Protein AF-A0A7S3SZ45-F1 (afdb_monomer_lite)

Sequence (762 aa):
MPLVAAAVLPHGDFAFDPSLLSNPTSRAAADGLHRGSLLAGRLLADAAPDAIVLTTPHGLQTSWDVGIYQNAALQGVATVGRDLQESFGPASPRKLYPVSLDGQTDAGLAQQIMDVLSARHNVTLQRGWNGVLPMPLHWGEVLALSYVANASAAHCLPPLVTLGLPLSRYNLSSAVATGFLQLGRDLGRLLEASSKRVALLVSTDLAHTHWRNTSFGFSPHAAPFDAALGTWAARLDAGALLRDSAALVDQVYSCGWLGLPMLHGALEAAAEAEERKAGQGGKWSPLNASWAATLTAAPAHPTYYGMMAAVFQRRRRDAFVCPANTHRCADGCAPVEAGAAVCCGDGTACASGYRCADRPSFGPACVRARGDREAAPEFIPEAAPGPRPEPVPVLAAAEAPGAAVPLPMGTAGWELRYHLCRAGALPLHRLALPAAPPGQPLLFPYYSNLGPVGHHAAASAEVALIVQHGSGRNADDYFCSGVQAAAMAGLGGGRALVLAPRFMEPADGPPPSVVWWNGTFPEGCWRCGAESDPRASRDGRSTVSSFAVLDALLDALGAAKTSGALPSLRRVVLAGHSSGGQIVQRHAIFSRVPPRPQPFAVRHVAANPSSYAYFGPERWRGGRLALPDAAARVRCPDYDSWHWGLASRLPPFAASTPGGTNAALTLFAARDVVYLQGRNDTCDCNPTTAGCGCLSHGLETTCADELMGRFRLMRGRLYYAQLQAHFNASPAVHSMVEVPNVGHDHTLMWQSTQGLDAIFRW

pLDDT: mean 81.83, std 19.57, range [23.89, 98.75]

Organism: Emiliania huxleyi (NCBI:txid2903)

Secondary structure (DSSP, 8-state):
--EEEEEEE---HHHH-GGG--SHHHHHHHHHHHHHHHHHHHHHHHT--SEEEEEESSSS--SSSEEEE-SSEEEEEEEETTHHHHHH-TTS----EEEEEEEEB-HHHHHHHHHHHTTTS-EEEE--GGGTSPEEE-HHHHHHHHHHHHHSTTSSPPPEEEEEPPTTHHHHHHHHHHHHHHHHHHHHHHHHT-SS-EEEEEE----S-S-SSSTT---TTHHHHHHHHHHHHHH--HHIIIIIITTTGGGTT-SSTTHHHHHHHHHHHHHHHHHHHTT-TTS---GGGTEEEEEEEEEE-SSSS-EEEEEEEEPPTT---PPTTEEEETTEEEE--SS-PEEPTTS-EEPTTEEEEEETTTEEEEEEPP---------PPPPPPPPPPPPPPP-PPPP-----PPPP---SS---SS--S-SS---EEEEEE--BSS-SPEEEEEEETTSSTT--SS----EEEEEE--TT--HHHHHHHHHHHHHHTT-TTTTEEEEEE----GGG-PPTTB------TTTT-GGGTPBPPGGGSTTS--B-BHHHHHHHHHHHHHHHHHTTSSTT--EEEEEEETHHHHHHHHHHHH-SS-SSS-SSEEEEEEES-S---BSSS-EEETTEEEPPPHHHHHH-TTTTBTTTBSSB---HHHHT-TTHHHHHHHHHHTSEEEEEEETT-S-SS-TTSTT----GGG---SHHHHTT-SSHHHHHHHHHHHHHHHH--SSPSSEEEEETT--S-HHHHHHSHHHHHHHH--

Structure (mmCIF, N/CA/C/O backbone):
data_AF-A0A7S3SZ45-F1
#
_entry.id   AF-A0A7S3SZ45-F1
#
loop_
_atom_site.group_PDB
_atom_site.id
_atom_site.type_symbol
_atom_site.label_atom_id
_atom_site.label_alt_id
_atom_site.label_comp_id
_atom_site.label_asym_id
_atom_site.label_entity_id
_atom_site.label_seq_id
_atom_site.pdbx_PDB_ins_code
_atom_site.Cartn_x
_atom_site.Cartn_y
_atom_site.Cartn_z
_atom_site.occupancy
_atom_site.B_iso_or_equiv
_atom_site.auth_seq_id
_atom_site.auth_comp_id
_atom_site.auth_asym_id
_atom_site.auth_atom_id
_atom_site.pdbx_PDB_model_num
ATOM 1 N N . MET A 1 1 ? -13.482 -4.167 -35.703 1.00 68.12 1 MET A N 1
ATOM 2 C CA . MET A 1 1 ? -12.833 -4.680 -34.482 1.00 68.12 1 MET A CA 1
ATOM 3 C C . MET A 1 1 ? -11.878 -3.595 -34.018 1.00 68.12 1 MET A C 1
ATOM 5 O O . MET A 1 1 ? -10.870 -3.399 -34.695 1.00 68.12 1 MET A O 1
ATOM 9 N N . PRO A 1 2 ? -12.267 -2.798 -33.015 1.00 85.81 2 PRO A N 1
ATOM 10 C CA . PRO A 1 2 ? -11.458 -1.688 -32.518 1.00 85.81 2 PRO A CA 1
ATOM 11 C C . PRO A 1 2 ? -10.207 -2.112 -31.741 1.00 85.81 2 PRO A C 1
ATOM 13 O O . PRO A 1 2 ? -9.166 -1.516 -31.980 1.00 85.81 2 PRO A O 1
ATOM 16 N N . LEU A 1 3 ? -10.225 -3.172 -30.917 1.00 93.06 3 LEU A N 1
ATOM 17 C CA . LEU A 1 3 ? -8.987 -3.723 -30.341 1.00 93.06 3 LEU A CA 1
ATOM 18 C C . LEU A 1 3 ? -8.329 -4.682 -31.350 1.00 93.06 3 LEU A C 1
ATOM 20 O O . LEU A 1 3 ? -8.799 -5.802 -31.562 1.00 93.06 3 LEU A O 1
ATOM 24 N N . VAL A 1 4 ? -7.264 -4.231 -32.020 1.00 94.06 4 VAL A N 1
ATOM 25 C CA . VAL A 1 4 ? -6.735 -4.902 -33.228 1.00 94.06 4 VAL A CA 1
ATOM 26 C C . VAL A 1 4 ? -5.619 -5.904 -32.952 1.00 94.06 4 VAL A C 1
ATOM 28 O O . VAL A 1 4 ? -5.507 -6.910 -33.656 1.00 94.06 4 VAL A O 1
ATOM 31 N N . ALA A 1 5 ? -4.802 -5.637 -31.938 1.00 96.12 5 ALA A N 1
ATOM 32 C CA . ALA A 1 5 ? -3.694 -6.481 -31.519 1.00 96.12 5 ALA A CA 1
ATOM 33 C C . ALA A 1 5 ? -3.282 -6.134 -30.086 1.00 96.12 5 ALA A C 1
ATOM 35 O O . ALA A 1 5 ? -3.563 -5.040 -29.591 1.00 96.12 5 ALA A O 1
ATOM 36 N N . ALA A 1 6 ? -2.577 -7.050 -29.439 1.00 98.31 6 ALA A N 1
ATOM 37 C CA . ALA A 1 6 ? -1.863 -6.764 -28.212 1.00 98.31 6 ALA A CA 1
ATOM 38 C C . ALA A 1 6 ? -0.480 -7.411 -28.208 1.00 98.31 6 ALA A C 1
ATOM 40 O O . ALA A 1 6 ? -0.262 -8.389 -28.920 1.00 98.31 6 ALA A O 1
ATOM 41 N N . ALA A 1 7 ? 0.447 -6.895 -27.410 1.00 98.56 7 ALA A N 1
ATOM 42 C CA . ALA A 1 7 ? 1.779 -7.470 -27.270 1.00 98.56 7 ALA A CA 1
ATOM 43 C C . ALA A 1 7 ? 2.310 -7.379 -25.840 1.00 98.56 7 ALA A C 1
ATOM 45 O O . ALA A 1 7 ? 1.917 -6.510 -25.060 1.00 98.56 7 ALA A O 1
ATOM 46 N N . VAL A 1 8 ? 3.244 -8.274 -25.539 1.00 98.75 8 VAL A N 1
ATOM 47 C CA . VAL A 1 8 ? 4.129 -8.211 -24.379 1.00 98.75 8 VAL A CA 1
ATOM 48 C C . VAL A 1 8 ? 5.539 -8.023 -24.917 1.00 98.75 8 VAL A C 1
ATOM 50 O O . VAL A 1 8 ? 5.996 -8.838 -25.723 1.00 98.75 8 VAL A O 1
ATOM 53 N N . LEU A 1 9 ? 6.202 -6.948 -24.499 1.00 98.75 9 LEU A N 1
ATOM 54 C CA . LEU A 1 9 ? 7.585 -6.658 -24.866 1.00 98.75 9 LEU A CA 1
ATOM 55 C C . LEU A 1 9 ? 8.426 -6.444 -23.603 1.00 98.75 9 LEU A C 1
ATOM 57 O O . LEU A 1 9 ? 7.955 -5.781 -22.672 1.00 98.75 9 LEU A O 1
ATOM 61 N N . PRO A 1 10 ? 9.663 -6.967 -23.575 1.00 98.38 10 PRO A N 1
ATOM 62 C CA . PRO A 1 10 ? 10.578 -6.715 -22.478 1.00 98.38 10 PRO A CA 1
ATOM 63 C C . PRO A 1 10 ? 11.145 -5.300 -22.566 1.00 98.38 10 PRO A C 1
ATOM 65 O O . PRO A 1 10 ? 11.168 -4.676 -23.634 1.00 98.38 10 PRO A O 1
ATOM 68 N N . HIS A 1 11 ? 11.656 -4.821 -21.439 1.00 97.56 11 HIS A N 1
ATOM 69 C CA . HIS A 1 11 ? 12.401 -3.566 -21.355 1.00 97.56 11 HIS A CA 1
ATOM 70 C C . HIS A 1 11 ? 13.811 -3.744 -20.784 1.00 97.56 11 HIS A C 1
ATOM 72 O O . HIS A 1 11 ? 14.455 -2.759 -20.433 1.00 97.56 11 HIS A O 1
ATOM 78 N N . GLY A 1 12 ? 14.293 -4.981 -20.710 1.00 94.12 12 GLY A N 1
ATOM 79 C CA . GLY A 1 12 ? 15.667 -5.280 -20.347 1.00 94.12 12 GLY A CA 1
ATOM 80 C C . GLY A 1 12 ? 16.691 -4.883 -21.408 1.00 94.12 12 GLY A C 1
ATOM 81 O O . GLY A 1 12 ? 16.523 -5.157 -22.604 1.00 94.12 12 GLY A O 1
ATOM 82 N N . ASP A 1 13 ? 17.809 -4.322 -20.946 1.00 93.00 13 ASP A N 1
ATOM 83 C CA . ASP A 1 13 ? 18.959 -3.920 -21.763 1.00 93.00 13 ASP A CA 1
ATOM 84 C C . ASP A 1 13 ? 19.424 -5.037 -22.707 1.00 93.00 13 ASP A C 1
ATOM 86 O O . ASP A 1 13 ? 19.751 -4.795 -23.868 1.00 93.00 13 ASP A O 1
ATOM 90 N N . PHE A 1 14 ? 19.445 -6.277 -22.214 1.00 95.56 14 PHE A N 1
ATOM 91 C CA . PHE A 1 14 ? 20.042 -7.409 -22.921 1.00 95.56 14 PHE A CA 1
ATOM 92 C C . PHE A 1 14 ? 19.169 -7.955 -24.053 1.00 95.56 14 PHE A C 1
ATOM 94 O O . PHE A 1 14 ? 19.709 -8.477 -25.025 1.00 95.56 14 PHE A O 1
ATOM 101 N N . ALA A 1 15 ? 17.841 -7.828 -23.965 1.00 96.81 15 ALA A N 1
ATOM 102 C CA . ALA A 1 15 ? 16.979 -8.091 -25.116 1.00 96.81 15 ALA A CA 1
ATOM 103 C C . ALA A 1 15 ? 17.115 -6.977 -26.162 1.00 96.81 15 ALA A C 1
ATOM 105 O O . ALA A 1 15 ? 17.033 -7.247 -27.358 1.00 96.81 15 ALA A O 1
ATOM 106 N N . PHE A 1 16 ? 17.351 -5.736 -25.727 1.00 97.25 16 PHE A N 1
ATOM 107 C CA . PHE A 1 16 ? 17.494 -4.597 -26.631 1.00 97.25 16 PHE A CA 1
ATOM 108 C C . PHE A 1 16 ? 18.830 -4.605 -27.384 1.00 97.25 16 PHE A C 1
ATOM 110 O O . PHE A 1 16 ? 18.843 -4.460 -28.606 1.00 97.25 16 PHE A O 1
ATOM 117 N N . ASP A 1 17 ? 19.939 -4.837 -26.681 1.00 96.69 17 ASP A N 1
ATOM 118 C CA . ASP A 1 17 ? 21.279 -4.987 -27.252 1.00 96.69 17 ASP A CA 1
ATOM 119 C C . ASP A 1 17 ? 21.979 -6.243 -26.704 1.00 96.69 17 ASP A C 1
ATOM 121 O O . ASP A 1 17 ? 22.716 -6.186 -25.713 1.00 96.69 17 ASP A O 1
ATOM 125 N N . PRO A 1 18 ? 21.835 -7.393 -27.387 1.00 96.25 18 PRO A N 1
ATOM 126 C CA . PRO A 1 18 ? 22.543 -8.615 -27.020 1.00 96.25 18 PRO A CA 1
ATOM 127 C C . PRO A 1 18 ? 24.068 -8.469 -27.026 1.00 96.25 18 PRO A C 1
ATOM 129 O O . PRO A 1 18 ? 24.758 -9.246 -26.367 1.00 96.25 18 PRO A O 1
ATOM 132 N N . SER A 1 19 ? 24.631 -7.480 -27.737 1.00 94.50 19 SER A N 1
ATOM 133 C CA . SER A 1 19 ? 26.086 -7.273 -27.796 1.00 94.50 19 SER A CA 1
ATOM 134 C C . SER A 1 19 ? 26.712 -6.844 -26.471 1.00 94.50 19 SER A C 1
ATOM 136 O O . SER A 1 19 ? 27.932 -6.923 -26.328 1.00 94.50 19 SER A O 1
ATOM 138 N N . LEU A 1 20 ? 25.892 -6.469 -25.485 1.00 93.25 20 LEU A N 1
ATOM 139 C CA . LEU A 1 20 ? 26.319 -6.237 -24.107 1.00 93.25 20 LEU A CA 1
ATOM 140 C C . LEU A 1 20 ? 26.827 -7.516 -23.417 1.00 93.25 20 LEU A C 1
ATOM 142 O O . LEU A 1 20 ? 27.522 -7.431 -22.406 1.00 93.25 20 LEU A O 1
ATOM 146 N N . LEU A 1 21 ? 26.507 -8.697 -23.956 1.00 92.62 21 LEU A N 1
ATOM 147 C CA . LEU A 1 21 ? 26.888 -9.989 -23.394 1.00 92.62 21 LEU A CA 1
ATOM 148 C C . LEU A 1 21 ? 27.961 -10.672 -24.244 1.00 92.62 21 LEU A C 1
ATOM 150 O O . LEU A 1 21 ? 27.788 -10.911 -25.441 1.00 92.62 21 LEU A O 1
ATOM 154 N N . SER A 1 22 ? 29.066 -11.029 -23.590 1.00 88.94 22 SER A N 1
ATOM 155 C CA . SER A 1 22 ? 30.189 -11.755 -24.195 1.00 88.94 22 SER A CA 1
ATOM 156 C C . SER A 1 22 ? 30.139 -13.266 -23.950 1.00 88.94 22 SER A C 1
ATOM 158 O O . SER A 1 22 ? 30.699 -14.028 -24.736 1.00 88.94 22 SER A O 1
ATOM 160 N N . ASN A 1 23 ? 29.467 -13.723 -22.885 1.00 91.19 23 ASN A N 1
ATOM 161 C CA . ASN A 1 23 ? 29.295 -15.150 -22.608 1.00 91.19 23 ASN A CA 1
ATOM 162 C C . ASN A 1 23 ? 28.398 -15.796 -23.686 1.00 91.19 23 ASN A C 1
ATOM 164 O O . ASN A 1 23 ? 27.269 -15.333 -23.847 1.00 91.19 23 ASN A O 1
ATOM 168 N N . PRO A 1 24 ? 28.830 -16.869 -24.380 1.00 92.25 24 PRO A N 1
ATOM 169 C CA . PRO A 1 24 ? 28.070 -17.453 -25.488 1.00 92.25 24 PRO A CA 1
ATOM 170 C C . PRO A 1 24 ? 26.649 -17.910 -25.129 1.00 92.25 24 PRO A C 1
ATOM 172 O O . PRO A 1 24 ? 25.733 -17.717 -25.923 1.00 92.25 24 PRO A O 1
ATOM 175 N N . THR A 1 25 ? 26.443 -18.476 -23.937 1.00 92.38 25 THR A N 1
ATOM 176 C CA . THR A 1 25 ? 25.133 -18.980 -23.498 1.00 92.38 25 THR A CA 1
ATOM 177 C C . THR A 1 25 ? 24.176 -17.832 -23.191 1.00 92.38 25 THR A C 1
ATOM 179 O O . THR A 1 25 ? 23.075 -17.783 -23.739 1.00 92.38 25 THR A O 1
ATOM 182 N N . SER A 1 26 ? 24.610 -16.869 -22.369 1.00 92.50 26 SER A N 1
ATOM 183 C CA . SER A 1 26 ? 23.824 -15.660 -22.082 1.00 92.50 26 SER A CA 1
ATOM 184 C C . SER A 1 26 ? 23.551 -14.862 -23.355 1.00 92.50 26 SER A C 1
ATOM 186 O O . SER A 1 26 ? 22.446 -14.360 -23.550 1.00 92.50 26 SER A O 1
ATOM 188 N N . ARG A 1 27 ? 24.535 -14.787 -24.258 1.00 95.00 27 ARG A N 1
ATOM 189 C CA . ARG A 1 27 ? 24.400 -14.109 -25.544 1.00 95.00 27 ARG A CA 1
ATOM 190 C C . ARG A 1 27 ? 23.359 -14.778 -26.437 1.00 95.00 27 ARG A C 1
ATOM 192 O O . ARG A 1 27 ? 22.504 -14.082 -26.966 1.00 95.00 27 ARG A O 1
ATOM 199 N N . ALA A 1 28 ? 23.385 -16.102 -26.568 1.00 93.88 28 ALA A N 1
ATOM 200 C CA . ALA A 1 28 ? 22.409 -16.826 -27.380 1.00 93.88 28 ALA A CA 1
ATOM 201 C C . ALA A 1 28 ? 20.972 -16.643 -26.859 1.00 93.88 28 ALA A C 1
ATOM 203 O O . ALA A 1 28 ? 20.049 -16.449 -27.654 1.00 93.88 28 ALA A O 1
ATOM 204 N N . ALA A 1 29 ? 20.784 -16.650 -25.533 1.00 94.00 29 ALA A N 1
ATOM 205 C CA . ALA A 1 29 ? 19.495 -16.352 -24.910 1.00 94.00 29 ALA A CA 1
ATOM 206 C C . ALA A 1 29 ? 19.027 -14.919 -25.228 1.00 94.00 29 ALA A C 1
ATOM 208 O O . ALA A 1 29 ? 17.891 -14.718 -25.659 1.00 94.00 29 ALA A O 1
ATOM 209 N N . ALA A 1 30 ? 19.920 -13.935 -25.092 1.00 96.75 30 ALA A N 1
ATOM 210 C CA . ALA A 1 30 ? 19.647 -12.542 -25.435 1.00 96.75 30 ALA A CA 1
ATOM 211 C C . ALA A 1 30 ? 19.344 -12.336 -26.930 1.00 96.75 30 ALA A C 1
ATOM 213 O O . ALA A 1 30 ? 18.392 -11.637 -27.263 1.00 96.75 30 ALA A O 1
ATOM 214 N N . ASP A 1 31 ? 20.072 -12.991 -27.840 1.00 95.50 31 ASP A N 1
ATOM 215 C CA . ASP A 1 31 ? 19.801 -12.939 -29.284 1.00 95.50 31 ASP A CA 1
ATOM 216 C C . ASP A 1 31 ? 18.409 -13.513 -29.620 1.00 95.50 31 ASP A C 1
ATOM 218 O O . ASP A 1 31 ? 17.711 -13.003 -30.501 1.00 95.50 31 ASP A O 1
ATOM 222 N N . GLY A 1 32 ? 17.984 -14.571 -28.919 1.00 94.81 32 GLY A N 1
ATOM 223 C CA . GLY A 1 32 ? 16.630 -15.120 -29.023 1.00 94.81 32 GLY A CA 1
ATOM 224 C C . GLY A 1 32 ? 15.561 -14.107 -28.610 1.00 94.81 32 GLY A C 1
ATOM 225 O O . GLY A 1 32 ? 14.635 -13.839 -29.379 1.00 94.81 32 GLY A O 1
ATOM 226 N N . LEU A 1 33 ? 15.736 -13.495 -27.437 1.00 97.69 33 LEU A N 1
ATOM 227 C CA . LEU A 1 33 ? 14.849 -12.450 -26.919 1.00 97.69 33 LEU A CA 1
ATOM 228 C C . LEU A 1 33 ? 14.791 -11.230 -27.842 1.00 97.69 33 LEU A C 1
ATOM 230 O O . LEU A 1 33 ? 13.704 -10.729 -28.120 1.00 97.69 33 LEU A O 1
ATOM 234 N N . HIS A 1 34 ? 15.932 -10.789 -28.369 1.00 97.81 34 HIS A N 1
ATOM 235 C CA . HIS A 1 34 ? 16.027 -9.658 -29.287 1.00 97.81 34 HIS A CA 1
ATOM 236 C C . HIS A 1 34 ? 15.239 -9.897 -30.574 1.00 97.81 34 HIS A C 1
ATOM 238 O O . HIS A 1 34 ? 14.378 -9.098 -30.942 1.00 97.81 34 HIS A O 1
ATOM 244 N N . ARG A 1 35 ? 15.471 -11.038 -31.240 1.00 96.25 35 ARG A N 1
ATOM 245 C CA . ARG A 1 35 ? 14.751 -11.392 -32.474 1.00 96.25 35 ARG A CA 1
ATOM 246 C C . ARG A 1 35 ? 13.248 -11.519 -32.242 1.00 96.25 35 ARG A C 1
ATOM 248 O O . ARG A 1 35 ? 12.468 -11.035 -33.061 1.00 96.25 35 ARG A O 1
ATOM 255 N N . GLY A 1 36 ? 12.838 -12.135 -31.135 1.00 94.12 36 GLY A N 1
ATOM 256 C CA . GLY A 1 36 ? 11.421 -12.256 -30.804 1.00 94.12 36 GLY A CA 1
ATOM 257 C C . GLY A 1 36 ? 10.770 -10.923 -30.433 1.00 94.12 36 GLY A C 1
ATOM 258 O O . GLY A 1 36 ? 9.618 -10.695 -30.801 1.00 94.12 36 GLY A O 1
ATOM 259 N N . SER A 1 37 ? 11.502 -10.017 -29.782 1.00 97.94 37 SER A N 1
ATOM 260 C CA . SER A 1 37 ? 11.025 -8.665 -29.457 1.00 97.94 37 SER A CA 1
ATOM 261 C C . SER A 1 37 ? 10.886 -7.801 -30.711 1.00 97.94 37 SER A C 1
ATOM 263 O O . SER A 1 37 ? 9.857 -7.152 -30.891 1.00 97.94 37 SER A O 1
ATOM 265 N N . LEU A 1 38 ? 11.850 -7.873 -31.639 1.00 95.81 38 LEU A N 1
ATOM 266 C CA . LEU A 1 38 ? 11.741 -7.257 -32.968 1.00 95.81 38 LEU A CA 1
ATOM 267 C C . LEU A 1 38 ? 10.518 -7.778 -33.732 1.00 95.81 38 LEU A C 1
ATOM 269 O O . LEU A 1 38 ? 9.774 -6.994 -34.320 1.00 95.81 38 LEU A O 1
ATOM 273 N N . LEU A 1 39 ? 10.284 -9.095 -33.709 1.00 93.50 39 LEU A N 1
ATOM 274 C CA . LEU A 1 39 ? 9.126 -9.696 -34.366 1.00 93.50 39 LEU A CA 1
ATOM 275 C C . LEU A 1 39 ? 7.805 -9.252 -33.719 1.00 93.50 39 LEU A C 1
ATOM 277 O O . LEU A 1 39 ? 6.883 -8.885 -34.441 1.00 93.50 39 LEU A O 1
ATOM 281 N N . ALA A 1 40 ? 7.705 -9.247 -32.388 1.00 94.75 40 ALA A N 1
ATOM 282 C CA . ALA A 1 40 ? 6.504 -8.786 -31.688 1.00 94.75 40 ALA A CA 1
ATOM 283 C C . ALA A 1 40 ? 6.228 -7.296 -31.942 1.00 94.75 40 ALA A C 1
ATOM 285 O O . ALA A 1 40 ? 5.093 -6.939 -32.260 1.00 94.75 40 ALA A O 1
ATOM 286 N N . GLY A 1 41 ? 7.258 -6.442 -31.887 1.00 95.69 41 GLY A N 1
ATOM 287 C CA . GLY A 1 41 ? 7.145 -5.017 -32.209 1.00 95.69 41 GLY A CA 1
ATOM 288 C C . GLY A 1 41 ? 6.664 -4.782 -33.640 1.00 95.69 41 GLY A C 1
ATOM 289 O O . GLY A 1 41 ? 5.734 -4.005 -33.859 1.00 95.69 41 GLY A O 1
ATOM 290 N N . ARG A 1 42 ? 7.212 -5.534 -34.603 1.00 93.62 42 ARG A N 1
ATOM 291 C CA . ARG A 1 42 ? 6.763 -5.507 -35.999 1.00 93.62 42 ARG A CA 1
ATOM 292 C C . ARG A 1 42 ? 5.321 -5.970 -36.165 1.00 93.62 42 ARG A C 1
ATOM 294 O O . ARG A 1 42 ? 4.549 -5.278 -36.811 1.00 93.62 42 ARG A O 1
ATOM 301 N N . LEU A 1 43 ? 4.932 -7.098 -35.574 1.00 92.88 43 LEU A N 1
ATOM 302 C CA . LEU A 1 43 ? 3.566 -7.623 -35.698 1.00 92.88 43 LEU A CA 1
ATOM 303 C C . LEU A 1 43 ? 2.522 -6.703 -35.045 1.00 92.88 43 LEU A C 1
ATOM 305 O O . LEU A 1 43 ? 1.388 -6.635 -35.524 1.00 92.88 43 LEU A O 1
ATOM 309 N N . LEU A 1 44 ? 2.896 -5.980 -33.983 1.00 94.88 44 LEU A N 1
ATOM 310 C CA . LEU A 1 44 ? 2.059 -4.939 -33.386 1.00 94.88 44 LEU A CA 1
ATOM 311 C C . LEU A 1 44 ? 1.947 -3.709 -34.304 1.00 94.88 44 LEU A C 1
ATOM 313 O O . LEU A 1 44 ? 0.850 -3.185 -34.481 1.00 94.88 44 LEU A O 1
ATOM 317 N N . ALA A 1 45 ? 3.054 -3.274 -34.916 1.00 93.12 45 ALA A N 1
ATOM 318 C CA . ALA A 1 45 ? 3.074 -2.157 -35.863 1.00 93.12 45 ALA A CA 1
ATOM 319 C C . ALA A 1 45 ? 2.294 -2.468 -37.156 1.00 93.12 45 ALA A C 1
ATOM 321 O O . ALA A 1 45 ? 1.503 -1.643 -37.610 1.00 93.12 45 ALA A O 1
ATOM 322 N N . ASP A 1 46 ? 2.441 -3.680 -37.702 1.00 92.44 46 ASP A N 1
ATOM 323 C CA . ASP A 1 46 ? 1.735 -4.174 -38.894 1.00 92.44 46 ASP A CA 1
ATOM 324 C C . ASP A 1 46 ? 0.213 -4.259 -38.671 1.00 92.44 46 ASP A C 1
ATOM 326 O O . ASP A 1 46 ? -0.570 -4.227 -39.623 1.00 92.44 46 ASP A O 1
ATOM 330 N N . ALA A 1 47 ? -0.239 -4.314 -37.410 1.00 91.75 47 ALA A N 1
ATOM 331 C CA . ALA A 1 47 ? -1.656 -4.195 -37.079 1.00 91.75 47 ALA A CA 1
ATOM 332 C C . ALA A 1 47 ? -2.212 -2.780 -37.331 1.00 91.75 47 ALA A C 1
ATOM 334 O O . ALA A 1 47 ? -3.430 -2.604 -37.261 1.00 91.75 47 ALA A O 1
ATOM 335 N N . ALA A 1 48 ? -1.359 -1.796 -37.640 1.00 92.31 48 ALA A N 1
ATOM 336 C CA . ALA A 1 48 ? -1.701 -0.409 -37.945 1.00 92.31 48 ALA A CA 1
ATOM 337 C C . ALA A 1 48 ? -2.739 0.186 -36.966 1.00 92.31 48 ALA A C 1
ATOM 339 O O . ALA A 1 48 ? -3.882 0.450 -37.369 1.00 92.31 48 ALA A O 1
ATOM 340 N N . PRO A 1 49 ? -2.401 0.307 -35.667 1.00 95.12 49 PRO A N 1
ATOM 341 C CA . PRO A 1 49 ? -3.263 0.967 -34.697 1.00 95.12 49 PRO A CA 1
ATOM 342 C C . PRO A 1 49 ? -3.209 2.497 -34.844 1.00 95.12 49 PRO A C 1
ATOM 344 O O . PRO A 1 49 ? -2.147 3.074 -35.063 1.00 95.12 49 PRO A O 1
ATOM 347 N N . ASP A 1 50 ? -4.355 3.147 -34.655 1.00 96.56 50 ASP A N 1
ATOM 348 C CA . ASP A 1 50 ? -4.488 4.602 -34.532 1.00 96.56 50 ASP A CA 1
ATOM 349 C C . ASP A 1 50 ? -3.966 5.105 -33.175 1.00 96.56 50 ASP A C 1
ATOM 351 O O . ASP A 1 50 ? -3.583 6.265 -33.056 1.00 96.56 50 ASP A O 1
ATOM 355 N N . ALA A 1 51 ? -3.974 4.247 -32.146 1.00 97.38 51 ALA A N 1
ATOM 356 C CA . ALA A 1 51 ? -3.421 4.537 -30.824 1.00 97.38 51 ALA A CA 1
ATOM 357 C C . ALA A 1 51 ? -2.915 3.267 -30.118 1.00 97.38 51 ALA A C 1
ATOM 359 O O . ALA A 1 51 ? -3.453 2.174 -30.322 1.00 97.38 51 ALA A O 1
ATOM 360 N N . ILE A 1 52 ? -1.916 3.408 -29.245 1.00 98.38 52 ILE A N 1
ATOM 361 C CA . ILE A 1 52 ? -1.427 2.323 -28.379 1.00 98.38 52 ILE A CA 1
ATOM 362 C C . ILE A 1 52 ? -1.714 2.668 -26.919 1.00 98.38 52 ILE A C 1
ATOM 364 O O . ILE A 1 52 ? -1.261 3.690 -26.414 1.00 98.38 52 ILE A O 1
ATOM 368 N N . VAL A 1 53 ? -2.414 1.786 -26.212 1.00 98.62 53 VAL A N 1
ATOM 369 C CA . VAL A 1 53 ? -2.480 1.825 -24.748 1.00 98.62 53 VAL A CA 1
ATOM 370 C C . VAL A 1 53 ? -1.296 1.026 -24.214 1.00 98.62 53 VAL A C 1
ATOM 372 O O . VAL A 1 53 ? -1.136 -0.138 -24.565 1.00 98.62 53 VAL A O 1
ATOM 375 N N . LEU A 1 54 ? -0.453 1.642 -23.394 1.00 98.62 54 LEU A N 1
ATOM 376 C CA . LEU A 1 54 ? 0.752 1.042 -22.826 1.00 98.62 54 LEU A CA 1
ATOM 377 C C . LEU A 1 54 ? 0.581 0.874 -21.319 1.00 98.62 54 LEU A C 1
ATOM 379 O O . LEU A 1 54 ? 0.340 1.862 -20.639 1.00 98.62 54 LEU A O 1
ATOM 383 N N . THR A 1 55 ? 0.800 -0.321 -20.773 1.00 98.12 55 THR A N 1
ATOM 384 C CA . THR A 1 55 ? 1.043 -0.488 -19.330 1.00 98.12 55 THR A CA 1
ATOM 385 C C . THR A 1 55 ? 2.535 -0.579 -19.057 1.00 98.12 55 THR A C 1
ATOM 387 O O . THR A 1 55 ? 3.236 -1.328 -19.742 1.00 98.12 55 THR A O 1
ATOM 390 N N . THR A 1 56 ? 3.013 0.122 -18.034 1.00 97.94 56 THR A N 1
ATOM 391 C CA . THR A 1 56 ? 4.444 0.195 -17.718 1.00 97.94 56 THR A CA 1
ATOM 392 C C . THR A 1 56 ? 4.714 0.225 -16.210 1.00 97.94 56 THR A C 1
ATOM 394 O O . THR A 1 56 ? 4.018 0.927 -15.471 1.00 97.94 56 THR A O 1
ATOM 397 N N . PRO A 1 57 ? 5.737 -0.500 -15.724 1.00 95.31 57 PRO A N 1
ATOM 398 C CA . PRO A 1 57 ? 6.155 -0.465 -14.331 1.00 95.31 57 PRO A CA 1
ATOM 399 C C . PRO A 1 57 ? 7.287 0.519 -14.037 1.00 95.31 57 PRO A C 1
ATOM 401 O O . PRO A 1 57 ? 7.745 0.543 -12.899 1.00 95.31 57 PRO A O 1
ATOM 404 N N . HIS A 1 58 ? 7.796 1.279 -15.011 1.00 92.56 58 HIS A N 1
ATOM 405 C CA . HIS A 1 58 ? 8.974 2.141 -14.801 1.00 92.56 58 HIS A CA 1
ATOM 406 C C . HIS A 1 58 ? 8.758 3.616 -15.141 1.00 92.56 58 HIS A C 1
ATOM 408 O O . HIS A 1 58 ? 9.710 4.392 -15.077 1.00 92.56 58 HIS A O 1
ATOM 414 N N . GLY A 1 59 ? 7.510 4.003 -15.397 1.00 86.81 59 GLY A N 1
ATOM 415 C CA . GLY A 1 59 ? 7.102 5.388 -15.611 1.00 86.81 59 GLY A CA 1
ATOM 416 C C . GLY A 1 59 ? 6.818 6.114 -14.303 1.00 86.81 59 GLY A C 1
ATOM 417 O O . GLY A 1 59 ? 7.296 5.726 -13.236 1.00 86.81 59 GLY A O 1
ATOM 418 N N . LEU A 1 60 ? 5.998 7.159 -14.373 1.00 89.81 60 LEU A N 1
ATOM 419 C CA . LEU A 1 60 ? 5.418 7.813 -13.211 1.00 89.81 60 LEU A CA 1
ATOM 420 C C . LEU A 1 60 ? 4.465 6.840 -12.525 1.00 89.81 60 LEU A C 1
ATOM 422 O O . LEU A 1 60 ? 3.608 6.219 -13.152 1.00 89.81 60 LEU A O 1
ATOM 426 N N . GLN A 1 61 ? 4.628 6.723 -11.216 1.00 81.62 61 GLN A N 1
ATOM 427 C CA . GLN A 1 61 ? 3.895 5.773 -10.396 1.00 81.62 61 GLN A CA 1
ATOM 428 C C . GLN A 1 61 ? 3.203 6.539 -9.288 1.00 81.62 61 GLN A C 1
ATOM 430 O O . GLN A 1 61 ? 3.772 7.463 -8.705 1.00 81.62 61 GLN A O 1
ATOM 435 N N . THR A 1 62 ? 1.973 6.143 -8.996 1.00 79.06 62 THR A N 1
ATOM 436 C CA . THR A 1 62 ? 1.326 6.527 -7.746 1.00 79.06 62 THR A CA 1
ATOM 437 C C . THR A 1 62 ? 1.543 5.418 -6.719 1.00 79.06 62 THR A C 1
ATOM 439 O O . THR A 1 62 ? 2.011 4.322 -7.047 1.00 79.06 62 THR A O 1
ATOM 442 N N . SER A 1 63 ? 1.190 5.677 -5.465 1.00 72.81 63 SER A N 1
ATOM 443 C CA . SER A 1 63 ? 1.266 4.647 -4.431 1.00 72.81 63 SER A CA 1
ATOM 444 C C . SER A 1 63 ? 0.302 3.478 -4.692 1.00 72.81 63 SER A C 1
ATOM 446 O O . SER A 1 63 ? 0.680 2.331 -4.452 1.00 72.81 63 SER A O 1
ATOM 448 N N . TRP A 1 64 ? -0.902 3.745 -5.220 1.00 69.62 64 TRP A N 1
ATOM 449 C CA . TRP A 1 64 ? -2.013 2.774 -5.243 1.00 69.62 64 TRP A CA 1
ATOM 450 C C . TRP A 1 64 ? -2.808 2.703 -6.548 1.00 69.62 64 TRP A C 1
ATOM 452 O O . TRP A 1 64 ? -3.335 1.639 -6.868 1.00 69.62 64 TRP A O 1
ATOM 462 N N . ASP A 1 65 ? -2.860 3.787 -7.312 1.00 84.44 65 ASP A N 1
ATOM 463 C CA . ASP A 1 65 ? -3.674 3.901 -8.518 1.00 84.44 65 ASP A CA 1
ATOM 464 C C . ASP A 1 65 ? -2.851 3.631 -9.777 1.00 84.44 65 ASP A C 1
ATOM 466 O O . ASP A 1 65 ? -1.665 3.976 -9.868 1.00 84.44 65 ASP A O 1
ATOM 470 N N . VAL A 1 66 ? -3.505 3.102 -10.807 1.00 92.88 66 VAL A N 1
ATOM 471 C CA . VAL A 1 66 ? -2.929 3.130 -12.153 1.00 92.88 66 VAL A CA 1
ATOM 472 C C . VAL A 1 66 ? -2.908 4.584 -12.633 1.00 92.88 66 VAL A C 1
ATOM 474 O O . VAL A 1 66 ? -3.955 5.207 -12.812 1.00 92.88 66 VAL A O 1
ATOM 477 N N . GLY A 1 67 ? -1.711 5.140 -12.815 1.00 94.69 67 GLY A N 1
ATOM 478 C CA . GLY A 1 67 ? -1.521 6.515 -13.274 1.00 94.69 67 GLY A CA 1
ATOM 479 C C . GLY A 1 67 ? -1.720 6.628 -14.785 1.00 94.69 67 GLY A C 1
ATOM 480 O O . GLY A 1 67 ? -1.109 5.874 -15.531 1.00 94.69 67 GLY A O 1
ATOM 481 N N . ILE A 1 68 ? -2.536 7.568 -15.254 1.00 96.38 68 ILE A N 1
ATOM 482 C CA . ILE A 1 68 ? -2.819 7.791 -16.678 1.00 96.38 68 ILE A CA 1
ATOM 483 C C . ILE A 1 68 ? -2.177 9.105 -17.109 1.00 96.38 68 ILE A C 1
ATOM 485 O O . ILE A 1 68 ? -2.480 10.151 -16.545 1.00 96.38 68 ILE A O 1
ATOM 489 N N . TYR A 1 69 ? -1.309 9.094 -18.113 1.00 94.81 69 TYR A N 1
ATOM 490 C CA . TYR A 1 69 ? -0.673 10.330 -18.579 1.00 94.81 69 TYR A CA 1
ATOM 491 C C . TYR A 1 69 ? -1.642 11.166 -19.424 1.00 94.81 69 TYR A C 1
ATOM 493 O O . TYR A 1 69 ? -2.300 10.626 -20.311 1.00 94.81 69 TYR A O 1
ATOM 501 N N . GLN A 1 70 ? -1.700 12.484 -19.191 1.00 90.31 70 GLN A N 1
ATOM 502 C CA . GLN A 1 70 ? -2.615 13.379 -19.919 1.00 90.31 70 GLN A CA 1
ATOM 503 C C . GLN A 1 70 ? -1.932 14.400 -20.844 1.00 90.31 70 GLN A C 1
ATOM 505 O O . GLN A 1 70 ? -2.553 14.860 -21.802 1.00 90.31 70 GLN A O 1
ATOM 510 N N . ASN A 1 71 ? -0.690 14.816 -20.573 1.00 88.00 71 ASN A N 1
ATOM 511 C CA . ASN A 1 71 ? -0.064 15.893 -21.356 1.00 88.00 71 ASN A CA 1
ATOM 512 C C . ASN A 1 71 ? 0.160 15.468 -22.809 1.00 88.00 71 ASN A C 1
ATOM 514 O O . ASN A 1 71 ? 0.503 14.320 -23.068 1.00 88.00 71 ASN A O 1
ATOM 518 N N . ALA A 1 72 ? 0.012 16.405 -23.748 1.00 88.12 72 ALA A N 1
ATOM 519 C CA . ALA A 1 72 ? 0.006 16.101 -25.179 1.00 88.12 72 ALA A CA 1
ATOM 520 C C . ALA A 1 72 ? 1.336 15.531 -25.699 1.00 88.12 72 ALA A C 1
ATOM 522 O O . ALA A 1 72 ? 1.325 14.684 -26.587 1.00 88.12 72 ALA A O 1
ATOM 523 N N . ALA A 1 73 ? 2.466 15.984 -25.153 1.00 90.75 73 ALA A N 1
ATOM 524 C CA . ALA A 1 73 ? 3.794 15.524 -25.543 1.00 90.75 73 ALA A CA 1
ATOM 525 C C . ALA A 1 73 ? 4.349 14.500 -24.545 1.00 90.75 73 ALA A C 1
ATOM 527 O O . ALA A 1 73 ? 4.130 14.608 -23.336 1.00 90.75 73 ALA A O 1
ATOM 528 N N . LEU A 1 74 ? 5.107 13.538 -25.063 1.00 92.88 74 LEU A N 1
ATOM 529 C CA . LEU A 1 74 ? 5.842 12.527 -24.312 1.00 92.88 74 LEU A CA 1
ATOM 530 C C . LEU A 1 74 ? 7.305 12.570 -24.741 1.00 92.88 74 LEU A C 1
ATOM 532 O O . LEU A 1 74 ? 7.584 12.686 -25.933 1.00 92.88 74 LEU A O 1
ATOM 536 N N . GLN A 1 75 ? 8.226 12.470 -23.789 1.00 91.50 75 GLN A N 1
ATOM 537 C CA . GLN A 1 75 ? 9.657 12.488 -24.087 1.00 91.50 75 GLN A CA 1
ATOM 538 C C . GLN A 1 75 ? 10.431 11.662 -23.070 1.00 91.50 75 GLN A C 1
ATOM 540 O O . GLN A 1 75 ? 10.189 11.767 -21.868 1.00 91.50 75 GLN A O 1
ATOM 545 N N . GLY A 1 76 ? 11.389 10.868 -23.539 1.00 91.81 76 GLY A N 1
ATOM 546 C CA . GLY A 1 76 ? 12.232 10.070 -22.663 1.00 91.81 76 GLY A CA 1
ATOM 547 C C . GLY A 1 76 ? 13.568 9.680 -23.256 1.00 91.81 76 GLY A C 1
ATOM 548 O O . GLY A 1 76 ? 13.760 9.665 -24.470 1.00 91.81 76 GLY A O 1
ATOM 549 N N . VAL A 1 77 ? 14.483 9.320 -22.358 1.00 90.69 77 VAL A N 1
ATOM 550 C CA . VAL A 1 77 ? 15.783 8.745 -22.697 1.00 90.69 77 VAL A CA 1
ATOM 551 C C . VAL A 1 77 ? 16.016 7.516 -21.826 1.00 90.69 77 VAL A C 1
ATOM 553 O O . VAL A 1 77 ? 16.025 7.604 -20.597 1.00 90.69 77 VAL A O 1
ATOM 556 N N . ALA A 1 78 ? 16.239 6.368 -22.458 1.00 93.81 78 ALA A N 1
ATOM 557 C CA . ALA A 1 78 ? 16.768 5.176 -21.812 1.00 93.81 78 ALA A CA 1
ATOM 558 C C . ALA A 1 78 ? 18.289 5.159 -21.943 1.00 93.81 78 ALA A C 1
ATOM 560 O O . ALA A 1 78 ? 18.825 5.436 -23.011 1.00 93.81 78 ALA A O 1
ATOM 561 N N . THR A 1 79 ? 19.003 4.805 -20.880 1.00 92.75 79 THR A N 1
ATOM 562 C CA . THR A 1 79 ? 20.431 4.485 -20.978 1.00 92.75 79 THR A CA 1
ATOM 563 C C . THR A 1 79 ? 20.574 2.975 -21.041 1.00 92.75 79 THR A C 1
ATOM 565 O O . THR A 1 79 ? 20.354 2.316 -20.027 1.00 92.75 79 THR A O 1
ATOM 568 N N . VAL A 1 80 ? 20.943 2.458 -22.211 1.00 93.31 80 VAL A N 1
ATOM 569 C CA . VAL A 1 80 ? 21.190 1.030 -22.427 1.00 93.31 80 VAL A CA 1
ATOM 570 C C . VAL A 1 80 ? 22.534 0.646 -21.813 1.00 93.31 80 VAL A C 1
ATOM 572 O O . VAL A 1 80 ? 23.512 1.386 -21.950 1.00 93.31 80 VAL A O 1
ATOM 575 N N . GLY A 1 81 ? 22.574 -0.504 -21.141 1.00 89.19 81 GLY A N 1
ATOM 576 C CA . GLY A 1 81 ? 23.762 -1.077 -20.506 1.00 89.19 81 GLY A CA 1
ATOM 577 C C . GLY A 1 81 ? 23.892 -0.766 -19.012 1.00 89.19 81 GLY A C 1
ATOM 578 O O . GLY A 1 81 ? 24.925 -1.086 -18.418 1.00 89.19 81 GLY A O 1
ATOM 579 N N . ARG A 1 82 ? 22.879 -0.152 -18.382 1.00 86.38 82 ARG A N 1
ATOM 580 C CA . ARG A 1 82 ? 22.879 0.112 -16.932 1.00 86.38 82 ARG A CA 1
ATOM 581 C C . ARG A 1 82 ? 22.868 -1.179 -16.117 1.00 86.38 82 ARG A C 1
ATOM 583 O O . ARG A 1 82 ? 23.522 -1.233 -15.075 1.00 86.38 82 ARG A O 1
ATOM 590 N N . ASP A 1 83 ? 22.237 -2.231 -16.630 1.00 88.75 83 ASP A N 1
ATOM 591 C CA . ASP A 1 83 ? 22.140 -3.522 -15.943 1.00 88.75 83 ASP A CA 1
ATOM 592 C C . ASP A 1 83 ? 23.456 -4.311 -15.909 1.00 88.75 83 ASP A C 1
ATOM 594 O O . ASP A 1 83 ? 23.567 -5.312 -15.193 1.00 88.75 83 ASP A O 1
ATOM 598 N N . LEU A 1 84 ? 24.487 -3.874 -16.645 1.00 87.94 84 LEU A N 1
ATOM 599 C CA . LEU A 1 84 ? 25.815 -4.493 -16.610 1.00 87.94 84 LEU A CA 1
ATOM 600 C C . LEU A 1 84 ? 26.451 -4.414 -15.220 1.00 87.94 84 LEU A C 1
ATOM 602 O O . LEU A 1 84 ? 27.127 -5.355 -14.804 1.00 87.94 84 LEU A O 1
ATOM 606 N N . GLN A 1 85 ? 26.219 -3.319 -14.489 1.00 86.06 85 GLN A N 1
ATOM 607 C CA . GLN A 1 85 ? 26.771 -3.149 -13.147 1.00 86.06 85 GLN A CA 1
ATOM 608 C C . GLN A 1 85 ? 26.114 -4.095 -12.136 1.00 86.06 85 GLN A C 1
ATOM 610 O O . GLN A 1 85 ? 26.820 -4.664 -11.308 1.00 86.06 85 GLN A O 1
ATOM 615 N N . GLU A 1 86 ? 24.797 -4.280 -12.210 1.00 85.56 86 GLU A N 1
ATOM 616 C CA . GLU A 1 86 ? 24.074 -5.223 -11.347 1.00 85.56 86 GLU A CA 1
ATOM 617 C C . GLU A 1 86 ? 24.434 -6.676 -11.702 1.00 85.56 86 GLU A C 1
ATOM 619 O O . GLU A 1 86 ? 24.665 -7.499 -10.823 1.00 85.56 86 GLU A O 1
ATOM 624 N N . SER A 1 87 ? 24.579 -6.980 -12.996 1.00 85.12 87 SER A N 1
ATOM 625 C CA . SER A 1 87 ? 24.878 -8.340 -13.465 1.00 85.12 87 SER A CA 1
ATOM 626 C C . SER A 1 87 ? 26.329 -8.768 -13.206 1.00 85.12 87 SER A C 1
ATOM 628 O O . SER A 1 87 ? 26.587 -9.927 -12.890 1.00 85.12 87 SER A O 1
ATOM 630 N N . PHE A 1 88 ? 27.298 -7.859 -13.361 1.00 87.25 88 PHE A N 1
ATOM 631 C CA . PHE A 1 88 ? 28.728 -8.207 -13.404 1.00 87.25 88 PHE A CA 1
ATOM 632 C C . PHE A 1 88 ? 29.606 -7.359 -12.469 1.00 87.25 88 PHE A C 1
ATOM 634 O O . PHE A 1 88 ? 30.833 -7.486 -12.474 1.00 87.25 88 PHE A O 1
ATOM 641 N N . GLY A 1 89 ? 29.001 -6.500 -11.651 1.00 82.50 89 GLY A N 1
ATOM 642 C CA . GLY A 1 89 ? 29.699 -5.662 -10.685 1.00 82.50 89 GLY A CA 1
ATOM 643 C C . GLY A 1 89 ? 30.368 -4.414 -11.286 1.00 82.50 89 GLY A C 1
ATOM 644 O O . GLY A 1 89 ? 30.260 -4.120 -12.483 1.00 82.50 89 GLY A O 1
ATOM 645 N N . PRO A 1 90 ? 31.091 -3.644 -10.450 1.00 77.06 90 PRO A N 1
ATOM 646 C CA . PRO A 1 90 ? 31.638 -2.333 -10.816 1.00 77.06 90 PRO A CA 1
ATOM 647 C C . PRO A 1 90 ? 32.768 -2.383 -11.856 1.00 77.06 90 PRO A C 1
ATOM 649 O O . PRO A 1 90 ? 33.067 -1.355 -12.461 1.00 77.06 90 PRO A O 1
ATOM 652 N N . ALA A 1 91 ? 33.379 -3.553 -12.069 1.00 75.12 91 ALA A N 1
ATOM 653 C CA . ALA A 1 91 ? 34.446 -3.772 -13.049 1.00 75.12 91 ALA A CA 1
ATOM 654 C C . ALA A 1 91 ? 33.927 -4.123 -14.460 1.00 75.12 91 ALA A C 1
ATOM 656 O O . ALA A 1 91 ? 34.724 -4.389 -15.359 1.00 75.12 91 ALA A O 1
ATOM 657 N N . SER A 1 92 ? 32.606 -4.151 -14.661 1.00 74.00 92 SER A N 1
ATOM 658 C CA . SER A 1 92 ? 32.000 -4.473 -15.952 1.00 74.00 92 SER A CA 1
ATOM 659 C C . SER A 1 92 ? 32.327 -3.424 -17.030 1.00 74.00 92 SER A C 1
ATOM 661 O O . SER A 1 92 ? 32.382 -2.223 -16.738 1.00 74.00 92 SER A O 1
ATOM 663 N N . PRO A 1 93 ? 32.567 -3.842 -18.290 1.00 65.25 93 PRO A N 1
ATOM 664 C CA . PRO A 1 93 ? 32.841 -2.911 -19.379 1.00 65.25 93 PRO A CA 1
ATOM 665 C C . PRO A 1 93 ? 31.620 -2.018 -19.623 1.00 65.25 93 PRO A C 1
ATOM 667 O O . PRO A 1 93 ? 30.561 -2.490 -20.024 1.00 65.25 93 PRO A O 1
ATOM 670 N N . ARG A 1 94 ? 31.761 -0.711 -19.381 1.00 67.56 94 ARG A N 1
ATOM 671 C CA . ARG A 1 94 ? 30.664 0.261 -19.499 1.00 67.56 94 ARG A CA 1
ATOM 672 C C . ARG A 1 94 ? 30.403 0.627 -20.960 1.00 67.56 94 ARG A C 1
ATOM 674 O O . ARG A 1 94 ? 30.868 1.662 -21.432 1.00 67.56 94 ARG A O 1
ATOM 681 N N . LYS A 1 95 ? 29.632 -0.192 -21.674 1.00 80.81 95 LYS A N 1
ATOM 682 C CA . LYS A 1 95 ? 28.987 0.237 -22.923 1.00 80.81 95 LYS A CA 1
ATOM 683 C C . LYS A 1 95 ? 27.648 0.886 -22.568 1.00 80.81 95 LYS A C 1
ATOM 685 O O . LYS A 1 95 ? 26.624 0.218 -22.552 1.00 80.81 95 LYS A O 1
ATOM 690 N N . LEU A 1 96 ? 27.690 2.175 -22.229 1.00 86.69 96 LEU A N 1
ATOM 691 C CA . LEU A 1 96 ? 26.501 2.972 -21.930 1.00 86.69 96 LEU A CA 1
ATOM 692 C C . LEU A 1 96 ? 26.196 3.895 -23.101 1.00 86.69 96 LEU A C 1
ATOM 694 O O . LEU A 1 96 ? 27.054 4.687 -23.493 1.00 86.69 96 LEU A O 1
ATOM 698 N N . TYR A 1 97 ? 24.983 3.822 -23.638 1.00 92.75 97 TYR A N 1
ATOM 699 C CA . TYR A 1 97 ? 24.542 4.752 -24.673 1.00 92.75 97 TYR A CA 1
ATOM 700 C C . TYR A 1 97 ? 23.055 5.096 -24.526 1.00 92.75 97 TYR A C 1
ATOM 702 O O . TYR A 1 97 ? 22.271 4.274 -24.044 1.00 92.75 97 TYR A O 1
ATOM 710 N N . PRO A 1 98 ? 22.657 6.326 -24.890 1.00 94.50 98 PRO A N 1
ATOM 711 C CA . PRO A 1 98 ? 21.271 6.747 -24.803 1.00 94.50 98 PRO A CA 1
ATOM 712 C C . PRO A 1 98 ? 20.454 6.241 -25.998 1.00 94.50 98 PRO A C 1
ATOM 714 O O . PRO A 1 98 ? 20.923 6.238 -27.135 1.00 94.50 98 PRO A O 1
ATOM 717 N N . VAL A 1 99 ? 19.202 5.885 -25.735 1.00 93.12 99 VAL A N 1
ATOM 718 C CA . VAL A 1 99 ? 18.132 5.714 -26.719 1.00 93.12 99 VAL A CA 1
ATOM 719 C C . VAL A 1 99 ? 17.055 6.722 -26.355 1.00 93.12 99 VAL A C 1
ATOM 721 O O . VAL A 1 99 ? 16.535 6.688 -25.242 1.00 93.12 99 VAL A O 1
ATOM 724 N N . SER A 1 100 ? 16.750 7.637 -27.267 1.00 93.38 100 SER A N 1
ATOM 725 C CA . SER A 1 100 ? 15.718 8.651 -27.061 1.00 93.38 100 SER A CA 1
ATOM 726 C C . SER A 1 100 ? 14.444 8.258 -27.785 1.00 93.38 100 SER A C 1
ATOM 728 O O . SER A 1 100 ? 14.496 7.684 -28.874 1.00 93.38 100 SER A O 1
ATOM 730 N N . LEU A 1 101 ? 13.308 8.600 -27.194 1.00 92.25 101 LEU A N 1
ATOM 731 C CA . LEU A 1 101 ? 12.010 8.403 -27.811 1.00 92.25 101 LEU A CA 1
ATOM 732 C C . LEU A 1 101 ? 11.084 9.552 -27.429 1.00 92.25 101 LEU A C 1
ATOM 734 O O . LEU A 1 101 ? 10.830 9.798 -26.248 1.00 92.25 101 LEU A O 1
ATOM 738 N N . ASP A 1 102 ? 10.549 10.192 -28.459 1.00 91.62 102 ASP A N 1
ATOM 739 C CA . ASP A 1 102 ? 9.496 11.186 -28.336 1.00 91.62 102 ASP A CA 1
ATOM 740 C C . ASP A 1 102 ? 8.177 10.574 -28.817 1.00 91.62 102 ASP A C 1
ATOM 742 O O . ASP A 1 102 ? 8.144 9.698 -29.687 1.00 91.62 102 ASP A O 1
ATOM 746 N N . GLY A 1 103 ? 7.073 11.034 -28.244 1.00 91.62 103 GLY A N 1
ATOM 747 C CA . GLY A 1 103 ? 5.742 10.554 -28.578 1.00 91.62 103 GLY A CA 1
ATOM 748 C C . GLY A 1 103 ? 4.672 11.599 -28.311 1.00 91.62 103 GLY A C 1
ATOM 749 O O . GLY A 1 103 ? 4.932 12.691 -27.801 1.00 91.62 103 GLY A O 1
ATOM 750 N N . GLN A 1 104 ? 3.439 11.248 -28.650 1.00 95.06 104 GLN A N 1
ATOM 751 C CA . GLN A 1 104 ? 2.268 12.067 -28.365 1.00 95.06 104 GLN A CA 1
ATOM 752 C C . GLN A 1 104 ? 1.266 11.263 -27.554 1.00 95.06 104 GLN A C 1
ATOM 754 O O . GLN A 1 104 ? 1.120 10.066 -27.778 1.00 95.06 104 GLN A O 1
ATOM 759 N N . THR A 1 105 ? 0.564 11.919 -26.638 1.00 95.19 105 THR A N 1
ATOM 760 C CA . THR A 1 105 ? -0.535 11.305 -25.893 1.00 95.19 105 THR A CA 1
ATOM 761 C C . THR A 1 105 ? -1.839 11.471 -26.659 1.00 95.19 105 THR A C 1
ATOM 763 O O . THR A 1 105 ? -2.195 12.577 -27.071 1.00 95.19 105 THR A O 1
ATOM 766 N N . ASP A 1 106 ? -2.616 10.399 -26.772 1.00 96.19 106 ASP A N 1
ATOM 767 C CA . ASP A 1 106 ? -4.024 10.472 -27.146 1.00 96.19 106 ASP A CA 1
ATOM 768 C C . ASP A 1 106 ? -4.846 10.976 -25.952 1.00 96.19 106 ASP A C 1
ATOM 770 O O . ASP A 1 106 ? -5.482 10.208 -25.231 1.00 96.19 106 ASP A O 1
ATOM 774 N N . ALA A 1 107 ? -4.797 12.287 -25.702 1.00 90.69 107 ALA A N 1
ATOM 775 C CA . ALA A 1 107 ? -5.411 12.891 -24.518 1.00 90.69 107 ALA A CA 1
ATOM 776 C C . ALA A 1 107 ? -6.930 12.645 -24.439 1.00 90.69 107 ALA A C 1
ATOM 778 O O . ALA A 1 107 ? -7.484 12.543 -23.346 1.00 90.69 107 ALA A O 1
ATOM 779 N N . GLY A 1 108 ? -7.599 12.515 -25.591 1.00 92.25 108 GLY A N 1
ATOM 780 C CA . GLY A 1 108 ? -9.022 12.186 -25.659 1.00 92.25 108 GLY A CA 1
ATOM 781 C C . GLY A 1 108 ? -9.303 10.760 -25.192 1.00 92.25 108 GLY A C 1
ATOM 782 O O . GLY A 1 108 ? -10.167 10.559 -24.342 1.00 92.25 108 GLY A O 1
ATOM 783 N N . LEU A 1 109 ? -8.548 9.777 -25.696 1.00 95.12 109 LEU A N 1
ATOM 784 C CA . LEU A 1 109 ? -8.683 8.388 -25.250 1.00 95.12 109 LEU A CA 1
ATOM 785 C C . LEU A 1 109 ? -8.250 8.219 -23.784 1.00 95.12 109 LEU A C 1
ATOM 787 O O . LEU A 1 109 ? -8.910 7.503 -23.038 1.00 95.12 109 LEU A O 1
ATOM 791 N N . ALA A 1 110 ? -7.197 8.916 -23.345 1.00 95.12 110 ALA A N 1
ATOM 792 C CA . ALA A 1 110 ? -6.759 8.928 -21.949 1.00 95.12 110 ALA A CA 1
ATOM 793 C C . ALA A 1 110 ? -7.857 9.449 -21.006 1.00 95.12 110 ALA A C 1
ATOM 795 O O . ALA A 1 110 ? -8.136 8.824 -19.982 1.00 95.12 110 ALA A O 1
ATOM 796 N N . GLN A 1 111 ? -8.526 10.549 -21.375 1.00 90.81 111 GLN A N 1
ATOM 797 C CA . GLN A 1 111 ? -9.654 11.083 -20.610 1.00 90.81 111 GLN A CA 1
ATOM 798 C C . GLN A 1 111 ? -10.841 10.111 -20.604 1.00 90.81 111 GLN A C 1
ATOM 800 O O . GLN A 1 111 ? -11.397 9.850 -19.547 1.00 90.81 111 GLN A O 1
ATOM 805 N N . GLN A 1 112 ? -11.186 9.507 -21.746 1.00 93.38 112 GLN A N 1
ATOM 806 C CA . GLN A 1 112 ? -12.263 8.510 -21.812 1.00 93.38 112 GLN A CA 1
ATOM 807 C C . GLN A 1 112 ? -11.989 7.294 -20.919 1.00 93.38 112 GLN A C 1
ATOM 809 O O . GLN A 1 112 ? -12.891 6.812 -20.233 1.00 93.38 112 GLN A O 1
ATOM 814 N N . ILE A 1 113 ? -10.746 6.802 -20.911 1.00 94.31 113 ILE A N 1
ATOM 815 C CA . ILE A 1 113 ? -10.319 5.713 -20.028 1.00 94.31 113 ILE A CA 1
ATOM 816 C C . ILE A 1 113 ? -10.476 6.136 -18.565 1.00 94.31 113 ILE A C 1
ATOM 818 O O . ILE A 1 113 ? -11.053 5.380 -17.787 1.00 94.31 113 ILE A O 1
ATOM 822 N N . MET A 1 114 ? -10.031 7.341 -18.197 1.00 93.06 114 MET A N 1
ATOM 823 C CA . MET A 1 114 ? -10.219 7.879 -16.847 1.00 93.06 114 MET A CA 1
ATOM 824 C C . MET A 1 114 ? -11.704 7.941 -16.463 1.00 93.06 114 MET A C 1
ATOM 826 O O . MET A 1 114 ? -12.090 7.404 -15.426 1.00 93.06 114 MET A O 1
ATOM 830 N N . ASP A 1 115 ? -12.546 8.543 -17.302 1.00 85.44 115 ASP A N 1
ATOM 831 C CA . ASP A 1 115 ? -13.965 8.775 -17.014 1.00 85.44 115 ASP A CA 1
ATOM 832 C C . ASP A 1 115 ? -14.726 7.462 -16.782 1.00 85.44 115 ASP A C 1
ATOM 834 O O . ASP A 1 115 ? -15.580 7.368 -15.901 1.00 85.44 115 ASP A O 1
ATOM 838 N N . VAL A 1 116 ? -14.401 6.420 -17.550 1.00 85.88 116 VAL A N 1
ATOM 839 C CA . VAL A 1 116 ? -15.085 5.126 -17.451 1.00 85.88 116 VAL A CA 1
ATOM 840 C C . VAL A 1 116 ? -14.507 4.246 -16.349 1.00 85.88 116 VAL A C 1
ATOM 842 O O . VAL A 1 116 ? -15.266 3.572 -15.645 1.00 85.88 116 VAL A O 1
ATOM 845 N N . LEU A 1 117 ? -13.181 4.199 -16.207 1.00 86.94 117 LEU A N 1
ATOM 846 C CA . LEU A 1 117 ? -12.548 3.294 -15.250 1.00 86.94 117 LEU A CA 1
ATOM 847 C C . LEU A 1 117 ? -12.618 3.826 -13.817 1.00 86.94 117 LEU A C 1
ATOM 849 O O . LEU A 1 117 ? -12.834 3.020 -12.914 1.00 86.94 117 LEU A O 1
ATOM 853 N N . SER A 1 118 ? -12.535 5.142 -13.596 1.00 84.00 118 SER A N 1
ATOM 854 C CA . SER A 1 118 ? -12.571 5.745 -12.248 1.00 84.00 118 SER A CA 1
ATOM 855 C C . SER A 1 118 ? -13.858 5.456 -11.471 1.00 84.00 118 SER A C 1
ATOM 857 O O . SER A 1 118 ? -13.860 5.453 -10.244 1.00 84.00 118 SER A O 1
ATOM 859 N N . ALA A 1 119 ? -14.948 5.118 -12.165 1.00 76.81 119 ALA A N 1
ATOM 860 C CA . ALA A 1 119 ? -16.194 4.705 -11.529 1.00 76.81 119 ALA A CA 1
ATOM 861 C C . ALA A 1 119 ? -16.075 3.387 -10.736 1.00 76.81 119 ALA A C 1
ATOM 863 O O . ALA A 1 119 ? -16.907 3.113 -9.870 1.00 76.81 119 ALA A O 1
ATOM 864 N N . ARG A 1 120 ? -15.106 2.524 -11.076 1.00 70.06 120 ARG A N 1
ATOM 865 C CA . ARG A 1 120 ? -15.007 1.146 -10.552 1.00 70.06 120 ARG A CA 1
ATOM 866 C C . ARG A 1 120 ? -13.590 0.700 -10.191 1.00 70.06 120 ARG A C 1
ATOM 868 O O . ARG A 1 120 ? -13.448 -0.352 -9.571 1.00 70.06 120 ARG A O 1
ATOM 875 N N . HIS A 1 121 ? -12.573 1.472 -10.564 1.00 81.62 121 HIS A N 1
ATOM 876 C CA . HIS A 1 121 ? -11.162 1.120 -10.438 1.00 81.62 121 HIS A CA 1
ATOM 877 C C . HIS A 1 121 ? -10.348 2.296 -9.913 1.00 81.62 121 HIS A C 1
ATOM 879 O O . HIS A 1 121 ? -10.651 3.450 -10.209 1.00 81.62 121 HIS A O 1
ATOM 885 N N . ASN A 1 122 ? -9.268 1.983 -9.200 1.00 81.69 122 ASN A N 1
ATOM 886 C CA . ASN A 1 122 ? -8.294 2.963 -8.732 1.00 81.69 122 ASN A CA 1
ATOM 887 C C . ASN A 1 122 ? -7.397 3.385 -9.902 1.00 81.69 122 ASN A C 1
ATOM 889 O O . ASN A 1 122 ? -6.365 2.768 -10.184 1.00 81.69 122 ASN A O 1
ATOM 893 N N . VAL A 1 123 ? -7.837 4.414 -10.618 1.00 86.06 123 VAL A N 1
ATOM 894 C CA . VAL A 1 123 ? -7.106 5.042 -11.717 1.00 86.06 123 VAL A CA 1
ATOM 895 C C . VAL A 1 123 ? -7.045 6.542 -11.472 1.00 86.06 123 VAL A C 1
ATOM 897 O O . VAL A 1 123 ? -8.027 7.133 -11.029 1.00 86.06 123 VAL A O 1
ATOM 900 N N . THR A 1 124 ? -5.908 7.153 -11.783 1.00 88.69 124 THR A N 1
ATOM 901 C CA . THR A 1 124 ? -5.703 8.585 -11.555 1.00 88.69 124 THR A CA 1
ATOM 902 C C . THR A 1 124 ? -5.055 9.222 -12.766 1.00 88.69 124 THR A C 1
ATOM 904 O O . THR A 1 124 ? -4.007 8.784 -13.236 1.00 88.69 124 THR A O 1
ATOM 907 N N . LEU A 1 125 ? -5.666 10.293 -13.262 1.00 89.06 125 LEU A N 1
ATOM 908 C CA . LEU A 1 125 ? -5.136 11.075 -14.367 1.00 89.06 125 LEU A CA 1
ATOM 909 C C . LEU A 1 125 ? -4.028 12.011 -13.872 1.00 89.06 125 LEU A C 1
ATOM 911 O O . LEU A 1 125 ? -4.214 12.792 -12.942 1.00 89.06 125 LEU A O 1
ATOM 915 N N . GLN A 1 126 ? -2.867 11.939 -14.510 1.00 87.12 126 GLN A N 1
ATOM 916 C CA . GLN A 1 126 ? -1.692 12.730 -14.190 1.00 87.12 126 GLN A CA 1
ATOM 917 C C . GLN A 1 126 ? -1.452 13.775 -15.270 1.00 87.12 126 GLN A C 1
ATOM 919 O O . GLN A 1 126 ? -1.328 13.465 -16.460 1.00 87.12 126 GLN A O 1
ATOM 924 N N . ARG A 1 127 ? -1.330 15.027 -14.831 1.00 82.62 127 ARG A N 1
ATOM 925 C CA . ARG A 1 127 ? -1.098 16.166 -15.710 1.00 82.62 127 ARG A CA 1
ATOM 926 C C . ARG A 1 127 ? -0.003 17.065 -15.145 1.00 82.62 127 ARG A C 1
ATOM 928 O O . ARG A 1 127 ? -0.144 17.614 -14.056 1.00 82.62 127 ARG A O 1
ATOM 935 N N . GLY A 1 128 ? 1.082 17.243 -15.895 1.00 70.00 128 GLY A N 1
ATOM 936 C CA . GLY A 1 128 ? 2.081 18.284 -15.625 1.00 70.00 128 GLY A CA 1
ATOM 937 C C . GLY A 1 128 ? 1.560 19.667 -16.036 1.00 70.00 128 GLY A C 1
ATOM 938 O O . GLY A 1 128 ? 0.628 19.742 -16.833 1.00 70.00 128 GLY A O 1
ATOM 939 N N . TRP A 1 129 ? 2.165 20.752 -15.534 1.00 69.56 129 TRP A N 1
ATOM 940 C CA . TRP A 1 129 ? 1.752 22.162 -15.717 1.00 69.56 129 TRP A CA 1
ATOM 941 C C . TRP A 1 129 ? 0.897 22.442 -16.971 1.00 69.56 129 TRP A C 1
ATOM 943 O O . TRP A 1 129 ? 1.413 22.522 -18.088 1.00 69.56 129 TRP A O 1
ATOM 953 N N . ASN A 1 130 ? -0.425 22.560 -16.782 1.00 60.03 130 ASN A N 1
ATOM 954 C CA . ASN A 1 130 ? -1.442 22.842 -17.809 1.00 60.03 130 ASN A CA 1
ATOM 955 C C . ASN A 1 130 ? -1.379 21.997 -19.103 1.00 60.03 130 ASN A C 1
ATOM 957 O O . ASN A 1 130 ? -2.033 22.329 -20.089 1.00 60.03 130 ASN A O 1
ATOM 961 N N . GLY A 1 131 ? -0.676 20.862 -19.117 1.00 65.69 131 GLY A N 1
ATOM 962 C CA . GLY A 1 131 ? -0.460 20.047 -20.318 1.00 65.69 131 GLY A CA 1
ATOM 963 C C . GLY A 1 131 ? 0.671 20.528 -21.238 1.00 65.69 131 GLY A C 1
ATOM 964 O O . GLY A 1 131 ? 0.829 19.963 -22.314 1.00 65.69 131 GLY A O 1
ATOM 965 N N . VAL A 1 132 ? 1.427 21.558 -20.838 1.00 70.00 132 VAL A N 1
ATOM 966 C CA . VAL A 1 132 ? 2.454 22.217 -21.671 1.00 70.00 132 VAL A CA 1
ATOM 967 C C . VAL A 1 132 ? 3.796 21.485 -21.617 1.00 70.00 132 VAL A C 1
ATOM 969 O O . VAL A 1 132 ? 4.540 21.482 -22.592 1.00 70.00 132 VAL A O 1
ATOM 972 N N . LEU A 1 133 ? 4.112 20.861 -20.481 1.00 81.31 133 LEU A N 1
ATOM 973 C CA . LEU A 1 133 ? 5.342 20.083 -20.325 1.00 81.31 133 LEU A CA 1
ATOM 974 C C . LEU A 1 133 ? 5.175 18.681 -20.925 1.00 81.31 133 LEU A C 1
ATOM 976 O O . LEU A 1 133 ? 4.107 18.089 -20.742 1.00 81.31 133 LEU A O 1
ATOM 980 N N . PRO A 1 134 ? 6.197 18.112 -21.586 1.00 85.19 134 PRO A N 1
ATOM 981 C CA . PRO A 1 134 ? 6.153 16.708 -21.960 1.00 85.19 134 PRO A CA 1
ATOM 982 C C . PRO A 1 134 ? 6.123 15.832 -20.701 1.00 85.19 134 PRO A C 1
ATOM 984 O O . PRO A 1 134 ? 6.819 16.118 -19.724 1.00 85.19 134 PRO A O 1
ATOM 987 N N . MET A 1 135 ? 5.314 14.772 -20.707 1.00 89.25 135 MET A N 1
ATOM 988 C CA . MET A 1 135 ? 5.364 13.772 -19.636 1.00 89.25 135 MET A CA 1
ATOM 989 C C . MET A 1 135 ? 6.535 12.813 -19.881 1.00 89.25 135 MET A C 1
ATOM 991 O O . MET A 1 135 ? 6.779 12.425 -21.029 1.00 89.25 135 MET A O 1
ATOM 995 N N . PRO A 1 136 ? 7.275 12.437 -18.824 1.00 92.12 136 PRO A N 1
ATOM 996 C CA . PRO A 1 136 ? 8.493 11.664 -18.976 1.00 92.12 136 PRO A CA 1
ATOM 997 C C . PRO A 1 136 ? 8.183 10.213 -19.354 1.00 92.12 136 PRO A C 1
ATOM 999 O O . PRO A 1 136 ? 7.434 9.516 -18.663 1.00 92.12 136 PRO A O 1
ATOM 1002 N N . LEU A 1 137 ? 8.817 9.750 -20.427 1.00 92.88 137 LEU A N 1
ATOM 1003 C CA . LEU A 1 137 ? 9.031 8.334 -20.694 1.00 92.88 137 LEU A CA 1
ATOM 1004 C C . LEU A 1 137 ? 10.370 7.935 -20.068 1.00 92.88 137 LEU A C 1
ATOM 1006 O O . LEU A 1 137 ? 11.362 8.660 -20.154 1.00 92.88 137 LEU A O 1
ATOM 1010 N N . HIS A 1 138 ? 10.404 6.787 -19.415 1.00 93.75 138 HIS A N 1
ATOM 1011 C CA . HIS A 1 138 ? 11.594 6.238 -18.790 1.00 93.75 138 HIS A CA 1
ATOM 1012 C C . HIS A 1 138 ? 12.041 4.966 -19.519 1.00 93.75 138 HIS A C 1
ATOM 1014 O O . HIS A 1 138 ? 11.556 4.663 -20.609 1.00 93.75 138 HIS A O 1
ATOM 1020 N N . TRP A 1 139 ? 13.016 4.228 -18.974 1.00 94.38 139 TRP A N 1
ATOM 1021 C CA . TRP A 1 139 ? 13.611 3.108 -19.719 1.00 94.38 139 TRP A CA 1
ATOM 1022 C C . TRP A 1 139 ? 12.589 2.015 -20.076 1.00 94.38 139 TRP A C 1
ATOM 1024 O O . TRP A 1 139 ? 12.659 1.464 -21.172 1.00 94.38 139 TRP A O 1
ATOM 1034 N N . GLY A 1 140 ? 11.615 1.761 -19.192 1.00 95.50 140 GLY A N 1
ATOM 1035 C CA . GLY A 1 140 ? 10.563 0.765 -19.400 1.00 95.50 140 GLY A CA 1
ATOM 1036 C C . GLY A 1 140 ? 9.665 1.079 -20.592 1.00 95.50 140 GLY A C 1
ATOM 1037 O O . GLY A 1 140 ? 9.305 0.189 -21.360 1.00 95.50 140 GLY A O 1
ATOM 1038 N N . GLU A 1 141 ? 9.314 2.349 -20.778 1.00 97.81 141 GLU A N 1
ATOM 1039 C CA . GLU A 1 141 ? 8.519 2.795 -21.918 1.00 97.81 141 GLU A CA 1
ATOM 1040 C C . GLU A 1 141 ? 9.377 2.871 -23.172 1.00 97.81 141 GLU A C 1
ATOM 1042 O O . GLU A 1 141 ? 9.001 2.320 -24.203 1.00 97.81 141 GLU A O 1
ATOM 1047 N N . VAL A 1 142 ? 10.531 3.538 -23.078 1.00 97.75 142 VAL A N 1
ATOM 1048 C CA . VAL A 1 142 ? 11.395 3.838 -24.222 1.00 97.75 142 VAL A CA 1
ATOM 1049 C C . VAL A 1 142 ? 11.829 2.552 -24.919 1.00 97.75 142 VAL A C 1
ATOM 1051 O O . VAL A 1 142 ? 11.596 2.419 -26.115 1.00 97.75 142 VAL A O 1
ATOM 1054 N N . LEU A 1 143 ? 12.393 1.580 -24.194 1.00 97.56 143 LEU A N 1
ATOM 1055 C CA . LEU A 1 143 ? 12.938 0.369 -24.817 1.00 97.56 143 LEU A CA 1
ATOM 1056 C C . LEU A 1 143 ? 11.843 -0.513 -25.430 1.00 97.56 143 LEU A C 1
ATOM 1058 O O . LEU A 1 143 ? 11.986 -0.961 -26.568 1.00 97.56 143 LEU A O 1
ATOM 1062 N N . ALA A 1 144 ? 10.721 -0.704 -24.727 1.00 97.88 144 ALA A N 1
ATOM 1063 C CA . ALA A 1 144 ? 9.601 -1.493 -25.237 1.00 97.88 144 ALA A CA 1
ATOM 1064 C C . ALA A 1 144 ? 8.954 -0.839 -26.474 1.00 97.88 144 ALA A C 1
ATOM 1066 O O . ALA A 1 144 ? 8.704 -1.505 -27.480 1.00 97.88 144 ALA A O 1
ATOM 1067 N N . LEU A 1 145 ? 8.716 0.476 -26.434 1.00 97.88 145 LEU A N 1
ATOM 1068 C CA . LEU A 1 145 ? 8.122 1.212 -27.551 1.00 97.88 145 LEU A CA 1
ATOM 1069 C C . LEU A 1 145 ? 9.076 1.348 -28.743 1.00 97.88 145 LEU A C 1
ATOM 1071 O O . LEU A 1 145 ? 8.605 1.377 -29.879 1.00 97.88 145 LEU A O 1
ATOM 1075 N N . SER A 1 146 ? 10.395 1.383 -28.532 1.00 97.12 146 SER A N 1
ATOM 1076 C CA . SER A 1 146 ? 11.376 1.442 -29.622 1.00 97.12 146 SER A CA 1
ATOM 1077 C C . SER A 1 146 ? 11.275 0.251 -30.582 1.00 97.12 146 SER A C 1
ATOM 1079 O O . SER A 1 146 ? 11.473 0.441 -31.780 1.00 97.12 146 SER A O 1
ATOM 1081 N N . TYR A 1 147 ? 10.902 -0.951 -30.120 1.00 97.31 147 TYR A N 1
ATOM 1082 C CA . TYR A 1 147 ? 10.652 -2.083 -31.028 1.00 97.31 147 TYR A CA 1
ATOM 1083 C C . TYR A 1 147 ? 9.491 -1.820 -31.993 1.00 97.31 147 TYR A C 1
ATOM 1085 O O . TYR A 1 147 ? 9.533 -2.256 -33.141 1.00 97.31 147 TYR A O 1
ATOM 1093 N N . VAL A 1 148 ? 8.460 -1.107 -31.534 1.00 96.38 148 VAL A N 1
ATOM 1094 C CA . VAL A 1 148 ? 7.280 -0.761 -32.337 1.00 96.38 148 VAL A CA 1
ATOM 1095 C C . VAL A 1 148 ? 7.591 0.425 -33.248 1.00 96.38 148 VAL A C 1
ATOM 1097 O O . VAL A 1 148 ? 7.319 0.368 -34.444 1.00 96.38 148 VAL A O 1
ATOM 1100 N N . ALA A 1 149 ? 8.210 1.473 -32.698 1.00 94.06 149 ALA A N 1
ATOM 1101 C CA . ALA A 1 149 ? 8.592 2.677 -33.428 1.00 94.06 149 ALA A CA 1
ATOM 1102 C C . ALA A 1 149 ? 9.525 2.345 -34.596 1.00 94.06 149 ALA A C 1
ATOM 1104 O O . ALA A 1 149 ? 9.272 2.757 -35.721 1.00 94.06 149 ALA A O 1
ATOM 1105 N N . ASN A 1 150 ? 10.564 1.541 -34.354 1.00 91.94 150 ASN A N 1
ATOM 1106 C CA . ASN A 1 150 ? 11.546 1.197 -35.381 1.00 91.94 150 ASN A CA 1
ATOM 1107 C C . ASN A 1 150 ? 10.966 0.292 -36.472 1.00 91.94 150 ASN A C 1
ATOM 1109 O O . ASN A 1 150 ? 11.445 0.332 -37.604 1.00 91.94 150 ASN A O 1
ATOM 1113 N N . ALA A 1 151 ? 9.958 -0.519 -36.143 1.00 89.00 151 ALA A N 1
ATOM 1114 C CA . ALA A 1 151 ? 9.318 -1.418 -37.093 1.00 89.00 151 ALA A CA 1
ATOM 1115 C C . ALA A 1 151 ? 8.197 -0.756 -37.909 1.00 89.00 151 ALA A C 1
ATOM 1117 O O . ALA A 1 151 ? 7.813 -1.295 -38.947 1.00 89.00 151 ALA A O 1
ATOM 1118 N N . SER A 1 152 ? 7.658 0.384 -37.462 1.00 82.12 152 SER A N 1
ATOM 1119 C CA . SER A 1 152 ? 6.603 1.082 -38.195 1.00 82.12 152 SER A CA 1
ATOM 1120 C C . SER A 1 152 ? 7.147 1.682 -39.495 1.00 82.12 152 SER A C 1
ATOM 1122 O O . SER A 1 152 ? 8.283 2.150 -39.560 1.00 82.12 152 SER A O 1
ATOM 1124 N N . ALA A 1 153 ? 6.326 1.701 -40.549 1.00 73.25 153 ALA A N 1
ATOM 1125 C CA . ALA A 1 153 ? 6.736 2.209 -41.864 1.00 73.25 153 ALA A CA 1
ATOM 1126 C C . ALA A 1 153 ? 7.170 3.688 -41.842 1.00 73.25 153 ALA A C 1
ATOM 1128 O O . ALA A 1 153 ? 7.947 4.119 -42.688 1.00 73.25 153 ALA A O 1
ATOM 1129 N N . ALA A 1 154 ? 6.660 4.459 -40.879 1.00 71.44 154 ALA A N 1
ATOM 1130 C CA . ALA A 1 154 ? 6.997 5.864 -40.677 1.00 71.44 154 ALA A CA 1
ATOM 1131 C C . ALA A 1 154 ? 8.139 6.074 -39.663 1.00 71.44 154 ALA A C 1
ATOM 1133 O O . ALA A 1 154 ? 8.499 7.216 -39.387 1.00 71.44 154 ALA A O 1
ATOM 1134 N N . HIS A 1 155 ? 8.687 4.992 -39.096 1.00 80.31 155 HIS A N 1
ATOM 1135 C CA . HIS A 1 155 ? 9.664 5.011 -38.008 1.00 80.31 155 HIS A CA 1
ATOM 1136 C C . HIS A 1 155 ? 9.245 5.898 -36.817 1.00 80.31 155 HIS A C 1
ATOM 1138 O O . HIS A 1 155 ? 10.066 6.556 -36.181 1.00 80.31 155 HIS A O 1
ATOM 1144 N N . CYS A 1 156 ? 7.942 5.940 -36.532 1.00 81.31 156 CYS A N 1
ATOM 1145 C CA . CYS A 1 156 ? 7.340 6.719 -35.454 1.00 81.31 156 CYS A CA 1
ATOM 1146 C C . CYS A 1 156 ? 6.217 5.942 -34.751 1.00 81.31 156 CYS A C 1
ATOM 1148 O O . CYS A 1 156 ? 5.740 4.915 -35.247 1.00 81.31 156 CYS A O 1
ATOM 1150 N N . LEU A 1 157 ? 5.807 6.421 -33.577 1.00 91.62 157 LEU A N 1
ATOM 1151 C CA . LEU A 1 157 ? 4.713 5.830 -32.809 1.00 91.62 157 LEU A CA 1
ATOM 1152 C C . LEU A 1 157 ? 3.373 6.485 -33.157 1.00 91.62 157 LEU A C 1
ATOM 1154 O O . LEU A 1 157 ? 3.321 7.707 -33.313 1.00 91.62 157 LEU A O 1
ATOM 1158 N N . PRO A 1 158 ? 2.274 5.712 -33.196 1.00 94.12 158 PRO A N 1
ATOM 1159 C CA . PRO A 1 158 ? 0.948 6.299 -33.071 1.00 94.12 158 PRO A CA 1
ATOM 1160 C C . PRO A 1 158 ? 0.787 6.943 -31.678 1.00 94.12 158 PRO A C 1
ATOM 1162 O O . PRO A 1 158 ? 1.536 6.603 -30.754 1.00 94.12 158 PRO A O 1
ATOM 1165 N N . PRO A 1 159 ? -0.192 7.847 -31.494 1.00 96.94 159 PRO A N 1
ATOM 1166 C CA . PRO A 1 159 ? -0.526 8.399 -30.186 1.00 96.94 159 PRO A CA 1
ATOM 1167 C C . PRO A 1 159 ? -0.678 7.329 -29.093 1.00 96.94 159 PRO A C 1
ATOM 1169 O O . PRO A 1 159 ? -1.225 6.248 -29.317 1.00 96.94 159 PRO A O 1
ATOM 1172 N N . LEU A 1 160 ? -0.188 7.635 -27.895 1.00 97.88 160 LEU A N 1
ATOM 1173 C CA . LEU A 1 160 ? -0.102 6.720 -26.764 1.00 97.88 160 LEU A CA 1
ATOM 1174 C C . LEU A 1 160 ? -1.119 7.067 -25.675 1.00 97.88 160 LEU A C 1
ATOM 1176 O O . LEU A 1 160 ? -1.429 8.231 -25.440 1.00 97.88 160 LEU A O 1
ATOM 1180 N N . VAL A 1 161 ? -1.565 6.063 -24.929 1.00 98.00 161 VAL A N 1
ATOM 1181 C CA . VAL A 1 161 ? -2.110 6.248 -23.581 1.00 98.00 161 VAL A CA 1
ATOM 1182 C C . VAL A 1 161 ? -1.252 5.440 -22.621 1.00 98.00 161 VAL A C 1
ATOM 1184 O O . VAL A 1 161 ? -1.309 4.213 -22.622 1.00 98.00 161 VAL A O 1
ATOM 1187 N N . THR A 1 162 ? -0.448 6.121 -21.807 1.00 98.12 162 THR A N 1
ATOM 1188 C CA . THR A 1 162 ? 0.467 5.472 -20.860 1.00 98.12 162 THR A CA 1
ATOM 1189 C C . THR A 1 162 ? -0.210 5.266 -19.508 1.00 98.12 162 THR A C 1
ATOM 1191 O O . THR A 1 162 ? -0.673 6.226 -18.891 1.00 98.12 162 THR A O 1
ATOM 1194 N N . LEU A 1 163 ? -0.235 4.011 -19.060 1.00 97.94 163 LEU A N 1
ATOM 1195 C CA . LEU A 1 163 ? -0.776 3.518 -17.797 1.00 97.94 163 LEU A CA 1
ATOM 1196 C C . LEU A 1 163 ? 0.381 3.059 -16.889 1.00 97.94 163 LEU A C 1
ATOM 1198 O O . LEU A 1 163 ? 0.917 1.958 -17.042 1.00 97.94 163 LEU A O 1
ATOM 1202 N N . GLY A 1 164 ? 0.785 3.909 -15.949 1.00 97.25 164 GLY A N 1
ATOM 1203 C CA . GLY A 1 164 ? 1.812 3.617 -14.950 1.00 97.25 164 GLY A CA 1
ATOM 1204 C C . GLY A 1 164 ? 1.274 2.728 -13.830 1.00 97.25 164 GLY A C 1
ATOM 1205 O O . GLY A 1 164 ? 0.297 3.078 -13.167 1.00 97.25 164 GLY A O 1
ATOM 1206 N N . LEU A 1 165 ? 1.905 1.574 -13.604 1.00 94.94 165 LEU A N 1
ATOM 1207 C CA . LEU A 1 165 ? 1.505 0.638 -12.549 1.00 94.94 165 LEU A CA 1
ATOM 1208 C C . LEU A 1 165 ? 1.858 1.187 -11.146 1.00 94.94 165 LEU A C 1
ATOM 1210 O O . LEU A 1 165 ? 2.945 1.738 -10.967 1.00 94.94 165 LEU A O 1
ATOM 1214 N N . PRO A 1 166 ? 0.996 1.013 -10.126 1.00 85.56 166 PRO A N 1
ATOM 1215 C CA . PRO A 1 166 ? 1.212 1.574 -8.790 1.00 85.56 166 PRO A CA 1
ATOM 1216 C C . PRO A 1 166 ? 2.344 0.887 -8.022 1.00 85.56 166 PRO A C 1
ATOM 1218 O O . PRO A 1 166 ? 2.648 -0.285 -8.259 1.00 85.56 166 PRO A O 1
ATOM 1221 N N . LEU A 1 167 ? 2.950 1.593 -7.060 1.00 75.50 167 LEU A N 1
ATOM 1222 C CA . LEU A 1 167 ? 4.013 1.067 -6.184 1.00 75.50 167 LEU A CA 1
ATOM 1223 C C . LEU A 1 167 ? 3.564 -0.140 -5.350 1.00 75.50 167 LEU A C 1
ATOM 1225 O O . LEU A 1 167 ? 4.382 -1.012 -5.057 1.00 75.50 167 LEU A O 1
ATOM 1229 N N . SER A 1 168 ? 2.273 -0.233 -5.023 1.00 66.69 168 SER A N 1
ATOM 1230 C CA . SER A 1 168 ? 1.678 -1.372 -4.310 1.00 66.69 168 SER A CA 1
ATOM 1231 C C . SER A 1 168 ? 1.985 -2.734 -4.951 1.00 66.69 168 SER A C 1
ATOM 1233 O O . SER A 1 168 ? 2.038 -3.745 -4.247 1.00 66.69 168 SER A O 1
ATOM 1235 N N . ARG A 1 169 ? 2.285 -2.771 -6.259 1.00 76.75 169 ARG A N 1
ATOM 1236 C CA . ARG A 1 169 ? 2.653 -3.994 -6.987 1.00 76.75 169 ARG A CA 1
ATOM 1237 C C . ARG A 1 169 ? 3.870 -4.724 -6.417 1.00 76.75 169 ARG A C 1
ATOM 1239 O O . ARG A 1 169 ? 3.935 -5.939 -6.553 1.00 76.75 169 ARG A O 1
ATOM 1246 N N . TYR A 1 170 ? 4.814 -4.029 -5.778 1.00 59.97 170 TYR A N 1
ATOM 1247 C CA . TYR A 1 170 ? 6.045 -4.669 -5.298 1.00 59.97 170 TYR A CA 1
ATOM 1248 C C . TYR A 1 170 ? 5.798 -5.715 -4.203 1.00 59.97 170 TYR A C 1
ATOM 1250 O O . TYR A 1 170 ? 6.560 -6.669 -4.112 1.00 59.97 170 TYR A O 1
ATOM 1258 N N . ASN A 1 171 ? 4.732 -5.556 -3.410 1.00 56.31 171 ASN A N 1
ATOM 1259 C CA . ASN A 1 171 ? 4.482 -6.398 -2.235 1.00 56.31 171 ASN A CA 1
ATOM 1260 C C . ASN A 1 171 ? 3.083 -7.037 -2.206 1.00 56.31 171 ASN A C 1
ATOM 1262 O O . ASN A 1 171 ? 2.800 -7.814 -1.300 1.00 56.31 171 ASN A O 1
ATOM 1266 N N . LEU A 1 172 ? 2.189 -6.666 -3.130 1.00 64.56 172 LEU A N 1
ATOM 1267 C CA . LEU A 1 172 ? 0.775 -7.065 -3.114 1.00 64.56 172 LEU A CA 1
ATOM 1268 C C . LEU A 1 172 ? 0.285 -7.556 -4.482 1.00 64.56 172 LEU A C 1
ATOM 1270 O O . LEU A 1 172 ? -0.924 -7.579 -4.715 1.00 64.56 172 LEU A O 1
ATOM 1274 N N . SER A 1 173 ? 1.187 -7.916 -5.403 1.00 70.31 173 SER A N 1
ATOM 1275 C CA . SER A 1 173 ? 0.809 -8.278 -6.773 1.00 70.31 173 SER A CA 1
ATOM 1276 C C . SER A 1 173 ? -0.194 -9.429 -6.788 1.00 70.31 173 SER A C 1
ATOM 1278 O O . SER A 1 173 ? -1.237 -9.309 -7.434 1.00 70.31 173 SER A O 1
ATOM 1280 N N . SER A 1 174 ? 0.044 -10.497 -6.018 1.00 72.56 174 SER A N 1
ATOM 1281 C CA . SER A 1 174 ? -0.905 -11.619 -5.948 1.00 72.56 174 SER A CA 1
ATOM 1282 C C . SER A 1 174 ? -2.275 -11.193 -5.396 1.00 72.56 174 SER A C 1
ATOM 1284 O O . SER A 1 174 ? -3.315 -11.578 -5.934 1.00 72.56 174 SER A O 1
ATOM 1286 N N . ALA A 1 175 ? -2.286 -10.333 -4.374 1.00 59.78 175 ALA A N 1
ATOM 1287 C CA . ALA A 1 175 ? -3.495 -9.882 -3.689 1.00 59.78 175 ALA A CA 1
ATOM 1288 C C . ALA A 1 175 ? -4.384 -8.980 -4.562 1.00 59.78 175 ALA A C 1
ATOM 1290 O O . ALA A 1 175 ? -5.607 -8.991 -4.411 1.00 59.78 175 ALA A O 1
ATOM 1291 N N . VAL A 1 176 ? -3.793 -8.214 -5.487 1.00 68.06 176 VAL A N 1
ATOM 1292 C CA . VAL A 1 176 ? -4.527 -7.272 -6.355 1.00 68.06 176 VAL A CA 1
ATOM 1293 C C . VAL A 1 176 ? -4.752 -7.792 -7.778 1.00 68.06 176 VAL A C 1
ATOM 1295 O O . VAL A 1 176 ? -5.449 -7.144 -8.561 1.00 68.06 176 VAL A O 1
ATOM 1298 N N . ALA A 1 177 ? -4.234 -8.977 -8.115 1.00 73.62 177 ALA A N 1
ATOM 1299 C CA . ALA A 1 177 ? -4.304 -9.577 -9.449 1.00 73.62 177 ALA A CA 1
ATOM 1300 C C . ALA A 1 177 ? -5.728 -9.638 -10.025 1.00 73.62 177 ALA A C 1
ATOM 1302 O O . ALA A 1 177 ? -5.963 -9.254 -11.171 1.00 73.62 177 ALA A O 1
ATOM 1303 N N . THR A 1 178 ? -6.701 -10.067 -9.215 1.00 75.88 178 THR A N 1
ATOM 1304 C CA . THR A 1 178 ? -8.116 -10.141 -9.613 1.00 75.88 178 THR A CA 1
ATOM 1305 C C . THR A 1 178 ? -8.700 -8.758 -9.908 1.00 75.88 178 THR A C 1
ATOM 1307 O O . THR A 1 178 ? -9.498 -8.607 -10.832 1.00 75.88 178 THR A O 1
ATOM 1310 N N . GLY A 1 179 ? -8.278 -7.734 -9.160 1.00 74.62 179 GLY A N 1
ATOM 1311 C CA . GLY A 1 179 ? -8.655 -6.346 -9.424 1.00 74.62 179 GLY A CA 1
ATOM 1312 C C . GLY A 1 179 ? -8.115 -5.866 -10.770 1.00 74.62 179 GLY A C 1
ATOM 1313 O O . GLY A 1 179 ? -8.866 -5.318 -11.571 1.00 74.62 179 GLY A O 1
ATOM 1314 N N . PHE A 1 180 ? -6.850 -6.167 -11.069 1.00 90.12 180 PHE A N 1
ATOM 1315 C CA . PHE A 1 180 ? -6.225 -5.840 -12.355 1.00 90.12 180 PHE A CA 1
ATOM 1316 C C . PHE A 1 180 ? -6.843 -6.601 -13.532 1.00 90.12 180 PHE A C 1
ATOM 1318 O O . PHE A 1 180 ? -7.025 -6.015 -14.597 1.00 90.12 180 PHE A O 1
ATOM 1325 N N . LEU A 1 181 ? -7.245 -7.861 -13.341 1.00 88.06 181 LEU A N 1
ATOM 1326 C CA . LEU A 1 181 ? -8.029 -8.608 -14.328 1.00 88.06 181 LEU A CA 1
ATOM 1327 C C . LEU A 1 181 ? -9.364 -7.910 -14.626 1.00 88.06 181 LEU A C 1
ATOM 1329 O O . LEU A 1 181 ? -9.740 -7.747 -15.788 1.00 88.06 181 LEU A O 1
ATOM 1333 N N . GLN A 1 182 ? -10.079 -7.468 -13.588 1.00 81.88 182 GLN A N 1
ATOM 1334 C CA . GLN A 1 182 ? -11.365 -6.791 -13.754 1.00 81.88 182 GLN A CA 1
ATOM 1335 C C . GLN A 1 182 ? -11.214 -5.398 -14.386 1.00 81.88 182 GLN A C 1
ATOM 1337 O O . GLN A 1 182 ? -12.018 -5.040 -15.250 1.00 81.88 182 GLN A O 1
ATOM 1342 N N . LEU A 1 183 ? -10.167 -4.653 -14.019 1.00 90.19 183 LEU A N 1
ATOM 1343 C CA . LEU A 1 183 ? -9.770 -3.405 -14.677 1.00 90.19 183 LEU A CA 1
ATOM 1344 C C . LEU A 1 183 ? -9.502 -3.658 -16.160 1.00 90.19 183 LEU A C 1
ATOM 1346 O O . LEU A 1 183 ? -10.065 -2.976 -17.012 1.00 90.19 183 LEU A O 1
ATOM 1350 N N . GLY A 1 184 ? -8.741 -4.708 -16.467 1.00 95.75 184 GLY A N 1
ATOM 1351 C CA . GLY A 1 184 ? -8.496 -5.191 -17.819 1.00 95.75 184 GLY A CA 1
ATOM 1352 C C . GLY A 1 184 ? -9.771 -5.451 -18.612 1.00 95.75 184 GLY A C 1
ATOM 1353 O O . GLY A 1 184 ? -9.904 -4.973 -19.734 1.00 95.75 184 GLY A O 1
ATOM 1354 N N . ARG A 1 185 ? -10.749 -6.152 -18.027 1.00 93.50 185 ARG A N 1
ATOM 1355 C CA . ARG A 1 185 ? -12.050 -6.408 -18.672 1.00 93.50 185 ARG A CA 1
ATOM 1356 C C . ARG A 1 185 ? -12.803 -5.124 -18.994 1.00 93.50 185 ARG A C 1
ATOM 1358 O O . ARG A 1 185 ? -13.348 -4.993 -20.087 1.00 93.50 185 ARG A O 1
ATOM 1365 N N . ASP A 1 186 ? -12.859 -4.181 -18.059 1.00 92.25 186 ASP A N 1
ATOM 1366 C CA . ASP A 1 186 ? -13.548 -2.910 -18.293 1.00 92.25 186 ASP A CA 1
ATOM 1367 C C . ASP A 1 186 ? -12.806 -2.033 -19.311 1.00 92.25 186 ASP A C 1
ATOM 1369 O O . ASP A 1 186 ? -13.450 -1.451 -20.187 1.00 92.25 186 ASP A O 1
ATOM 1373 N N . LEU A 1 187 ? -11.470 -2.032 -19.283 1.00 96.69 187 LEU A N 1
ATOM 1374 C CA . LEU A 1 187 ? -10.637 -1.403 -20.307 1.00 96.69 187 LEU A CA 1
ATOM 1375 C C . LEU A 1 187 ? -10.894 -2.037 -21.679 1.00 96.69 187 LEU A C 1
ATOM 1377 O O . LEU A 1 187 ? -11.177 -1.326 -22.633 1.00 96.69 187 LEU A O 1
ATOM 1381 N N . GLY A 1 188 ? -10.878 -3.366 -21.787 1.00 95.69 188 GLY A N 1
ATOM 1382 C CA . GLY A 1 188 ? -11.129 -4.078 -23.042 1.00 95.69 188 GLY A CA 1
ATOM 1383 C C . GLY A 1 188 ? -12.499 -3.773 -23.643 1.00 95.69 188 GLY A C 1
ATOM 1384 O O . GLY A 1 188 ? -12.599 -3.574 -24.850 1.00 95.69 188 GLY A O 1
ATOM 1385 N N . ARG A 1 189 ? -13.550 -3.661 -22.816 1.00 93.62 189 ARG A N 1
ATOM 1386 C CA . ARG A 1 189 ? -14.889 -3.237 -23.274 1.00 93.62 189 ARG A CA 1
ATOM 1387 C C . ARG A 1 189 ? -14.871 -1.824 -23.843 1.00 93.62 189 ARG A C 1
ATOM 1389 O O . ARG A 1 189 ? -15.481 -1.592 -24.883 1.00 93.62 189 ARG A O 1
ATOM 1396 N N . LEU A 1 190 ? -14.179 -0.903 -23.173 1.00 94.75 190 LEU A N 1
ATOM 1397 C CA . LEU A 1 190 ? -14.020 0.471 -23.641 1.00 94.75 190 LEU A CA 1
ATOM 1398 C C . LEU A 1 190 ? -13.253 0.516 -24.964 1.00 94.75 190 LEU A C 1
ATOM 1400 O O . LEU A 1 190 ? -13.709 1.149 -25.913 1.00 94.75 190 LEU A O 1
ATOM 1404 N N . LEU A 1 191 ? -12.126 -0.194 -25.054 1.00 95.44 191 LEU A N 1
ATOM 1405 C CA . LEU A 1 191 ? -11.306 -0.231 -26.261 1.00 95.44 191 LEU A CA 1
ATOM 1406 C C . LEU A 1 191 ? -12.055 -0.864 -27.434 1.00 95.44 191 LEU A C 1
ATOM 1408 O O . LEU A 1 191 ? -12.004 -0.322 -28.530 1.00 95.44 191 LEU A O 1
ATOM 1412 N N . GLU A 1 192 ? -12.809 -1.942 -27.212 1.00 92.31 192 GLU A N 1
ATOM 1413 C CA . GLU A 1 192 ? -13.610 -2.610 -28.250 1.00 92.31 192 GLU A CA 1
ATOM 1414 C C . GLU A 1 192 ? -14.851 -1.803 -28.682 1.00 92.31 192 GLU A C 1
ATOM 1416 O O . GLU A 1 192 ? -15.434 -2.074 -29.735 1.00 92.31 192 GLU A O 1
ATOM 1421 N N . ALA A 1 193 ? -15.255 -0.803 -27.894 1.00 90.75 193 ALA A N 1
ATOM 1422 C CA . ALA A 1 193 ? -16.287 0.170 -28.252 1.00 90.75 193 ALA A CA 1
ATOM 1423 C C . ALA A 1 193 ? -15.721 1.432 -28.931 1.00 90.75 193 ALA A C 1
ATOM 1425 O O . ALA A 1 193 ? -16.494 2.264 -29.407 1.00 90.75 193 ALA A O 1
ATOM 1426 N N . SER A 1 194 ? -14.395 1.580 -28.987 1.00 92.62 194 SER A N 1
ATOM 1427 C CA . SER A 1 194 ? -13.737 2.747 -29.571 1.00 92.62 194 SER A CA 1
ATOM 1428 C C . SER A 1 194 ? -14.009 2.871 -31.072 1.00 92.62 194 SER A C 1
ATOM 1430 O O . SER A 1 194 ? -14.136 1.881 -31.794 1.00 92.62 194 SER A O 1
ATOM 1432 N N . SER A 1 195 ? -14.046 4.106 -31.571 1.00 91.69 195 SER A N 1
ATOM 1433 C CA . SER A 1 195 ? -14.012 4.379 -33.012 1.00 91.69 195 SER A CA 1
ATOM 1434 C C . SER A 1 195 ? -12.607 4.238 -33.608 1.00 91.69 195 SER A C 1
ATOM 1436 O O . SER A 1 195 ? -12.474 4.167 -34.829 1.00 91.69 195 SER A O 1
ATOM 1438 N N . LYS A 1 196 ? -11.570 4.188 -32.762 1.00 94.88 196 LYS A N 1
ATOM 1439 C CA . LYS A 1 196 ? -10.163 4.032 -33.144 1.00 94.88 196 LYS A CA 1
ATOM 1440 C C . LYS A 1 196 ? -9.757 2.563 -33.177 1.00 94.88 196 LYS A C 1
ATOM 1442 O O . LYS A 1 196 ? -10.237 1.751 -32.388 1.00 94.88 196 LYS A O 1
ATOM 1447 N N . ARG A 1 197 ? -8.803 2.236 -34.041 1.00 95.94 197 ARG A N 1
ATOM 1448 C CA . ARG A 1 197 ? -8.033 0.992 -33.996 1.00 95.94 197 ARG A CA 1
ATOM 1449 C C . ARG A 1 197 ? -7.016 1.109 -32.868 1.00 95.94 197 ARG A C 1
ATOM 1451 O O . ARG A 1 197 ? -6.044 1.841 -32.991 1.00 95.94 197 ARG A O 1
ATOM 1458 N N . VAL A 1 198 ? -7.225 0.409 -31.768 1.00 97.50 198 VAL A N 1
ATOM 1459 C CA . VAL A 1 198 ? -6.347 0.467 -30.601 1.00 97.50 198 VAL A CA 1
ATOM 1460 C C . VAL A 1 198 ? -5.551 -0.824 -30.484 1.00 97.50 198 VAL A C 1
ATOM 1462 O O . VAL A 1 198 ? -6.088 -1.915 -30.682 1.00 97.50 198 VAL A O 1
ATOM 1465 N N . ALA A 1 199 ? -4.271 -0.702 -30.149 1.00 97.94 199 ALA A N 1
ATOM 1466 C CA . ALA A 1 199 ? -3.452 -1.820 -29.703 1.00 97.94 199 ALA A CA 1
ATOM 1467 C C . ALA A 1 199 ? -3.116 -1.688 -28.211 1.00 97.94 199 ALA A C 1
ATOM 1469 O O . ALA A 1 199 ? -2.992 -0.576 -27.700 1.00 97.94 199 ALA A O 1
ATOM 1470 N N . LEU A 1 200 ? -2.968 -2.816 -27.514 1.00 98.44 200 LEU A N 1
ATOM 1471 C CA . LEU A 1 200 ? -2.564 -2.851 -26.104 1.00 98.44 200 LEU A CA 1
ATOM 1472 C C . LEU A 1 200 ? -1.141 -3.407 -25.978 1.00 98.44 200 LEU A C 1
ATOM 1474 O O . LEU A 1 200 ? -0.851 -4.495 -26.466 1.00 98.44 200 LEU A O 1
ATOM 1478 N N . LEU A 1 201 ? -0.251 -2.682 -25.317 1.00 98.69 201 LEU A N 1
ATOM 1479 C CA . LEU A 1 201 ? 1.133 -3.082 -25.098 1.00 98.69 201 LEU A CA 1
ATOM 1480 C C . LEU A 1 201 ? 1.412 -3.192 -23.600 1.00 98.69 201 LEU A C 1
ATOM 1482 O O . LEU A 1 201 ? 1.194 -2.242 -22.853 1.00 98.69 201 LEU A O 1
ATOM 1486 N N . VAL A 1 202 ? 1.941 -4.333 -23.167 1.00 98.75 202 VAL A N 1
ATOM 1487 C CA . VAL A 1 202 ? 2.487 -4.507 -21.820 1.00 98.75 202 VAL A CA 1
ATOM 1488 C C . VAL A 1 202 ? 4.006 -4.476 -21.898 1.00 98.75 202 VAL A C 1
ATOM 1490 O O . VAL A 1 202 ? 4.614 -5.368 -22.489 1.00 98.75 202 VAL A O 1
ATOM 1493 N N . SER A 1 203 ? 4.612 -3.456 -21.292 1.00 98.62 203 SER A N 1
ATOM 1494 C CA . SER A 1 203 ? 6.054 -3.409 -21.052 1.00 98.62 203 SER A CA 1
ATOM 1495 C C . SER A 1 203 ? 6.365 -4.126 -19.740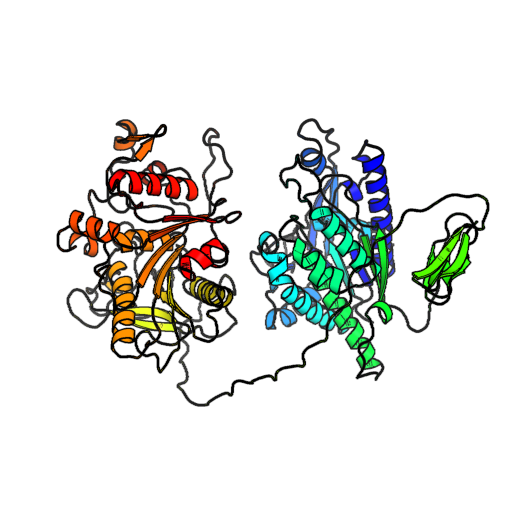 1.00 98.62 203 SER A C 1
ATOM 1497 O O . SER A 1 203 ? 5.952 -3.663 -18.676 1.00 98.62 203 SER A O 1
ATOM 1499 N N . THR A 1 204 ? 7.051 -5.269 -19.791 1.00 97.12 204 THR A N 1
ATOM 1500 C CA . THR A 1 204 ? 7.402 -6.024 -18.578 1.00 97.12 204 THR A CA 1
ATOM 1501 C C . THR A 1 204 ? 8.592 -6.948 -18.785 1.00 97.12 204 THR A C 1
ATOM 1503 O O . THR A 1 204 ? 8.643 -7.701 -19.755 1.00 97.12 204 THR A O 1
ATOM 1506 N N . ASP A 1 205 ? 9.470 -6.977 -17.788 1.00 97.75 205 ASP A N 1
ATOM 1507 C CA . ASP A 1 205 ? 10.372 -8.098 -17.539 1.00 97.75 205 ASP A CA 1
ATOM 1508 C C . ASP A 1 205 ? 9.721 -9.072 -16.529 1.00 97.75 205 ASP A C 1
ATOM 1510 O O . ASP A 1 205 ? 8.703 -8.761 -15.896 1.00 97.75 205 ASP A O 1
ATOM 1514 N N . LEU A 1 206 ? 10.262 -10.285 -16.409 1.00 97.75 206 LEU A N 1
ATOM 1515 C CA . LEU A 1 206 ? 9.723 -11.373 -15.585 1.00 97.75 206 LEU A CA 1
ATOM 1516 C C . LEU A 1 206 ? 10.394 -11.403 -14.195 1.00 97.75 206 LEU A C 1
ATOM 1518 O O . LEU A 1 206 ? 10.554 -10.351 -13.569 1.00 97.75 206 LEU A O 1
ATOM 1522 N N . ALA A 1 207 ? 10.733 -12.576 -13.651 1.00 97.00 207 ALA A N 1
ATOM 1523 C CA . ALA A 1 207 ? 11.401 -12.677 -12.351 1.00 97.00 207 ALA A CA 1
ATOM 1524 C C . ALA A 1 207 ? 12.785 -12.006 -12.366 1.00 97.00 207 ALA A C 1
ATOM 1526 O O . ALA A 1 207 ? 13.545 -12.225 -13.299 1.00 97.00 207 ALA A O 1
ATOM 1527 N N . HIS A 1 208 ? 13.149 -11.259 -11.316 1.00 95.38 208 HIS A N 1
ATOM 1528 C CA . HIS A 1 208 ? 14.466 -10.605 -11.149 1.00 95.38 208 HIS A CA 1
ATOM 1529 C C . HIS A 1 208 ? 15.413 -11.379 -10.218 1.00 95.38 208 HIS A C 1
ATOM 1531 O O . HIS A 1 208 ? 16.406 -10.851 -9.731 1.00 95.38 208 HIS A O 1
ATOM 1537 N N . THR A 1 209 ? 15.090 -12.634 -9.917 1.00 95.12 209 THR A N 1
ATOM 1538 C CA . THR A 1 209 ? 15.741 -13.412 -8.852 1.00 95.12 209 THR A CA 1
ATOM 1539 C C . THR A 1 209 ? 16.410 -14.684 -9.361 1.00 95.12 209 THR A C 1
ATOM 1541 O O . THR A 1 209 ? 16.484 -15.693 -8.658 1.00 95.12 209 THR A O 1
ATOM 1544 N N . HIS A 1 210 ? 16.916 -14.662 -10.597 1.00 95.56 210 HIS A N 1
ATOM 1545 C CA . HIS A 1 210 ? 17.588 -15.822 -11.190 1.00 95.56 210 HIS A CA 1
ATOM 1546 C C . HIS A 1 210 ? 19.013 -16.019 -10.667 1.00 95.56 210 HIS A C 1
ATOM 1548 O O . HIS A 1 210 ? 19.527 -17.137 -10.714 1.00 95.56 210 HIS A O 1
ATOM 1554 N N . TRP A 1 211 ? 19.669 -14.970 -10.153 1.00 92.56 211 TRP A N 1
ATOM 1555 C CA . TRP A 1 211 ? 21.076 -15.006 -9.728 1.00 92.56 211 TRP A CA 1
ATOM 1556 C C . TRP A 1 211 ? 21.264 -14.595 -8.264 1.00 92.56 211 TRP A C 1
ATOM 1558 O O . TRP A 1 211 ? 20.760 -13.573 -7.816 1.00 92.56 211 TRP A O 1
ATOM 1568 N N . ARG A 1 212 ? 22.089 -15.353 -7.526 1.00 88.12 212 ARG A N 1
ATOM 1569 C CA . ARG A 1 212 ? 22.336 -15.134 -6.086 1.00 88.12 212 ARG A CA 1
ATOM 1570 C C . ARG A 1 212 ? 23.111 -13.852 -5.770 1.00 88.12 212 ARG A C 1
ATOM 1572 O O . ARG A 1 212 ? 22.886 -13.269 -4.717 1.00 88.12 212 ARG A O 1
ATOM 1579 N N . ASN A 1 213 ? 24.018 -13.438 -6.654 1.00 83.38 213 ASN A N 1
ATOM 1580 C CA . ASN A 1 213 ? 24.965 -12.345 -6.408 1.00 83.38 213 ASN A CA 1
ATOM 1581 C C . ASN A 1 213 ? 24.476 -11.010 -6.991 1.00 83.38 213 ASN A C 1
ATOM 1583 O O . ASN A 1 213 ? 25.236 -10.322 -7.663 1.00 83.38 213 ASN A O 1
ATOM 1587 N N . THR A 1 214 ? 23.212 -10.674 -6.746 1.00 84.12 214 THR A N 1
ATOM 1588 C CA . THR A 1 214 ? 22.593 -9.395 -7.127 1.00 84.12 214 THR A CA 1
ATOM 1589 C C . THR A 1 214 ? 21.849 -8.803 -5.935 1.00 84.12 214 THR A C 1
ATOM 1591 O O . THR A 1 214 ? 21.610 -9.497 -4.942 1.00 84.12 214 THR A O 1
ATOM 1594 N N . SER A 1 215 ? 21.458 -7.536 -6.025 1.00 80.31 215 SER A N 1
ATOM 1595 C CA . SER A 1 215 ? 20.632 -6.838 -5.038 1.00 80.31 215 SER A CA 1
ATOM 1596 C C . SER A 1 215 ? 19.251 -7.480 -4.838 1.00 80.31 215 SER A C 1
ATOM 1598 O O . SER A 1 215 ? 18.653 -7.312 -3.776 1.00 80.31 215 SER A O 1
ATOM 1600 N N . PHE A 1 216 ? 18.781 -8.277 -5.804 1.00 77.31 216 PHE A N 1
ATOM 1601 C CA . PHE A 1 216 ? 17.506 -9.000 -5.757 1.00 77.31 216 PHE A CA 1
ATOM 1602 C C . PHE A 1 216 ? 17.617 -10.405 -5.139 1.00 77.31 216 PHE A C 1
ATOM 1604 O O . PHE A 1 216 ? 16.630 -10.950 -4.645 1.00 77.31 216 PHE A O 1
ATOM 1611 N N . GLY A 1 217 ? 18.817 -10.991 -5.119 1.00 88.25 217 GLY A N 1
ATOM 1612 C CA . GLY A 1 217 ? 19.056 -12.341 -4.607 1.00 88.25 217 GLY A CA 1
ATOM 1613 C C . GLY A 1 217 ? 18.493 -13.458 -5.497 1.00 88.25 217 GLY A C 1
ATOM 1614 O O . GLY A 1 217 ? 18.032 -13.238 -6.612 1.00 88.25 217 GLY A O 1
ATOM 1615 N N . PHE A 1 218 ? 18.558 -14.698 -5.003 1.00 91.94 218 PHE A N 1
ATOM 1616 C CA . PHE A 1 218 ? 18.080 -15.881 -5.725 1.00 91.94 218 PHE A CA 1
ATOM 1617 C C . PHE A 1 218 ? 16.777 -16.415 -5.135 1.00 91.94 218 PHE A C 1
ATOM 1619 O O . PHE A 1 218 ? 16.706 -16.645 -3.926 1.00 91.94 218 PHE A O 1
ATOM 1626 N N . SER A 1 219 ? 15.808 -16.717 -5.997 1.00 91.81 219 SER A N 1
ATOM 1627 C CA . SER A 1 219 ? 14.566 -17.397 -5.637 1.00 91.81 219 SER A CA 1
ATOM 1628 C C . SER A 1 219 ? 14.406 -18.668 -6.471 1.00 91.81 219 SER A C 1
ATOM 1630 O O . SER A 1 219 ? 14.436 -18.594 -7.701 1.00 91.81 219 SER A O 1
ATOM 1632 N N . PRO A 1 220 ? 14.160 -19.842 -5.857 1.00 94.12 220 PRO A N 1
ATOM 1633 C CA . PRO A 1 220 ? 13.844 -21.054 -6.616 1.00 94.12 220 PRO A CA 1
ATOM 1634 C C . PRO A 1 220 ? 12.511 -20.935 -7.377 1.00 94.12 220 PRO A C 1
ATOM 1636 O O . PRO A 1 220 ? 12.223 -21.760 -8.240 1.00 94.12 220 PRO A O 1
ATOM 1639 N N . HIS A 1 221 ? 11.706 -19.912 -7.076 1.00 95.94 221 HIS A N 1
ATOM 1640 C CA . HIS A 1 221 ? 10.435 -19.633 -7.736 1.00 95.94 221 HIS A CA 1
ATOM 1641 C C . HIS A 1 221 ? 10.580 -18.841 -9.042 1.00 95.94 221 HIS A C 1
ATOM 1643 O O . HIS A 1 221 ? 9.618 -18.791 -9.803 1.00 95.94 221 HIS A O 1
ATOM 1649 N N . ALA A 1 222 ? 11.762 -18.283 -9.342 1.00 95.12 222 ALA A N 1
ATOM 1650 C CA . ALA A 1 222 ? 11.989 -17.468 -10.537 1.00 95.12 222 ALA A CA 1
ATOM 1651 C C . ALA A 1 222 ? 11.724 -18.242 -11.842 1.00 95.12 222 ALA A C 1
ATOM 1653 O O . ALA A 1 222 ? 10.906 -17.829 -12.659 1.00 95.12 222 ALA A O 1
ATOM 1654 N N . ALA A 1 223 ? 12.352 -19.409 -12.016 1.00 97.38 223 ALA A N 1
ATOM 1655 C CA . ALA A 1 223 ? 12.175 -20.218 -13.224 1.00 97.38 223 ALA A CA 1
ATOM 1656 C C . ALA A 1 223 ? 10.748 -20.798 -13.380 1.00 97.38 223 ALA A C 1
ATOM 1658 O O . ALA A 1 223 ? 10.199 -20.701 -14.479 1.00 97.38 223 ALA A O 1
ATOM 1659 N N . PRO A 1 224 ? 10.097 -21.350 -12.331 1.00 98.31 224 PRO A N 1
ATOM 1660 C CA . PRO A 1 224 ? 8.692 -21.759 -12.415 1.00 98.31 224 PRO A CA 1
ATOM 1661 C C . PRO A 1 224 ? 7.735 -20.610 -12.757 1.00 98.31 224 PRO A C 1
ATOM 1663 O O . PRO A 1 224 ? 6.809 -20.803 -13.544 1.00 98.31 224 PRO A O 1
ATOM 1666 N N . PHE A 1 225 ? 7.967 -19.415 -12.204 1.00 98.25 225 PHE A N 1
ATOM 1667 C CA . PHE A 1 225 ? 7.183 -18.222 -12.517 1.00 98.25 225 PHE A CA 1
ATOM 1668 C C . PHE A 1 225 ? 7.310 -17.838 -13.997 1.00 98.25 225 PHE A C 1
ATOM 1670 O O . PHE A 1 225 ? 6.297 -17.707 -14.685 1.00 98.25 225 PHE A O 1
ATOM 1677 N N . ASP A 1 226 ? 8.538 -17.746 -14.512 1.00 98.62 226 ASP A N 1
ATOM 1678 C CA . ASP A 1 226 ? 8.799 -17.437 -15.921 1.00 98.62 226 ASP A CA 1
ATOM 1679 C C . ASP A 1 226 ? 8.161 -18.482 -16.855 1.00 98.62 226 ASP A C 1
ATOM 1681 O O . ASP A 1 226 ? 7.518 -18.130 -17.847 1.00 98.62 226 ASP A O 1
ATOM 1685 N N . ALA A 1 227 ? 8.262 -19.772 -16.516 1.00 98.12 227 ALA A N 1
ATOM 1686 C CA . ALA A 1 227 ? 7.667 -20.863 -17.290 1.00 98.12 227 ALA A CA 1
ATOM 1687 C C . ALA A 1 227 ? 6.127 -20.798 -17.337 1.00 98.12 227 ALA A C 1
ATOM 1689 O O . ALA A 1 227 ? 5.522 -21.049 -18.389 1.00 98.12 227 ALA A O 1
ATOM 1690 N N . ALA A 1 228 ? 5.482 -20.429 -16.226 1.00 98.00 228 ALA A N 1
ATOM 1691 C CA . ALA A 1 228 ? 4.037 -20.221 -16.176 1.00 98.00 228 ALA A CA 1
ATOM 1692 C C . ALA A 1 228 ? 3.609 -19.070 -17.104 1.00 98.00 228 ALA A C 1
ATOM 1694 O O . ALA A 1 228 ? 2.658 -19.212 -17.876 1.00 98.00 228 ALA A O 1
ATOM 1695 N N . LEU A 1 229 ? 4.365 -17.967 -17.120 1.00 98.56 229 LEU A N 1
ATOM 1696 C CA . LEU A 1 229 ? 4.106 -16.847 -18.028 1.00 98.56 229 LEU A CA 1
ATOM 1697 C C . LEU A 1 229 ? 4.313 -17.213 -19.500 1.00 98.56 229 LEU A C 1
ATOM 1699 O O . LEU A 1 229 ? 3.501 -16.821 -20.336 1.00 98.56 229 LEU A O 1
ATOM 1703 N N . GLY A 1 230 ? 5.323 -18.026 -19.821 1.00 97.31 230 GLY A N 1
ATOM 1704 C CA . GLY A 1 230 ? 5.500 -18.571 -21.171 1.00 97.31 230 GLY A CA 1
ATOM 1705 C C . GLY A 1 230 ? 4.329 -19.451 -21.614 1.00 97.31 230 GLY A C 1
ATOM 1706 O O . GLY A 1 230 ? 3.864 -19.345 -22.749 1.00 97.31 230 GLY A O 1
ATOM 1707 N N . THR A 1 231 ? 3.803 -20.278 -20.705 1.00 97.19 231 THR A N 1
ATOM 1708 C CA . THR A 1 231 ? 2.629 -21.127 -20.965 1.00 97.19 231 THR A CA 1
ATOM 1709 C C . THR A 1 231 ? 1.389 -20.284 -21.244 1.00 97.19 231 THR A C 1
ATOM 1711 O O . THR A 1 231 ? 0.694 -20.514 -22.239 1.00 97.19 231 THR A O 1
ATOM 1714 N N . TRP A 1 232 ? 1.140 -19.268 -20.414 1.00 98.00 232 TRP A N 1
ATOM 1715 C CA . TRP A 1 232 ? 0.066 -18.311 -20.652 1.00 98.00 232 TRP A CA 1
ATOM 1716 C C . TRP A 1 232 ? 0.248 -17.585 -21.987 1.00 98.00 232 TRP A C 1
ATOM 1718 O O . TRP A 1 232 ? -0.677 -17.551 -22.788 1.00 98.00 232 TRP A O 1
ATOM 1728 N N . ALA A 1 233 ? 1.432 -17.052 -22.278 1.00 96.12 233 ALA A N 1
ATOM 1729 C CA . ALA A 1 233 ? 1.662 -16.280 -23.494 1.00 96.12 233 ALA A CA 1
ATOM 1730 C C . ALA A 1 233 ? 1.515 -17.128 -24.771 1.00 96.12 233 ALA A C 1
ATOM 1732 O O . ALA A 1 233 ? 1.019 -16.635 -25.782 1.00 96.12 233 ALA A O 1
ATOM 1733 N N . ALA A 1 234 ? 1.885 -18.411 -24.728 1.00 92.19 234 ALA A N 1
ATOM 1734 C CA . ALA A 1 234 ? 1.732 -19.322 -25.861 1.00 92.19 234 ALA A CA 1
ATOM 1735 C C . ALA A 1 234 ? 0.283 -19.783 -26.091 1.00 92.19 234 ALA A C 1
ATOM 1737 O O . ALA A 1 234 ? -0.093 -20.068 -27.227 1.00 92.19 234 ALA A O 1
ATOM 1738 N N . ARG A 1 235 ? -0.518 -19.921 -25.025 1.00 91.25 235 ARG A N 1
ATOM 1739 C CA . ARG A 1 235 ? -1.818 -20.624 -25.084 1.00 91.25 235 ARG A CA 1
ATOM 1740 C C . ARG A 1 235 ? -3.014 -19.814 -24.593 1.00 91.25 235 ARG A C 1
ATOM 1742 O O . ARG A 1 235 ? -4.138 -20.296 -24.687 1.00 91.25 235 ARG A O 1
ATOM 1749 N N . LEU A 1 236 ? -2.783 -18.609 -24.079 1.00 93.19 236 LEU A N 1
ATOM 1750 C CA . LEU A 1 236 ? -3.747 -17.806 -23.321 1.00 93.19 236 LEU A CA 1
ATOM 1751 C C . LEU A 1 236 ? -4.336 -18.571 -22.123 1.00 93.19 236 LEU A C 1
ATOM 1753 O O . LEU A 1 236 ? -5.505 -18.405 -21.781 1.00 93.19 236 LEU A O 1
ATOM 1757 N N . ASP A 1 237 ? -3.520 -19.413 -21.482 1.00 92.06 237 ASP A N 1
ATOM 1758 C CA . ASP A 1 237 ? -3.928 -20.225 -20.334 1.00 92.06 237 ASP A CA 1
ATOM 1759 C C . ASP A 1 237 ? -4.128 -19.354 -19.083 1.00 92.06 237 ASP A C 1
ATOM 1761 O O . ASP A 1 237 ? -3.171 -18.898 -18.450 1.00 92.06 237 ASP A O 1
ATOM 1765 N N . ALA A 1 238 ? -5.391 -19.118 -18.723 1.00 89.94 238 ALA A N 1
ATOM 1766 C CA . ALA A 1 238 ? -5.764 -18.301 -17.573 1.00 89.94 238 ALA A CA 1
ATOM 1767 C C . ALA A 1 238 ? -5.250 -18.870 -16.239 1.00 89.94 238 ALA A C 1
ATOM 1769 O O . ALA A 1 238 ? -4.937 -18.101 -15.333 1.00 89.94 238 ALA A O 1
ATOM 1770 N N . GLY A 1 239 ? -5.145 -20.198 -16.105 1.00 88.06 239 GLY A N 1
ATOM 1771 C CA . GLY A 1 239 ? -4.635 -20.848 -14.898 1.00 88.06 239 GLY A CA 1
ATOM 1772 C C . GLY A 1 239 ? -3.144 -20.590 -14.710 1.00 88.06 239 GLY A C 1
ATOM 1773 O O . GLY A 1 239 ? -2.723 -20.212 -13.615 1.00 88.06 239 GLY A O 1
ATOM 1774 N N . ALA A 1 240 ? -2.370 -20.693 -15.790 1.00 94.25 240 ALA A N 1
ATOM 1775 C CA . ALA A 1 240 ? -0.941 -20.405 -15.766 1.00 94.25 240 ALA A CA 1
ATOM 1776 C C . ALA A 1 240 ? -0.657 -18.957 -15.318 1.00 94.25 240 ALA A C 1
ATOM 1778 O O . ALA A 1 240 ? 0.231 -18.715 -14.500 1.00 94.25 240 ALA A O 1
ATOM 1779 N N . LEU A 1 241 ? -1.461 -17.989 -15.773 1.00 95.75 241 LEU A N 1
ATOM 1780 C CA . LEU A 1 241 ? -1.331 -16.596 -15.343 1.00 95.75 241 LEU A CA 1
ATOM 1781 C C . LEU A 1 241 ? -1.893 -16.356 -13.933 1.00 95.75 241 LEU A C 1
ATOM 1783 O O . LEU A 1 241 ? -1.164 -15.950 -13.033 1.00 95.75 241 LEU A O 1
ATOM 1787 N N . LEU A 1 242 ? -3.188 -16.583 -13.725 1.00 89.00 242 LEU A N 1
ATOM 1788 C CA . LEU A 1 242 ? -3.919 -16.076 -12.556 1.00 89.00 242 LEU A CA 1
ATOM 1789 C C . LEU A 1 242 ? -3.801 -16.960 -11.311 1.00 89.00 242 LEU A C 1
ATOM 1791 O O . LEU A 1 242 ? -4.178 -16.524 -10.227 1.00 89.00 242 LEU A O 1
ATOM 1795 N N . ARG A 1 243 ? -3.295 -18.189 -11.450 1.00 90.19 243 ARG A N 1
ATOM 1796 C CA . ARG A 1 243 ? -3.072 -19.111 -10.331 1.00 90.19 243 ARG A CA 1
ATOM 1797 C C . ARG A 1 243 ? -1.593 -19.434 -10.183 1.00 90.19 243 ARG A C 1
ATOM 1799 O O . ARG A 1 243 ? -1.026 -19.159 -9.132 1.00 90.19 243 ARG A O 1
ATOM 1806 N N . ASP A 1 244 ? -0.973 -19.982 -11.225 1.00 91.56 244 ASP A N 1
ATOM 1807 C CA . ASP A 1 244 ? 0.371 -20.553 -11.102 1.00 91.56 244 ASP A CA 1
ATOM 1808 C C . ASP A 1 244 ? 1.428 -19.448 -10.971 1.00 91.56 244 ASP A C 1
ATOM 1810 O O . ASP A 1 244 ? 2.215 -19.461 -10.027 1.00 91.56 244 ASP A O 1
ATOM 1814 N N . SER A 1 245 ? 1.400 -18.429 -11.839 1.00 93.88 245 SER A N 1
ATOM 1815 C CA . SER A 1 245 ? 2.312 -17.285 -11.705 1.00 93.88 245 SER A CA 1
ATOM 1816 C C . SER A 1 245 ? 1.930 -16.355 -10.540 1.00 93.88 245 SER A C 1
ATOM 1818 O O . SER A 1 245 ? 2.809 -15.860 -9.835 1.00 93.88 245 SER A O 1
ATOM 1820 N N . ALA A 1 246 ? 0.631 -16.185 -10.256 1.00 83.19 246 ALA A N 1
ATOM 1821 C CA . ALA A 1 246 ? 0.146 -15.365 -9.141 1.00 83.19 246 ALA A CA 1
ATOM 1822 C C . ALA A 1 246 ? 0.585 -15.897 -7.765 1.00 83.19 246 ALA A C 1
ATOM 1824 O O . ALA A 1 246 ? 0.870 -15.109 -6.870 1.00 83.19 246 ALA A O 1
ATOM 1825 N N . ALA A 1 247 ? 0.697 -17.218 -7.595 1.00 86.06 247 ALA A N 1
ATOM 1826 C CA . ALA A 1 247 ? 1.194 -17.822 -6.356 1.00 86.06 247 ALA A CA 1
ATOM 1827 C C . ALA A 1 247 ? 2.684 -17.529 -6.086 1.00 86.06 247 ALA A C 1
ATOM 1829 O O . ALA A 1 247 ? 3.158 -17.684 -4.959 1.00 86.06 247 ALA A O 1
ATOM 1830 N N . LEU A 1 248 ? 3.431 -17.125 -7.118 1.00 92.56 248 LEU A N 1
ATOM 1831 C CA . LEU A 1 248 ? 4.884 -16.966 -7.072 1.00 92.56 248 LEU A CA 1
ATOM 1832 C C . LEU A 1 248 ? 5.337 -15.502 -7.178 1.00 92.56 248 LEU A C 1
ATOM 1834 O O . LEU A 1 248 ? 6.442 -15.186 -6.741 1.00 92.56 248 LEU A O 1
ATOM 1838 N N . VAL A 1 249 ? 4.503 -14.610 -7.728 1.00 88.31 249 VAL A N 1
ATOM 1839 C CA . VAL A 1 249 ? 4.888 -13.237 -8.109 1.00 88.31 249 VAL A CA 1
ATOM 1840 C C . VAL A 1 249 ? 5.495 -12.415 -6.963 1.00 88.31 249 VAL A C 1
ATOM 1842 O O . VAL A 1 249 ? 6.507 -11.741 -7.165 1.00 88.31 249 VAL A O 1
ATOM 1845 N N . ASP A 1 250 ? 4.958 -12.533 -5.746 1.00 82.25 250 ASP A N 1
ATOM 1846 C CA . ASP A 1 250 ? 5.417 -11.757 -4.580 1.00 82.25 250 ASP A CA 1
ATOM 1847 C C . ASP A 1 250 ? 6.775 -12.244 -4.025 1.00 82.25 250 ASP A C 1
ATOM 1849 O O . ASP A 1 250 ? 7.313 -11.669 -3.082 1.00 82.25 250 ASP A O 1
ATOM 1853 N N . GLN A 1 251 ? 7.348 -13.309 -4.600 1.00 86.75 251 GLN A N 1
ATOM 1854 C CA . GLN A 1 251 ? 8.613 -13.921 -4.173 1.00 86.75 251 GLN A CA 1
ATOM 1855 C C . GLN A 1 251 ? 9.738 -13.779 -5.207 1.00 86.75 251 GLN A C 1
ATOM 1857 O O . GLN A 1 251 ? 10.828 -14.324 -5.006 1.00 86.75 251 GLN A O 1
ATOM 1862 N N . VAL A 1 252 ? 9.475 -13.113 -6.338 1.00 89.56 252 VAL A N 1
ATOM 1863 C CA . VAL A 1 252 ? 10.391 -13.102 -7.493 1.00 89.56 252 VAL A CA 1
ATOM 1864 C C . VAL A 1 252 ? 10.725 -11.708 -8.028 1.00 89.56 252 VAL A C 1
ATOM 1866 O O . VAL A 1 252 ? 11.454 -11.608 -9.015 1.00 89.56 252 VAL A O 1
ATOM 1869 N N . TYR A 1 253 ? 10.240 -10.646 -7.373 1.00 88.62 253 TYR A N 1
ATOM 1870 C CA . TYR A 1 253 ? 10.507 -9.242 -7.721 1.00 88.62 253 TYR A CA 1
ATOM 1871 C C . TYR A 1 253 ? 10.172 -8.883 -9.181 1.00 88.62 253 TYR A C 1
ATOM 1873 O O . TYR A 1 253 ? 10.898 -8.131 -9.825 1.00 88.62 253 TYR A O 1
ATOM 1881 N N . SER A 1 254 ? 9.074 -9.415 -9.731 1.00 91.50 254 SER A N 1
ATOM 1882 C CA . SER A 1 254 ? 8.648 -9.036 -11.085 1.00 91.50 254 SER A CA 1
ATOM 1883 C C . SER A 1 254 ? 8.156 -7.588 -11.123 1.00 91.50 254 SER A C 1
ATOM 1885 O O . SER A 1 254 ? 7.332 -7.176 -10.307 1.00 91.50 254 SER A O 1
ATOM 1887 N N . CYS A 1 255 ? 8.654 -6.806 -12.083 1.00 89.88 255 CYS A N 1
ATOM 1888 C CA . CYS A 1 255 ? 8.378 -5.375 -12.155 1.00 89.88 255 CYS A CA 1
ATOM 1889 C C . CYS A 1 255 ? 6.992 -5.060 -12.738 1.00 89.88 255 CYS A C 1
ATOM 1891 O O . CYS A 1 255 ? 6.316 -4.170 -12.219 1.00 89.88 255 CYS A O 1
ATOM 1893 N N . GLY A 1 256 ? 6.562 -5.765 -13.792 1.00 91.69 256 GLY A N 1
ATOM 1894 C CA . GLY A 1 256 ? 5.386 -5.416 -14.601 1.00 91.69 256 GLY A CA 1
ATOM 1895 C C . GLY A 1 256 ? 4.303 -6.488 -14.694 1.00 91.69 256 GLY A C 1
ATOM 1896 O O . GLY A 1 256 ? 3.376 -6.333 -15.489 1.00 91.69 256 GLY A O 1
ATOM 1897 N N . TRP A 1 257 ? 4.367 -7.539 -13.866 1.00 96.38 257 TRP A N 1
ATOM 1898 C CA . TRP A 1 257 ? 3.431 -8.669 -13.917 1.00 96.38 257 TRP A CA 1
ATOM 1899 C C . TRP A 1 257 ? 1.953 -8.258 -13.920 1.00 96.38 257 TRP A C 1
ATOM 1901 O O . TRP A 1 257 ? 1.184 -8.824 -14.686 1.00 96.38 257 TRP A O 1
ATOM 1911 N N . LEU A 1 258 ? 1.550 -7.237 -13.148 1.00 95.12 258 LEU A N 1
ATOM 1912 C CA . LEU A 1 258 ? 0.157 -6.756 -13.096 1.00 95.12 258 LEU A CA 1
ATOM 1913 C C . LEU A 1 258 ? -0.394 -6.244 -14.441 1.00 95.12 258 LEU A C 1
ATOM 1915 O O . LEU A 1 258 ? -1.613 -6.228 -14.634 1.00 95.12 258 LEU A O 1
ATOM 1919 N N . GLY A 1 259 ? 0.471 -5.878 -15.390 1.00 97.38 259 GLY A N 1
ATOM 1920 C CA . GLY A 1 259 ? 0.056 -5.585 -16.762 1.00 97.38 259 GLY A CA 1
ATOM 1921 C C . GLY A 1 259 ? -0.508 -6.815 -17.487 1.00 97.38 259 GLY A C 1
ATOM 1922 O O . GLY A 1 259 ? -1.370 -6.673 -18.351 1.00 97.38 259 GLY A O 1
ATOM 1923 N N . LEU A 1 260 ? -0.097 -8.031 -17.109 1.00 98.50 260 LEU A N 1
ATOM 1924 C CA . LEU A 1 260 ? -0.511 -9.277 -17.761 1.00 98.50 260 LEU A CA 1
ATOM 1925 C C . LEU A 1 260 ? -1.945 -9.708 -17.391 1.00 98.50 260 LEU A C 1
ATOM 1927 O O . LEU A 1 260 ? -2.710 -9.970 -18.321 1.00 98.50 260 LEU A O 1
ATOM 1931 N N . PRO A 1 261 ? -2.388 -9.721 -16.110 1.00 97.00 261 PRO A N 1
ATOM 1932 C CA . PRO A 1 261 ? -3.806 -9.877 -15.773 1.00 97.00 261 PRO A CA 1
ATOM 1933 C C . PRO A 1 261 ? -4.688 -8.813 -16.426 1.00 97.00 261 PRO A C 1
ATOM 1935 O O . PRO A 1 261 ? -5.756 -9.143 -16.943 1.00 97.00 261 PRO A O 1
ATOM 1938 N N . MET A 1 262 ? -4.226 -7.557 -16.472 1.00 97.94 262 MET A N 1
ATOM 1939 C CA . MET A 1 262 ? -4.945 -6.474 -17.149 1.00 97.94 262 MET A CA 1
ATOM 1940 C C . MET A 1 262 ? -5.109 -6.753 -18.650 1.00 97.94 262 MET A C 1
ATOM 1942 O O . MET A 1 262 ? -6.213 -6.663 -19.187 1.00 97.94 262 MET A O 1
ATOM 1946 N N . LEU A 1 263 ? -4.036 -7.161 -19.327 1.00 98.50 263 LEU A N 1
ATOM 1947 C CA . LEU A 1 263 ? -4.084 -7.570 -20.727 1.00 98.50 263 LEU A CA 1
ATOM 1948 C C . LEU A 1 263 ? -5.022 -8.765 -20.933 1.00 98.50 263 LEU A C 1
ATOM 1950 O O . LEU A 1 263 ? -5.884 -8.718 -21.807 1.00 98.50 263 LEU A O 1
ATOM 1954 N N . HIS A 1 264 ? -4.913 -9.811 -20.114 1.00 98.06 264 HIS A N 1
ATOM 1955 C CA . HIS A 1 264 ? -5.757 -10.997 -20.242 1.00 98.06 264 HIS A CA 1
ATOM 1956 C C . HIS A 1 264 ? -7.249 -10.656 -20.133 1.00 98.06 264 HIS A C 1
ATOM 1958 O O . HIS A 1 264 ? -8.035 -11.059 -20.990 1.00 98.06 264 HIS A O 1
ATOM 1964 N N . GLY A 1 265 ? -7.627 -9.829 -19.153 1.00 96.69 265 GLY A N 1
ATOM 1965 C CA . GLY A 1 265 ? -9.004 -9.360 -19.001 1.00 96.69 265 GLY A CA 1
ATOM 1966 C C . GLY A 1 265 ? -9.490 -8.544 -20.201 1.00 96.69 265 GLY A C 1
ATOM 1967 O O . GLY A 1 265 ? -10.638 -8.690 -20.625 1.00 96.69 265 GLY A O 1
ATOM 1968 N N . ALA A 1 266 ? -8.620 -7.723 -20.797 1.00 97.38 266 ALA A N 1
ATOM 1969 C CA . ALA A 1 266 ? -8.970 -6.957 -21.991 1.00 97.38 266 ALA A CA 1
ATOM 1970 C C . ALA A 1 266 ? -9.241 -7.866 -23.201 1.00 97.38 266 ALA A C 1
ATOM 1972 O O . ALA A 1 266 ? -10.206 -7.646 -23.940 1.00 97.38 266 ALA A O 1
ATOM 1973 N N . LEU A 1 267 ? -8.433 -8.917 -23.374 1.00 95.94 267 LEU A N 1
ATOM 1974 C CA . LEU A 1 267 ? -8.619 -9.910 -24.433 1.00 95.94 267 LEU A CA 1
ATOM 1975 C C . LEU A 1 267 ? -9.906 -10.734 -24.231 1.00 95.94 267 LEU A C 1
ATOM 1977 O O . LEU A 1 267 ? -10.621 -10.956 -25.213 1.00 95.94 267 LEU A O 1
ATOM 1981 N N . GLU A 1 268 ? -10.229 -11.130 -22.988 1.00 93.88 268 GLU A N 1
ATOM 1982 C CA . GLU A 1 268 ? -11.502 -11.784 -22.616 1.00 93.88 268 GLU A CA 1
ATOM 1983 C C . GLU A 1 268 ? -12.701 -10.916 -23.007 1.00 93.88 268 GLU A C 1
ATOM 1985 O O . GLU A 1 268 ? -13.566 -11.336 -23.774 1.00 93.88 268 GLU A O 1
ATOM 1990 N N . ALA A 1 269 ? -12.721 -9.666 -22.544 1.00 91.88 269 ALA A N 1
ATOM 1991 C CA . ALA A 1 269 ? -13.815 -8.740 -22.805 1.00 91.88 269 ALA A CA 1
ATOM 1992 C C . ALA A 1 269 ? -14.038 -8.483 -24.302 1.00 91.88 269 ALA A C 1
ATOM 1994 O O . ALA A 1 269 ? -15.180 -8.419 -24.771 1.00 91.88 269 ALA A O 1
ATOM 1995 N N . ALA A 1 270 ? -12.952 -8.343 -25.063 1.00 89.44 270 ALA A N 1
ATOM 1996 C CA . ALA A 1 270 ? -13.034 -8.146 -26.500 1.00 89.44 270 ALA A CA 1
ATOM 1997 C C . ALA A 1 270 ? -13.530 -9.409 -27.227 1.00 89.44 270 ALA A C 1
ATOM 1999 O O . ALA A 1 270 ? -14.207 -9.290 -28.249 1.00 89.44 270 ALA A O 1
ATOM 2000 N N . ALA A 1 271 ? -13.209 -10.613 -26.741 1.00 88.00 271 ALA A N 1
ATOM 2001 C CA . ALA A 1 271 ? -13.748 -11.864 -27.281 1.00 88.00 271 ALA A CA 1
ATOM 2002 C C . ALA A 1 271 ? -15.262 -11.979 -27.010 1.00 88.00 271 ALA A C 1
ATOM 2004 O O . ALA A 1 271 ? -16.036 -12.171 -27.948 1.00 88.00 271 ALA A O 1
ATOM 2005 N N . GLU A 1 272 ? -15.701 -11.726 -25.772 1.00 85.25 272 GLU A N 1
ATOM 2006 C CA . GLU A 1 272 ? -17.122 -11.724 -25.378 1.00 85.25 272 GLU A CA 1
ATOM 2007 C C . GLU A 1 272 ? -17.969 -10.731 -26.195 1.00 85.25 272 GLU A C 1
ATOM 2009 O O . GLU A 1 272 ? -19.152 -10.951 -26.472 1.00 85.25 272 GLU A O 1
ATOM 2014 N N . ALA A 1 273 ? -17.399 -9.576 -26.549 1.00 81.88 273 ALA A N 1
ATOM 2015 C CA . ALA A 1 273 ? -18.081 -8.575 -27.364 1.00 81.88 273 ALA A CA 1
ATOM 2016 C C . ALA A 1 273 ? -18.340 -9.063 -28.802 1.00 81.88 273 ALA A C 1
ATOM 2018 O O . ALA A 1 273 ? -19.370 -8.722 -29.386 1.00 81.88 273 ALA A O 1
ATOM 2019 N N . GLU A 1 274 ? -17.445 -9.873 -29.374 1.00 75.44 274 GLU A N 1
ATOM 2020 C CA . GLU A 1 274 ? -17.632 -10.458 -30.707 1.00 75.44 274 GLU A CA 1
ATOM 2021 C C . GLU A 1 274 ? -18.664 -11.587 -30.697 1.00 75.44 274 GLU A C 1
ATOM 2023 O O . GLU A 1 274 ? -19.525 -11.623 -31.574 1.00 75.44 274 GLU A O 1
ATOM 2028 N N . GLU A 1 275 ? -18.642 -12.463 -29.693 1.00 74.12 275 GLU A N 1
ATOM 2029 C CA . GLU A 1 275 ? -19.635 -13.538 -29.557 1.00 74.12 275 GLU A CA 1
ATOM 2030 C C . GLU A 1 275 ? -21.061 -12.995 -29.442 1.00 74.12 275 GLU A C 1
ATOM 2032 O O . GLU A 1 275 ? -21.978 -13.488 -30.106 1.00 74.12 275 GLU A O 1
ATOM 2037 N N . ARG A 1 276 ? -21.238 -11.925 -28.653 1.00 74.50 276 ARG A N 1
ATOM 2038 C CA . ARG A 1 276 ? -22.523 -11.222 -28.535 1.00 74.50 276 ARG A CA 1
ATOM 2039 C C . ARG A 1 276 ? -22.992 -10.663 -29.874 1.00 74.50 276 ARG A C 1
ATOM 2041 O O . ARG A 1 276 ? -24.160 -10.827 -30.215 1.00 74.50 276 ARG A O 1
ATOM 2048 N N . LYS A 1 277 ? -22.093 -10.055 -30.656 1.00 69.38 277 LYS A N 1
ATOM 2049 C CA . LYS A 1 277 ? -22.405 -9.572 -32.015 1.00 69.38 277 LYS A CA 1
ATOM 2050 C C . LYS A 1 277 ? -22.746 -10.718 -32.976 1.00 69.38 277 LYS A C 1
ATOM 2052 O O . LYS A 1 277 ? -23.559 -10.525 -33.870 1.00 69.38 277 LYS A O 1
ATOM 2057 N N . ALA A 1 278 ? -22.164 -11.901 -32.784 1.00 65.19 278 ALA A N 1
ATOM 2058 C CA . ALA A 1 278 ? -22.411 -13.087 -33.604 1.00 65.19 278 ALA A CA 1
ATOM 2059 C C . ALA A 1 278 ? -23.694 -13.863 -33.232 1.00 65.19 278 ALA A C 1
ATOM 2061 O O . ALA A 1 278 ? -23.964 -14.897 -33.841 1.00 65.19 278 ALA A O 1
ATOM 2062 N N . GLY A 1 279 ? -24.473 -13.406 -32.242 1.00 60.72 279 GLY A N 1
ATOM 2063 C CA . GLY A 1 279 ? -25.727 -14.050 -31.830 1.00 60.72 279 GLY A CA 1
ATOM 2064 C C . GLY A 1 279 ? -25.553 -15.385 -31.093 1.00 60.72 279 GLY A C 1
ATOM 2065 O O . GLY A 1 279 ? -26.524 -16.116 -30.925 1.00 60.72 279 GLY A O 1
ATOM 2066 N N . GLN A 1 280 ? -24.340 -15.715 -30.633 1.00 58.22 280 GLN A N 1
ATOM 2067 C CA . GLN A 1 280 ? -24.006 -16.990 -29.976 1.00 58.22 280 GLN A CA 1
ATOM 2068 C C . GLN A 1 280 ? -24.069 -16.901 -28.439 1.00 58.22 280 GLN A C 1
ATOM 2070 O O . GLN A 1 280 ? -23.262 -17.498 -27.729 1.00 58.22 280 GLN A O 1
ATOM 2075 N N . GLY A 1 281 ? -25.021 -16.131 -27.904 1.00 47.28 281 GLY A N 1
ATOM 2076 C CA . GLY A 1 281 ? -25.167 -15.929 -26.462 1.00 47.28 281 GLY A CA 1
ATOM 2077 C C . GLY A 1 281 ? -25.534 -17.229 -25.742 1.00 47.28 281 GLY A C 1
ATOM 2078 O O . GLY A 1 281 ? -26.693 -17.631 -25.764 1.00 47.28 281 GLY A O 1
ATOM 2079 N N . GLY A 1 282 ? -24.562 -17.888 -25.102 1.00 49.09 282 GLY A N 1
ATOM 2080 C CA . GLY A 1 282 ? -24.836 -19.034 -24.226 1.00 49.09 282 GLY A CA 1
ATOM 2081 C C . GLY A 1 282 ? -23.714 -20.059 -24.029 1.00 49.09 282 GLY A C 1
ATOM 2082 O O . GLY A 1 282 ? -23.832 -20.884 -23.126 1.00 49.09 282 GLY A O 1
ATOM 2083 N N . LYS A 1 283 ? -22.624 -20.032 -24.809 1.00 48.03 283 LYS A N 1
ATOM 2084 C CA . LYS A 1 283 ? -21.437 -20.881 -24.582 1.00 48.03 283 LYS A CA 1
ATOM 2085 C C . LYS A 1 283 ? -20.166 -20.037 -24.620 1.00 48.03 283 LYS A C 1
ATOM 2087 O O . LYS A 1 283 ? -19.945 -19.331 -25.590 1.00 48.03 283 LYS A O 1
ATOM 2092 N N . TRP A 1 284 ? -19.354 -20.132 -23.567 1.00 50.91 284 TRP A N 1
ATOM 2093 C CA . TRP A 1 284 ? -18.048 -19.475 -23.467 1.00 50.91 284 TRP A CA 1
ATOM 2094 C C . TRP A 1 284 ? -17.090 -20.122 -24.478 1.00 50.91 284 TRP A C 1
ATOM 2096 O O . TRP A 1 284 ? -16.779 -21.309 -24.325 1.00 50.91 284 TRP A O 1
ATOM 2106 N N . SER A 1 285 ? -16.654 -19.406 -25.521 1.00 59.19 285 SER A N 1
ATOM 2107 C CA . SER A 1 285 ? -15.591 -19.928 -26.389 1.00 59.19 285 SER A CA 1
ATOM 2108 C C . SER A 1 285 ? -14.231 -19.667 -25.749 1.00 59.19 285 SER A C 1
ATOM 2110 O O . SER A 1 285 ? -14.015 -18.618 -25.138 1.00 59.19 285 SER A O 1
ATOM 2112 N N . PRO A 1 286 ? -13.276 -20.597 -25.895 1.00 69.69 286 PRO A N 1
ATOM 2113 C CA . PRO A 1 286 ? -11.923 -20.367 -25.422 1.00 69.69 286 PRO A CA 1
ATOM 2114 C C . PRO A 1 286 ? -11.303 -19.160 -26.144 1.00 69.69 286 PRO A C 1
ATOM 2116 O O . PRO A 1 286 ? -11.536 -18.934 -27.332 1.00 69.69 286 PRO A O 1
ATOM 2119 N N . LEU A 1 287 ? -10.485 -18.384 -25.427 1.00 81.81 287 LEU A N 1
ATOM 2120 C CA . LEU A 1 287 ? -9.886 -17.136 -25.926 1.00 81.81 287 LEU A CA 1
ATOM 2121 C C . LEU A 1 287 ? -9.145 -17.298 -27.263 1.00 81.81 287 LEU A C 1
ATOM 2123 O O . LEU A 1 287 ? -9.122 -16.383 -28.089 1.00 81.81 287 LEU A O 1
ATOM 2127 N N . ASN A 1 288 ? -8.557 -18.476 -27.472 1.00 81.31 288 ASN A N 1
ATOM 2128 C CA . ASN A 1 288 ? -7.820 -18.862 -28.673 1.00 81.31 288 ASN A CA 1
ATOM 2129 C C . ASN A 1 288 ? -8.689 -18.927 -29.950 1.00 81.31 288 ASN A C 1
ATOM 2131 O O . ASN A 1 288 ? -8.145 -18.901 -31.057 1.00 81.31 288 ASN A O 1
ATOM 2135 N N . ALA A 1 289 ? -10.019 -18.961 -29.815 1.00 78.56 289 ALA A N 1
ATOM 2136 C CA . ALA A 1 289 ? -10.953 -18.853 -30.931 1.00 78.56 289 ALA A CA 1
ATOM 2137 C C . ALA A 1 289 ? -10.985 -17.427 -31.510 1.00 78.56 289 ALA A C 1
ATOM 2139 O O . ALA A 1 289 ? -11.094 -17.253 -32.723 1.00 78.56 289 ALA A O 1
ATOM 2140 N N . SER A 1 290 ? -10.827 -16.413 -30.654 1.00 84.75 290 SER A N 1
ATOM 2141 C CA . SER A 1 290 ? -10.858 -14.991 -31.031 1.00 84.75 290 SER A CA 1
ATOM 2142 C C . SER A 1 290 ? -9.458 -14.409 -31.248 1.00 84.75 290 SER A C 1
ATOM 2144 O O . SER A 1 290 ? -9.277 -13.482 -32.041 1.00 84.75 290 SER A O 1
ATOM 2146 N N . TRP A 1 291 ? -8.450 -14.965 -30.575 1.00 90.81 291 TRP A N 1
ATOM 2147 C CA . TRP A 1 291 ? -7.082 -14.453 -30.561 1.00 90.81 291 TRP A CA 1
ATOM 2148 C C . TRP A 1 291 ? -6.075 -15.509 -31.020 1.00 90.81 291 TRP A C 1
ATOM 2150 O O . TRP A 1 291 ? -6.042 -16.631 -30.521 1.00 90.81 291 TRP A O 1
ATOM 2160 N N . ALA A 1 292 ? -5.220 -15.143 -31.971 1.00 91.06 292 ALA A N 1
ATOM 2161 C CA . ALA A 1 292 ? -4.031 -15.905 -32.321 1.00 91.06 292 ALA A CA 1
ATOM 2162 C C . ALA A 1 292 ? -2.882 -15.459 -31.409 1.00 91.06 292 ALA A C 1
ATOM 2164 O O . ALA A 1 292 ? -2.390 -14.338 -31.540 1.00 91.06 292 ALA A O 1
ATOM 2165 N N . ALA A 1 293 ? -2.500 -16.323 -30.469 1.00 93.44 293 ALA A N 1
ATOM 2166 C CA . ALA A 1 293 ? -1.366 -16.112 -29.580 1.00 93.44 293 ALA A CA 1
ATOM 2167 C C . ALA A 1 293 ? -0.079 -16.634 -30.228 1.00 93.44 293 ALA A C 1
ATOM 2169 O O . ALA A 1 293 ? -0.022 -17.788 -30.654 1.00 93.44 293 ALA A O 1
ATOM 2170 N N . THR A 1 294 ? 0.949 -15.791 -30.277 1.00 92.75 294 THR A N 1
ATOM 2171 C CA . THR A 1 294 ? 2.271 -16.137 -30.801 1.00 92.75 294 THR A CA 1
ATOM 2172 C C . THR A 1 294 ? 3.323 -15.741 -29.772 1.00 92.75 294 THR A C 1
ATOM 2174 O O . THR A 1 294 ? 3.585 -14.554 -29.571 1.00 92.75 294 THR A O 1
ATOM 2177 N N . LEU A 1 295 ? 3.946 -16.735 -29.137 1.00 95.62 295 LEU A N 1
ATOM 2178 C CA . LEU A 1 295 ? 5.120 -16.549 -28.283 1.00 95.62 295 LEU A CA 1
ATOM 2179 C C . LEU A 1 295 ? 6.345 -16.336 -29.183 1.00 95.62 295 LEU A C 1
ATOM 2181 O O . LEU A 1 295 ? 6.915 -17.295 -29.699 1.00 95.62 295 LEU A O 1
ATOM 2185 N N . THR A 1 296 ? 6.711 -15.079 -29.431 1.00 93.00 296 THR A N 1
ATOM 2186 C CA . THR A 1 296 ? 7.798 -14.724 -30.358 1.00 93.00 296 THR A CA 1
ATOM 2187 C C . THR A 1 296 ? 9.180 -14.906 -29.734 1.00 93.00 296 THR A C 1
ATOM 2189 O O . THR A 1 296 ? 10.141 -15.156 -30.459 1.00 93.00 296 THR A O 1
ATOM 2192 N N . ALA A 1 297 ? 9.284 -14.825 -28.406 1.00 93.50 297 ALA A N 1
ATOM 2193 C CA . ALA A 1 297 ? 10.425 -15.302 -27.635 1.00 93.50 297 ALA A CA 1
ATOM 2194 C C . ALA A 1 297 ? 9.936 -16.015 -26.374 1.00 93.50 297 ALA A C 1
ATOM 2196 O O . ALA A 1 297 ? 9.216 -15.426 -25.565 1.00 93.50 297 ALA A O 1
ATOM 2197 N N . ALA A 1 298 ? 10.362 -17.267 -26.194 1.00 94.62 298 ALA A N 1
ATOM 2198 C CA . ALA A 1 298 ? 10.130 -17.993 -24.954 1.00 94.62 298 ALA A CA 1
ATOM 2199 C C . ALA A 1 298 ? 10.839 -17.312 -23.768 1.00 94.62 298 ALA A C 1
ATOM 2201 O O . ALA A 1 298 ? 11.853 -16.640 -23.985 1.00 94.62 298 ALA A O 1
ATOM 2202 N N . PRO A 1 299 ? 10.337 -17.498 -22.532 1.00 97.69 299 PRO A N 1
ATOM 2203 C CA . PRO A 1 299 ? 10.994 -16.978 -21.344 1.00 97.69 299 PRO A CA 1
ATOM 2204 C C . PRO A 1 299 ? 12.462 -17.396 -21.272 1.00 97.69 299 PRO A C 1
ATOM 2206 O O . PRO A 1 299 ? 12.784 -18.584 -21.345 1.00 97.69 299 PRO A O 1
ATOM 2209 N N . ALA A 1 300 ? 13.349 -16.416 -21.134 1.00 96.81 300 ALA A N 1
ATOM 2210 C CA . ALA A 1 300 ? 14.778 -16.634 -20.965 1.00 96.81 300 ALA A CA 1
ATOM 2211 C C . ALA A 1 300 ? 15.378 -15.561 -20.051 1.00 96.81 300 ALA A C 1
ATOM 2213 O O . ALA A 1 300 ? 14.926 -14.417 -20.047 1.00 96.81 300 ALA A O 1
ATOM 2214 N N . HIS A 1 301 ? 16.422 -15.926 -19.306 1.00 96.19 301 HIS A N 1
ATOM 2215 C CA . HIS A 1 301 ? 17.115 -15.042 -18.367 1.00 96.19 301 HIS A CA 1
ATOM 2216 C C . HIS A 1 301 ? 18.622 -14.992 -18.700 1.00 96.19 301 HIS A C 1
ATOM 2218 O O . HIS A 1 301 ? 19.432 -15.742 -18.153 1.00 96.19 301 HIS A O 1
ATOM 2224 N N . PRO A 1 302 ? 19.057 -14.151 -19.655 1.00 95.38 302 PRO A N 1
ATOM 2225 C CA . PRO A 1 302 ? 20.475 -14.072 -20.011 1.00 95.38 302 PRO A CA 1
ATOM 2226 C C . PRO A 1 302 ? 21.348 -13.588 -18.837 1.00 95.38 302 PRO A C 1
ATOM 2228 O O . PRO A 1 302 ? 22.543 -13.897 -18.793 1.00 95.38 302 PRO A O 1
ATOM 2231 N N . THR A 1 303 ? 20.742 -12.867 -17.888 1.00 94.06 303 THR A N 1
ATOM 2232 C CA . THR A 1 303 ? 21.347 -12.379 -16.643 1.00 94.06 303 THR A CA 1
ATOM 2233 C C . THR A 1 303 ? 20.465 -12.716 -15.428 1.00 94.06 303 THR A C 1
ATOM 2235 O O . THR A 1 303 ? 19.924 -13.821 -15.348 1.00 94.06 303 THR A O 1
ATOM 2238 N N . TYR A 1 304 ? 20.347 -11.803 -14.458 1.00 94.50 304 TYR A N 1
ATOM 2239 C CA . TYR A 1 304 ? 19.636 -12.014 -13.198 1.00 94.50 304 TYR A CA 1
ATOM 2240 C C . TYR A 1 304 ? 18.111 -11.907 -13.313 1.00 94.50 304 TYR A C 1
ATOM 2242 O O . TYR A 1 304 ? 17.409 -12.340 -12.397 1.00 94.50 304 TYR A O 1
ATOM 2250 N N . TYR A 1 305 ? 17.603 -11.377 -14.427 1.00 96.88 305 TYR A N 1
ATOM 2251 C CA . TYR A 1 305 ? 16.177 -11.236 -14.682 1.00 96.88 305 TYR A CA 1
ATOM 2252 C C . TYR A 1 305 ? 15.730 -11.941 -15.967 1.00 96.88 305 TYR A C 1
ATOM 2254 O O . TYR A 1 305 ? 16.487 -12.072 -16.933 1.00 96.88 305 TYR A O 1
ATOM 2262 N N . GLY A 1 306 ? 14.492 -12.429 -15.945 1.00 98.00 306 GLY A N 1
ATOM 2263 C CA . GLY A 1 306 ? 13.830 -13.082 -17.064 1.00 98.00 306 GLY A CA 1
ATOM 2264 C C . GLY A 1 306 ? 13.109 -12.097 -17.971 1.00 98.00 306 GLY A C 1
ATOM 2265 O O . GLY A 1 306 ? 12.670 -11.035 -17.542 1.00 98.00 306 GLY A O 1
ATOM 2266 N N . MET A 1 307 ? 12.955 -12.462 -19.236 1.00 98.62 307 MET A N 1
ATOM 2267 C CA . MET A 1 307 ? 12.242 -11.694 -20.255 1.00 98.62 307 MET A CA 1
ATOM 2268 C C . MET A 1 307 ? 11.479 -12.651 -21.171 1.00 98.62 307 MET A C 1
ATOM 2270 O O . MET A 1 307 ? 11.863 -13.809 -21.315 1.00 98.62 307 MET A O 1
ATOM 2274 N N . MET A 1 308 ? 10.428 -12.164 -21.828 1.00 98.31 308 MET A N 1
ATOM 2275 C CA . MET A 1 308 ? 9.746 -12.860 -22.924 1.00 98.31 308 MET A CA 1
ATOM 2276 C C . MET A 1 308 ? 9.166 -11.844 -23.906 1.00 98.31 308 MET A C 1
ATOM 2278 O O . MET A 1 308 ? 9.018 -10.672 -23.568 1.00 98.31 308 MET A O 1
ATOM 2282 N N . ALA A 1 309 ? 8.783 -12.303 -25.094 1.00 98.31 309 ALA A N 1
ATOM 2283 C CA . ALA A 1 309 ? 8.045 -11.490 -26.051 1.00 98.31 309 ALA A CA 1
ATOM 2284 C C . ALA A 1 309 ? 6.894 -12.299 -26.650 1.00 98.31 309 ALA A C 1
ATOM 2286 O O . ALA A 1 309 ? 7.053 -13.477 -26.983 1.00 98.31 309 ALA A O 1
ATOM 2287 N N . ALA A 1 310 ? 5.728 -11.673 -26.782 1.00 98.31 310 ALA A N 1
ATOM 2288 C CA . ALA A 1 310 ? 4.547 -12.311 -27.347 1.00 98.31 310 ALA A CA 1
ATOM 2289 C C . ALA A 1 310 ? 3.643 -11.297 -28.045 1.00 98.31 310 ALA A C 1
ATOM 2291 O O . ALA A 1 310 ? 3.622 -10.117 -27.693 1.00 98.31 310 ALA A O 1
ATOM 2292 N N . VAL A 1 311 ? 2.858 -11.771 -29.009 1.00 97.88 311 VAL A N 1
ATOM 2293 C CA . VAL A 1 311 ? 1.820 -10.983 -29.676 1.00 97.88 311 VAL A CA 1
ATOM 2294 C C . VAL A 1 311 ? 0.514 -11.768 -29.740 1.00 97.88 311 VAL A C 1
ATOM 2296 O O . VAL A 1 311 ? 0.502 -12.986 -29.915 1.00 97.88 311 VAL A O 1
ATOM 2299 N N . PHE A 1 312 ? -0.594 -11.050 -29.615 1.00 97.06 312 PHE A N 1
ATOM 2300 C CA . PHE A 1 312 ? -1.952 -11.563 -29.674 1.00 97.06 312 PHE A CA 1
ATOM 2301 C C . PHE A 1 312 ? -2.685 -10.815 -30.779 1.00 97.06 312 PHE A C 1
ATOM 2303 O O . PHE A 1 312 ? -3.005 -9.633 -30.648 1.00 97.06 312 PHE A O 1
ATOM 2310 N N . GLN A 1 313 ? -2.918 -11.487 -31.900 1.00 93.31 313 GLN A N 1
ATOM 2311 C CA . GLN A 1 313 ? -3.552 -10.884 -33.069 1.00 93.31 313 GLN A CA 1
ATOM 2312 C C . GLN A 1 313 ? -5.003 -11.335 -33.165 1.00 93.31 313 GLN A C 1
ATOM 2314 O O . GLN A 1 313 ? -5.324 -12.501 -32.925 1.00 93.31 313 GLN A O 1
ATOM 2319 N N . ARG A 1 314 ? -5.899 -10.417 -33.530 1.00 86.75 314 ARG A N 1
ATOM 2320 C CA . ARG A 1 314 ? -7.308 -10.764 -33.702 1.00 86.75 314 ARG A CA 1
ATOM 2321 C C . ARG A 1 314 ? -7.473 -11.717 -34.886 1.00 86.75 314 ARG A C 1
ATOM 2323 O O . ARG A 1 314 ? -7.044 -11.400 -35.998 1.00 86.75 314 ARG A O 1
ATOM 2330 N N . ARG A 1 315 ? -8.119 -12.869 -34.679 1.00 80.50 315 ARG A N 1
ATOM 2331 C CA . ARG A 1 315 ? -8.454 -13.779 -35.783 1.00 80.50 315 ARG A CA 1
ATOM 2332 C C . ARG A 1 315 ? -9.557 -13.140 -36.629 1.00 80.50 315 ARG A C 1
ATOM 2334 O O . ARG A 1 315 ? -10.622 -12.801 -36.125 1.00 80.50 315 ARG A O 1
ATOM 2341 N N . ARG A 1 316 ? -9.315 -12.963 -37.931 1.00 62.19 316 ARG A N 1
ATOM 2342 C CA . ARG A 1 316 ? -10.382 -12.622 -38.885 1.00 62.19 316 ARG A CA 1
ATOM 2343 C C . ARG A 1 316 ? -11.062 -13.921 -39.308 1.00 62.19 316 ARG A C 1
ATOM 2345 O O . ARG A 1 316 ? -10.366 -14.826 -39.763 1.00 62.19 316 ARG A O 1
ATOM 2352 N N . ARG A 1 317 ? -12.394 -14.002 -39.192 1.00 52.44 317 ARG A N 1
ATOM 2353 C CA . ARG A 1 317 ? -13.170 -15.203 -39.564 1.00 52.44 317 ARG A CA 1
ATOM 2354 C C . ARG A 1 317 ? -12.975 -15.638 -41.030 1.00 52.44 317 ARG A C 1
ATOM 2356 O O . ARG A 1 317 ? -13.137 -16.818 -41.311 1.00 52.44 317 ARG A O 1
ATOM 2363 N N . ASP A 1 318 ? -12.503 -14.745 -41.910 1.00 43.59 318 ASP A N 1
ATOM 2364 C CA . ASP A 1 318 ? -12.489 -14.988 -43.364 1.00 43.59 318 ASP A CA 1
ATOM 2365 C C . ASP A 1 318 ? -11.097 -15.028 -44.032 1.00 43.59 318 ASP A C 1
ATOM 2367 O O . ASP A 1 318 ? -11.009 -15.064 -45.256 1.00 43.59 318 ASP A O 1
ATOM 2371 N N . ALA A 1 319 ? -9.981 -15.025 -43.291 1.00 43.97 319 ALA A N 1
ATOM 2372 C CA . ALA A 1 319 ? -8.653 -15.047 -43.927 1.00 43.97 319 ALA A CA 1
ATOM 2373 C C . ALA A 1 319 ? -7.575 -15.707 -43.058 1.00 43.97 319 ALA A C 1
ATOM 2375 O O . ALA A 1 319 ? -6.733 -15.034 -42.466 1.00 43.97 319 ALA A O 1
ATOM 2376 N N . PHE A 1 320 ? -7.562 -17.040 -43.004 1.00 43.88 320 PHE A N 1
ATOM 2377 C CA . PHE A 1 320 ? -6.406 -17.772 -42.482 1.00 43.88 320 PHE A CA 1
ATOM 2378 C C . PHE A 1 320 ? -5.348 -17.932 -43.584 1.00 43.88 320 PHE A C 1
ATOM 2380 O O . PHE A 1 320 ? -5.379 -18.902 -44.351 1.00 43.88 320 PHE A O 1
ATOM 2387 N N . VAL A 1 321 ? -4.439 -16.958 -43.680 1.00 47.62 321 VAL A N 1
ATOM 2388 C CA . VAL A 1 321 ? -3.245 -16.994 -44.541 1.00 47.62 321 VAL A CA 1
ATOM 2389 C C . VAL A 1 321 ? -2.021 -17.154 -43.644 1.00 47.62 321 VAL A C 1
ATOM 2391 O O . VAL A 1 321 ? -1.799 -16.343 -42.748 1.00 47.62 321 VAL A O 1
ATOM 2394 N N . CYS A 1 322 ? -1.244 -18.212 -43.864 1.00 45.53 322 CYS A N 1
ATOM 2395 C CA . CYS A 1 322 ? -0.040 -18.481 -43.086 1.00 45.53 322 CYS A CA 1
ATOM 2396 C C . CYS A 1 322 ? 1.105 -17.517 -43.455 1.00 45.53 322 CYS A C 1
ATOM 2398 O O . CYS A 1 322 ? 1.287 -17.247 -44.645 1.00 45.53 322 CYS A O 1
ATOM 2400 N N . PRO A 1 323 ? 1.881 -16.998 -42.478 1.00 48.94 323 PRO A N 1
ATOM 2401 C CA . PRO A 1 323 ? 3.059 -16.171 -42.745 1.00 48.94 323 PRO A CA 1
ATOM 2402 C C . PRO A 1 323 ? 4.073 -16.866 -43.667 1.00 48.94 323 PRO A C 1
ATOM 2404 O O . PRO A 1 323 ? 4.164 -18.096 -43.696 1.00 48.94 323 PRO A O 1
ATOM 2407 N N . ALA A 1 324 ? 4.898 -16.092 -44.379 1.00 47.31 324 ALA A N 1
ATOM 2408 C CA . ALA A 1 324 ? 6.033 -16.646 -45.119 1.00 47.31 324 ALA A CA 1
ATOM 2409 C C . ALA A 1 324 ? 6.955 -17.449 -44.172 1.00 47.31 324 ALA A C 1
ATOM 2411 O O . ALA A 1 324 ? 7.194 -17.023 -43.044 1.00 47.31 324 ALA A O 1
ATOM 2412 N N . ASN A 1 325 ? 7.460 -18.601 -44.633 1.00 49.94 325 ASN A N 1
ATOM 2413 C CA . ASN A 1 325 ? 8.213 -19.606 -43.854 1.00 49.94 325 ASN A CA 1
ATOM 2414 C C . ASN A 1 325 ? 7.395 -20.413 -42.825 1.00 49.94 325 ASN A C 1
ATOM 2416 O O . ASN A 1 325 ? 7.962 -20.963 -41.880 1.00 49.94 325 ASN A O 1
ATOM 2420 N N . THR A 1 326 ? 6.078 -20.540 -43.017 1.00 55.94 326 THR A N 1
ATOM 2421 C CA . THR A 1 326 ? 5.230 -21.467 -42.247 1.00 55.94 326 THR A CA 1
ATOM 2422 C C . THR A 1 326 ? 4.420 -22.387 -43.175 1.00 55.94 326 THR A C 1
ATOM 2424 O O . THR A 1 326 ? 4.068 -21.996 -44.289 1.00 55.94 326 THR A O 1
ATOM 2427 N N . HIS A 1 327 ? 4.146 -23.627 -42.755 1.00 55.88 327 HIS A N 1
ATOM 2428 C CA . HIS A 1 327 ? 3.301 -24.584 -43.480 1.00 55.88 327 HIS A CA 1
ATOM 2429 C C . HIS A 1 327 ? 1.883 -24.622 -42.886 1.00 55.88 327 HIS A C 1
ATOM 2431 O O . HIS A 1 327 ? 1.709 -24.468 -41.676 1.00 55.88 327 HIS A O 1
ATOM 2437 N N . ARG A 1 328 ? 0.864 -24.801 -43.738 1.00 55.38 328 ARG A N 1
ATOM 2438 C CA . ARG A 1 328 ? -0.556 -24.792 -43.349 1.00 55.38 328 ARG A CA 1
ATOM 2439 C C . ARG A 1 328 ? -0.969 -26.176 -42.841 1.00 55.38 328 ARG A C 1
ATOM 2441 O O . ARG A 1 328 ? -0.956 -27.122 -43.622 1.00 55.38 328 ARG A O 1
ATOM 2448 N N . CYS A 1 329 ? -1.381 -26.273 -41.578 1.00 53.81 329 CYS A N 1
ATOM 2449 C CA . CYS A 1 329 ? -1.952 -27.480 -40.971 1.00 53.81 329 CYS A CA 1
ATOM 2450 C C . CYS A 1 329 ? -3.447 -27.271 -40.641 1.00 53.81 329 CYS A C 1
ATOM 2452 O O . CYS A 1 329 ? -3.949 -26.148 -40.711 1.00 53.81 329 CYS A O 1
ATOM 2454 N N . ALA A 1 330 ? -4.166 -28.350 -40.302 1.00 46.03 330 ALA A N 1
ATOM 2455 C CA . ALA A 1 330 ? -5.618 -28.324 -40.066 1.00 46.03 330 ALA A CA 1
ATOM 2456 C C . ALA A 1 330 ? -6.049 -27.352 -38.944 1.00 46.03 330 ALA A C 1
ATOM 2458 O O . ALA A 1 330 ? -7.090 -26.715 -39.077 1.00 46.03 330 ALA A O 1
ATOM 2459 N N . ASP A 1 331 ? -5.203 -27.157 -37.923 1.00 50.75 331 ASP A N 1
ATOM 2460 C CA . ASP A 1 331 ? -5.489 -26.307 -36.754 1.00 50.75 331 ASP A CA 1
ATOM 2461 C C . ASP A 1 331 ? -4.602 -25.044 -36.649 1.00 50.75 331 ASP A C 1
ATOM 2463 O O . ASP A 1 331 ? -4.656 -24.317 -35.654 1.00 50.75 331 ASP A O 1
ATOM 2467 N N . GLY A 1 332 ? -3.766 -24.736 -37.653 1.00 55.75 332 GLY A N 1
ATOM 2468 C CA . GLY A 1 332 ? -2.826 -23.615 -37.538 1.00 55.75 332 GLY A CA 1
ATOM 2469 C C . GLY A 1 332 ? -1.743 -23.509 -38.618 1.00 55.75 332 GLY A C 1
ATOM 2470 O O . GLY A 1 332 ? -1.779 -24.187 -39.643 1.00 55.75 332 GLY A O 1
ATOM 2471 N N . CYS A 1 333 ? -0.761 -22.633 -38.379 1.00 55.69 333 CYS A N 1
ATOM 2472 C CA . CYS A 1 333 ? 0.455 -22.504 -39.187 1.00 55.69 333 CYS A CA 1
ATOM 2473 C C . CYS A 1 333 ? 1.653 -22.969 -38.355 1.00 55.69 333 CYS A C 1
ATOM 2475 O O . CYS A 1 333 ? 1.799 -22.526 -37.218 1.00 55.69 333 CYS A O 1
ATOM 2477 N N . ALA A 1 334 ? 2.513 -23.821 -38.913 1.00 52.78 334 ALA A N 1
ATOM 2478 C CA . ALA A 1 334 ? 3.708 -24.331 -38.238 1.00 52.78 334 ALA A CA 1
ATOM 2479 C C . ALA A 1 334 ? 4.993 -23.778 -38.886 1.00 52.78 334 ALA A C 1
ATOM 2481 O O . ALA A 1 334 ? 5.047 -23.702 -40.115 1.00 52.78 334 ALA A O 1
ATOM 2482 N N . PRO A 1 335 ? 6.027 -23.387 -38.117 1.00 49.34 335 PRO A N 1
ATOM 2483 C CA . PRO A 1 335 ? 7.285 -22.873 -38.664 1.00 49.34 335 PRO A CA 1
ATOM 2484 C C . PRO A 1 335 ? 8.031 -23.917 -39.509 1.00 49.34 335 PRO A C 1
ATOM 2486 O O . PRO A 1 335 ? 8.086 -25.094 -39.161 1.00 49.34 335 PRO A O 1
ATOM 2489 N N . VAL A 1 336 ? 8.610 -23.481 -40.633 1.00 54.28 336 VAL A N 1
ATOM 2490 C CA . VAL A 1 336 ? 9.448 -24.313 -41.509 1.00 54.28 336 VAL A CA 1
ATOM 2491 C C . VAL A 1 336 ? 10.907 -24.158 -41.083 1.00 54.28 336 VAL A C 1
ATOM 2493 O O . VAL A 1 336 ? 11.588 -23.230 -41.516 1.00 54.28 336 VAL A O 1
ATOM 2496 N N . GLU A 1 337 ? 11.413 -25.074 -40.260 1.00 48.47 337 GLU A N 1
ATOM 2497 C CA . GLU A 1 337 ? 12.858 -25.232 -40.071 1.00 48.47 337 GLU A CA 1
ATOM 2498 C C . GLU A 1 337 ? 13.392 -26.266 -41.075 1.00 48.47 337 GLU A C 1
ATOM 2500 O O . GLU A 1 337 ? 12.961 -27.414 -41.089 1.00 48.47 337 GLU A O 1
ATOM 2505 N N . ALA A 1 338 ? 14.305 -25.831 -41.951 1.00 39.78 338 ALA A N 1
ATOM 2506 C CA . ALA A 1 338 ? 15.145 -26.671 -42.814 1.00 39.78 338 ALA A CA 1
ATOM 2507 C C . ALA A 1 338 ? 14.443 -27.843 -43.550 1.00 39.78 338 ALA A C 1
ATOM 2509 O O . ALA A 1 338 ? 14.835 -28.998 -43.418 1.00 39.78 338 ALA A O 1
ATOM 2510 N N . GLY A 1 339 ? 13.469 -27.527 -44.412 1.00 50.38 339 GLY A N 1
ATOM 2511 C CA . GLY A 1 339 ? 13.011 -28.430 -45.479 1.00 50.38 339 GLY A CA 1
ATOM 2512 C C . GLY A 1 339 ? 11.965 -29.476 -45.065 1.00 50.38 339 GLY A C 1
ATOM 2513 O O . GLY A 1 339 ? 12.300 -30.530 -44.542 1.00 50.38 339 GLY A O 1
ATOM 2514 N N . ALA A 1 340 ? 10.708 -29.187 -45.430 1.00 51.22 340 ALA A N 1
ATOM 2515 C CA . ALA A 1 340 ? 9.503 -30.033 -45.378 1.00 51.22 340 ALA A CA 1
ATOM 2516 C C . ALA A 1 340 ? 9.062 -30.540 -43.983 1.00 51.22 340 ALA A C 1
ATOM 2518 O O . ALA A 1 340 ? 9.638 -31.462 -43.413 1.00 51.22 340 ALA A O 1
ATOM 2519 N N . ALA A 1 341 ? 7.962 -29.969 -43.474 1.00 56.19 341 ALA A N 1
ATOM 2520 C CA . ALA A 1 341 ? 7.275 -30.410 -42.257 1.00 56.19 341 ALA A CA 1
ATOM 2521 C C . ALA A 1 341 ? 6.112 -31.370 -42.584 1.00 56.19 341 ALA A C 1
ATOM 2523 O O . ALA A 1 341 ? 5.408 -31.165 -43.573 1.00 56.19 341 ALA A O 1
ATOM 2524 N N . VAL A 1 342 ? 5.875 -32.380 -41.737 1.00 59.41 342 VAL A N 1
ATOM 2525 C CA . VAL A 1 342 ? 4.692 -33.268 -41.806 1.00 59.41 342 VAL A CA 1
ATOM 2526 C C . VAL A 1 342 ? 3.702 -32.865 -40.708 1.00 59.41 342 VAL A C 1
ATOM 2528 O O . VAL A 1 342 ? 4.065 -32.903 -39.534 1.00 59.41 342 VAL A O 1
ATOM 2531 N N . CYS A 1 343 ? 2.474 -32.470 -41.074 1.00 61.19 343 CYS A N 1
ATOM 2532 C CA . CYS A 1 343 ? 1.414 -32.107 -40.119 1.00 61.19 343 CYS A CA 1
ATOM 2533 C C . CYS A 1 343 ? 0.790 -33.363 -39.480 1.00 61.19 343 CYS A C 1
ATOM 2535 O O . CYS A 1 343 ? 0.364 -34.271 -40.197 1.00 61.19 343 CYS A O 1
ATOM 2537 N N . CYS A 1 344 ? 0.677 -33.386 -38.151 1.00 57.91 344 CYS A N 1
ATOM 2538 C CA . CYS A 1 344 ? -0.088 -34.382 -37.403 1.00 57.91 344 CYS A CA 1
ATOM 2539 C C . CYS A 1 344 ? -1.511 -33.868 -37.118 1.00 57.91 344 CYS A C 1
ATOM 2541 O O . CYS A 1 344 ? -1.752 -32.661 -37.073 1.00 57.91 344 CYS A O 1
ATOM 2543 N N . GLY A 1 345 ? -2.473 -34.786 -36.966 1.00 48.50 345 GLY A N 1
ATOM 2544 C CA . GLY A 1 345 ? -3.911 -34.484 -36.862 1.00 48.50 345 GLY A CA 1
ATOM 2545 C C . GLY A 1 345 ? -4.365 -33.735 -35.599 1.00 48.50 345 GLY A C 1
ATOM 2546 O O . GLY A 1 345 ? -5.563 -33.555 -35.427 1.00 48.50 345 GLY A O 1
ATOM 2547 N N . ASP A 1 346 ? -3.436 -33.323 -34.735 1.00 54.91 346 ASP A N 1
ATOM 2548 C CA . ASP A 1 346 ? -3.644 -32.532 -33.512 1.00 54.91 346 ASP A CA 1
ATOM 2549 C C . ASP A 1 346 ? -3.012 -31.127 -33.577 1.00 54.91 346 ASP A C 1
ATOM 2551 O O . ASP A 1 346 ? -2.892 -30.440 -32.561 1.00 54.91 346 ASP A O 1
ATOM 2555 N N . GLY A 1 347 ? -2.546 -30.715 -34.759 1.00 50.31 347 GLY A N 1
ATOM 2556 C CA . GLY A 1 347 ? -1.919 -29.412 -34.971 1.00 50.31 347 GLY A CA 1
ATOM 2557 C C . GLY A 1 347 ? -0.411 -29.368 -34.703 1.00 50.31 347 GLY A C 1
ATOM 2558 O O . GLY A 1 347 ? 0.185 -28.298 -34.841 1.00 50.31 347 GLY A O 1
ATOM 2559 N N . THR A 1 348 ? 0.235 -30.493 -34.371 1.00 53.66 348 THR A N 1
ATOM 2560 C CA . THR A 1 348 ? 1.704 -30.575 -34.270 1.00 53.66 348 THR A CA 1
ATOM 2561 C C . THR A 1 348 ? 2.368 -30.800 -35.638 1.00 53.66 348 THR A C 1
ATOM 2563 O O . THR A 1 348 ? 1.747 -31.302 -36.576 1.00 53.66 348 THR A O 1
ATOM 2566 N N . ALA A 1 349 ? 3.639 -30.407 -35.789 1.00 57.09 349 ALA A N 1
ATOM 2567 C CA . ALA A 1 349 ? 4.415 -30.612 -37.014 1.00 57.09 349 ALA A CA 1
ATOM 2568 C C . ALA A 1 349 ? 5.765 -31.271 -36.701 1.00 57.09 349 ALA A C 1
ATOM 2570 O O . ALA A 1 349 ? 6.471 -30.841 -35.788 1.00 57.09 349 ALA A O 1
ATOM 2571 N N . CYS A 1 350 ? 6.131 -32.302 -37.464 1.00 58.88 350 CYS A N 1
ATOM 2572 C CA . CYS A 1 350 ? 7.389 -33.025 -37.282 1.00 58.88 350 CYS A CA 1
ATOM 2573 C C . CYS A 1 350 ? 8.453 -32.586 -38.298 1.00 58.88 350 CYS A C 1
ATOM 2575 O O . CYS A 1 350 ? 8.151 -32.406 -39.481 1.00 58.88 350 CYS A O 1
ATOM 2577 N N . ALA A 1 351 ? 9.701 -32.460 -37.835 1.00 51.97 351 ALA A N 1
ATOM 2578 C CA . ALA A 1 351 ? 10.870 -32.195 -38.674 1.00 51.97 351 ALA A CA 1
ATOM 2579 C C . ALA A 1 351 ? 11.216 -33.391 -39.585 1.00 51.97 351 ALA A C 1
ATOM 2581 O O . ALA A 1 351 ? 10.814 -34.531 -39.325 1.00 51.97 351 ALA A O 1
ATOM 2582 N N . SER A 1 352 ? 12.017 -33.145 -40.626 1.00 52.12 352 SER A N 1
ATOM 2583 C CA . SER A 1 352 ? 12.530 -34.187 -41.526 1.00 52.12 352 SER A CA 1
ATOM 2584 C C . SER A 1 352 ? 13.187 -35.345 -40.747 1.00 52.12 352 SER A C 1
ATOM 2586 O O . SER A 1 352 ? 14.019 -35.129 -39.864 1.00 52.12 352 SER A O 1
ATOM 2588 N N . GLY A 1 353 ? 12.779 -36.589 -41.037 1.00 56.00 353 GLY A N 1
ATOM 2589 C CA . GLY A 1 353 ? 13.229 -37.810 -40.340 1.00 56.00 353 GLY A CA 1
ATOM 2590 C C . GLY A 1 353 ? 12.309 -38.319 -39.216 1.00 56.00 353 GLY A C 1
ATOM 2591 O O . GLY A 1 353 ? 12.585 -39.366 -38.619 1.00 56.00 353 GLY A O 1
ATOM 2592 N N . TYR A 1 354 ? 11.200 -37.627 -38.945 1.00 63.50 354 TYR A N 1
ATOM 2593 C CA . TYR A 1 354 ? 10.182 -38.013 -37.963 1.00 63.50 354 TYR A CA 1
ATOM 2594 C C . TYR A 1 354 ? 8.823 -38.254 -38.642 1.00 63.50 354 TYR A C 1
ATOM 2596 O O . TYR A 1 354 ? 8.521 -37.671 -39.679 1.00 63.50 354 TYR A O 1
ATOM 2604 N N . ARG A 1 355 ? 7.995 -39.131 -38.062 1.00 69.88 355 ARG A N 1
ATOM 2605 C CA . ARG A 1 355 ? 6.618 -39.405 -38.506 1.00 69.88 355 ARG A CA 1
ATOM 2606 C C . ARG A 1 355 ? 5.627 -39.215 -37.361 1.00 69.88 355 ARG A C 1
ATOM 2608 O O . ARG A 1 355 ? 5.981 -39.443 -36.203 1.00 69.88 355 ARG A O 1
ATOM 2615 N N . CYS A 1 356 ? 4.384 -38.884 -37.695 1.00 69.56 356 CYS A N 1
ATOM 2616 C CA . CYS A 1 356 ? 3.279 -38.885 -36.740 1.00 69.56 356 CYS A CA 1
ATOM 2617 C C . CYS A 1 356 ? 2.948 -40.330 -36.340 1.00 69.56 356 CYS A C 1
ATOM 2619 O O . CYS A 1 356 ? 2.797 -41.197 -37.205 1.00 69.56 356 CYS A O 1
ATOM 2621 N N . ALA A 1 357 ? 2.855 -40.606 -35.041 1.00 69.12 357 ALA A N 1
ATOM 2622 C CA . ALA A 1 357 ? 2.345 -41.875 -34.535 1.00 69.12 357 ALA A CA 1
ATOM 2623 C C . ALA A 1 357 ? 1.361 -41.637 -33.391 1.00 69.12 357 ALA A C 1
ATOM 2625 O O . ALA A 1 357 ? 1.680 -40.916 -32.446 1.00 69.12 357 ALA A O 1
ATOM 2626 N N . ASP A 1 358 ? 0.212 -42.306 -33.456 1.00 58.62 358 ASP A N 1
ATOM 2627 C CA . ASP A 1 358 ? -0.759 -42.338 -32.366 1.00 58.62 358 ASP A CA 1
ATOM 2628 C C . ASP A 1 358 ? -0.288 -43.300 -31.281 1.00 58.62 358 ASP A C 1
ATOM 2630 O O . ASP A 1 358 ? -0.142 -44.507 -31.510 1.00 58.62 358 ASP A O 1
ATOM 2634 N N . ARG A 1 359 ? -0.026 -42.767 -30.082 1.00 57.72 359 ARG A N 1
ATOM 2635 C CA . ARG A 1 359 ? 0.258 -43.588 -28.905 1.00 57.72 359 ARG A CA 1
ATOM 2636 C C . ARG A 1 359 ? -0.986 -43.664 -28.017 1.00 57.72 359 ARG A C 1
ATOM 2638 O O . ARG A 1 359 ? -1.440 -42.618 -27.554 1.00 57.72 359 ARG A O 1
ATOM 2645 N N . PRO A 1 360 ? -1.483 -44.876 -27.691 1.00 43.97 360 PRO A N 1
ATOM 2646 C CA . PRO A 1 360 ? -2.727 -45.073 -26.934 1.00 43.97 360 PRO A CA 1
ATOM 2647 C C . PRO A 1 360 ? -2.791 -44.366 -25.572 1.00 43.97 360 PRO A C 1
ATOM 2649 O O . PRO A 1 360 ? -3.876 -44.173 -25.040 1.00 43.97 360 PRO A O 1
ATOM 2652 N N . SER A 1 361 ? -1.642 -44.000 -24.998 1.00 45.47 361 SER A N 1
ATOM 2653 C CA . SER A 1 361 ? -1.530 -43.465 -23.635 1.00 45.47 361 SER A CA 1
ATOM 2654 C C . SER A 1 361 ? -1.121 -41.987 -23.563 1.00 45.47 361 SER A C 1
ATOM 2656 O O . SER A 1 361 ? -1.123 -41.431 -22.473 1.00 45.47 361 SER A O 1
ATOM 2658 N N . PHE A 1 362 ? -0.746 -41.356 -24.686 1.00 47.59 362 PHE A N 1
ATOM 2659 C CA . PHE A 1 362 ? -0.148 -40.006 -24.690 1.00 47.59 362 PHE A CA 1
ATOM 2660 C C . PHE A 1 362 ? -0.634 -39.082 -25.821 1.00 47.59 362 PHE A C 1
ATOM 2662 O O . PHE A 1 362 ? -0.242 -37.920 -25.845 1.00 47.59 362 PHE A O 1
ATOM 2669 N N . GLY A 1 363 ? -1.481 -39.563 -26.739 1.00 49.09 363 GLY A N 1
ATOM 2670 C CA . GLY A 1 363 ? -1.885 -38.802 -27.927 1.00 49.09 363 GLY A CA 1
ATOM 2671 C C . GLY A 1 363 ? -0.848 -38.861 -29.063 1.00 49.09 363 GLY A C 1
ATOM 2672 O O . GLY A 1 363 ? 0.106 -39.650 -28.983 1.00 49.09 363 GLY A O 1
ATOM 2673 N N . PRO A 1 364 ? -1.046 -38.093 -30.149 1.00 53.41 364 PRO A N 1
ATOM 2674 C CA . PRO A 1 364 ? -0.147 -38.089 -31.299 1.00 53.41 364 PRO A CA 1
ATOM 2675 C C . PRO A 1 364 ? 1.226 -37.525 -30.914 1.00 53.41 364 PRO A C 1
ATOM 2677 O O . PRO A 1 364 ? 1.334 -36.534 -30.198 1.00 53.41 364 PRO A O 1
ATOM 2680 N N . ALA A 1 365 ? 2.304 -38.164 -31.369 1.00 59.91 365 ALA A N 1
ATOM 2681 C CA . ALA A 1 365 ? 3.664 -37.701 -31.099 1.00 59.91 365 ALA A CA 1
ATOM 2682 C C . ALA A 1 365 ? 4.583 -37.879 -32.313 1.00 59.91 365 ALA A C 1
ATOM 2684 O O . ALA A 1 365 ? 4.470 -38.855 -33.063 1.00 59.91 365 ALA A O 1
ATOM 2685 N N . CYS A 1 366 ? 5.551 -36.968 -32.464 1.00 57.81 366 CYS A N 1
ATOM 2686 C CA . CYS A 1 366 ? 6.627 -37.101 -33.443 1.00 57.81 366 CYS A CA 1
ATOM 2687 C C . CYS A 1 366 ? 7.581 -38.218 -33.017 1.00 57.81 366 CYS A C 1
ATOM 2689 O O . CYS A 1 366 ? 8.369 -38.068 -32.083 1.00 57.81 366 CYS A O 1
ATOM 2691 N N . VAL A 1 367 ? 7.535 -39.351 -33.714 1.00 66.25 367 VAL A N 1
ATOM 2692 C CA . VAL A 1 367 ? 8.469 -40.458 -33.494 1.00 66.25 367 VAL A CA 1
ATOM 2693 C C . VAL A 1 367 ? 9.486 -40.510 -34.619 1.00 66.25 367 VAL A C 1
ATOM 2695 O O . VAL A 1 367 ? 9.145 -40.397 -35.797 1.00 66.25 367 VAL A O 1
ATOM 2698 N N . ARG A 1 368 ? 10.754 -40.698 -34.257 1.00 56.81 368 ARG A N 1
ATOM 2699 C CA . ARG A 1 368 ? 11.841 -40.854 -35.225 1.00 56.81 368 ARG A CA 1
ATOM 2700 C C . ARG A 1 368 ? 11.540 -42.065 -36.113 1.00 56.81 368 ARG A C 1
ATOM 2702 O O . ARG A 1 368 ? 11.159 -43.123 -35.599 1.00 56.81 368 ARG A O 1
ATOM 2709 N N . ALA A 1 369 ? 11.662 -41.921 -37.431 1.00 57.28 369 ALA A N 1
ATOM 2710 C CA . ALA A 1 369 ? 11.572 -43.064 -38.334 1.00 57.28 369 ALA A CA 1
ATOM 2711 C C . ALA A 1 369 ? 12.673 -44.064 -37.926 1.00 57.28 369 ALA A C 1
ATOM 2713 O O . ALA A 1 369 ? 13.838 -43.687 -37.842 1.00 57.28 369 ALA A O 1
ATOM 2714 N N . ARG A 1 370 ? 12.301 -45.292 -37.527 1.00 48.97 370 ARG A N 1
ATOM 2715 C CA . ARG A 1 370 ? 13.214 -46.213 -36.825 1.00 48.97 370 ARG A CA 1
ATOM 2716 C C . ARG A 1 370 ? 14.488 -46.504 -37.629 1.00 48.97 370 ARG A C 1
ATOM 2718 O O . ARG A 1 370 ? 14.409 -47.057 -38.719 1.00 48.97 370 ARG A O 1
ATOM 2725 N N . GLY A 1 371 ? 15.614 -46.266 -36.964 1.00 39.09 371 GLY A N 1
ATOM 2726 C CA . GLY A 1 371 ? 16.903 -46.931 -37.113 1.00 39.09 371 GLY A CA 1
ATOM 2727 C C . GLY A 1 371 ? 17.615 -46.847 -35.756 1.00 39.09 371 GLY A C 1
ATOM 2728 O O . GLY A 1 371 ? 17.922 -45.751 -35.302 1.00 39.09 371 GLY A O 1
ATOM 2729 N N . ASP A 1 372 ? 17.785 -48.010 -35.129 1.00 31.98 372 ASP A N 1
ATOM 2730 C CA . ASP A 1 372 ? 18.608 -48.343 -33.955 1.00 31.98 372 ASP A CA 1
ATOM 2731 C C . ASP A 1 372 ? 18.182 -47.954 -32.517 1.00 31.98 372 ASP A C 1
ATOM 2733 O O . ASP A 1 372 ? 17.537 -46.946 -32.239 1.00 31.98 372 ASP A O 1
ATOM 2737 N N . ARG A 1 373 ? 18.473 -48.920 -31.629 1.00 37.84 373 ARG A N 1
ATOM 2738 C CA . ARG A 1 373 ? 18.040 -49.169 -30.235 1.00 37.84 373 ARG A CA 1
ATOM 2739 C C . ARG A 1 373 ? 18.678 -48.137 -29.272 1.00 37.84 373 ARG A C 1
ATOM 2741 O O . ARG A 1 373 ? 19.702 -47.573 -29.614 1.00 37.84 373 ARG A O 1
ATOM 2748 N N . GLU A 1 374 ? 18.132 -47.768 -28.109 1.00 29.27 374 GLU A N 1
ATOM 2749 C CA . GLU A 1 374 ? 18.041 -48.559 -26.870 1.00 29.27 374 GLU A CA 1
ATOM 2750 C C . GLU A 1 374 ? 17.325 -47.748 -25.760 1.00 29.27 374 GLU A C 1
ATOM 2752 O O . GLU A 1 374 ? 17.614 -46.575 -25.557 1.00 29.27 374 GLU A O 1
ATOM 2757 N N . ALA A 1 375 ? 16.428 -48.439 -25.048 1.00 30.39 375 ALA A N 1
ATOM 2758 C CA . ALA A 1 375 ? 16.204 -48.421 -23.594 1.00 30.39 375 ALA A CA 1
ATOM 2759 C C . ALA A 1 375 ? 15.788 -47.138 -22.817 1.00 30.39 375 ALA A C 1
ATOM 2761 O O . ALA A 1 375 ? 16.507 -46.152 -22.695 1.00 30.39 375 ALA A O 1
ATOM 2762 N N . ALA A 1 376 ? 14.612 -47.251 -22.185 1.00 35.44 376 ALA A N 1
ATOM 2763 C CA . ALA A 1 376 ? 14.025 -46.344 -21.192 1.00 35.44 376 ALA A CA 1
ATOM 2764 C C . ALA A 1 376 ? 14.578 -46.581 -19.768 1.00 35.44 376 ALA A C 1
ATOM 2766 O O . ALA A 1 376 ? 15.183 -47.625 -19.515 1.00 35.44 376 ALA A O 1
ATOM 2767 N N . PRO A 1 377 ? 14.248 -45.689 -18.812 1.00 30.28 377 PRO A N 1
ATOM 2768 C CA . PRO A 1 377 ? 13.629 -46.188 -17.583 1.00 30.28 377 PRO A CA 1
ATOM 2769 C C . PRO A 1 377 ? 12.343 -45.446 -17.167 1.00 30.28 377 PRO A C 1
ATOM 2771 O O . PRO A 1 377 ? 12.021 -44.359 -17.642 1.00 30.28 377 PRO A O 1
ATOM 2774 N N . GLU A 1 378 ? 11.602 -46.150 -16.312 1.00 26.84 378 GLU A N 1
ATOM 2775 C CA . GLU A 1 378 ? 10.182 -46.066 -15.955 1.00 26.84 378 GLU A CA 1
ATOM 2776 C C . GLU A 1 378 ? 9.744 -44.864 -15.101 1.00 26.84 378 GLU A C 1
ATOM 2778 O O . GLU A 1 378 ? 10.502 -44.306 -14.311 1.00 26.84 378 GLU A O 1
ATOM 2783 N N . PHE A 1 379 ? 8.449 -44.551 -15.217 1.00 24.19 379 PHE A N 1
ATOM 2784 C CA . PHE A 1 379 ? 7.681 -43.629 -14.379 1.00 24.19 379 PHE A CA 1
ATOM 2785 C C . PHE A 1 379 ? 6.770 -44.450 -13.444 1.00 24.19 379 PHE A C 1
ATOM 2787 O O . PHE A 1 379 ? 6.100 -45.375 -13.905 1.00 24.19 379 PHE A O 1
ATOM 2794 N N . ILE A 1 380 ? 6.720 -44.112 -12.152 1.00 27.48 380 ILE A N 1
ATOM 2795 C CA . ILE A 1 380 ? 5.791 -44.696 -11.164 1.00 27.48 380 ILE A CA 1
ATOM 2796 C C . ILE A 1 380 ? 4.476 -43.883 -11.190 1.00 27.48 380 ILE A C 1
ATOM 2798 O O . ILE A 1 380 ? 4.555 -42.654 -11.169 1.00 27.48 380 ILE A O 1
ATOM 2802 N N . PRO A 1 381 ? 3.280 -44.505 -11.245 1.00 28.34 381 PRO A N 1
ATOM 2803 C CA . PRO A 1 381 ? 2.014 -43.783 -11.378 1.00 28.34 381 PRO A CA 1
ATOM 2804 C C . PRO A 1 381 ? 1.454 -43.252 -10.046 1.00 28.34 381 PRO A C 1
ATOM 2806 O O . PRO A 1 381 ? 1.521 -43.909 -9.007 1.00 28.34 381 PRO A O 1
ATOM 2809 N N . GLU A 1 382 ? 0.844 -42.068 -10.129 1.00 28.20 382 GLU A N 1
ATOM 2810 C CA . GLU A 1 382 ? 0.021 -41.414 -9.105 1.00 28.20 382 GLU A CA 1
ATOM 2811 C C . GLU A 1 382 ? -1.333 -42.122 -8.893 1.00 28.20 382 GLU A C 1
ATOM 2813 O O . GLU A 1 382 ? -1.883 -42.753 -9.800 1.00 28.20 382 GLU A O 1
ATOM 2818 N N . ALA A 1 383 ? -1.886 -41.983 -7.684 1.00 27.48 383 ALA A N 1
ATOM 2819 C CA . ALA A 1 383 ? -3.192 -42.502 -7.283 1.00 27.48 383 ALA A CA 1
ATOM 2820 C C . ALA A 1 383 ? -4.361 -41.589 -7.722 1.00 27.48 383 ALA A C 1
ATOM 2822 O O . ALA A 1 383 ? -4.232 -40.372 -7.813 1.00 27.48 383 ALA A O 1
ATOM 2823 N N . ALA A 1 384 ? -5.515 -42.212 -7.977 1.00 30.73 384 ALA A N 1
ATOM 2824 C CA . ALA A 1 384 ? -6.726 -41.633 -8.565 1.00 30.73 384 ALA A CA 1
ATOM 2825 C C . ALA A 1 384 ? -7.462 -40.577 -7.693 1.00 30.73 384 ALA A C 1
ATOM 2827 O O . ALA A 1 384 ? -7.361 -40.612 -6.465 1.00 30.73 384 ALA A O 1
ATOM 2828 N N . PRO A 1 385 ? -8.274 -39.684 -8.306 1.00 29.81 385 PRO A N 1
ATOM 2829 C CA . PRO A 1 385 ? -9.012 -38.631 -7.605 1.00 29.81 385 PRO A CA 1
ATOM 2830 C C . PRO A 1 385 ? -10.349 -39.116 -7.011 1.00 29.81 385 PRO A C 1
ATOM 2832 O O . PRO A 1 385 ? -11.090 -39.875 -7.636 1.00 29.81 385 PRO A O 1
ATOM 2835 N N . GLY A 1 386 ? -10.681 -38.619 -5.814 1.00 31.00 386 GLY A N 1
ATOM 2836 C CA . GLY A 1 386 ? -11.996 -38.768 -5.170 1.00 31.00 386 GLY A CA 1
ATOM 2837 C C . GLY A 1 386 ? -13.029 -37.712 -5.621 1.00 31.00 386 GLY A C 1
ATOM 2838 O O . GLY A 1 386 ? -12.662 -36.730 -6.271 1.00 31.00 386 GLY A O 1
ATOM 2839 N N . PRO A 1 387 ? -14.328 -37.902 -5.310 1.00 29.75 387 PRO A N 1
ATOM 2840 C CA . PRO A 1 387 ? -15.427 -37.165 -5.932 1.00 29.75 387 PRO A CA 1
ATOM 2841 C C . PRO A 1 387 ? -15.684 -35.772 -5.327 1.00 29.75 387 PRO A C 1
ATOM 2843 O O . PRO A 1 387 ? -15.364 -35.485 -4.176 1.00 29.75 387 PRO A O 1
ATOM 2846 N N . ARG A 1 388 ? -16.301 -34.922 -6.158 1.00 36.12 388 ARG A N 1
ATOM 2847 C CA . ARG A 1 388 ? -16.677 -33.513 -5.932 1.00 36.12 388 ARG A CA 1
ATOM 2848 C C . ARG A 1 388 ? -17.805 -33.351 -4.895 1.00 36.12 388 ARG A C 1
ATOM 2850 O O . ARG A 1 388 ? -18.711 -34.181 -4.899 1.00 36.12 388 ARG A O 1
ATOM 2857 N N . PRO A 1 389 ? -17.859 -32.234 -4.143 1.00 27.02 389 PRO A N 1
ATOM 2858 C CA . PRO A 1 389 ? -19.086 -31.755 -3.514 1.00 27.02 389 PRO A CA 1
ATOM 2859 C C . PRO A 1 389 ? -19.778 -30.633 -4.318 1.00 27.02 389 PRO A C 1
ATOM 2861 O O . PRO A 1 389 ? -19.141 -29.843 -5.016 1.00 27.02 389 PRO A O 1
ATOM 2864 N N . GLU A 1 390 ? -21.106 -30.614 -4.204 1.00 30.48 390 GLU A N 1
ATOM 2865 C CA . GLU A 1 390 ? -22.088 -29.721 -4.837 1.00 30.48 390 GLU A CA 1
ATOM 2866 C C . GLU A 1 390 ? -22.191 -28.309 -4.200 1.00 30.48 390 GLU A C 1
ATOM 2868 O O . GLU A 1 390 ? -21.664 -28.086 -3.108 1.00 30.48 390 GLU A O 1
ATOM 2873 N N . PRO A 1 391 ? -22.850 -27.335 -4.875 1.00 28.22 391 PRO A N 1
ATOM 2874 C CA . PRO A 1 391 ? -22.813 -25.914 -4.514 1.00 28.22 391 PRO A CA 1
ATOM 2875 C C . PRO A 1 391 ? -23.794 -25.511 -3.396 1.00 28.22 391 PRO A C 1
ATOM 2877 O O . PRO A 1 391 ? -24.918 -26.000 -3.318 1.00 28.22 391 PRO A O 1
ATOM 2880 N N . VAL A 1 392 ? -23.388 -24.533 -2.576 1.00 26.89 392 VAL A N 1
ATOM 2881 C CA . VAL A 1 392 ? -24.197 -23.911 -1.505 1.00 26.89 392 VAL A CA 1
ATOM 2882 C C . VAL A 1 392 ? -24.722 -22.538 -1.977 1.00 26.89 392 VAL A C 1
ATOM 2884 O O . VAL A 1 392 ? -23.965 -21.805 -2.620 1.00 26.89 392 VAL A O 1
ATOM 2887 N N . PRO A 1 393 ? -25.989 -22.162 -1.699 1.00 28.56 393 PRO A N 1
ATOM 2888 C CA . PRO A 1 393 ? -26.629 -21.000 -2.310 1.00 28.56 393 PRO A CA 1
ATOM 2889 C C . PRO A 1 393 ? -26.298 -19.656 -1.641 1.00 28.56 393 PRO A C 1
ATOM 2891 O O . PRO A 1 393 ? -26.000 -19.554 -0.452 1.00 28.56 393 PRO A O 1
ATOM 2894 N N . VAL A 1 394 ? -26.403 -18.618 -2.471 1.00 28.47 394 VAL A N 1
ATOM 2895 C CA . VAL A 1 394 ? -26.200 -17.188 -2.210 1.00 28.47 394 VAL A CA 1
ATOM 2896 C C . VAL A 1 394 ? -27.275 -16.636 -1.264 1.00 28.47 394 VAL A C 1
ATOM 2898 O O . VAL A 1 394 ? -28.464 -16.773 -1.542 1.00 28.47 394 VAL A O 1
ATOM 2901 N N . LEU A 1 395 ? -26.869 -15.941 -0.195 1.00 25.03 395 LEU A N 1
ATOM 2902 C CA . LEU A 1 395 ? -27.755 -15.104 0.624 1.00 25.03 395 LEU A CA 1
ATOM 2903 C C . LEU A 1 395 ? -27.528 -13.625 0.290 1.00 25.03 395 LEU A C 1
ATOM 2905 O O . LEU A 1 395 ? -26.485 -13.051 0.599 1.00 25.03 395 LEU A O 1
ATOM 2909 N N . ALA A 1 396 ? -28.529 -13.026 -0.353 1.00 29.34 396 ALA A N 1
ATOM 2910 C CA . ALA A 1 396 ? -28.667 -11.589 -0.532 1.00 29.34 396 ALA A CA 1
ATOM 2911 C C . ALA A 1 396 ? -29.068 -10.935 0.802 1.00 29.34 396 ALA A C 1
ATOM 2913 O O . ALA A 1 396 ? -30.013 -11.384 1.450 1.00 29.34 396 ALA A O 1
ATOM 2914 N N . ALA A 1 397 ? -28.370 -9.872 1.206 1.00 27.75 397 ALA A N 1
ATOM 2915 C CA . ALA A 1 397 ? -28.793 -9.032 2.321 1.00 27.75 397 ALA A CA 1
ATOM 2916 C C . ALA A 1 397 ? -29.726 -7.929 1.801 1.00 27.75 397 ALA A C 1
ATOM 2918 O O . ALA A 1 397 ? -29.367 -7.174 0.898 1.00 27.75 397 ALA A O 1
ATOM 2919 N N . ALA A 1 398 ? -30.931 -7.896 2.366 1.00 26.28 398 ALA A N 1
ATOM 2920 C CA . ALA A 1 398 ? -32.009 -6.972 2.055 1.00 26.28 398 ALA A CA 1
ATOM 2921 C C . ALA A 1 398 ? -31.740 -5.557 2.594 1.00 26.28 398 ALA A C 1
ATOM 2923 O O . ALA A 1 398 ? -31.245 -5.385 3.709 1.00 26.28 398 ALA A O 1
ATOM 2924 N N . GLU A 1 399 ? -32.125 -4.552 1.810 1.00 28.73 399 GLU A N 1
ATOM 2925 C CA . GLU A 1 399 ? -32.262 -3.164 2.248 1.00 28.73 399 GLU A CA 1
ATOM 2926 C C . GLU A 1 399 ? -33.459 -3.019 3.201 1.00 28.73 399 GLU A C 1
ATOM 2928 O O . GLU A 1 399 ? -34.536 -3.561 2.949 1.00 28.73 399 GLU A O 1
ATOM 2933 N N . ALA A 1 400 ? -33.288 -2.242 4.273 1.00 25.16 400 ALA A N 1
ATOM 2934 C CA . ALA A 1 400 ? -34.384 -1.752 5.105 1.00 25.16 400 ALA A CA 1
ATOM 2935 C C . ALA A 1 400 ? -34.442 -0.212 5.021 1.00 25.16 400 ALA A C 1
ATOM 2937 O O . ALA A 1 400 ? -33.403 0.437 5.172 1.00 25.16 400 ALA A O 1
ATOM 2938 N N . PRO A 1 401 ? -35.621 0.395 4.786 1.00 29.23 401 PRO A N 1
ATOM 2939 C CA . PRO A 1 401 ? -35.766 1.837 4.630 1.00 29.23 401 PRO A CA 1
ATOM 2940 C C . PRO A 1 401 ? -36.013 2.539 5.974 1.00 29.23 401 PRO A C 1
ATOM 2942 O O . PRO A 1 401 ? -36.829 2.096 6.779 1.00 29.23 401 PRO A O 1
ATOM 2945 N N . GLY A 1 402 ? -35.370 3.696 6.163 1.00 36.12 402 GLY A N 1
ATOM 2946 C CA . GLY A 1 402 ? -35.777 4.704 7.147 1.00 36.12 402 GLY A CA 1
ATOM 2947 C C . GLY A 1 402 ? -34.787 4.970 8.283 1.00 36.12 402 GLY A C 1
ATOM 2948 O O . GLY A 1 402 ? -34.966 4.468 9.385 1.00 36.12 402 GLY A O 1
ATOM 2949 N N . ALA A 1 403 ? -33.811 5.856 8.055 1.00 26.77 403 ALA A N 1
ATOM 2950 C CA . ALA A 1 403 ? -33.206 6.675 9.110 1.00 26.77 403 ALA A CA 1
ATOM 2951 C C . ALA A 1 403 ? -32.503 7.912 8.513 1.00 26.77 403 ALA A C 1
ATOM 2953 O O . ALA A 1 403 ? -31.580 7.781 7.720 1.00 26.77 403 ALA A O 1
ATOM 2954 N N . ALA A 1 404 ? -32.999 9.090 8.907 1.00 26.61 404 ALA A N 1
ATOM 2955 C CA . ALA A 1 404 ? -32.406 10.434 8.888 1.00 26.61 404 ALA A CA 1
ATOM 2956 C C . ALA A 1 404 ? -31.387 10.805 7.782 1.00 26.61 404 ALA A C 1
ATOM 2958 O O . ALA A 1 404 ? -30.230 10.396 7.791 1.00 26.61 404 ALA A O 1
ATOM 2959 N N . VAL A 1 405 ? -31.808 11.731 6.914 1.00 28.20 405 VAL A N 1
ATOM 2960 C CA . VAL A 1 405 ? -30.960 12.477 5.970 1.00 28.20 405 VAL A CA 1
ATOM 2961 C C . VAL A 1 405 ? -29.793 13.164 6.709 1.00 28.20 405 VAL A C 1
ATOM 2963 O O . VAL A 1 405 ? -30.055 14.004 7.575 1.00 28.20 405 VAL A O 1
ATOM 2966 N N . PRO A 1 406 ? -28.516 12.893 6.374 1.00 26.28 406 PRO A N 1
ATOM 2967 C CA . PRO A 1 406 ? -27.401 13.695 6.861 1.00 26.28 406 PRO A CA 1
ATOM 2968 C C . PRO A 1 406 ? -27.328 15.007 6.069 1.00 26.28 406 PRO A C 1
ATOM 2970 O O . PRO A 1 406 ? -27.222 14.998 4.843 1.00 26.28 406 PRO A O 1
ATOM 2973 N N . LEU A 1 407 ? -27.373 16.144 6.768 1.00 23.89 407 LEU A N 1
ATOM 2974 C CA . LEU A 1 407 ? -27.054 17.450 6.185 1.00 23.89 407 LEU A CA 1
ATOM 2975 C C . LEU A 1 407 ? -25.566 17.512 5.770 1.00 23.89 407 LEU A C 1
ATOM 2977 O O . LEU A 1 407 ? -24.717 16.957 6.474 1.00 23.89 407 LEU A O 1
ATOM 2981 N N . PRO A 1 408 ? -25.230 18.212 4.669 1.00 29.44 408 PRO A N 1
ATOM 2982 C CA . PRO A 1 408 ? -23.871 18.303 4.150 1.00 29.44 408 PRO A CA 1
ATOM 2983 C C . PRO A 1 408 ? -23.063 19.317 4.965 1.00 29.44 408 PRO A C 1
ATOM 2985 O O . PRO A 1 408 ? -23.459 20.472 5.090 1.00 29.44 408 PRO A O 1
ATOM 2988 N N . MET A 1 409 ? -21.912 18.914 5.502 1.00 25.86 409 MET A N 1
ATOM 2989 C CA . MET A 1 409 ? -20.947 19.836 6.110 1.00 25.86 409 MET A CA 1
ATOM 2990 C C . MET A 1 409 ? -19.526 19.430 5.705 1.00 25.86 409 MET A C 1
ATOM 2992 O O . MET A 1 409 ? -19.030 18.397 6.145 1.00 25.86 409 MET A O 1
ATOM 2996 N N . GLY A 1 410 ? -18.883 20.283 4.894 1.00 26.62 410 GLY A N 1
ATOM 2997 C CA . GLY A 1 410 ? -17.423 20.361 4.765 1.00 26.62 410 GLY A CA 1
ATOM 2998 C C . GLY A 1 410 ? -16.761 19.622 3.597 1.00 26.62 410 GLY A C 1
ATOM 2999 O O . GLY A 1 410 ? -15.738 18.988 3.806 1.00 26.62 410 GLY A O 1
ATOM 3000 N N . THR A 1 411 ? -17.281 19.712 2.370 1.00 29.30 411 THR A N 1
ATOM 3001 C CA . THR A 1 411 ? -16.612 19.194 1.152 1.00 29.30 411 THR A CA 1
ATOM 3002 C C . THR A 1 411 ? -15.558 20.139 0.558 1.00 29.30 411 THR A C 1
ATOM 3004 O O . THR A 1 411 ? -14.978 19.845 -0.484 1.00 29.30 411 THR A O 1
ATOM 3007 N N . ALA A 1 412 ? -15.261 21.269 1.202 1.00 25.38 412 ALA A N 1
ATOM 3008 C CA . ALA A 1 412 ? -14.187 22.149 0.758 1.00 25.38 412 ALA A CA 1
ATOM 3009 C C . ALA A 1 412 ? -12.833 21.642 1.290 1.00 25.38 412 ALA A C 1
ATOM 3011 O O . ALA A 1 412 ? -12.352 22.113 2.317 1.00 25.38 412 ALA A O 1
ATOM 3012 N N . GLY A 1 413 ? -12.228 20.682 0.579 1.00 28.41 413 GLY A N 1
ATOM 3013 C CA . GLY A 1 413 ? -10.765 20.567 0.539 1.00 28.41 413 GLY A CA 1
ATOM 3014 C C . GLY A 1 413 ? -10.087 19.241 0.891 1.00 28.41 413 GLY A C 1
ATOM 3015 O O . GLY A 1 413 ? -8.875 19.284 1.069 1.00 28.41 413 GLY A O 1
ATOM 3016 N N . TRP A 1 414 ? -10.769 18.090 0.982 1.00 27.92 414 TRP A N 1
ATOM 3017 C CA . TRP A 1 414 ? -10.075 16.821 1.281 1.00 27.92 414 TRP A CA 1
ATOM 3018 C C . TRP A 1 414 ? -10.650 15.605 0.535 1.00 27.92 414 TRP A C 1
ATOM 3020 O O . TRP A 1 414 ? -11.802 15.230 0.740 1.00 27.92 414 TRP A O 1
ATOM 3030 N N . GLU A 1 415 ? -9.816 14.984 -0.306 1.00 28.20 415 GLU A N 1
ATOM 3031 C CA . GLU A 1 415 ? -10.011 13.655 -0.906 1.00 28.20 415 GLU A CA 1
ATOM 3032 C C . GLU A 1 415 ? -9.377 12.569 -0.014 1.00 28.20 415 GLU A C 1
ATOM 3034 O O . GLU A 1 415 ? -8.356 12.810 0.639 1.00 28.20 415 GLU A O 1
ATOM 3039 N N . LEU A 1 416 ? -9.979 11.370 0.009 1.00 31.95 416 LEU A N 1
ATOM 3040 C CA . LEU A 1 416 ? -9.407 10.160 0.621 1.00 31.95 416 LEU A CA 1
ATOM 3041 C C . LEU A 1 416 ? -8.003 9.930 0.043 1.00 31.95 416 LEU A C 1
ATOM 3043 O O . LEU A 1 416 ? -7.874 9.699 -1.154 1.00 31.95 416 LEU A O 1
ATOM 3047 N N . ARG A 1 417 ? -6.947 9.979 0.864 1.00 31.83 417 ARG A N 1
ATOM 3048 C CA . ARG A 1 417 ? -5.565 9.931 0.348 1.00 31.83 417 ARG A CA 1
ATOM 3049 C C . ARG A 1 417 ? -5.145 8.563 -0.198 1.00 31.83 417 ARG A C 1
ATOM 3051 O O . ARG A 1 417 ? -4.224 8.520 -1.010 1.00 31.83 417 ARG A O 1
ATOM 3058 N N . TYR A 1 418 ? -5.779 7.468 0.237 1.00 35.69 418 TYR A N 1
ATOM 3059 C CA . TYR A 1 418 ? -5.372 6.107 -0.148 1.00 35.69 418 TYR A CA 1
ATOM 3060 C C . TYR A 1 418 ? -6.516 5.184 -0.607 1.00 35.69 418 TYR A C 1
ATOM 3062 O O . TYR A 1 418 ? -6.270 4.000 -0.819 1.00 35.69 418 TYR A O 1
ATOM 3070 N N . HIS A 1 419 ? -7.750 5.689 -0.768 1.00 41.97 419 HIS A N 1
ATOM 3071 C CA . HIS A 1 419 ? -8.919 4.938 -1.277 1.00 41.97 419 HIS A CA 1
ATOM 3072 C C . HIS A 1 419 ? -9.106 3.510 -0.695 1.00 41.97 419 HIS A C 1
ATOM 3074 O O . HIS A 1 419 ? -9.665 2.632 -1.351 1.00 41.97 419 HIS A O 1
ATOM 3080 N N . LEU A 1 420 ? -8.663 3.252 0.546 1.00 50.25 420 LEU A N 1
ATOM 3081 C CA . LEU A 1 420 ? -8.721 1.916 1.167 1.00 50.25 420 LEU A CA 1
ATOM 3082 C C . LEU A 1 420 ? -10.155 1.480 1.518 1.00 50.25 420 LEU A C 1
ATOM 3084 O O . LEU A 1 420 ? -10.420 0.293 1.700 1.00 50.25 420 LEU A O 1
ATOM 3088 N N . CYS A 1 421 ? -11.088 2.429 1.605 1.00 46.94 421 CYS A N 1
ATOM 3089 C CA . CYS A 1 421 ? -12.518 2.167 1.710 1.00 46.94 421 CYS A CA 1
ATOM 3090 C C . CYS A 1 421 ? -13.237 2.566 0.418 1.00 46.94 421 CYS A C 1
ATOM 3092 O O . CYS A 1 421 ? -12.859 3.530 -0.247 1.00 46.94 421 CYS A O 1
ATOM 3094 N N . ARG A 1 422 ? -14.330 1.855 0.099 1.00 45.03 422 ARG A N 1
ATOM 3095 C CA . ARG A 1 422 ? -15.242 2.227 -0.996 1.00 45.03 422 ARG A CA 1
ATOM 3096 C C . ARG A 1 422 ? -15.759 3.656 -0.806 1.00 45.03 422 ARG A C 1
ATOM 3098 O O . ARG A 1 422 ? -16.026 4.066 0.322 1.00 45.03 422 ARG A O 1
ATOM 3105 N N . ALA A 1 423 ? -15.966 4.371 -1.911 1.00 35.97 423 ALA A N 1
ATOM 3106 C CA . ALA A 1 423 ? -16.604 5.683 -1.910 1.00 35.97 423 ALA A CA 1
ATOM 3107 C C . ALA A 1 423 ? -17.990 5.620 -1.231 1.00 35.97 423 ALA A C 1
ATOM 3109 O O . ALA A 1 423 ? -18.882 4.895 -1.670 1.00 35.97 423 ALA A O 1
ATOM 3110 N N . GLY A 1 424 ? -18.136 6.361 -0.131 1.00 45.56 424 GLY A N 1
ATOM 3111 C CA . GLY A 1 424 ? -19.331 6.447 0.709 1.00 45.56 424 GLY A CA 1
ATOM 3112 C C . GLY A 1 424 ? -19.014 7.177 2.019 1.00 45.56 424 GLY A C 1
ATOM 3113 O O . GLY A 1 424 ? -17.847 7.331 2.379 1.00 45.56 424 GLY A O 1
ATOM 3114 N N . ALA A 1 425 ? -20.033 7.651 2.742 1.00 53.41 425 ALA A N 1
ATOM 3115 C CA . ALA A 1 425 ? -19.817 8.249 4.058 1.00 53.41 425 ALA A CA 1
ATOM 3116 C C . ALA A 1 425 ? -19.322 7.169 5.034 1.00 53.41 425 ALA A C 1
AT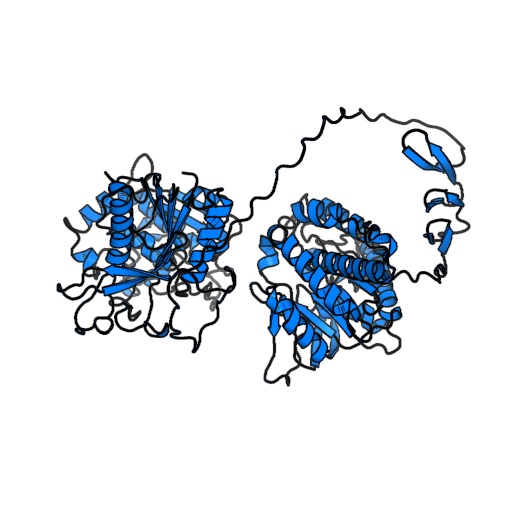OM 3118 O O . ALA A 1 425 ? -20.065 6.247 5.372 1.00 53.41 425 ALA A O 1
ATOM 3119 N N . LEU A 1 426 ? -18.067 7.272 5.478 1.00 70.31 426 LEU A N 1
ATOM 3120 C CA . LEU A 1 426 ? -17.553 6.404 6.533 1.00 70.31 426 LEU A CA 1
ATOM 3121 C C . LEU A 1 426 ? -18.367 6.618 7.819 1.00 70.31 426 LEU A C 1
ATOM 3123 O O . LEU A 1 426 ? -18.751 7.755 8.110 1.00 70.31 426 LEU A O 1
ATOM 3127 N N . PRO A 1 427 ? -18.623 5.556 8.601 1.00 77.06 427 PRO A N 1
ATOM 3128 C CA . PRO A 1 427 ? -19.451 5.621 9.804 1.00 77.06 427 PRO A CA 1
ATOM 3129 C C . PRO A 1 427 ? -18.742 6.412 10.912 1.00 77.06 427 PRO A C 1
ATOM 3131 O O . PRO A 1 427 ? -18.023 5.865 11.749 1.00 77.06 427 PRO A O 1
ATOM 3134 N N . LEU A 1 428 ? -18.904 7.735 10.870 1.00 81.38 428 LEU A N 1
ATOM 3135 C CA . LEU A 1 428 ? -18.325 8.688 11.806 1.00 81.38 428 LEU A CA 1
ATOM 3136 C C . LEU A 1 428 ? -19.274 8.905 12.985 1.00 81.38 428 LEU A C 1
ATOM 3138 O O . LEU A 1 428 ? -20.422 9.317 12.822 1.00 81.38 428 LEU A O 1
ATOM 3142 N N . HIS A 1 429 ? -18.758 8.699 14.187 1.00 87.12 429 HIS A N 1
ATOM 3143 C CA . HIS A 1 429 ? -19.480 8.869 15.439 1.00 87.12 429 HIS A CA 1
ATOM 3144 C C . HIS A 1 429 ? -18.764 9.873 16.343 1.00 87.12 429 HIS A C 1
ATOM 3146 O O . HIS A 1 429 ? -17.646 10.311 16.062 1.00 87.12 429 HIS A O 1
ATOM 3152 N N . ARG A 1 430 ? -19.430 10.270 17.432 1.00 89.06 430 ARG A N 1
ATOM 3153 C CA . ARG A 1 430 ? -18.878 11.185 18.436 1.00 89.06 430 ARG A CA 1
ATOM 3154 C C . ARG A 1 430 ? -18.963 10.554 19.815 1.00 89.06 430 ARG A C 1
ATOM 3156 O O . ARG A 1 430 ? -20.002 10.012 20.180 1.00 89.06 430 ARG A O 1
ATOM 3163 N N . LEU A 1 431 ? -17.871 10.633 20.560 1.00 91.06 431 LEU A N 1
ATOM 3164 C CA . LEU A 1 431 ? -17.793 10.276 21.968 1.00 91.06 431 LEU A CA 1
ATOM 3165 C C . LEU A 1 431 ? -17.924 11.559 22.787 1.00 91.06 431 LEU A C 1
ATOM 3167 O O . LEU A 1 431 ? -17.232 12.538 22.508 1.00 91.06 431 LEU A O 1
ATOM 3171 N N . ALA A 1 432 ? -18.819 11.561 23.772 1.00 90.31 432 ALA A N 1
ATOM 3172 C CA . ALA A 1 432 ? -18.910 12.643 24.741 1.00 90.31 432 ALA A CA 1
ATOM 3173 C C . ALA A 1 432 ? -17.874 12.409 25.846 1.00 90.31 432 ALA A C 1
ATOM 3175 O O . ALA A 1 432 ? -17.874 11.361 26.489 1.00 90.31 432 ALA A O 1
ATOM 3176 N N . LEU A 1 433 ? -16.994 13.382 26.051 1.00 89.06 433 LEU A N 1
ATOM 3177 C CA . LEU A 1 433 ? -15.904 13.329 27.013 1.00 89.06 433 LEU A CA 1
ATOM 3178 C C . LEU A 1 433 ? -16.160 14.299 28.170 1.00 89.06 433 LEU A C 1
ATOM 3180 O O . LEU A 1 433 ? -16.664 15.406 27.941 1.00 89.06 433 LEU A O 1
ATOM 3184 N N . PRO A 1 434 ? -15.792 13.924 29.406 1.00 83.12 434 PRO A N 1
ATOM 3185 C CA . PRO A 1 434 ? -15.823 14.847 30.529 1.00 83.12 434 PRO A CA 1
ATOM 3186 C C . PRO A 1 434 ? -14.824 15.991 30.301 1.00 83.12 434 PRO A C 1
ATOM 3188 O O . PRO A 1 434 ? -13.679 15.764 29.913 1.00 83.12 434 PRO A O 1
ATOM 3191 N N . ALA A 1 435 ? -15.277 17.221 30.537 1.00 76.69 435 ALA A N 1
ATOM 3192 C CA . ALA A 1 435 ? -14.469 18.434 30.447 1.00 76.69 435 ALA A CA 1
ATOM 3193 C C . ALA A 1 435 ? -13.717 18.719 31.760 1.00 76.69 435 ALA A C 1
ATOM 3195 O O . ALA A 1 435 ? -14.241 18.445 32.845 1.00 76.69 435 ALA A O 1
ATOM 3196 N N . ALA A 1 436 ? -12.525 19.315 31.662 1.00 78.38 436 ALA A N 1
ATOM 3197 C CA . ALA A 1 436 ? -11.798 19.896 32.790 1.00 78.38 436 ALA A CA 1
ATOM 3198 C C . ALA A 1 436 ? -11.563 21.407 32.555 1.00 78.38 436 ALA A C 1
ATOM 3200 O O . ALA A 1 436 ? -10.880 21.745 31.588 1.00 78.38 436 ALA A O 1
ATOM 3201 N N . PRO A 1 437 ? -12.078 22.321 33.412 1.00 82.25 437 PRO A N 1
ATOM 3202 C CA . PRO A 1 437 ? -12.958 22.080 34.567 1.00 82.25 437 PRO A CA 1
ATOM 3203 C C . PRO A 1 437 ? -14.340 21.512 34.168 1.00 82.25 437 PRO A C 1
ATOM 3205 O O . PRO A 1 437 ? -14.704 21.585 32.996 1.00 82.25 437 PRO A O 1
ATOM 3208 N N . PRO A 1 438 ? -15.121 20.944 35.114 1.00 81.06 438 PRO A N 1
ATOM 3209 C CA . PRO A 1 438 ? -16.433 20.371 34.811 1.00 81.06 438 PRO A CA 1
ATOM 3210 C C . PRO A 1 438 ? -17.361 21.370 34.108 1.00 81.06 438 PRO A C 1
ATOM 3212 O O . PRO A 1 438 ? -17.559 22.489 34.582 1.00 81.06 438 PRO A O 1
ATOM 3215 N N . GLY A 1 439 ? -17.953 20.945 32.993 1.00 76.75 439 GLY A N 1
ATOM 3216 C CA . GLY A 1 439 ? -18.747 21.800 32.112 1.00 76.75 439 GLY A CA 1
ATOM 3217 C C . GLY A 1 439 ? -19.519 21.001 31.060 1.00 76.75 439 GLY A C 1
ATOM 3218 O O . GLY A 1 439 ? -19.854 19.835 31.276 1.00 76.75 439 GLY A O 1
ATOM 3219 N N . GLN A 1 440 ? -19.820 21.625 29.914 1.00 78.94 440 GLN A N 1
ATOM 3220 C CA . GLN A 1 440 ? -20.446 20.910 28.793 1.00 78.94 440 GLN A CA 1
ATOM 3221 C C . GLN A 1 440 ? -19.503 19.810 28.271 1.00 78.94 440 GLN A C 1
ATOM 3223 O O . GLN A 1 440 ? -18.312 20.081 28.113 1.00 78.94 440 GLN A O 1
ATOM 3228 N N . PRO A 1 441 ? -20.012 18.600 27.963 1.00 84.38 441 PRO A N 1
ATOM 3229 C CA . PRO A 1 441 ? -19.187 17.533 27.415 1.00 84.38 441 PRO A CA 1
ATOM 3230 C C . PRO A 1 441 ? -18.487 17.954 26.125 1.00 84.38 441 PRO A C 1
ATOM 3232 O O . PRO A 1 441 ? -19.080 18.584 25.245 1.00 84.38 441 PRO A O 1
ATOM 3235 N N . LEU A 1 442 ? -17.228 17.557 26.011 1.00 88.62 442 LEU A N 1
ATOM 3236 C CA . LEU A 1 442 ? -16.416 17.756 24.822 1.00 88.62 442 LEU A CA 1
ATOM 3237 C C . LEU A 1 442 ? -16.682 16.620 23.830 1.00 88.62 442 LEU A C 1
ATOM 3239 O O . LEU A 1 442 ? -16.742 15.460 24.228 1.00 88.62 442 LEU A O 1
ATOM 3243 N N . LEU A 1 443 ? -16.862 16.923 22.541 1.00 91.62 443 LEU A N 1
ATOM 3244 C CA . LEU A 1 443 ? -17.136 15.889 21.538 1.00 91.62 443 LEU A CA 1
ATOM 3245 C C . LEU A 1 443 ? -15.844 15.458 20.850 1.00 91.62 443 LEU A C 1
ATOM 3247 O O . LEU A 1 443 ? -15.123 16.293 20.310 1.00 91.62 443 LEU A O 1
ATOM 3251 N N . PHE A 1 444 ? -15.583 14.156 20.801 1.00 93.88 444 PHE A N 1
ATOM 3252 C CA . PHE A 1 444 ? -14.434 13.586 20.100 1.00 93.88 444 PHE A CA 1
ATOM 3253 C C . PHE A 1 444 ? -14.882 12.664 18.957 1.00 93.88 444 PHE A C 1
ATOM 3255 O O . PHE A 1 444 ? -15.709 11.781 19.195 1.00 93.88 444 PHE A O 1
ATOM 3262 N N . PRO A 1 445 ? -14.383 12.837 17.720 1.00 93.50 445 PRO A N 1
ATOM 3263 C CA . PRO A 1 445 ? -14.813 12.039 16.582 1.00 93.50 445 PRO A CA 1
ATOM 3264 C C . PRO A 1 445 ? -14.030 10.727 16.461 1.00 93.50 445 PRO A C 1
ATOM 3266 O O . PRO A 1 445 ? -12.824 10.678 16.696 1.00 93.50 445 PRO A O 1
ATOM 3269 N N . TYR A 1 446 ? -14.702 9.667 16.021 1.00 94.12 446 TYR A N 1
ATOM 3270 C CA . TYR A 1 446 ? -14.067 8.392 15.678 1.00 94.12 446 TYR A CA 1
ATOM 3271 C C . TYR A 1 446 ? -14.874 7.639 14.615 1.00 94.12 446 TYR A C 1
ATOM 3273 O O . TYR A 1 446 ? -16.093 7.798 14.532 1.00 94.12 446 TYR A O 1
ATOM 3281 N N . TYR A 1 447 ? -14.208 6.808 13.815 1.00 93.19 447 TYR A N 1
ATOM 3282 C CA . TYR A 1 447 ? -14.882 5.887 12.891 1.00 93.19 447 TYR A CA 1
ATOM 3283 C C . TYR A 1 447 ? -15.206 4.559 13.575 1.00 93.19 447 TYR A C 1
ATOM 3285 O O . TYR A 1 447 ? -14.424 4.114 14.415 1.00 93.19 447 TYR A O 1
ATOM 3293 N N . SER A 1 448 ? -16.328 3.921 13.219 1.00 92.00 448 SER A N 1
ATOM 3294 C CA . SER A 1 448 ? -16.712 2.607 13.757 1.00 92.00 448 SER A CA 1
ATOM 3295 C C . SER A 1 448 ? -17.483 1.738 12.770 1.00 92.00 448 SER A C 1
ATOM 3297 O O . SER A 1 448 ? -18.486 2.170 12.218 1.00 92.00 448 SER A O 1
ATOM 3299 N N . ASN A 1 449 ? -17.094 0.475 12.594 1.00 89.38 449 ASN A N 1
ATOM 3300 C CA . ASN A 1 449 ? -17.762 -0.428 11.647 1.00 89.38 449 ASN A CA 1
ATOM 3301 C C . ASN A 1 449 ? -19.075 -1.038 12.171 1.00 89.38 449 ASN A C 1
ATOM 3303 O O . ASN A 1 449 ? -19.838 -1.563 11.365 1.00 89.38 449 ASN A O 1
ATOM 3307 N N . LEU A 1 450 ? -19.350 -0.985 13.481 1.00 87.50 450 LEU A N 1
ATOM 3308 C CA . LEU A 1 450 ? -20.562 -1.566 14.092 1.00 87.50 450 LEU A CA 1
ATOM 3309 C C . LEU A 1 450 ? -21.395 -0.532 14.864 1.00 87.50 450 LEU A C 1
ATOM 3311 O O . LEU A 1 450 ? -22.114 -0.882 15.801 1.00 87.50 450 LEU A O 1
ATOM 3315 N N . GLY A 1 451 ? -21.298 0.743 14.485 1.00 84.44 451 GLY A N 1
ATOM 3316 C CA . GLY A 1 451 ? -22.048 1.834 15.109 1.00 84.44 451 GLY A CA 1
ATOM 3317 C C . GLY A 1 451 ? -21.355 2.451 16.332 1.00 84.44 451 GLY A C 1
ATOM 3318 O O . GLY A 1 451 ? -20.189 2.153 16.606 1.00 84.44 451 GLY A O 1
ATOM 3319 N N . PRO A 1 452 ? -22.037 3.340 17.072 1.00 85.69 452 PRO A N 1
ATOM 3320 C CA . PRO A 1 452 ? -21.416 4.088 18.157 1.00 85.69 452 PRO A CA 1
ATOM 3321 C C . PRO A 1 452 ? -21.046 3.191 19.344 1.00 85.69 452 PRO A C 1
ATOM 3323 O O . PRO A 1 452 ? -21.842 2.358 19.778 1.00 85.69 452 PRO A O 1
ATOM 3326 N N . VAL A 1 453 ? -19.850 3.408 19.900 1.00 80.75 453 VAL A N 1
ATOM 3327 C CA . VAL A 1 453 ? -19.357 2.716 21.096 1.00 80.75 453 VAL A CA 1
ATOM 3328 C C . VAL A 1 453 ? -20.361 2.855 22.242 1.00 80.75 453 VAL A C 1
ATOM 3330 O O . VAL A 1 453 ? -20.835 3.953 22.533 1.00 80.75 453 VAL A O 1
ATOM 3333 N N . GLY A 1 454 ? -20.729 1.733 22.863 1.00 69.31 454 GLY A N 1
ATOM 3334 C CA . GLY A 1 454 ? -21.736 1.691 23.933 1.00 69.31 454 GLY A CA 1
ATOM 3335 C C . GLY A 1 454 ? -23.185 1.507 23.466 1.00 69.31 454 GLY A C 1
ATOM 3336 O O . GLY A 1 454 ? -24.039 1.175 24.284 1.00 69.31 454 GLY A O 1
ATOM 3337 N N . HIS A 1 455 ? -23.464 1.633 22.167 1.00 70.00 455 HIS A N 1
ATOM 3338 C CA . HIS A 1 455 ? -24.800 1.482 21.583 1.00 70.00 455 HIS A CA 1
ATOM 3339 C C . HIS A 1 455 ? -24.778 0.466 20.434 1.00 70.00 455 HIS A C 1
ATOM 3341 O O . HIS A 1 455 ? -25.070 0.783 19.281 1.00 70.00 455 HIS A O 1
ATOM 3347 N N . HIS A 1 456 ? -24.428 -0.777 20.767 1.00 66.50 456 HIS A N 1
ATOM 3348 C CA . HIS A 1 456 ? -24.416 -1.900 19.833 1.00 66.50 456 HIS A CA 1
ATOM 3349 C C . HIS A 1 456 ? -25.567 -2.847 20.177 1.00 66.50 456 HIS A C 1
ATOM 3351 O O . HIS A 1 456 ? -25.552 -3.495 21.222 1.00 66.50 456 HIS A O 1
ATOM 3357 N N . ALA A 1 457 ? -26.588 -2.927 19.327 1.00 51.44 457 ALA A N 1
ATOM 3358 C CA . ALA A 1 457 ? -27.636 -3.924 19.503 1.00 51.44 457 ALA A CA 1
ATOM 3359 C C . ALA A 1 457 ? -27.109 -5.286 19.021 1.00 51.44 457 ALA A C 1
ATOM 3361 O O . ALA A 1 457 ? -26.928 -5.487 17.824 1.00 51.44 457 ALA A O 1
ATOM 3362 N N . ALA A 1 458 ? -26.851 -6.204 19.958 1.00 52.84 458 ALA A N 1
ATOM 3363 C CA . ALA A 1 458 ? -26.573 -7.619 19.691 1.00 52.84 458 ALA A CA 1
ATOM 3364 C C . ALA A 1 458 ? -25.400 -7.908 18.723 1.00 52.84 458 ALA A C 1
ATOM 3366 O O . ALA A 1 458 ? -25.445 -8.873 17.958 1.00 52.84 458 ALA A O 1
ATOM 3367 N N . ALA A 1 459 ? -24.332 -7.103 18.753 1.00 63.38 459 ALA A N 1
ATOM 3368 C CA . ALA A 1 459 ? -23.159 -7.368 17.923 1.00 63.38 459 ALA A CA 1
ATOM 3369 C C . ALA A 1 459 ? -22.384 -8.597 18.436 1.00 63.38 459 ALA A C 1
ATOM 3371 O O . ALA A 1 459 ? -22.004 -8.672 19.606 1.00 63.38 459 ALA A O 1
ATOM 3372 N N . SER A 1 460 ? -22.078 -9.539 17.540 1.00 82.19 460 SER A N 1
ATOM 3373 C CA . SER A 1 460 ? -21.270 -10.740 17.809 1.00 82.19 460 SER A CA 1
ATOM 3374 C C . SER A 1 460 ? -19.766 -10.451 17.913 1.00 82.19 460 SER A C 1
ATOM 3376 O O . SER A 1 460 ? -18.948 -11.343 17.684 1.00 82.19 460 SER A O 1
ATOM 3378 N N . ALA A 1 461 ? -19.381 -9.202 18.192 1.00 91.25 461 ALA A N 1
ATOM 3379 C CA . ALA A 1 461 ? -17.988 -8.787 18.202 1.00 91.25 461 ALA A CA 1
ATOM 3380 C C . ALA A 1 461 ? -17.241 -9.457 19.359 1.00 91.25 461 ALA A C 1
ATOM 3382 O O . ALA A 1 461 ? -17.539 -9.244 20.532 1.00 91.25 461 ALA A O 1
ATOM 3383 N N . GLU A 1 462 ? -16.250 -10.272 19.016 1.00 94.00 462 GLU A N 1
ATOM 3384 C CA . GLU A 1 462 ? -15.380 -10.967 19.964 1.00 94.00 462 GLU A CA 1
ATOM 3385 C C . GLU A 1 462 ? -14.131 -10.149 20.294 1.00 94.00 462 GLU A C 1
ATOM 3387 O O . GLU A 1 462 ? -13.539 -10.292 21.369 1.00 94.00 462 GLU A O 1
ATOM 3392 N N . VAL A 1 463 ? -13.714 -9.306 19.349 1.00 95.44 463 VAL A N 1
ATOM 3393 C CA . VAL A 1 463 ? -12.530 -8.457 19.448 1.00 95.44 463 VAL A CA 1
ATOM 3394 C C . VAL A 1 463 ? -12.920 -7.020 19.139 1.00 95.44 463 VAL A C 1
ATOM 3396 O O . VAL A 1 463 ? -13.636 -6.781 18.168 1.00 95.44 463 VAL A O 1
ATOM 3399 N N . ALA A 1 464 ? -12.429 -6.070 19.931 1.00 96.50 464 ALA A N 1
ATOM 3400 C CA . ALA A 1 464 ? -12.437 -4.660 19.566 1.00 96.50 464 ALA A CA 1
ATOM 3401 C C . ALA A 1 464 ? -11.010 -4.196 19.249 1.00 96.50 464 ALA A C 1
ATOM 3403 O O . ALA A 1 464 ? -10.107 -4.380 20.060 1.00 96.50 464 ALA A O 1
ATOM 3404 N N . LEU A 1 465 ? -10.803 -3.597 18.082 1.00 98.12 465 LEU A N 1
ATOM 3405 C CA . LEU A 1 465 ? -9.555 -2.975 17.661 1.00 98.12 465 LEU A CA 1
ATOM 3406 C C . LEU A 1 465 ? -9.736 -1.456 17.672 1.00 98.12 465 LEU A C 1
ATOM 3408 O O . LEU A 1 465 ? -10.462 -0.919 16.844 1.00 98.12 465 LEU A O 1
ATOM 3412 N N . ILE A 1 466 ? -9.048 -0.762 18.573 1.00 98.56 466 ILE A N 1
ATOM 3413 C CA . ILE A 1 466 ? -8.849 0.683 18.504 1.00 98.56 466 ILE A CA 1
ATOM 3414 C C . ILE A 1 466 ? -7.592 0.926 17.658 1.00 98.56 466 ILE A C 1
ATOM 3416 O O . ILE A 1 466 ? -6.485 0.626 18.103 1.00 98.56 466 ILE A O 1
ATOM 3420 N N . VAL A 1 467 ? -7.757 1.427 16.433 1.00 97.94 467 VAL A N 1
ATOM 3421 C CA . VAL A 1 467 ? -6.683 1.622 15.449 1.00 97.94 467 VAL A CA 1
ATOM 3422 C C . VAL A 1 467 ? -6.320 3.103 15.318 1.00 97.94 467 VAL A C 1
ATOM 3424 O O . VAL A 1 467 ? -7.028 3.912 14.723 1.00 97.94 467 VAL A O 1
ATOM 3427 N N . GLN A 1 468 ? -5.194 3.471 15.917 1.00 98.31 468 GLN A N 1
ATOM 3428 C CA . GLN A 1 468 ? -4.731 4.844 16.053 1.00 98.31 468 GLN A CA 1
ATOM 3429 C C . GLN A 1 468 ? -3.837 5.270 14.879 1.00 98.31 468 GLN A C 1
ATOM 3431 O O . GLN A 1 468 ? -2.786 4.671 14.623 1.00 98.31 468 GLN A O 1
ATOM 3436 N N . HIS A 1 469 ? -4.225 6.363 14.216 1.00 94.56 469 HIS A N 1
ATOM 3437 C CA . HIS A 1 469 ? -3.487 6.948 13.095 1.00 94.56 469 HIS A CA 1
ATOM 3438 C C . HIS A 1 469 ? -2.124 7.536 13.475 1.00 94.56 469 HIS A C 1
ATOM 3440 O O . HIS A 1 469 ? -1.855 7.856 14.636 1.00 94.56 469 HIS A O 1
ATOM 3446 N N . GLY A 1 470 ? -1.279 7.716 12.456 1.00 90.88 470 GLY A N 1
ATOM 3447 C CA . GLY A 1 470 ? 0.024 8.374 12.534 1.00 90.88 470 GLY A CA 1
ATOM 3448 C C . GLY A 1 470 ? -0.048 9.901 12.423 1.00 90.88 470 GLY A C 1
ATOM 3449 O O . GLY A 1 470 ? -1.109 10.509 12.570 1.00 90.88 470 GLY A O 1
ATOM 3450 N N . SER A 1 471 ? 1.095 10.534 12.142 1.00 84.69 471 SER A N 1
ATOM 3451 C CA . SER A 1 471 ? 1.218 11.997 12.003 1.00 84.69 471 SER A CA 1
ATOM 3452 C C . SER A 1 471 ? 0.399 12.576 10.848 1.00 84.69 471 SER A C 1
ATOM 3454 O O . SER A 1 471 ? 0.096 13.763 10.863 1.00 84.69 471 SER A O 1
ATOM 3456 N N . GLY A 1 472 ? 0.003 11.744 9.879 1.00 81.31 472 GLY A N 1
ATOM 3457 C CA . GLY A 1 472 ? -0.859 12.138 8.765 1.00 81.31 472 GLY A CA 1
ATOM 3458 C C . GLY A 1 472 ? -2.307 12.463 9.149 1.00 81.31 472 GLY A C 1
ATOM 3459 O O . GLY A 1 472 ? -3.035 12.940 8.288 1.00 81.31 472 GLY A O 1
ATOM 3460 N N . ARG A 1 473 ? -2.725 12.205 10.403 1.00 86.88 473 ARG A N 1
ATOM 3461 C CA . ARG A 1 473 ? -4.087 12.471 10.928 1.00 86.88 473 ARG A CA 1
ATOM 3462 C C . ARG A 1 473 ? -5.222 11.902 10.060 1.00 86.88 473 ARG A C 1
ATOM 3464 O O . ARG A 1 473 ? -6.345 12.397 10.052 1.00 86.88 473 ARG A O 1
ATOM 3471 N N . ASN A 1 474 ? -4.921 10.791 9.391 1.00 77.75 474 ASN A N 1
ATOM 3472 C CA . ASN A 1 474 ? -5.772 10.051 8.466 1.00 77.75 474 ASN A CA 1
ATOM 3473 C C . ASN A 1 474 ? -6.435 8.840 9.151 1.00 77.75 474 ASN A C 1
ATOM 3475 O O . ASN A 1 474 ? -6.154 7.678 8.855 1.00 77.75 474 ASN A O 1
ATOM 3479 N N . ALA A 1 475 ? -7.281 9.117 10.148 1.00 87.25 475 ALA A N 1
ATOM 3480 C CA . ALA A 1 475 ? -7.995 8.093 10.922 1.00 87.25 475 ALA A CA 1
ATOM 3481 C C . ALA A 1 475 ? -8.886 7.177 10.064 1.00 87.25 475 ALA A C 1
ATOM 3483 O O . ALA A 1 475 ? -9.129 6.031 10.426 1.00 87.25 475 ALA A O 1
ATOM 3484 N N . ASP A 1 476 ? -9.363 7.687 8.937 1.00 79.06 476 ASP A N 1
ATOM 3485 C CA . ASP A 1 476 ? -10.113 6.974 7.909 1.00 79.06 476 ASP A CA 1
ATOM 3486 C C . ASP A 1 476 ? -9.283 5.866 7.256 1.00 79.06 476 ASP A C 1
ATOM 3488 O O . ASP A 1 476 ? -9.709 4.715 7.249 1.00 79.06 476 ASP A O 1
ATOM 3492 N N . ASP A 1 477 ? -8.068 6.160 6.796 1.00 77.62 477 ASP A N 1
ATOM 3493 C CA . ASP A 1 477 ? -7.200 5.141 6.185 1.00 77.62 477 ASP A CA 1
ATOM 3494 C C . ASP A 1 477 ? -6.844 4.025 7.186 1.00 77.62 477 ASP A C 1
ATOM 3496 O O . ASP A 1 477 ? -6.851 2.827 6.875 1.00 77.62 477 ASP A O 1
ATOM 3500 N N . TYR A 1 478 ? -6.603 4.414 8.439 1.00 89.19 478 TYR A N 1
ATOM 3501 C CA . TYR A 1 478 ? -6.343 3.490 9.542 1.00 89.19 478 TYR A CA 1
ATOM 3502 C C . TYR A 1 478 ? -7.571 2.647 9.904 1.00 89.19 478 TYR A C 1
ATOM 3504 O O . TYR A 1 478 ? -7.442 1.454 10.184 1.00 89.19 478 TYR A O 1
ATOM 3512 N N . PHE A 1 479 ? -8.768 3.231 9.845 1.00 91.19 479 PHE A N 1
ATOM 3513 C CA . PHE A 1 479 ? -10.022 2.500 9.989 1.00 91.19 479 PHE A CA 1
ATOM 3514 C C . PHE A 1 479 ? -10.161 1.423 8.907 1.00 91.19 479 PHE A C 1
ATOM 3516 O O . PHE A 1 479 ? -10.397 0.258 9.228 1.00 91.19 479 PHE A O 1
ATOM 3523 N N . CYS A 1 480 ? -9.953 1.787 7.640 1.00 84.00 480 CYS A N 1
ATOM 3524 C CA . CYS A 1 480 ? -10.080 0.870 6.507 1.00 84.00 480 CYS A CA 1
ATOM 3525 C C . CYS A 1 480 ? -9.084 -0.292 6.595 1.00 84.00 480 CYS A C 1
ATOM 3527 O O . CYS A 1 480 ? -9.469 -1.459 6.487 1.00 84.00 480 CYS A O 1
ATOM 3529 N N . SER A 1 481 ? -7.809 0.011 6.853 1.00 82.75 481 SER A N 1
ATOM 3530 C CA . SER A 1 481 ? -6.774 -1.015 7.008 1.00 82.75 481 SER A CA 1
ATOM 3531 C C . SER A 1 481 ? -7.039 -1.930 8.211 1.00 82.75 481 SER A C 1
ATOM 3533 O O . SER A 1 481 ? -6.844 -3.141 8.097 1.00 82.75 481 SER A O 1
ATOM 3535 N N . GLY A 1 482 ? -7.556 -1.395 9.324 1.00 89.69 482 GLY A N 1
ATOM 3536 C CA . GLY A 1 482 ? -7.958 -2.174 10.498 1.00 89.69 482 GLY A CA 1
ATOM 3537 C C . GLY A 1 482 ? -9.145 -3.109 10.239 1.00 89.69 482 GLY A C 1
ATOM 3538 O O . GLY A 1 482 ? -9.113 -4.271 10.649 1.00 89.69 482 GLY A O 1
ATOM 3539 N N . VAL A 1 483 ? -10.171 -2.643 9.514 1.00 89.88 483 VAL A N 1
ATOM 3540 C CA . VAL A 1 483 ? -11.314 -3.476 9.090 1.00 89.88 483 VAL A CA 1
ATOM 3541 C C . VAL A 1 483 ? -10.851 -4.605 8.171 1.00 89.88 483 VAL A C 1
ATOM 3543 O O . 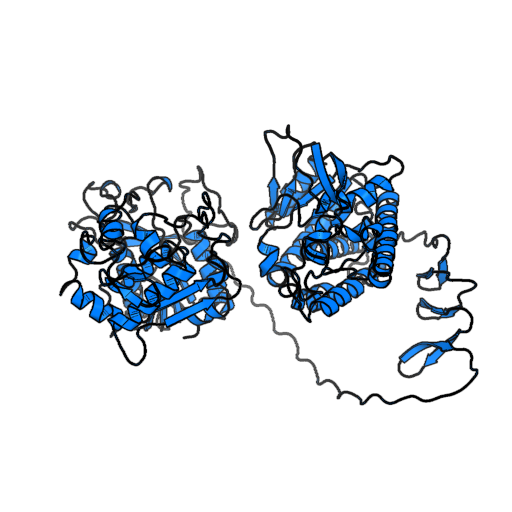VAL A 1 483 ? -11.244 -5.757 8.368 1.00 89.88 483 VAL A O 1
ATOM 3546 N N . GLN A 1 484 ? -9.976 -4.305 7.211 1.00 85.44 484 GLN A N 1
ATOM 3547 C CA . GLN A 1 484 ? -9.435 -5.315 6.307 1.00 85.44 484 GLN A CA 1
ATOM 3548 C C . GLN A 1 484 ? -8.557 -6.336 7.045 1.00 85.44 484 GLN A C 1
ATOM 3550 O O . GLN A 1 484 ? -8.696 -7.537 6.817 1.00 85.44 484 GLN A O 1
ATOM 3555 N N . ALA A 1 485 ? -7.711 -5.895 7.979 1.00 86.38 485 ALA A N 1
ATOM 3556 C CA . ALA A 1 485 ? -6.905 -6.796 8.802 1.00 86.38 485 ALA A CA 1
ATOM 3557 C C . ALA A 1 485 ? -7.789 -7.729 9.652 1.00 86.38 485 ALA A C 1
ATOM 3559 O O . ALA A 1 485 ? -7.537 -8.932 9.723 1.00 86.38 485 ALA A O 1
ATOM 3560 N N . ALA A 1 486 ? -8.885 -7.216 10.222 1.00 92.00 486 ALA A N 1
ATOM 3561 C CA . ALA A 1 486 ? -9.855 -8.047 10.933 1.00 92.00 486 ALA A CA 1
ATOM 3562 C C . ALA A 1 486 ? -10.512 -9.094 10.014 1.00 92.00 486 ALA A C 1
ATOM 3564 O O . ALA A 1 486 ? -10.671 -10.253 10.406 1.00 92.00 486 ALA A O 1
ATOM 3565 N N . ALA A 1 487 ? -10.852 -8.720 8.776 1.00 85.69 487 ALA A N 1
ATOM 3566 C CA . ALA A 1 487 ? -11.384 -9.654 7.787 1.00 85.69 487 ALA A CA 1
ATOM 3567 C C . ALA A 1 487 ? -10.368 -10.757 7.433 1.00 85.69 487 ALA A C 1
ATOM 3569 O O . ALA A 1 487 ? -10.724 -11.935 7.445 1.00 85.69 487 ALA A O 1
ATOM 3570 N N . MET A 1 488 ? -9.096 -10.402 7.215 1.00 81.88 488 MET A N 1
ATOM 3571 C CA . MET A 1 488 ? -8.003 -11.356 6.958 1.00 81.88 488 MET A CA 1
ATOM 3572 C C . MET A 1 488 ? -7.734 -12.294 8.142 1.00 81.88 488 MET A C 1
ATOM 3574 O O . MET A 1 488 ? -7.343 -13.445 7.955 1.00 81.88 488 MET A O 1
ATOM 3578 N N . ALA A 1 489 ? -7.994 -11.840 9.369 1.00 88.81 489 ALA A N 1
ATOM 3579 C CA . ALA A 1 489 ? -7.944 -12.679 10.563 1.00 88.81 489 ALA A CA 1
ATOM 3580 C C . ALA A 1 489 ? -9.151 -13.633 10.705 1.00 88.81 489 ALA A C 1
ATOM 3582 O O . ALA A 1 489 ? -9.227 -14.365 11.692 1.00 88.81 489 ALA A O 1
ATOM 3583 N N . GLY A 1 490 ? -10.098 -13.635 9.759 1.00 88.56 490 GLY A N 1
ATOM 3584 C CA . GLY A 1 490 ? -11.323 -14.439 9.827 1.00 88.56 490 GLY A CA 1
ATOM 3585 C C . GLY A 1 490 ? -12.388 -13.870 10.775 1.00 88.56 490 GLY A C 1
ATOM 3586 O O . GLY A 1 490 ? -13.314 -14.585 11.164 1.00 88.56 490 GLY A O 1
ATOM 3587 N N . LEU A 1 491 ? -12.271 -12.592 11.155 1.00 89.12 491 LEU A N 1
ATOM 3588 C CA . LEU A 1 491 ? -13.197 -11.874 12.044 1.00 89.12 491 LEU A CA 1
ATOM 3589 C C . LEU A 1 491 ? -14.114 -10.896 11.284 1.00 89.12 491 LEU A C 1
ATOM 3591 O O . LEU A 1 491 ? -14.640 -9.942 11.860 1.00 89.12 491 LEU A O 1
ATOM 3595 N N . GLY A 1 492 ? -14.325 -11.138 9.987 1.00 79.31 492 GLY A N 1
ATOM 3596 C CA . GLY A 1 492 ? -15.324 -10.425 9.187 1.00 79.31 492 GLY A CA 1
ATOM 3597 C C . GLY A 1 492 ? -16.765 -10.669 9.665 1.00 79.31 492 GLY A C 1
ATOM 3598 O O . GLY A 1 492 ? -17.016 -11.433 10.598 1.00 79.31 492 GLY A O 1
ATOM 3599 N N . GLY A 1 493 ? -17.731 -10.000 9.027 1.00 77.00 493 GLY A N 1
ATOM 3600 C CA . GLY A 1 493 ? -19.160 -10.210 9.308 1.00 77.00 493 GLY A CA 1
ATOM 3601 C C . GLY A 1 493 ? -19.615 -9.759 10.702 1.00 77.00 493 GLY A C 1
ATOM 3602 O O . GLY A 1 493 ? -20.537 -10.341 11.258 1.00 77.00 493 GLY A O 1
ATOM 3603 N N . GLY A 1 494 ? -18.954 -8.756 11.291 1.00 84.94 494 GLY A N 1
ATOM 3604 C CA . GLY A 1 494 ? -19.325 -8.193 12.598 1.00 84.94 494 GLY A CA 1
ATOM 3605 C C . GLY A 1 494 ? -18.707 -8.880 13.819 1.00 84.94 494 GLY A C 1
ATOM 3606 O O . GLY A 1 494 ? -19.038 -8.531 14.949 1.00 84.94 494 GLY A O 1
ATOM 3607 N N . ARG A 1 495 ? -17.776 -9.824 13.624 1.00 91.69 495 ARG A N 1
ATOM 3608 C CA . ARG A 1 495 ? -17.027 -10.476 14.720 1.00 91.69 495 ARG A CA 1
ATOM 3609 C C . ARG A 1 495 ? -15.868 -9.638 15.270 1.00 91.69 495 ARG A C 1
ATOM 3611 O O . ARG A 1 495 ? -15.352 -9.953 16.343 1.00 91.69 495 ARG A O 1
ATOM 3618 N N . ALA A 1 496 ? -15.494 -8.559 14.587 1.00 93.44 496 ALA A N 1
ATOM 3619 C CA . ALA A 1 496 ? -14.583 -7.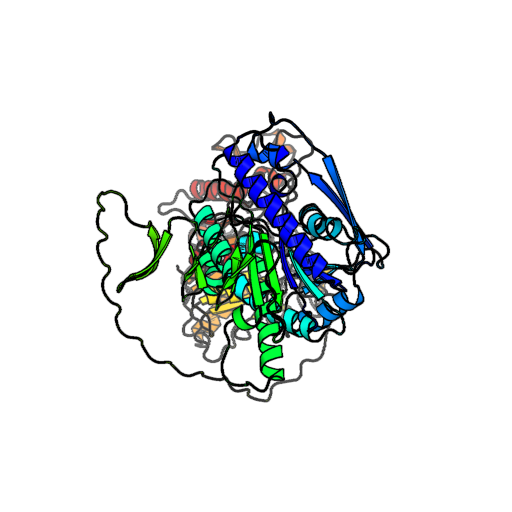538 15.089 1.00 93.44 496 ALA A CA 1
ATOM 3620 C C . ALA A 1 496 ? -15.223 -6.145 15.031 1.00 93.44 496 ALA A C 1
ATOM 3622 O O . ALA A 1 496 ? -15.706 -5.716 13.980 1.00 93.44 496 ALA A O 1
ATOM 3623 N N . LEU A 1 497 ? -15.173 -5.434 16.156 1.00 94.94 497 LEU A N 1
ATOM 3624 C CA . LEU A 1 497 ? -15.443 -4.003 16.244 1.00 94.94 497 LEU A CA 1
ATOM 3625 C C . LEU A 1 497 ? -14.137 -3.252 15.973 1.00 94.94 497 LEU A C 1
ATOM 3627 O O . LEU A 1 497 ? -13.157 -3.466 16.672 1.00 94.94 497 LEU A O 1
ATOM 3631 N N . VAL A 1 498 ? -14.103 -2.369 14.985 1.00 95.88 498 VAL A N 1
ATOM 3632 C CA . VAL A 1 498 ? -12.950 -1.512 14.691 1.00 95.88 498 VAL A CA 1
ATOM 3633 C C . VAL A 1 498 ? -13.344 -0.077 14.988 1.00 95.88 498 VAL A C 1
ATOM 3635 O O . VAL A 1 498 ? -14.326 0.409 14.438 1.00 95.88 498 VAL A O 1
ATOM 3638 N N . LEU A 1 499 ? -12.579 0.585 15.851 1.00 97.38 499 LEU A N 1
ATOM 3639 C CA . LEU A 1 499 ? -12.727 1.981 16.239 1.00 97.38 499 LEU A CA 1
ATOM 3640 C C . LEU A 1 499 ? -11.474 2.741 15.802 1.00 97.38 499 LEU A C 1
ATOM 3642 O O . LEU A 1 499 ? -10.376 2.344 16.172 1.00 97.38 499 LEU A O 1
ATOM 3646 N N . ALA A 1 500 ? -11.602 3.842 15.068 1.00 97.44 500 ALA A N 1
ATOM 3647 C CA . ALA A 1 500 ? -10.453 4.680 14.714 1.00 97.44 500 ALA A CA 1
ATOM 3648 C C . ALA A 1 500 ? -10.616 6.088 15.301 1.00 97.44 500 ALA A C 1
ATOM 3650 O O . ALA A 1 500 ? -11.387 6.886 14.754 1.00 97.44 500 ALA A O 1
ATOM 3651 N N . PRO A 1 501 ? -9.940 6.402 16.424 1.00 97.81 501 PRO A N 1
ATOM 3652 C CA . PRO A 1 501 ? -9.957 7.735 17.018 1.00 97.81 501 PRO A CA 1
ATOM 3653 C C . PRO A 1 501 ? -9.410 8.766 16.031 1.00 97.81 501 PRO A C 1
ATOM 3655 O O . PRO A 1 501 ? -8.384 8.518 15.403 1.00 97.81 501 PRO A O 1
ATOM 3658 N N . ARG A 1 502 ? -10.058 9.928 15.901 1.00 94.19 502 ARG A N 1
ATOM 3659 C CA . ARG A 1 502 ? -9.632 10.989 14.979 1.00 94.19 502 ARG A CA 1
ATOM 3660 C C . ARG A 1 502 ? -9.103 12.192 15.759 1.00 94.19 502 ARG A C 1
ATOM 3662 O O . ARG A 1 502 ? -9.829 13.150 16.013 1.00 94.19 502 ARG A O 1
ATOM 3669 N N . PHE A 1 503 ? -7.825 12.135 16.134 1.00 95.38 503 PHE A N 1
ATOM 3670 C CA . PHE A 1 503 ? -7.123 13.287 16.701 1.00 95.38 503 PHE A CA 1
ATOM 3671 C C . PHE A 1 503 ? -6.854 14.314 15.603 1.00 95.38 503 PHE A C 1
ATOM 3673 O O . PHE A 1 503 ? -6.248 13.995 14.582 1.00 95.38 503 PHE A O 1
ATOM 3680 N N . MET A 1 504 ? -7.308 15.544 15.831 1.00 90.06 504 MET A N 1
ATOM 3681 C CA . MET A 1 504 ? -7.246 16.625 14.851 1.00 90.06 504 MET A CA 1
ATOM 3682 C C . MET A 1 504 ? -6.402 17.791 15.346 1.00 90.06 504 MET A C 1
ATOM 3684 O O . MET A 1 504 ? -6.313 18.048 16.548 1.00 90.06 504 MET A O 1
ATOM 3688 N N . GLU A 1 505 ? -5.860 18.523 14.387 1.00 89.19 505 GLU A N 1
ATOM 3689 C CA . GLU A 1 505 ? -5.216 19.822 14.526 1.00 89.19 505 GLU A CA 1
ATOM 3690 C C . GLU A 1 505 ? -6.020 20.902 13.774 1.00 89.19 505 GLU A C 1
ATOM 3692 O O . GLU A 1 505 ? -6.887 20.563 12.964 1.00 89.19 505 GLU A O 1
ATOM 3697 N N . PRO A 1 506 ? -5.766 22.212 13.991 1.00 85.69 506 PRO A N 1
ATOM 3698 C CA . PRO A 1 506 ? -6.501 23.289 13.315 1.00 85.69 506 PRO A CA 1
ATOM 3699 C C . PRO A 1 506 ? -6.568 23.149 11.794 1.00 85.69 506 PRO A C 1
ATOM 3701 O O . PRO A 1 506 ? -7.585 23.472 11.186 1.00 85.69 506 PRO A O 1
ATOM 3704 N N . ALA A 1 507 ? -5.489 22.643 11.189 1.00 78.31 507 ALA A N 1
ATOM 3705 C CA . ALA A 1 507 ? -5.379 22.436 9.749 1.00 78.31 507 ALA A CA 1
ATOM 3706 C C . ALA A 1 507 ? -6.384 21.406 9.201 1.00 78.31 507 ALA A C 1
ATOM 3708 O O . ALA A 1 507 ? -6.669 21.417 8.006 1.00 78.31 507 ALA A O 1
ATOM 3709 N N . ASP A 1 508 ? -6.942 20.551 10.061 1.00 76.50 508 ASP A N 1
ATOM 3710 C CA . ASP A 1 508 ? -7.890 19.506 9.668 1.00 76.50 508 ASP A CA 1
ATOM 3711 C C . ASP A 1 508 ? -9.351 20.004 9.677 1.00 76.50 508 ASP A C 1
ATOM 3713 O O . ASP A 1 508 ? -10.272 19.224 9.433 1.00 76.50 508 ASP A O 1
ATOM 3717 N N . GLY A 1 509 ? -9.579 21.290 9.976 1.00 78.38 509 GLY A N 1
ATOM 3718 C CA . GLY A 1 509 ? -10.904 21.916 9.971 1.00 78.38 509 GLY A CA 1
ATOM 3719 C C . GLY A 1 509 ? -11.879 21.324 11.000 1.00 78.38 509 GLY A C 1
ATOM 3720 O O . GLY A 1 509 ? -12.978 20.913 10.615 1.00 78.38 509 GLY A O 1
ATOM 3721 N N . PRO A 1 510 ? -11.519 21.255 12.298 1.00 81.06 510 PRO A N 1
ATOM 3722 C CA . PRO A 1 510 ? -12.378 20.666 13.319 1.00 81.06 510 PRO A CA 1
ATOM 3723 C C . PRO A 1 510 ? -13.735 21.397 13.392 1.00 81.06 510 PRO A C 1
ATOM 3725 O O . PRO A 1 510 ? -13.765 22.627 13.503 1.00 81.06 510 PRO A O 1
ATOM 3728 N N . PRO A 1 511 ? -14.874 20.677 13.353 1.00 74.62 511 PRO A N 1
ATOM 3729 C CA . PRO A 1 511 ? -16.188 21.295 13.494 1.00 74.62 511 PRO A CA 1
ATOM 3730 C C . PRO A 1 511 ? -16.369 21.979 14.859 1.00 74.62 511 PRO A C 1
ATOM 3732 O O . PRO A 1 511 ? -15.719 21.593 15.836 1.00 74.62 511 PRO A O 1
ATOM 3735 N N . PRO A 1 512 ? -17.318 22.925 14.991 1.00 71.44 512 PRO A N 1
ATOM 3736 C CA . PRO A 1 512 ? -17.646 23.517 16.284 1.00 71.44 512 PRO A CA 1
ATOM 3737 C C . PRO A 1 512 ? -17.942 22.448 17.343 1.00 71.44 512 PRO A C 1
ATOM 3739 O O . PRO A 1 512 ? -18.602 21.449 17.044 1.00 71.44 512 PRO A O 1
ATOM 3742 N N . SER A 1 513 ? -17.512 22.677 18.591 1.00 73.75 513 SER A N 1
ATOM 3743 C CA . SER A 1 513 ? -17.650 21.771 19.754 1.00 73.75 513 SER A CA 1
ATOM 3744 C C . SER A 1 513 ? -16.924 20.423 19.667 1.00 73.75 513 SER A C 1
ATOM 3746 O O . SER A 1 513 ? -17.077 19.594 20.566 1.00 73.75 513 SER A O 1
ATOM 3748 N N . VAL A 1 514 ? -16.132 20.204 18.616 1.00 87.50 514 VAL A N 1
ATOM 3749 C CA . VAL A 1 514 ? -15.262 19.037 18.499 1.00 87.50 514 VAL A CA 1
ATOM 3750 C C . VAL A 1 514 ? -13.865 19.394 18.990 1.00 87.50 514 VAL A C 1
ATOM 3752 O O . VAL A 1 514 ? -13.299 20.403 18.570 1.00 87.50 514 VAL A O 1
ATOM 3755 N N . VAL A 1 515 ? -13.307 18.568 19.876 1.00 92.69 515 VAL A N 1
ATOM 3756 C CA . VAL A 1 515 ? -11.961 18.801 20.412 1.00 92.69 515 VAL A CA 1
ATOM 3757 C C . VAL A 1 515 ? -10.879 18.621 19.357 1.00 92.69 515 VAL A C 1
ATOM 3759 O O . VAL A 1 515 ? -10.959 17.748 18.492 1.00 92.69 515 VAL A O 1
ATOM 3762 N N . TRP A 1 516 ? -9.842 19.443 19.467 1.00 94.31 516 TRP A N 1
ATOM 3763 C CA . TRP A 1 516 ? -8.644 19.399 18.639 1.00 94.31 516 TRP A CA 1
ATOM 3764 C C . TRP A 1 516 ? -7.431 19.848 19.459 1.00 94.31 516 TRP A C 1
ATOM 3766 O O . TRP A 1 516 ? -7.567 20.477 20.507 1.00 94.31 516 TRP A O 1
ATOM 3776 N N . TRP A 1 517 ? -6.238 19.512 18.985 1.00 95.19 517 TRP A N 1
ATOM 3777 C CA . TRP A 1 517 ? -4.957 19.826 19.611 1.00 95.19 517 TRP A CA 1
ATOM 3778 C C . TRP A 1 517 ? -4.188 20.774 18.704 1.00 95.19 517 TRP A C 1
ATOM 3780 O O . TRP A 1 517 ? -4.197 20.599 17.497 1.00 95.19 517 TRP A O 1
ATOM 3790 N N . ASN A 1 518 ? -3.517 21.791 19.235 1.00 90.94 518 ASN A N 1
ATOM 3791 C CA . ASN A 1 518 ? -2.817 22.759 18.379 1.00 90.94 518 ASN A CA 1
ATOM 3792 C C . ASN A 1 518 ? -1.494 22.225 17.783 1.00 90.94 518 ASN A C 1
ATOM 3794 O O . ASN A 1 518 ? -0.850 22.934 17.013 1.00 90.94 518 ASN A O 1
ATOM 3798 N N . GLY A 1 519 ? -1.086 21.003 18.143 1.00 86.94 519 GLY A N 1
ATOM 3799 C CA . GLY A 1 519 ? 0.113 20.338 17.635 1.00 86.94 519 GLY A CA 1
ATOM 3800 C C . GLY A 1 519 ? 1.426 20.860 18.224 1.00 86.94 519 GLY A C 1
ATOM 3801 O O . GLY A 1 519 ? 2.480 20.290 17.931 1.00 86.94 519 GLY A O 1
ATOM 3802 N N . THR A 1 520 ? 1.402 21.905 19.060 1.00 86.62 520 THR A N 1
ATOM 3803 C CA . THR A 1 520 ? 2.623 22.499 19.609 1.00 86.62 520 THR A CA 1
ATOM 3804 C C . THR A 1 520 ? 3.253 21.573 20.635 1.00 86.62 520 THR A C 1
ATOM 3806 O O . THR A 1 520 ? 2.581 21.004 21.496 1.00 86.62 520 THR A O 1
ATOM 3809 N N . PHE A 1 521 ? 4.569 21.422 20.562 1.00 79.81 521 PHE A N 1
ATOM 3810 C CA . PHE A 1 521 ? 5.310 20.662 21.554 1.00 79.81 521 PHE A CA 1
ATOM 3811 C C . PHE A 1 521 ? 5.815 21.591 22.675 1.00 79.81 521 PHE A C 1
ATOM 3813 O O . PHE A 1 521 ? 6.418 22.612 22.338 1.00 79.81 521 PHE A O 1
ATOM 3820 N N . PRO A 1 522 ? 5.667 21.216 23.964 1.00 71.94 522 PRO A N 1
ATOM 3821 C CA . PRO A 1 522 ? 4.989 20.012 24.474 1.00 71.94 522 PRO A CA 1
ATOM 3822 C C . PRO A 1 522 ? 3.467 20.129 24.713 1.00 71.94 522 PRO A C 1
ATOM 3824 O O . PRO A 1 522 ? 2.799 19.096 24.766 1.00 71.94 522 PRO A O 1
ATOM 3827 N N . GLU A 1 523 ? 2.902 21.332 24.847 1.00 80.75 523 GLU A N 1
ATOM 3828 C CA . GLU A 1 523 ? 1.594 21.570 25.492 1.00 80.75 523 GLU A CA 1
ATOM 3829 C C . GLU A 1 523 ? 0.350 21.212 24.667 1.00 80.75 523 GLU A C 1
ATOM 3831 O O . GLU A 1 523 ? -0.732 21.103 25.235 1.00 80.75 523 GLU A O 1
ATOM 3836 N N . GLY A 1 524 ? 0.470 20.999 23.359 1.00 88.31 524 GLY A N 1
ATOM 3837 C CA . GLY A 1 524 ? -0.639 20.595 22.487 1.00 88.31 524 GLY A CA 1
ATOM 3838 C C . GLY A 1 524 ? -0.286 19.427 21.577 1.00 88.31 524 GLY A C 1
ATOM 3839 O O . GLY A 1 524 ? -0.906 19.214 20.537 1.00 88.31 524 GLY A O 1
ATOM 3840 N N . CYS A 1 525 ? 0.713 18.638 21.964 1.00 92.56 525 CYS A N 1
ATOM 3841 C CA . CYS A 1 525 ? 1.078 17.414 21.276 1.00 92.56 525 CYS A CA 1
ATOM 3842 C C . CYS A 1 525 ? 0.089 16.285 21.628 1.00 92.56 525 CYS A C 1
ATOM 3844 O O . CYS A 1 525 ? 0.217 15.633 22.669 1.00 92.56 525 CYS A O 1
ATOM 3846 N N . TRP A 1 526 ? -0.867 15.986 20.737 1.00 95.38 526 TRP A N 1
ATOM 3847 C CA . TRP A 1 526 ? -1.833 14.894 20.948 1.00 95.38 526 TRP A CA 1
ATOM 3848 C C . TRP A 1 526 ? -1.138 13.539 21.162 1.00 95.38 526 TRP A C 1
ATOM 3850 O O . TRP A 1 526 ? -1.547 12.756 22.015 1.00 95.38 526 TRP A O 1
ATOM 3860 N N . ARG A 1 527 ? -0.012 13.281 20.484 1.00 94.94 527 ARG A N 1
ATOM 3861 C CA . ARG A 1 527 ? 0.776 12.043 20.651 1.00 94.94 527 ARG A CA 1
ATOM 3862 C C . ARG A 1 527 ? 1.598 11.973 21.948 1.00 94.94 527 ARG A C 1
ATOM 3864 O O . ARG A 1 527 ? 2.267 10.973 22.213 1.00 94.94 527 ARG A O 1
ATOM 3871 N N . CYS A 1 528 ? 1.554 13.036 22.749 1.00 94.69 528 CYS A N 1
ATOM 3872 C CA . CYS A 1 528 ? 2.290 13.197 23.996 1.00 94.69 528 CYS A CA 1
ATOM 3873 C C . CYS A 1 528 ? 1.365 13.270 25.225 1.00 94.69 528 CYS A C 1
ATOM 3875 O O . CYS A 1 528 ? 1.825 13.683 26.280 1.00 94.69 528 CYS A O 1
ATOM 3877 N N . GLY A 1 529 ? 0.074 12.935 25.126 1.00 95.56 529 GLY A N 1
ATOM 3878 C CA . GLY A 1 529 ? -0.841 13.015 26.278 1.00 95.56 529 GLY A CA 1
ATOM 3879 C C . GLY A 1 529 ? -1.274 14.435 26.658 1.00 95.56 529 GLY A C 1
ATOM 3880 O O . GLY A 1 529 ? -1.814 14.633 27.748 1.00 95.56 529 GLY A O 1
ATOM 3881 N N . ALA A 1 530 ? -1.003 15.423 25.802 1.00 96.06 530 ALA A N 1
ATOM 3882 C CA . ALA A 1 530 ? -1.302 16.823 26.069 1.00 96.06 530 ALA A CA 1
ATOM 3883 C C . ALA A 1 530 ? -2.813 17.108 26.117 1.00 96.06 530 ALA A C 1
ATOM 3885 O O . ALA A 1 530 ? -3.628 16.334 25.602 1.00 96.06 530 ALA A O 1
ATOM 3886 N N . GLU A 1 531 ? -3.171 18.243 26.710 1.00 95.31 531 GLU A N 1
ATOM 3887 C CA . GLU A 1 531 ? -4.540 18.756 26.731 1.00 95.31 531 GLU A CA 1
ATOM 3888 C C . GLU A 1 531 ? -4.957 19.257 25.340 1.00 95.31 531 GLU A C 1
ATOM 3890 O O . GLU A 1 531 ? -4.140 19.783 24.579 1.00 95.31 531 GLU A O 1
ATOM 3895 N N . SER A 1 532 ? -6.233 19.079 24.993 1.00 95.38 532 SER A N 1
ATOM 3896 C CA . SER A 1 532 ? -6.828 19.714 23.815 1.00 95.38 532 SER A CA 1
ATOM 3897 C C . SER A 1 532 ? -6.742 21.236 23.927 1.00 95.38 532 SER A C 1
ATOM 3899 O O . SER A 1 532 ? -6.733 21.782 25.029 1.00 95.38 532 SER A O 1
ATOM 3901 N N . ASP A 1 533 ? -6.756 21.944 22.801 1.00 93.88 533 ASP A N 1
ATOM 3902 C CA . ASP A 1 533 ? -6.757 23.404 22.831 1.00 93.88 533 ASP A CA 1
ATOM 3903 C C . ASP A 1 533 ? -8.058 23.917 23.483 1.00 93.88 533 ASP A C 1
ATOM 3905 O O . ASP A 1 533 ? -9.148 23.490 23.085 1.00 93.88 533 ASP A O 1
ATOM 3909 N N . PRO A 1 534 ? -7.994 24.833 24.467 1.00 91.38 534 PRO A N 1
ATOM 3910 C CA . PRO A 1 534 ? -9.186 25.326 25.155 1.00 91.38 534 PRO A CA 1
ATOM 3911 C C . PRO A 1 534 ? -10.158 26.040 24.206 1.00 91.38 534 PRO A C 1
ATOM 3913 O O . PRO A 1 534 ? -11.359 26.056 24.468 1.00 91.38 534 PRO A O 1
ATOM 3916 N N . ARG A 1 535 ? -9.693 26.554 23.056 1.00 90.56 535 ARG A N 1
ATOM 3917 C CA . ARG A 1 535 ? -10.555 27.145 22.014 1.00 90.56 535 ARG A CA 1
ATOM 3918 C C . ARG A 1 535 ? -11.443 26.119 21.307 1.00 90.56 535 ARG A C 1
ATOM 3920 O O . ARG A 1 535 ? -12.363 26.509 20.595 1.00 90.56 535 ARG A O 1
ATOM 3927 N N . ALA A 1 536 ? -11.182 24.824 21.480 1.00 87.44 536 ALA A N 1
ATOM 3928 C CA . ALA A 1 536 ? -12.051 23.765 20.978 1.00 87.44 536 ALA A CA 1
ATOM 3929 C C . ALA A 1 536 ? -13.342 23.618 21.806 1.00 87.44 536 ALA A C 1
ATOM 3931 O O . ALA A 1 536 ? -14.348 23.089 21.324 1.00 87.44 536 ALA A O 1
ATOM 3932 N N . SER A 1 537 ? -13.330 24.112 23.045 1.00 85.44 537 SER A N 1
ATOM 3933 C CA . SER A 1 537 ? -14.495 24.143 23.923 1.00 85.44 537 SER A CA 1
ATOM 3934 C C . SER A 1 537 ? -15.335 25.405 23.718 1.00 85.44 537 SER A C 1
ATOM 3936 O O . SER A 1 537 ? -14.833 26.468 23.354 1.00 85.44 537 SER A O 1
ATOM 3938 N N . ARG A 1 538 ? -16.643 25.312 23.991 1.00 81.62 538 ARG A N 1
ATOM 3939 C CA . ARG A 1 538 ? -17.558 26.463 23.885 1.00 81.62 538 ARG A CA 1
ATOM 3940 C C . ARG A 1 538 ? -17.287 27.555 24.921 1.00 81.62 538 ARG A C 1
ATOM 3942 O O . ARG A 1 538 ? -17.599 28.710 24.661 1.00 81.62 538 ARG A O 1
ATOM 3949 N N . ASP A 1 539 ? -16.757 27.192 26.087 1.00 85.12 539 ASP A N 1
ATOM 3950 C CA . ASP A 1 539 ? -16.438 28.133 27.168 1.00 85.12 539 ASP A CA 1
ATOM 3951 C C . ASP A 1 539 ? -15.021 28.728 27.056 1.00 85.12 539 ASP A C 1
ATOM 3953 O O . ASP A 1 539 ? -14.642 29.573 27.876 1.00 85.12 539 ASP A O 1
ATOM 3957 N N . GLY A 1 540 ? -14.256 28.298 26.043 1.00 86.94 540 GLY A N 1
ATOM 3958 C CA . GLY A 1 540 ? -12.893 28.740 25.768 1.00 86.94 540 GLY A CA 1
ATOM 3959 C C . GLY A 1 540 ? -11.884 28.357 26.850 1.00 86.94 540 GLY A C 1
ATOM 3960 O O . GLY A 1 540 ? -10.825 28.979 26.918 1.00 86.94 540 GLY A O 1
ATOM 3961 N N . ARG A 1 541 ? -12.221 27.410 27.735 1.00 88.69 541 ARG A N 1
ATOM 3962 C CA . ARG A 1 541 ? -11.435 27.073 28.933 1.00 88.69 541 ARG A CA 1
ATOM 3963 C C . ARG A 1 541 ? -11.326 25.577 29.191 1.00 88.69 541 ARG A C 1
ATOM 3965 O O . ARG A 1 541 ? -10.323 25.151 29.751 1.00 88.69 541 ARG A O 1
ATOM 3972 N N . SER A 1 542 ? -12.338 24.807 28.814 1.00 90.25 542 SER A N 1
ATOM 3973 C CA . SER A 1 542 ? -12.392 23.372 29.058 1.00 90.25 542 SER A CA 1
ATOM 3974 C C . SER A 1 542 ? -11.462 22.594 28.125 1.00 90.25 542 SER A C 1
ATOM 3976 O O . SER A 1 542 ? -11.458 22.819 26.913 1.00 90.25 542 SER A O 1
ATOM 3978 N N . THR A 1 543 ? -10.712 21.636 28.669 1.00 93.38 543 THR A N 1
ATOM 3979 C CA . THR A 1 543 ? -9.811 20.764 27.901 1.00 93.38 543 THR A CA 1
ATOM 3980 C C . THR A 1 543 ? -10.002 19.288 28.241 1.00 93.38 543 THR A C 1
ATOM 3982 O O . THR A 1 543 ? -10.666 18.931 29.219 1.00 93.38 543 THR A O 1
ATOM 3985 N N . VAL A 1 544 ? -9.438 18.422 27.398 1.00 94.94 544 VAL A N 1
ATOM 3986 C CA . VAL A 1 544 ? -9.302 16.988 27.658 1.00 94.94 544 VAL A CA 1
ATOM 3987 C C . VAL A 1 544 ? -7.945 16.480 27.175 1.00 94.94 544 VAL A C 1
ATOM 3989 O O . VAL A 1 544 ? -7.518 16.783 26.060 1.00 94.94 544 VAL A O 1
ATOM 3992 N N . SER A 1 545 ? -7.268 15.671 27.992 1.00 96.19 545 SER A N 1
ATOM 3993 C CA . SER A 1 545 ? -6.038 14.983 27.590 1.00 96.19 545 SER A CA 1
ATOM 3994 C C . SER A 1 545 ? -6.302 13.960 26.488 1.00 96.19 545 SER A C 1
ATOM 3996 O O . SER A 1 545 ? -7.278 13.210 26.540 1.00 96.19 545 SER A O 1
ATOM 3998 N N . SER A 1 546 ? -5.377 13.827 25.539 1.00 97.12 546 SER A N 1
ATOM 3999 C CA . SER A 1 546 ? -5.447 12.750 24.546 1.00 97.12 546 SER A CA 1
ATOM 4000 C C . SER A 1 546 ? -5.369 11.343 25.154 1.00 97.12 546 SER A C 1
ATOM 4002 O O . SER A 1 546 ? -5.946 10.410 24.599 1.00 97.12 546 SER A O 1
ATOM 4004 N N . PHE A 1 547 ? -4.739 11.171 26.322 1.00 97.69 547 PHE A N 1
ATOM 4005 C CA . PHE A 1 547 ? -4.781 9.899 27.054 1.00 97.69 547 PHE A CA 1
ATOM 4006 C C . PHE A 1 547 ? -6.155 9.631 27.667 1.00 97.69 547 PHE A C 1
ATOM 4008 O O . PHE A 1 547 ? -6.616 8.491 27.639 1.00 97.69 547 PHE A O 1
ATOM 4015 N N . ALA A 1 548 ? -6.845 10.674 28.139 1.00 96.62 548 ALA A N 1
ATOM 4016 C CA . ALA A 1 548 ? -8.206 10.548 28.653 1.00 96.62 548 ALA A CA 1
ATOM 4017 C C . ALA A 1 548 ? -9.198 10.116 27.559 1.00 96.62 548 ALA A C 1
ATOM 4019 O O . ALA A 1 548 ? -10.142 9.390 27.850 1.00 96.62 548 ALA A O 1
ATOM 4020 N N . VAL A 1 549 ? -8.970 10.505 26.298 1.00 97.69 549 VAL A N 1
ATOM 4021 C CA . VAL A 1 549 ? -9.767 10.025 25.154 1.00 97.69 549 VAL A CA 1
ATOM 4022 C C . VAL A 1 549 ? -9.652 8.506 24.993 1.00 97.69 549 VAL A C 1
ATOM 4024 O O . VAL A 1 549 ? -10.660 7.823 24.812 1.00 97.69 549 VAL A O 1
ATOM 4027 N N . LEU A 1 550 ? -8.428 7.972 25.050 1.00 97.88 550 LEU A N 1
ATOM 4028 C CA . LEU A 1 550 ? -8.178 6.537 24.899 1.00 97.88 550 LEU A CA 1
ATOM 4029 C C . LEU A 1 550 ? -8.715 5.742 26.097 1.00 97.88 550 LEU A C 1
ATOM 4031 O O . LEU A 1 550 ? -9.330 4.697 25.891 1.00 97.88 550 LEU A O 1
ATOM 4035 N N . ASP A 1 551 ? -8.564 6.262 27.320 1.00 96.12 551 ASP A N 1
ATOM 4036 C CA . ASP A 1 551 ? -9.198 5.685 28.513 1.00 96.12 551 ASP A CA 1
ATOM 4037 C C . ASP A 1 551 ? -10.730 5.665 28.372 1.00 96.12 551 ASP A C 1
ATOM 4039 O O . ASP A 1 551 ? -11.345 4.626 28.589 1.00 96.12 551 ASP A O 1
ATOM 4043 N N . ALA A 1 552 ? -11.351 6.750 27.896 1.00 95.75 552 ALA A N 1
ATOM 4044 C CA . ALA A 1 552 ? -12.802 6.815 27.713 1.00 95.75 552 ALA A CA 1
ATOM 4045 C C . ALA A 1 552 ? -13.334 5.804 26.680 1.00 95.75 552 ALA A C 1
ATOM 4047 O O . ALA A 1 552 ? -14.436 5.279 26.842 1.00 95.75 552 ALA A O 1
ATOM 4048 N N . LEU A 1 553 ? -12.569 5.494 25.626 1.00 95.94 553 LEU A N 1
ATOM 4049 C CA . LEU A 1 553 ? -12.927 4.435 24.674 1.00 95.94 553 LEU A CA 1
ATOM 4050 C C . LEU A 1 553 ? -12.858 3.043 25.316 1.00 95.94 553 LEU A C 1
ATOM 4052 O O . LEU A 1 553 ? -13.754 2.226 25.097 1.00 95.94 553 LEU A O 1
ATOM 4056 N N . LEU A 1 554 ? -11.823 2.775 26.117 1.00 95.31 554 LEU A N 1
ATOM 4057 C CA . LEU A 1 554 ? -11.692 1.521 26.864 1.00 95.31 554 LEU A CA 1
ATOM 4058 C C . LEU A 1 554 ? -12.820 1.365 27.895 1.00 95.31 554 LEU A C 1
ATOM 4060 O O . LEU A 1 554 ? -13.441 0.303 27.960 1.00 95.31 554 LEU A O 1
ATOM 4064 N N . ASP A 1 555 ? -13.141 2.427 28.633 1.00 93.50 555 ASP A N 1
ATOM 4065 C CA . ASP A 1 555 ? -14.238 2.446 29.604 1.00 93.50 555 ASP A CA 1
ATOM 4066 C C . ASP A 1 555 ? -15.597 2.244 28.922 1.00 93.50 555 ASP A C 1
ATOM 4068 O O . ASP A 1 555 ? -16.423 1.468 29.405 1.00 93.50 555 ASP A O 1
ATOM 4072 N N . ALA A 1 556 ? -15.824 2.862 27.757 1.00 92.69 556 ALA A N 1
ATOM 4073 C CA . ALA A 1 556 ? -17.049 2.669 26.983 1.00 92.69 556 ALA A CA 1
ATOM 4074 C C . ALA A 1 556 ? -17.210 1.218 26.494 1.00 92.69 556 ALA A C 1
ATOM 4076 O O . ALA A 1 556 ? -18.316 0.674 26.528 1.00 92.69 556 ALA A O 1
ATOM 4077 N N . LEU A 1 557 ? -16.117 0.556 26.094 1.00 93.69 557 LEU A N 1
ATOM 4078 C CA . LEU A 1 557 ? -16.122 -0.877 25.778 1.00 93.69 557 LEU A CA 1
ATOM 4079 C C . LEU A 1 557 ? -16.400 -1.728 27.029 1.00 93.69 557 LEU A C 1
ATOM 4081 O O . LEU A 1 557 ? -17.155 -2.700 26.953 1.00 93.69 557 LEU A O 1
ATOM 4085 N N . GLY A 1 558 ? -15.834 -1.356 28.183 1.00 92.94 558 GLY A N 1
ATOM 4086 C CA . GLY A 1 558 ? -16.085 -1.999 29.480 1.00 92.94 558 GLY A CA 1
ATOM 4087 C C . GLY A 1 558 ? -17.552 -1.920 29.894 1.00 92.94 558 GLY A C 1
ATOM 4088 O O . GLY A 1 558 ? -18.164 -2.932 30.255 1.00 92.94 558 GLY A O 1
ATOM 4089 N N . ALA A 1 559 ? -18.144 -0.736 29.756 1.00 91.38 559 ALA A N 1
ATOM 4090 C CA . ALA A 1 559 ? -19.559 -0.499 29.992 1.00 91.38 559 ALA A CA 1
ATOM 4091 C C . ALA A 1 559 ? -20.433 -1.302 29.016 1.00 91.38 559 ALA A C 1
ATOM 4093 O O . ALA A 1 559 ? -21.367 -1.967 29.457 1.00 91.38 559 ALA A O 1
ATOM 4094 N N . ALA A 1 560 ? -20.096 -1.320 27.720 1.00 90.69 560 ALA A N 1
ATOM 4095 C CA . ALA A 1 560 ? -20.824 -2.080 26.700 1.00 90.69 560 ALA A CA 1
ATOM 4096 C C . ALA A 1 560 ? -20.798 -3.596 26.950 1.00 90.69 560 ALA A C 1
ATOM 4098 O O . ALA A 1 560 ? -21.791 -4.291 26.730 1.00 90.69 560 ALA A O 1
ATOM 4099 N N . LYS A 1 561 ? -19.667 -4.128 27.425 1.00 91.19 561 LYS A N 1
ATOM 4100 C CA . LYS A 1 561 ? -19.551 -5.533 27.829 1.00 91.19 561 LYS A CA 1
ATOM 4101 C C . LYS A 1 561 ? -20.410 -5.827 29.059 1.00 91.19 561 LYS A C 1
ATOM 4103 O O . LYS A 1 561 ? -21.129 -6.822 29.072 1.00 91.19 561 LYS A O 1
ATOM 4108 N N . THR A 1 562 ? -20.357 -4.956 30.065 1.00 90.88 562 THR A N 1
ATOM 4109 C CA . THR A 1 562 ? -21.073 -5.130 31.340 1.00 90.88 562 THR A CA 1
ATOM 4110 C C . THR A 1 562 ? -22.589 -5.004 31.181 1.00 90.88 562 THR A C 1
ATOM 4112 O O . THR A 1 562 ? -23.333 -5.755 31.802 1.00 90.88 562 THR A O 1
ATOM 4115 N N . SER A 1 563 ? -23.058 -4.099 30.320 1.00 89.81 563 SER A N 1
ATOM 4116 C CA . SER A 1 563 ? -24.486 -3.906 30.039 1.00 89.81 563 SER A CA 1
ATOM 4117 C C . SER A 1 563 ? -25.088 -4.973 29.118 1.00 89.81 563 SER A C 1
ATOM 4119 O O . SER A 1 563 ? -26.303 -5.007 28.940 1.00 89.81 563 SER A O 1
ATOM 4121 N N . GLY A 1 564 ? -24.257 -5.830 28.514 1.00 88.00 564 GLY A N 1
ATOM 4122 C CA . GLY A 1 564 ? -24.687 -6.841 27.548 1.00 88.00 564 GLY A CA 1
ATOM 4123 C C . GLY A 1 564 ? -24.846 -6.334 26.110 1.00 88.00 564 GLY A C 1
ATOM 4124 O O . GLY A 1 564 ? -25.326 -7.086 25.268 1.00 88.00 564 GLY A O 1
ATOM 4125 N N . ALA A 1 565 ? -24.419 -5.105 25.795 1.00 87.50 565 ALA A N 1
ATOM 4126 C CA . ALA A 1 565 ? -24.390 -4.588 24.420 1.00 87.50 565 ALA A CA 1
ATOM 4127 C C . ALA A 1 565 ? -23.317 -5.280 23.549 1.00 87.50 565 ALA A C 1
ATOM 4129 O O . ALA A 1 565 ? -23.510 -5.478 22.351 1.00 87.50 565 ALA A O 1
ATOM 4130 N N . LEU A 1 566 ? -22.195 -5.690 24.156 1.00 91.31 566 LEU A N 1
ATOM 4131 C CA . LEU A 1 566 ? -21.127 -6.475 23.521 1.00 91.31 566 LEU A CA 1
ATOM 4132 C C . LEU A 1 566 ? -20.852 -7.767 24.311 1.00 91.31 566 LEU A C 1
ATOM 4134 O O . LEU A 1 566 ? -19.785 -7.921 24.914 1.00 91.31 566 LEU A O 1
ATOM 4138 N N . PRO A 1 567 ? -21.800 -8.719 24.338 1.00 90.25 567 PRO A N 1
ATOM 4139 C CA . PRO A 1 567 ? -21.730 -9.872 25.232 1.00 90.25 567 PRO A CA 1
ATOM 4140 C C . PRO A 1 567 ? -20.593 -10.835 24.865 1.00 90.25 567 PRO A C 1
ATOM 4142 O O . PRO A 1 567 ? -20.022 -11.465 25.754 1.00 90.25 567 PRO A O 1
ATOM 4145 N N . SER A 1 568 ? -20.195 -10.903 23.591 1.00 92.81 568 SER A N 1
ATOM 4146 C CA . SER A 1 568 ? -19.113 -11.777 23.109 1.00 92.81 568 SER A CA 1
ATOM 4147 C C . SER A 1 568 ? -17.715 -11.163 23.214 1.00 92.81 568 SER A C 1
ATOM 4149 O O . SER A 1 568 ? -16.729 -11.877 23.020 1.00 92.81 568 SER A O 1
ATOM 4151 N N . LEU A 1 569 ? -17.597 -9.871 23.551 1.00 93.81 569 LEU A N 1
ATOM 4152 C CA . LEU A 1 569 ? -16.309 -9.180 23.578 1.00 93.81 569 LEU A CA 1
ATOM 4153 C C . LEU A 1 569 ? -15.398 -9.807 24.635 1.00 93.81 569 LEU A C 1
ATOM 4155 O O . LEU A 1 569 ? -15.743 -9.854 25.816 1.00 93.81 569 LEU A O 1
ATOM 4159 N N . ARG A 1 570 ? -14.241 -10.304 24.200 1.00 93.81 570 ARG A N 1
ATOM 4160 C CA . ARG A 1 570 ? -13.250 -10.979 25.055 1.00 93.81 570 ARG A CA 1
ATOM 4161 C C . ARG A 1 570 ? -11.881 -10.313 25.027 1.00 93.81 570 ARG A C 1
ATOM 4163 O O . ARG A 1 570 ? -11.117 -10.463 25.977 1.00 93.81 570 ARG A O 1
ATOM 4170 N N . ARG A 1 571 ? -11.562 -9.594 23.947 1.00 95.38 571 ARG A N 1
ATOM 4171 C CA . ARG A 1 571 ? -10.252 -8.970 23.728 1.00 95.38 571 ARG A CA 1
ATOM 4172 C C . ARG A 1 571 ? -10.418 -7.564 23.169 1.00 95.38 571 ARG A C 1
ATOM 4174 O O . ARG A 1 571 ? -11.214 -7.353 22.258 1.00 95.38 571 ARG A O 1
ATOM 4181 N N . VAL A 1 572 ? -9.637 -6.629 23.688 1.00 96.69 572 VAL A N 1
ATOM 4182 C CA . VAL A 1 572 ? -9.523 -5.263 23.185 1.00 96.69 572 VAL A CA 1
ATOM 4183 C C . VAL A 1 572 ? -8.063 -5.000 22.854 1.00 96.69 572 VAL A C 1
ATOM 4185 O O . VAL A 1 572 ? -7.177 -5.266 23.665 1.00 96.69 572 VAL A O 1
ATOM 4188 N N . VAL A 1 573 ? -7.809 -4.490 21.656 1.00 98.25 573 VAL A N 1
ATOM 4189 C CA . VAL A 1 573 ? -6.471 -4.128 21.199 1.00 98.25 573 VAL A CA 1
ATOM 4190 C C . VAL A 1 573 ? -6.436 -2.653 20.871 1.00 98.25 573 VAL A C 1
ATOM 4192 O O . VAL A 1 573 ? -7.210 -2.191 20.042 1.00 98.25 573 VAL A O 1
ATOM 4195 N N . LEU A 1 574 ? -5.519 -1.925 21.495 1.00 98.56 574 LEU A N 1
ATOM 4196 C CA . LEU A 1 574 ? -5.174 -0.564 21.118 1.00 98.56 574 LEU A CA 1
ATOM 4197 C C . LEU A 1 574 ? -3.886 -0.612 20.291 1.00 98.56 574 LEU A C 1
ATOM 4199 O O . LEU A 1 574 ? -2.800 -0.798 20.838 1.00 98.56 574 LEU A O 1
ATOM 4203 N N . ALA A 1 575 ? -4.009 -0.489 18.972 1.00 98.69 575 ALA A N 1
ATOM 4204 C CA . ALA A 1 575 ? -2.893 -0.554 18.035 1.00 98.69 575 ALA A CA 1
ATOM 4205 C C . ALA A 1 575 ? -2.646 0.810 17.394 1.00 98.69 575 ALA A C 1
ATOM 4207 O O . ALA A 1 575 ? -3.587 1.484 16.990 1.00 98.69 575 ALA A O 1
ATOM 4208 N N . GLY A 1 576 ? -1.387 1.216 17.250 1.00 98.44 576 GLY A N 1
ATOM 4209 C CA . GLY A 1 576 ? -1.040 2.467 16.580 1.00 98.44 576 GLY A CA 1
ATOM 4210 C C . GLY A 1 576 ? 0.266 2.358 15.810 1.00 98.44 576 GLY A C 1
ATOM 4211 O O . GLY A 1 576 ? 1.193 1.700 16.270 1.00 98.44 576 GLY A O 1
ATOM 4212 N N . HIS A 1 577 ? 0.347 3.015 14.649 1.00 97.19 577 HIS A N 1
ATOM 4213 C CA . HIS A 1 577 ? 1.551 3.042 13.806 1.00 97.19 577 HIS A CA 1
ATOM 4214 C C . HIS A 1 577 ? 2.142 4.454 13.719 1.00 97.19 577 HIS A C 1
ATOM 4216 O O . HIS A 1 577 ? 1.394 5.433 13.633 1.00 97.19 577 HIS A O 1
ATOM 4222 N N . SER A 1 578 ? 3.473 4.576 13.707 1.00 94.69 578 SER A N 1
ATOM 4223 C CA . SER A 1 578 ? 4.189 5.859 13.639 1.00 94.69 578 SER A CA 1
ATOM 4224 C C . SER A 1 578 ? 3.897 6.741 14.864 1.00 94.69 578 SER A C 1
ATOM 4226 O O . SER A 1 578 ? 4.061 6.283 15.997 1.00 94.69 578 SER A O 1
ATOM 4228 N N . SER A 1 579 ? 3.414 7.980 14.701 1.00 94.00 579 SER A N 1
ATOM 4229 C CA . SER A 1 579 ? 2.894 8.783 15.827 1.00 94.00 579 SER A CA 1
ATOM 4230 C C . SER A 1 579 ? 1.731 8.113 16.571 1.00 94.00 579 SER A C 1
ATOM 4232 O O . SER A 1 579 ? 1.505 8.409 17.742 1.00 94.00 579 SER A O 1
ATOM 4234 N N . GLY A 1 580 ? 1.025 7.174 15.937 1.00 97.56 580 GLY A N 1
ATOM 4235 C CA . GLY A 1 580 ? 0.060 6.324 16.621 1.00 97.56 580 GLY A CA 1
ATOM 4236 C C . GLY A 1 580 ? 0.738 5.337 17.570 1.00 97.56 580 GLY A C 1
ATOM 4237 O O . GLY A 1 580 ? 0.287 5.145 18.691 1.00 97.56 580 GLY A O 1
ATOM 4238 N N . GLY A 1 581 ? 1.875 4.762 17.175 1.00 98.00 581 GLY A N 1
ATOM 4239 C CA . GLY A 1 581 ? 2.652 3.875 18.044 1.00 98.00 581 GLY A CA 1
ATOM 4240 C C . GLY A 1 581 ? 3.244 4.623 19.239 1.00 98.00 581 GLY A C 1
ATOM 4241 O O . GLY A 1 581 ? 3.268 4.103 20.351 1.00 98.00 581 GLY A O 1
ATOM 4242 N N . GLN A 1 582 ? 3.655 5.873 19.019 1.00 97.75 582 GLN A N 1
ATOM 4243 C CA . GLN A 1 582 ? 4.098 6.786 20.070 1.00 97.75 582 GLN A CA 1
ATOM 4244 C C . GLN A 1 582 ? 3.031 6.999 21.157 1.00 97.75 582 GLN A C 1
ATOM 4246 O O . GLN A 1 582 ? 3.309 6.794 22.338 1.00 97.75 582 GLN A O 1
ATOM 4251 N N . ILE A 1 583 ? 1.810 7.406 20.776 1.00 98.06 583 ILE A N 1
ATOM 4252 C CA . ILE A 1 583 ? 0.748 7.643 21.763 1.00 98.06 583 ILE A CA 1
ATOM 4253 C C . ILE A 1 583 ? 0.340 6.346 22.454 1.00 98.06 583 ILE A C 1
ATOM 4255 O O . ILE A 1 583 ? 0.149 6.368 23.660 1.00 98.06 583 ILE A O 1
ATOM 4259 N N . VAL A 1 584 ? 0.277 5.217 21.739 1.00 98.62 584 VAL A N 1
ATOM 4260 C CA . VAL A 1 584 ? -0.079 3.916 22.325 1.00 98.62 584 VAL A CA 1
ATOM 4261 C C . VAL A 1 584 ? 0.946 3.476 23.370 1.00 98.62 584 VAL A C 1
ATOM 4263 O O . VAL A 1 584 ? 0.563 3.054 24.459 1.00 98.62 584 VAL A O 1
ATOM 4266 N N . GLN A 1 585 ? 2.243 3.630 23.089 1.00 98.06 585 GLN A N 1
ATOM 4267 C CA . GLN A 1 585 ? 3.299 3.302 24.048 1.00 98.06 585 GLN A CA 1
ATOM 4268 C C . GLN A 1 585 ? 3.237 4.189 25.298 1.00 98.06 585 GLN A C 1
ATOM 4270 O O . GLN A 1 585 ? 3.341 3.690 26.417 1.00 98.06 585 GLN A O 1
ATOM 4275 N N . ARG A 1 586 ? 3.036 5.498 25.127 1.00 97.88 586 ARG A N 1
ATOM 4276 C CA . ARG A 1 586 ? 2.991 6.449 26.247 1.00 97.88 586 ARG A CA 1
ATOM 4277 C C . ARG A 1 586 ? 1.695 6.363 27.049 1.00 97.88 586 ARG A C 1
ATOM 4279 O O . ARG A 1 586 ? 1.721 6.489 28.270 1.00 97.88 586 ARG A O 1
ATOM 4286 N N . HIS A 1 587 ? 0.577 6.114 26.373 1.00 98.06 587 HIS A N 1
ATOM 4287 C CA . HIS A 1 587 ? -0.717 5.852 26.994 1.00 98.06 587 HIS A CA 1
ATOM 4288 C C . HIS A 1 587 ? -0.654 4.586 27.839 1.00 98.06 587 HIS A C 1
ATOM 4290 O O . HIS A 1 587 ? -1.091 4.620 28.980 1.00 98.06 587 HIS A O 1
ATOM 4296 N N . ALA A 1 588 ? -0.011 3.516 27.365 1.00 97.56 588 ALA A N 1
ATOM 4297 C CA . ALA A 1 588 ? 0.170 2.312 28.170 1.00 97.56 588 ALA A CA 1
ATOM 4298 C C . ALA A 1 588 ? 0.882 2.600 29.511 1.00 97.56 588 ALA A C 1
ATOM 4300 O O . ALA A 1 588 ? 0.543 1.970 30.515 1.00 97.56 588 ALA A O 1
ATOM 4301 N N . ILE A 1 589 ? 1.824 3.556 29.562 1.00 97.00 589 ILE A N 1
ATOM 4302 C CA . ILE A 1 589 ? 2.498 3.955 30.813 1.00 97.00 589 ILE A CA 1
ATOM 4303 C C . ILE A 1 589 ? 1.509 4.601 31.791 1.00 97.00 589 ILE A C 1
ATOM 4305 O O . ILE A 1 589 ? 1.485 4.238 32.963 1.00 97.00 589 ILE A O 1
ATOM 4309 N N . PHE A 1 590 ? 0.701 5.554 31.319 1.00 97.19 590 PHE A N 1
ATOM 4310 C CA . PHE A 1 590 ? -0.080 6.449 32.184 1.00 97.19 590 PHE A CA 1
ATOM 4311 C C . PHE A 1 590 ? -1.591 6.199 32.201 1.00 97.19 590 PHE A C 1
ATOM 4313 O O . PHE A 1 590 ? -2.305 6.891 32.923 1.00 97.19 590 PHE A O 1
ATOM 4320 N N . SER A 1 591 ? -2.094 5.236 31.427 1.00 95.19 591 SER A N 1
ATOM 4321 C CA . SER A 1 591 ? -3.518 4.895 31.375 1.00 95.19 591 SER A CA 1
ATOM 4322 C C . SER A 1 591 ? -4.049 4.612 32.778 1.00 95.19 591 SER A C 1
ATOM 4324 O O . SER A 1 591 ? -3.446 3.852 33.545 1.00 95.19 591 SER A O 1
ATOM 4326 N N . ARG A 1 592 ? -5.201 5.207 33.101 1.00 92.00 592 ARG A N 1
ATOM 4327 C CA . ARG A 1 592 ? -5.882 5.030 34.391 1.00 92.00 592 ARG A CA 1
ATOM 4328 C C . ARG A 1 592 ? -6.729 3.761 34.424 1.00 92.00 592 ARG A C 1
ATOM 4330 O O . ARG A 1 592 ? -7.093 3.305 35.504 1.00 92.00 592 ARG A O 1
ATOM 4337 N N . VAL A 1 593 ? -6.995 3.165 33.261 1.00 90.06 593 VAL A N 1
ATOM 4338 C CA . VAL A 1 593 ? -7.710 1.893 33.118 1.00 90.06 593 VAL A CA 1
ATOM 4339 C C . VAL A 1 593 ? -6.819 0.772 33.662 1.00 90.06 593 VAL A C 1
ATOM 4341 O O . VAL A 1 593 ? -5.778 0.487 33.058 1.00 90.06 593 VAL A O 1
ATOM 4344 N N . PRO A 1 594 ? -7.158 0.121 34.791 1.00 86.12 594 PRO A N 1
ATOM 4345 C CA . PRO A 1 594 ? -6.279 -0.873 35.399 1.00 86.12 594 PRO A CA 1
ATOM 4346 C C . PRO A 1 594 ? -6.090 -2.080 34.464 1.00 86.12 594 PRO A C 1
ATOM 4348 O O . PRO A 1 594 ? -7.031 -2.451 33.759 1.00 86.12 594 PRO A O 1
ATOM 4351 N N . PRO A 1 595 ? -4.907 -2.726 34.446 1.00 82.06 595 PRO A N 1
ATOM 4352 C CA . PRO A 1 595 ? -4.666 -3.903 33.611 1.00 82.06 595 PRO A CA 1
ATOM 4353 C C . PRO A 1 595 ? -5.549 -5.091 34.014 1.00 82.06 595 PRO A C 1
ATOM 4355 O O . PRO A 1 595 ? -5.933 -5.882 33.154 1.00 82.06 595 PRO A O 1
ATOM 4358 N N . ARG A 1 596 ? -5.880 -5.220 35.310 1.00 76.38 596 ARG A N 1
ATOM 4359 C CA . ARG A 1 596 ? -6.809 -6.218 35.863 1.00 76.38 596 ARG A CA 1
ATOM 4360 C C . ARG A 1 596 ? -7.483 -5.709 37.152 1.00 76.38 596 ARG A C 1
ATOM 4362 O O . ARG A 1 596 ? -6.853 -4.936 37.872 1.00 76.38 596 ARG A O 1
ATOM 4369 N N . PRO A 1 597 ? -8.691 -6.207 37.485 1.00 70.19 597 PRO A N 1
ATOM 4370 C CA . PRO A 1 597 ? -9.565 -6.998 36.618 1.00 70.19 597 PRO A CA 1
ATOM 4371 C C . PRO A 1 597 ? -10.285 -6.100 35.598 1.00 70.19 597 PRO A C 1
ATOM 4373 O O . PRO A 1 597 ? -10.763 -5.024 35.935 1.00 70.19 597 PRO A O 1
ATOM 4376 N N . GLN A 1 598 ? -10.364 -6.565 34.354 1.00 78.94 598 GLN A N 1
ATOM 4377 C CA . GLN A 1 598 ? -11.191 -5.992 33.290 1.00 78.94 598 GLN A CA 1
ATOM 4378 C C . GLN A 1 598 ? -12.119 -7.091 32.763 1.00 78.94 598 GLN A C 1
ATOM 4380 O O . GLN A 1 598 ? -11.746 -8.268 32.827 1.00 78.94 598 GLN A O 1
ATOM 4385 N N . PRO A 1 599 ? -13.304 -6.761 32.220 1.00 85.38 599 PRO A N 1
ATOM 4386 C CA . PRO A 1 599 ? -14.223 -7.769 31.690 1.00 85.38 599 PRO A CA 1
ATOM 4387 C C . PRO A 1 599 ? -13.740 -8.389 30.359 1.00 85.38 599 PRO A C 1
ATOM 4389 O O . PRO A 1 599 ? -14.389 -9.287 29.821 1.00 85.38 599 PRO A O 1
ATOM 4392 N N . PHE A 1 600 ? -12.605 -7.920 29.832 1.00 91.31 600 PHE A N 1
ATOM 4393 C CA . PHE A 1 600 ? -11.891 -8.420 28.656 1.00 91.31 600 PHE A CA 1
ATOM 4394 C C . PHE A 1 600 ? -10.375 -8.276 28.846 1.00 91.31 600 PHE A C 1
ATOM 4396 O O . PHE A 1 600 ? -9.910 -7.491 29.671 1.00 91.31 600 PHE A O 1
ATOM 4403 N N . ALA A 1 601 ? -9.590 -9.000 28.048 1.00 93.75 601 ALA A N 1
ATOM 4404 C CA . ALA A 1 601 ? -8.146 -8.796 27.984 1.00 93.75 601 ALA A CA 1
ATOM 4405 C C . ALA A 1 601 ? -7.811 -7.550 27.147 1.00 93.75 601 ALA A C 1
ATOM 4407 O O . ALA A 1 601 ? -8.397 -7.357 26.082 1.00 93.75 601 ALA A O 1
ATOM 4408 N N . VAL A 1 602 ? -6.858 -6.730 27.603 1.00 95.75 602 VAL A N 1
ATOM 4409 C CA . VAL A 1 602 ? -6.398 -5.523 26.892 1.00 95.75 602 VAL A CA 1
ATOM 4410 C C . VAL A 1 602 ? -4.951 -5.697 26.452 1.00 95.75 602 VAL A C 1
ATOM 4412 O O . VAL A 1 602 ? -4.092 -5.966 27.290 1.00 95.75 602 VAL A O 1
ATOM 4415 N N . ARG A 1 603 ? -4.682 -5.479 25.162 1.00 97.38 603 ARG A N 1
ATOM 4416 C CA . ARG A 1 603 ? -3.334 -5.449 24.585 1.00 97.38 603 ARG A CA 1
ATOM 4417 C C . ARG A 1 603 ? -3.053 -4.114 23.907 1.00 97.38 603 ARG A C 1
ATOM 4419 O O . ARG A 1 603 ? -3.908 -3.571 23.213 1.00 97.38 603 ARG A O 1
ATOM 4426 N N . HIS A 1 604 ? -1.829 -3.626 24.054 1.00 98.50 604 HIS A N 1
ATOM 4427 C CA . HIS A 1 604 ? -1.322 -2.457 23.341 1.00 98.50 604 HIS A CA 1
ATOM 4428 C C . HIS A 1 604 ? -0.363 -2.922 22.246 1.00 98.50 604 HIS A C 1
ATOM 4430 O O . HIS A 1 604 ? 0.503 -3.750 22.508 1.00 98.50 604 HIS A O 1
ATOM 4436 N N . VAL A 1 605 ? -0.487 -2.401 21.028 1.00 98.75 605 VAL A N 1
ATOM 4437 C CA . VAL A 1 605 ? 0.427 -2.702 19.916 1.00 98.75 605 VAL A CA 1
ATOM 4438 C C . VAL A 1 605 ? 1.026 -1.396 19.406 1.00 98.75 605 VAL A C 1
ATOM 4440 O O . VAL A 1 605 ? 0.377 -0.633 18.690 1.00 98.75 605 VAL A O 1
ATOM 4443 N N . ALA A 1 606 ? 2.270 -1.123 19.790 1.00 98.62 606 ALA A N 1
ATOM 4444 C CA . ALA A 1 606 ? 3.002 0.064 19.363 1.00 98.62 606 ALA A CA 1
ATOM 4445 C C . ALA A 1 606 ? 3.866 -0.275 18.141 1.00 98.62 606 ALA A C 1
ATOM 4447 O O . ALA A 1 606 ? 4.900 -0.936 18.272 1.00 98.62 606 ALA A O 1
ATOM 4448 N N . ALA A 1 607 ? 3.437 0.171 16.957 1.00 98.38 607 ALA A N 1
ATOM 4449 C CA . ALA A 1 607 ? 4.088 -0.129 15.686 1.00 98.38 607 ALA A CA 1
ATOM 4450 C C . ALA A 1 607 ? 4.928 1.039 15.153 1.00 98.38 607 ALA A C 1
ATOM 4452 O O . ALA A 1 607 ? 4.448 2.170 15.038 1.00 98.38 607 ALA A O 1
ATOM 4453 N N . ASN A 1 608 ? 6.206 0.780 14.872 1.00 96.44 608 ASN A N 1
ATOM 4454 C CA . ASN A 1 608 ? 7.148 1.751 14.300 1.00 96.44 608 ASN A CA 1
ATOM 4455 C C . ASN A 1 608 ? 7.145 3.185 14.919 1.00 96.44 608 ASN A C 1
ATOM 4457 O O . ASN A 1 608 ? 7.181 4.166 14.163 1.00 96.44 608 ASN A O 1
ATOM 4461 N N . PRO A 1 609 ? 7.091 3.392 16.254 1.00 96.69 609 PRO A N 1
ATOM 4462 C CA . PRO A 1 609 ? 7.266 4.729 16.825 1.00 96.69 609 PRO A CA 1
ATOM 4463 C C . PRO A 1 609 ? 8.594 5.375 16.407 1.00 96.69 609 PRO A C 1
ATOM 4465 O O . PRO A 1 609 ? 9.645 4.733 16.430 1.00 96.69 609 PRO A O 1
ATOM 4468 N N . SER A 1 610 ? 8.573 6.674 16.091 1.00 92.25 610 SER A N 1
ATOM 4469 C CA . SER A 1 610 ? 9.812 7.457 15.958 1.00 92.25 610 SER A CA 1
ATOM 4470 C C . SER A 1 610 ? 10.460 7.765 17.305 1.00 92.25 610 SER A C 1
ATOM 4472 O O . SER A 1 610 ? 11.660 7.986 17.346 1.00 92.25 610 SER A O 1
ATOM 4474 N N . SER A 1 611 ? 9.725 7.738 18.412 1.00 94.19 611 SER A N 1
ATOM 4475 C CA . SER A 1 611 ? 10.246 8.057 19.742 1.00 94.19 611 SER A CA 1
ATOM 4476 C C . SER A 1 611 ? 9.523 7.241 20.815 1.00 94.19 611 SER A C 1
ATOM 4478 O O . SER A 1 611 ? 8.386 6.814 20.617 1.00 94.19 611 SER A O 1
ATOM 4480 N N . TYR A 1 612 ? 10.185 7.025 21.953 1.00 96.69 612 TYR A N 1
ATOM 4481 C CA . TYR A 1 612 ? 9.673 6.258 23.093 1.00 96.69 612 TYR A CA 1
ATOM 4482 C C . TYR A 1 612 ? 9.918 7.041 24.381 1.00 96.69 612 TYR A C 1
ATOM 4484 O O . TYR A 1 612 ? 10.903 7.772 24.464 1.00 96.69 612 TYR A O 1
ATOM 4492 N N . ALA A 1 613 ? 9.051 6.884 25.381 1.00 96.25 613 ALA A N 1
ATOM 4493 C CA . ALA A 1 613 ? 9.316 7.406 26.721 1.00 96.25 613 ALA A CA 1
ATOM 4494 C C . ALA A 1 613 ? 10.154 6.395 27.527 1.00 96.25 613 ALA A C 1
ATOM 4496 O O . ALA A 1 613 ? 9.659 5.324 27.886 1.00 96.25 613 ALA A O 1
ATOM 4497 N N . TYR A 1 614 ? 11.418 6.737 27.784 1.00 95.31 614 TYR A N 1
ATO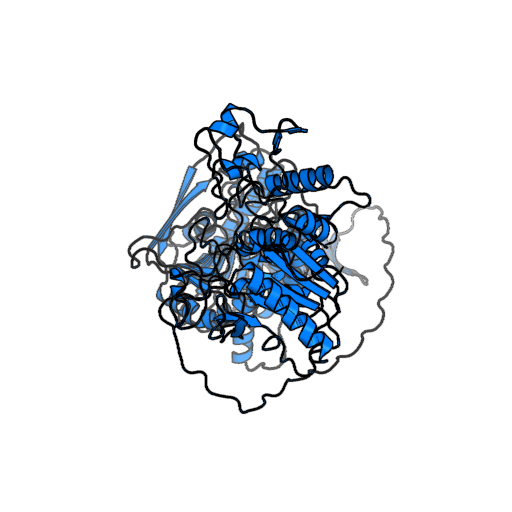M 4498 C CA . TYR A 1 614 ? 12.373 5.963 28.583 1.00 95.31 614 TYR A CA 1
ATOM 4499 C C . TYR A 1 614 ? 12.122 6.165 30.086 1.00 95.31 614 TYR A C 1
ATOM 4501 O O . TYR A 1 614 ? 11.773 7.256 30.525 1.00 95.31 614 TYR A O 1
ATOM 4509 N N . PHE A 1 615 ? 12.347 5.127 30.898 1.00 90.62 615 PHE A N 1
ATOM 4510 C CA . PHE A 1 615 ? 12.096 5.183 32.354 1.00 90.62 615 PHE A CA 1
ATOM 4511 C C . PHE A 1 615 ? 13.243 5.772 33.176 1.00 90.62 615 PHE A C 1
ATOM 4513 O O . PHE A 1 615 ? 13.109 5.951 34.382 1.00 90.62 615 PHE A O 1
ATOM 4520 N N . GLY A 1 616 ? 14.371 6.045 32.529 1.00 89.44 616 GLY A N 1
ATOM 4521 C CA . GLY A 1 616 ? 15.568 6.570 33.160 1.00 89.44 616 GLY A CA 1
ATOM 4522 C C . GLY A 1 616 ? 16.477 7.265 32.149 1.00 89.44 616 GLY A C 1
ATOM 4523 O O . GLY A 1 616 ? 16.276 7.122 30.933 1.00 89.44 616 GLY A O 1
ATOM 4524 N N . PRO A 1 617 ? 17.492 7.988 32.646 1.00 93.06 617 PRO A N 1
ATOM 4525 C CA . PRO A 1 617 ? 18.379 8.823 31.841 1.00 93.06 617 PRO A CA 1
ATOM 4526 C C . PRO A 1 617 ? 19.372 8.023 30.988 1.00 93.06 617 PRO A C 1
ATOM 4528 O O . PRO A 1 617 ? 20.126 8.582 30.196 1.00 93.06 617 PRO A O 1
ATOM 4531 N N . GLU A 1 618 ? 19.439 6.706 31.126 1.00 93.56 618 GLU A N 1
ATOM 4532 C CA . GLU A 1 618 ? 20.388 5.894 30.384 1.00 93.56 618 GLU A CA 1
ATOM 4533 C C . GLU A 1 618 ? 19.944 5.660 28.932 1.00 93.56 618 GLU A C 1
ATOM 4535 O O . GLU A 1 618 ? 18.765 5.475 28.619 1.00 93.56 618 GLU A O 1
ATOM 4540 N N . ARG A 1 619 ? 20.913 5.637 28.012 1.00 93.06 619 ARG A N 1
ATOM 4541 C CA . ARG A 1 619 ? 20.724 5.296 26.595 1.00 93.06 619 ARG A CA 1
ATOM 4542 C C . ARG A 1 619 ? 21.762 4.249 26.189 1.00 93.06 619 ARG A C 1
ATOM 4544 O O . ARG A 1 619 ? 22.851 4.175 26.762 1.00 93.06 619 ARG A O 1
ATOM 4551 N N . TRP A 1 620 ? 21.436 3.406 25.212 1.00 87.75 620 TRP A N 1
ATOM 4552 C CA . TRP A 1 620 ? 22.365 2.373 24.750 1.00 87.75 620 TRP A CA 1
ATOM 4553 C C . TRP A 1 620 ? 23.534 2.991 23.986 1.00 87.75 620 TRP A C 1
ATOM 4555 O O . TRP A 1 620 ? 23.350 3.657 22.968 1.00 87.75 620 TRP A O 1
ATOM 4565 N N . ARG A 1 621 ? 24.757 2.743 24.460 1.00 80.56 621 ARG A N 1
ATOM 4566 C CA . ARG A 1 621 ? 25.999 3.207 23.833 1.00 80.56 621 ARG A CA 1
ATOM 4567 C C . ARG A 1 621 ? 27.075 2.139 23.922 1.00 80.56 621 ARG A C 1
ATOM 4569 O O . ARG A 1 621 ? 27.351 1.622 24.999 1.00 80.56 621 ARG A O 1
ATOM 4576 N N . GLY A 1 622 ? 27.700 1.821 22.788 1.00 73.75 622 GLY A N 1
ATOM 4577 C CA . GLY A 1 622 ? 28.776 0.824 22.739 1.00 73.75 622 GLY A CA 1
ATOM 4578 C C . GLY A 1 622 ? 28.358 -0.540 23.299 1.00 73.75 622 GLY A C 1
ATOM 4579 O O . GLY A 1 622 ? 29.138 -1.167 24.003 1.00 73.75 622 GLY A O 1
ATOM 4580 N N . GLY A 1 623 ? 27.109 -0.956 23.057 1.00 80.50 623 GLY A N 1
ATOM 4581 C CA . GLY A 1 623 ? 26.589 -2.246 23.519 1.00 80.50 623 GLY A CA 1
ATOM 4582 C C . GLY A 1 623 ? 26.240 -2.328 25.008 1.00 80.50 623 GLY A C 1
ATOM 4583 O O . GLY A 1 623 ? 25.979 -3.425 25.485 1.00 80.50 623 GLY A O 1
ATOM 4584 N N . ARG A 1 624 ? 26.208 -1.208 25.747 1.00 86.88 624 ARG A N 1
ATOM 4585 C CA . ARG A 1 624 ? 25.747 -1.160 27.146 1.00 86.88 624 ARG A CA 1
ATOM 4586 C C . ARG A 1 624 ? 24.802 0.009 27.409 1.00 86.88 624 ARG A C 1
ATOM 4588 O O . ARG A 1 624 ? 24.879 1.037 26.735 1.00 86.88 624 ARG A O 1
ATOM 4595 N N . LEU A 1 625 ? 23.942 -0.138 28.409 1.00 90.19 625 LEU A N 1
ATOM 4596 C CA . LEU A 1 625 ? 23.093 0.935 28.912 1.00 90.19 625 LEU A CA 1
ATOM 4597 C C . LEU A 1 625 ? 23.920 1.846 29.838 1.00 90.19 625 LEU A C 1
ATOM 4599 O O . LEU A 1 625 ? 24.537 1.362 30.785 1.00 90.19 625 LEU A O 1
ATOM 4603 N N . ALA A 1 626 ? 23.999 3.143 29.534 1.00 92.12 626 ALA A N 1
ATOM 4604 C CA . ALA A 1 626 ? 24.754 4.116 30.329 1.00 92.12 626 ALA A CA 1
ATOM 4605 C C . ALA A 1 626 ? 24.222 5.542 30.127 1.00 92.12 626 ALA A C 1
ATOM 4607 O O . ALA A 1 626 ? 23.540 5.828 29.142 1.00 92.12 626 ALA A O 1
ATOM 4608 N N . LEU A 1 627 ? 24.583 6.465 31.021 1.00 93.94 627 LEU A N 1
ATOM 4609 C CA . LEU A 1 627 ? 24.326 7.891 30.804 1.00 93.94 627 LEU A CA 1
ATOM 4610 C C . LEU A 1 627 ? 25.009 8.381 29.511 1.00 93.94 627 LEU A C 1
ATOM 4612 O O . LEU A 1 627 ? 26.167 8.019 29.254 1.00 93.94 627 LEU A O 1
ATOM 4616 N N . PRO A 1 628 ? 24.354 9.244 28.711 1.00 92.94 628 PRO A N 1
ATOM 4617 C CA . PRO A 1 628 ? 25.030 9.953 27.633 1.00 92.94 628 PRO A CA 1
ATOM 4618 C C . PRO A 1 628 ? 26.237 10.744 28.166 1.00 92.94 628 PRO A C 1
ATOM 4620 O O . PRO A 1 628 ? 26.252 11.206 29.314 1.00 92.94 628 PRO A O 1
ATOM 4623 N N . ASP A 1 629 ? 27.275 10.896 27.335 1.00 89.88 629 ASP A N 1
ATOM 4624 C CA . ASP A 1 629 ? 28.479 11.620 27.757 1.00 89.88 629 ASP A CA 1
ATOM 4625 C C . ASP A 1 629 ? 28.165 13.088 28.077 1.00 89.88 629 ASP A C 1
ATOM 4627 O O . ASP A 1 629 ? 27.111 13.617 27.720 1.00 89.88 629 ASP A O 1
ATOM 4631 N N . ALA A 1 630 ? 29.075 13.744 28.800 1.00 92.00 630 ALA A N 1
ATOM 4632 C CA . ALA A 1 630 ? 28.876 15.125 29.228 1.00 92.00 630 ALA A CA 1
ATOM 4633 C C . ALA A 1 630 ? 28.566 16.054 28.041 1.00 92.00 630 ALA A C 1
ATOM 4635 O O . ALA A 1 630 ? 27.668 16.884 28.135 1.00 92.00 630 ALA A O 1
ATOM 4636 N N . ALA A 1 631 ? 29.233 15.860 26.900 1.00 91.69 631 ALA A N 1
ATOM 4637 C CA . ALA A 1 631 ? 28.999 16.665 25.708 1.00 91.69 631 ALA A CA 1
ATOM 4638 C C . ALA A 1 631 ? 27.598 16.429 25.114 1.00 91.69 631 ALA A C 1
ATOM 4640 O O . ALA A 1 631 ? 26.931 17.382 24.724 1.00 91.69 631 ALA A O 1
ATOM 4641 N N . ALA A 1 632 ? 27.119 15.185 25.069 1.00 89.25 632 ALA A N 1
ATOM 4642 C CA . ALA A 1 632 ? 25.774 14.841 24.619 1.00 89.25 632 ALA A CA 1
ATOM 4643 C C . ALA A 1 632 ? 24.694 15.403 25.551 1.00 89.25 632 ALA A C 1
ATOM 4645 O O . ALA A 1 632 ? 23.709 15.944 25.062 1.00 89.25 632 ALA A O 1
ATOM 4646 N N . ARG A 1 633 ? 24.898 15.347 26.873 1.00 92.31 633 ARG A N 1
ATOM 4647 C CA . ARG A 1 633 ? 23.962 15.931 27.851 1.00 92.31 633 ARG A CA 1
ATOM 4648 C C . ARG A 1 633 ? 23.915 17.457 27.784 1.00 92.31 633 ARG A C 1
ATOM 4650 O O . ARG A 1 633 ? 22.850 18.028 27.962 1.00 92.31 633 ARG A O 1
ATOM 4657 N N . VAL A 1 634 ? 25.037 18.110 27.476 1.00 93.25 634 VAL A N 1
ATOM 4658 C CA . VAL A 1 634 ? 25.071 19.561 27.220 1.00 93.25 634 VAL A CA 1
ATOM 4659 C C . VAL A 1 634 ? 24.370 19.912 25.904 1.00 93.25 634 VAL A C 1
ATOM 4661 O O . VAL A 1 634 ? 23.646 20.899 25.852 1.00 93.25 634 VAL A O 1
ATOM 4664 N N . ARG A 1 635 ? 24.544 19.106 24.845 1.00 93.06 635 ARG A N 1
ATOM 4665 C CA . ARG A 1 635 ? 23.872 19.330 23.550 1.00 93.06 635 ARG A CA 1
ATOM 4666 C C . ARG A 1 635 ? 22.369 19.049 23.594 1.00 93.06 635 ARG A C 1
ATOM 4668 O O . ARG A 1 635 ? 21.613 19.740 22.921 1.00 93.06 635 ARG A O 1
ATOM 4675 N N . CYS A 1 636 ? 21.949 18.041 24.354 1.00 93.62 636 CYS A N 1
ATOM 4676 C CA . CYS A 1 636 ? 20.562 17.599 24.455 1.00 93.62 636 CYS A CA 1
ATOM 4677 C C . CYS A 1 636 ? 20.081 17.663 25.921 1.00 93.62 636 CYS A C 1
ATOM 4679 O O . CYS A 1 636 ? 19.855 16.613 26.516 1.00 93.62 636 CYS A O 1
ATOM 4681 N N . PRO A 1 637 ? 19.925 18.848 26.541 1.00 92.62 637 PRO A N 1
ATOM 4682 C CA . PRO A 1 637 ? 19.605 18.949 27.971 1.00 92.62 637 PRO A CA 1
ATOM 4683 C C . PRO A 1 637 ? 18.240 18.344 28.338 1.00 92.62 637 PRO A C 1
ATOM 4685 O O . PRO A 1 637 ? 18.076 17.818 29.433 1.00 92.62 637 PRO A O 1
ATOM 4688 N N . ASP A 1 638 ? 17.288 18.351 27.400 1.00 91.19 638 ASP A N 1
ATOM 4689 C CA . ASP A 1 638 ? 15.915 17.872 27.599 1.00 91.19 638 ASP A CA 1
ATOM 4690 C C . ASP A 1 638 ? 15.695 16.406 27.169 1.00 91.19 638 ASP A C 1
ATOM 4692 O O . ASP A 1 638 ? 14.557 15.954 27.089 1.00 91.19 638 ASP A O 1
ATOM 4696 N N . TYR A 1 639 ? 16.753 15.633 26.892 1.00 94.38 639 TYR A N 1
ATOM 4697 C CA . TYR A 1 639 ? 16.620 14.268 26.347 1.00 94.38 639 TYR A CA 1
ATOM 4698 C C . TYR A 1 639 ? 15.908 13.258 27.259 1.00 94.38 639 TYR A C 1
ATOM 4700 O O . TYR A 1 639 ? 15.493 12.195 26.789 1.00 94.38 639 TYR A O 1
ATOM 4708 N N . ASP A 1 640 ? 15.821 13.565 28.553 1.00 95.62 640 ASP A N 1
ATOM 4709 C CA . ASP A 1 640 ? 15.115 12.763 29.554 1.00 95.62 640 ASP A CA 1
ATOM 4710 C C . ASP A 1 640 ? 13.841 13.445 30.077 1.00 95.62 640 ASP A C 1
ATOM 4712 O O . ASP A 1 640 ? 13.122 12.908 30.921 1.00 95.62 640 ASP A O 1
ATOM 4716 N N . SER A 1 641 ? 13.532 14.631 29.550 1.00 94.50 641 SER A N 1
ATOM 4717 C CA . SER A 1 641 ? 12.245 15.290 29.743 1.00 94.50 641 SER A CA 1
ATOM 4718 C C . SER A 1 641 ? 11.179 14.611 28.881 1.00 94.50 641 SER A C 1
ATOM 4720 O O . SER A 1 641 ? 11.472 13.930 27.891 1.00 94.50 641 SER A O 1
ATOM 4722 N N . TRP A 1 642 ? 9.915 14.825 29.235 1.00 95.00 642 TRP A N 1
ATOM 4723 C CA . TRP A 1 642 ? 8.801 14.396 28.402 1.00 95.00 642 TRP A CA 1
ATOM 4724 C C . TRP A 1 642 ? 8.946 14.981 26.987 1.00 95.00 642 TRP A C 1
ATOM 4726 O O . TRP A 1 642 ? 9.231 16.165 26.832 1.00 95.00 642 TRP A O 1
ATOM 4736 N N . HIS A 1 643 ? 8.791 14.214 25.911 1.00 91.88 643 HIS A N 1
ATOM 4737 C CA . HIS A 1 643 ? 8.183 12.882 25.803 1.00 91.88 643 HIS A CA 1
ATOM 4738 C C . HIS A 1 643 ? 9.184 11.720 25.626 1.00 91.88 643 HIS A C 1
ATOM 4740 O O . HIS A 1 643 ? 8.770 10.593 25.328 1.00 91.88 643 HIS A O 1
ATOM 4746 N N . TRP A 1 644 ? 10.483 12.006 25.756 1.00 94.56 644 TRP A N 1
ATOM 4747 C CA . TRP A 1 644 ? 11.586 11.052 25.576 1.00 94.56 644 TRP A CA 1
ATOM 4748 C C . TRP A 1 644 ? 11.966 10.330 26.863 1.00 94.56 644 TRP A C 1
ATOM 4750 O O . TRP A 1 644 ? 12.454 9.204 26.819 1.00 94.56 644 TRP A O 1
ATOM 4760 N N . GLY A 1 645 ? 11.722 10.963 28.005 1.00 95.31 645 GLY A N 1
ATOM 4761 C CA . GLY A 1 645 ? 11.893 10.381 29.326 1.00 95.31 645 GLY A CA 1
ATOM 4762 C C . GLY A 1 645 ? 10.806 10.840 30.290 1.00 95.31 645 GLY A C 1
ATOM 4763 O O . GLY A 1 645 ? 9.843 11.510 29.902 1.00 95.31 645 GLY A O 1
ATOM 4764 N N . LEU A 1 646 ? 10.953 10.447 31.553 1.00 95.81 646 LEU A N 1
ATOM 4765 C CA . LEU A 1 646 ? 9.978 10.712 32.615 1.00 95.81 646 LEU A CA 1
ATOM 4766 C C . LEU A 1 646 ? 10.496 11.689 33.684 1.00 95.81 646 LEU A C 1
ATOM 4768 O O . LEU A 1 646 ? 9.827 11.878 34.699 1.00 95.81 646 LEU A O 1
ATOM 4772 N N . ALA A 1 647 ? 11.664 12.311 33.481 1.00 94.56 647 ALA A N 1
ATOM 4773 C CA . ALA A 1 647 ? 12.317 13.121 34.511 1.00 94.56 647 ALA A CA 1
ATOM 4774 C C . ALA A 1 647 ? 11.602 14.451 34.789 1.00 94.56 647 ALA A C 1
ATOM 4776 O O . ALA A 1 647 ? 11.607 14.933 35.921 1.00 94.56 647 ALA A O 1
ATOM 4777 N N . SER A 1 648 ? 11.012 15.078 33.766 1.00 93.44 648 SER A N 1
ATOM 4778 C CA . SER A 1 648 ? 10.341 16.375 33.911 1.00 93.44 648 SER A CA 1
ATOM 4779 C C . SER A 1 648 ? 9.333 16.654 32.787 1.00 93.44 648 SER A C 1
ATOM 4781 O O . SER A 1 648 ? 9.251 15.900 31.818 1.00 93.44 648 SER A O 1
ATOM 4783 N N . ARG A 1 649 ? 8.570 17.752 32.914 1.00 93.12 649 ARG A N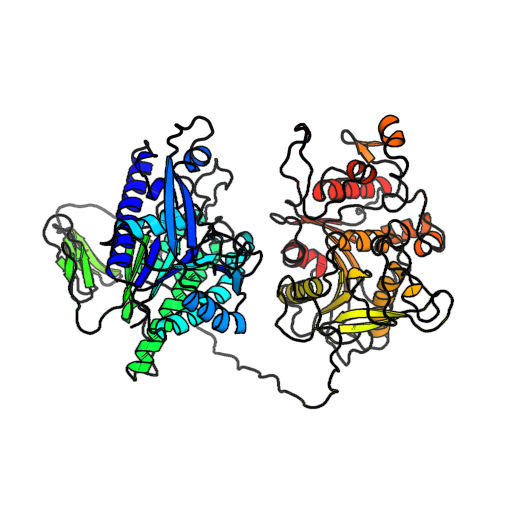 1
ATOM 4784 C CA . ARG A 1 649 ? 7.585 18.250 31.925 1.00 93.12 649 ARG A CA 1
ATOM 4785 C C . ARG A 1 649 ? 6.480 17.251 31.545 1.00 93.12 649 ARG A C 1
ATOM 4787 O O . ARG A 1 649 ? 5.954 17.302 30.436 1.00 93.12 649 ARG A O 1
ATOM 4794 N N . LEU A 1 650 ? 6.112 16.353 32.463 1.00 94.88 650 LEU A N 1
ATOM 4795 C CA . LEU A 1 650 ? 4.973 15.454 32.268 1.00 94.88 650 LEU A CA 1
ATOM 4796 C C . LEU A 1 650 ? 3.685 16.266 32.019 1.00 94.88 650 LEU A C 1
ATOM 4798 O O . LEU A 1 650 ? 3.461 17.262 32.712 1.00 94.88 650 LEU A O 1
ATOM 4802 N N . PRO A 1 651 ? 2.820 15.850 31.075 1.00 94.75 651 PRO A N 1
ATOM 4803 C CA . PRO A 1 651 ? 1.549 16.519 30.825 1.00 94.75 651 PRO A CA 1
ATOM 4804 C C . PRO A 1 651 ? 0.640 16.390 32.057 1.00 94.75 651 PRO A C 1
ATOM 4806 O O . PRO A 1 651 ? 0.790 15.420 32.809 1.00 94.75 651 PRO A O 1
ATOM 4809 N N . PRO A 1 652 ? -0.338 17.295 32.261 1.00 94.12 652 PRO A N 1
ATOM 4810 C CA . PRO A 1 652 ? -1.188 17.301 33.455 1.00 94.12 652 PRO A CA 1
ATOM 4811 C C . PRO A 1 652 ? -1.802 15.937 33.794 1.00 94.12 652 PRO A C 1
ATOM 4813 O O . PRO A 1 652 ? -1.795 15.522 34.954 1.00 94.12 652 PRO A O 1
ATOM 4816 N N . PHE A 1 653 ? -2.259 15.191 32.784 1.00 94.38 653 PHE A N 1
ATOM 4817 C CA . PHE A 1 653 ? -2.798 13.842 32.960 1.00 94.38 653 PHE A CA 1
ATOM 4818 C C . PHE A 1 653 ? -1.797 12.862 33.592 1.00 94.38 653 PHE A C 1
ATOM 4820 O O . PHE A 1 653 ? -2.162 12.137 34.516 1.00 94.38 653 PHE A O 1
ATOM 4827 N N . ALA A 1 654 ? -0.546 12.865 33.122 1.00 95.00 654 ALA A N 1
ATOM 4828 C CA . ALA A 1 654 ? 0.525 12.000 33.614 1.00 95.00 654 ALA A CA 1
ATOM 4829 C C . ALA A 1 654 ? 1.087 12.490 34.958 1.00 95.00 654 ALA A C 1
ATOM 4831 O O . ALA A 1 654 ? 1.304 11.690 35.867 1.00 95.00 654 ALA A O 1
ATOM 4832 N N . ALA A 1 655 ? 1.260 13.805 35.119 1.00 95.12 655 ALA A N 1
ATOM 4833 C CA . ALA A 1 655 ? 1.726 14.421 36.362 1.00 95.12 655 ALA A CA 1
ATOM 4834 C C . ALA A 1 655 ? 0.750 14.202 37.533 1.00 95.12 655 ALA A C 1
ATOM 4836 O O . ALA A 1 655 ? 1.175 14.109 38.681 1.00 95.12 655 ALA A O 1
ATOM 4837 N N . SER A 1 656 ? -0.551 14.079 37.244 1.00 94.56 656 SER A N 1
ATOM 4838 C CA . SER A 1 656 ? -1.608 13.805 38.230 1.00 94.56 656 SER A CA 1
ATOM 4839 C C . SER A 1 656 ? -1.895 12.314 38.446 1.00 94.56 656 SER A C 1
ATOM 4841 O O . SER A 1 656 ? -2.907 11.969 39.057 1.00 94.56 656 SER A O 1
ATOM 4843 N N . THR A 1 657 ? -1.034 11.414 37.957 1.00 93.69 657 THR A N 1
ATOM 4844 C CA . THR A 1 657 ? -1.230 9.967 38.130 1.00 93.69 657 THR A CA 1
ATOM 4845 C C . THR A 1 657 ? -1.253 9.600 39.618 1.00 93.69 657 THR A C 1
ATOM 4847 O O . THR A 1 657 ? -0.291 9.908 40.330 1.00 93.69 657 THR A O 1
ATOM 4850 N N . PRO A 1 658 ? -2.306 8.924 40.117 1.00 91.69 658 PRO A N 1
ATOM 4851 C CA . PRO A 1 658 ? -2.353 8.460 41.500 1.00 91.69 658 PRO A CA 1
ATOM 4852 C C . PRO A 1 658 ? -1.148 7.572 41.839 1.00 91.69 658 PRO A C 1
ATOM 4854 O O . PRO A 1 658 ? -0.848 6.623 41.121 1.00 91.69 658 PRO A O 1
ATOM 4857 N N . GLY A 1 659 ? -0.441 7.889 42.927 1.00 93.44 659 GLY A N 1
ATOM 4858 C CA . GLY A 1 659 ? 0.798 7.194 43.309 1.00 93.44 659 GLY A CA 1
ATOM 4859 C C . GLY A 1 659 ? 2.045 7.592 42.499 1.00 93.44 659 GLY A C 1
ATOM 4860 O O . GLY A 1 659 ? 3.126 7.059 42.745 1.00 93.44 659 GLY A O 1
ATOM 4861 N N . GLY A 1 660 ? 1.921 8.544 41.568 1.00 94.81 660 GLY A N 1
ATOM 4862 C CA . GLY A 1 660 ? 3.022 9.091 40.776 1.00 94.81 660 GLY A CA 1
ATOM 4863 C C . GLY A 1 660 ? 3.598 8.124 39.736 1.00 94.81 660 GLY A C 1
ATOM 4864 O O . GLY A 1 660 ? 3.058 7.050 39.465 1.00 94.81 660 GLY A O 1
ATOM 4865 N N . THR A 1 661 ? 4.735 8.506 39.148 1.00 93.88 661 THR A N 1
ATOM 4866 C CA . THR A 1 661 ? 5.388 7.770 38.052 1.00 93.88 661 THR A CA 1
ATOM 4867 C C . THR A 1 661 ? 5.722 6.319 38.411 1.00 93.88 661 THR A C 1
ATOM 4869 O O . THR A 1 661 ? 5.540 5.433 37.584 1.00 93.88 661 THR A O 1
ATOM 4872 N N . ASN A 1 662 ? 6.141 6.031 39.647 1.00 93.00 662 ASN A N 1
ATOM 4873 C CA . ASN A 1 662 ? 6.484 4.661 40.058 1.00 93.00 662 ASN A CA 1
ATOM 4874 C C . ASN A 1 662 ? 5.262 3.725 40.075 1.00 93.00 662 ASN A C 1
ATOM 4876 O O . ASN A 1 662 ? 5.362 2.563 39.673 1.00 93.00 662 ASN A O 1
ATOM 4880 N N . ALA A 1 663 ? 4.097 4.229 40.497 1.00 93.00 663 ALA A N 1
ATOM 4881 C CA . ALA A 1 663 ? 2.851 3.470 40.418 1.00 93.00 663 ALA A CA 1
ATOM 4882 C C . ALA A 1 663 ? 2.450 3.226 38.953 1.00 93.00 663 ALA A C 1
ATOM 4884 O O . ALA A 1 663 ? 2.078 2.108 38.598 1.00 93.00 663 ALA A O 1
ATOM 4885 N N . ALA A 1 664 ? 2.620 4.234 38.089 1.00 95.00 664 ALA A N 1
ATOM 4886 C CA . ALA A 1 664 ? 2.396 4.111 36.649 1.00 95.00 664 ALA A CA 1
ATOM 4887 C C . ALA A 1 664 ? 3.273 3.007 36.024 1.00 95.00 664 ALA A C 1
ATOM 4889 O O . ALA A 1 664 ? 2.767 2.131 35.327 1.00 95.00 664 ALA A O 1
ATOM 4890 N N . LEU A 1 665 ? 4.572 2.976 36.350 1.00 94.12 665 LEU A N 1
ATOM 4891 C CA . LEU A 1 665 ? 5.506 1.951 35.866 1.00 94.12 665 LEU A CA 1
ATOM 4892 C C . LEU A 1 665 ? 5.169 0.543 36.375 1.00 94.12 665 LEU A C 1
ATOM 4894 O O . LEU A 1 665 ? 5.312 -0.427 35.632 1.00 94.12 665 LEU A O 1
ATOM 4898 N N . THR A 1 666 ? 4.668 0.426 37.608 1.00 92.00 666 THR A N 1
ATOM 4899 C CA . THR A 1 666 ? 4.199 -0.857 38.159 1.00 92.00 666 THR A CA 1
ATOM 4900 C C . THR A 1 666 ? 3.010 -1.394 37.361 1.00 92.00 666 THR A C 1
ATOM 4902 O O . THR A 1 666 ? 2.979 -2.570 36.998 1.00 92.00 666 THR A O 1
ATOM 4905 N N . LEU A 1 667 ? 2.043 -0.530 37.036 1.00 93.19 667 LEU A N 1
ATOM 4906 C CA . LEU A 1 667 ? 0.899 -0.904 36.202 1.00 93.19 667 LEU A CA 1
ATOM 4907 C C . LEU A 1 667 ? 1.334 -1.229 34.772 1.00 93.19 667 LEU A C 1
ATOM 4909 O O . LEU A 1 667 ? 0.872 -2.216 34.208 1.00 93.19 667 LEU A O 1
ATOM 4913 N N . PHE A 1 668 ? 2.242 -0.436 34.204 1.00 95.56 668 PHE A N 1
ATOM 4914 C CA . PHE A 1 668 ? 2.787 -0.640 32.866 1.00 95.56 668 PHE A CA 1
ATOM 4915 C C . PHE A 1 668 ? 3.460 -2.007 32.708 1.00 95.56 668 PHE A C 1
ATOM 4917 O O . PHE A 1 668 ? 3.202 -2.701 31.724 1.00 95.56 668 PHE A O 1
ATOM 4924 N N . ALA A 1 669 ? 4.255 -2.437 33.693 1.00 94.25 669 ALA A N 1
ATOM 4925 C CA . ALA A 1 669 ? 4.883 -3.759 33.694 1.00 94.25 669 ALA A CA 1
ATOM 4926 C C . ALA A 1 669 ? 3.860 -4.908 33.662 1.00 94.25 669 ALA A C 1
ATOM 4928 O O . ALA A 1 669 ? 4.125 -5.958 33.081 1.00 94.25 669 ALA A O 1
ATOM 4929 N N . ALA A 1 670 ? 2.680 -4.702 34.254 1.00 92.75 670 ALA A N 1
ATOM 4930 C CA . ALA A 1 670 ? 1.598 -5.682 34.290 1.00 92.75 670 ALA A CA 1
ATOM 4931 C C . ALA A 1 670 ? 0.687 -5.662 33.043 1.00 92.75 670 ALA A C 1
ATOM 4933 O O . ALA A 1 670 ? -0.201 -6.511 32.924 1.00 92.75 670 ALA A O 1
ATOM 4934 N N . ARG A 1 671 ? 0.859 -4.699 32.125 1.00 94.56 671 ARG A N 1
ATOM 4935 C CA . ARG A 1 671 ? 0.093 -4.619 30.869 1.00 94.56 671 ARG A CA 1
ATOM 4936 C C . ARG A 1 671 ? 0.673 -5.544 29.804 1.00 94.56 671 ARG A C 1
ATOM 4938 O O . ARG A 1 671 ? 1.878 -5.761 29.737 1.00 94.56 671 ARG A O 1
ATOM 4945 N N . ASP A 1 672 ? -0.195 -6.013 28.912 1.00 95.50 672 ASP A N 1
ATOM 4946 C CA . ASP A 1 672 ? 0.225 -6.656 27.670 1.00 95.50 672 ASP A CA 1
ATOM 4947 C C . ASP A 1 672 ? 0.528 -5.580 26.615 1.00 95.50 672 ASP A C 1
ATOM 4949 O O . ASP A 1 672 ? -0.359 -4.816 26.210 1.00 95.50 672 ASP A O 1
ATOM 4953 N N . VAL A 1 673 ? 1.797 -5.491 26.216 1.00 98.00 673 VAL A N 1
ATOM 4954 C CA . VAL A 1 673 ? 2.290 -4.564 25.195 1.00 98.00 673 VAL A CA 1
ATOM 4955 C C . VAL A 1 673 ? 3.145 -5.341 24.195 1.00 98.00 673 VAL A C 1
ATOM 4957 O O . VAL A 1 673 ? 4.026 -6.118 24.568 1.00 98.00 673 VAL A O 1
ATOM 4960 N N . VAL A 1 674 ? 2.896 -5.107 22.910 1.00 98.56 674 VAL A N 1
ATOM 4961 C CA . VAL A 1 674 ? 3.663 -5.643 21.787 1.00 98.56 674 VAL A CA 1
ATOM 4962 C C . VAL A 1 674 ? 4.303 -4.482 21.035 1.00 98.56 674 VAL A C 1
ATOM 4964 O O . VAL A 1 674 ? 3.615 -3.575 20.563 1.00 98.56 674 VAL A O 1
ATOM 4967 N N . TYR A 1 675 ? 5.622 -4.523 20.882 1.00 98.62 675 TYR A N 1
ATOM 4968 C CA . TYR A 1 675 ? 6.367 -3.619 20.011 1.00 98.62 675 TYR A CA 1
ATOM 4969 C C . TYR A 1 675 ? 6.504 -4.264 18.637 1.00 98.62 675 TYR A C 1
ATOM 4971 O O . TYR A 1 675 ? 7.289 -5.196 18.464 1.00 98.62 675 TYR A O 1
ATOM 4979 N N . LEU A 1 676 ? 5.743 -3.776 17.662 1.00 98.31 676 LEU A N 1
ATOM 4980 C CA . LEU A 1 676 ? 5.725 -4.325 16.308 1.00 98.31 676 LEU A CA 1
ATOM 4981 C C . LEU A 1 676 ? 6.627 -3.472 15.399 1.00 98.31 676 LEU A C 1
ATOM 4983 O O . LEU A 1 676 ? 6.373 -2.288 15.203 1.00 98.31 676 LEU A O 1
ATOM 4987 N N . GLN A 1 677 ? 7.713 -4.029 14.869 1.00 97.31 677 GLN A N 1
ATOM 4988 C CA . GLN A 1 677 ? 8.709 -3.255 14.110 1.00 97.31 677 GLN A CA 1
ATOM 4989 C C . GLN A 1 677 ? 8.857 -3.771 12.683 1.00 97.31 677 GLN A C 1
ATOM 4991 O O . GLN A 1 677 ? 9.062 -4.961 12.471 1.00 97.31 677 GLN A O 1
ATOM 4996 N N . GLY A 1 678 ? 8.815 -2.882 11.695 1.00 87.12 678 GLY A N 1
ATOM 4997 C CA . GLY A 1 678 ? 9.144 -3.233 10.313 1.00 87.12 678 GLY A CA 1
ATOM 4998 C C . GLY A 1 678 ? 10.646 -3.484 10.166 1.00 87.12 678 GLY A C 1
ATOM 4999 O O . GLY A 1 678 ? 11.450 -2.614 10.508 1.00 87.12 678 GLY A O 1
ATOM 5000 N N . ARG A 1 679 ? 11.055 -4.654 9.653 1.00 82.00 679 ARG A N 1
ATOM 5001 C CA . ARG A 1 679 ? 12.484 -4.980 9.456 1.00 82.00 679 ARG A CA 1
ATOM 5002 C C . ARG A 1 679 ? 13.177 -4.073 8.441 1.00 82.00 679 ARG A C 1
ATOM 5004 O O . ARG A 1 679 ? 14.394 -3.934 8.520 1.00 82.00 679 ARG A O 1
ATOM 5011 N N . ASN A 1 680 ? 12.409 -3.448 7.549 1.00 79.12 680 ASN A N 1
ATOM 5012 C CA . ASN A 1 680 ? 12.899 -2.492 6.561 1.00 79.12 680 ASN A CA 1
ATOM 5013 C C . ASN A 1 680 ? 12.559 -1.041 6.944 1.00 79.12 680 ASN A C 1
ATOM 5015 O O . ASN A 1 680 ? 12.728 -0.142 6.126 1.00 79.12 680 ASN A O 1
ATOM 5019 N N . ASP A 1 681 ? 12.080 -0.771 8.169 1.00 82.12 681 ASP A N 1
ATOM 5020 C CA . ASP A 1 681 ? 11.937 0.604 8.680 1.00 82.12 681 ASP A CA 1
ATOM 5021 C C . ASP A 1 681 ? 13.295 1.128 9.177 1.00 82.12 681 ASP A C 1
ATOM 5023 O O . ASP A 1 681 ? 13.547 1.399 10.363 1.00 82.12 681 ASP A O 1
ATOM 5027 N N . THR A 1 682 ? 14.208 1.159 8.213 1.00 80.81 682 THR A N 1
ATOM 5028 C CA . THR A 1 682 ? 15.616 1.519 8.308 1.00 80.81 682 THR A CA 1
ATOM 5029 C C . THR A 1 682 ? 15.892 2.728 7.415 1.00 80.81 682 THR A C 1
ATOM 5031 O O . THR A 1 682 ? 14.996 3.256 6.759 1.00 80.81 682 THR A O 1
ATOM 5034 N N . CYS A 1 683 ? 17.138 3.195 7.399 1.00 71.50 683 CYS A N 1
ATOM 5035 C CA . CYS A 1 683 ? 17.581 4.242 6.483 1.00 71.50 683 CYS A CA 1
ATOM 5036 C C . CYS A 1 683 ? 18.743 3.701 5.651 1.00 71.50 683 CYS A C 1
ATOM 5038 O O . CYS A 1 683 ? 19.639 3.065 6.206 1.00 71.50 683 CYS A O 1
ATOM 5040 N N . ASP A 1 684 ? 18.751 3.995 4.354 1.00 55.59 684 ASP A N 1
ATOM 5041 C CA . ASP A 1 684 ? 19.682 3.400 3.384 1.00 55.59 684 ASP A CA 1
ATOM 5042 C C . ASP A 1 684 ? 21.105 3.974 3.427 1.00 55.59 684 ASP A C 1
ATOM 5044 O O . ASP A 1 684 ? 21.932 3.654 2.574 1.00 55.59 684 ASP A O 1
ATOM 5048 N N . CYS A 1 685 ? 21.432 4.835 4.395 1.00 55.34 685 CYS A N 1
ATOM 5049 C CA . CYS A 1 685 ? 22.717 5.522 4.397 1.00 55.34 685 CYS A CA 1
ATOM 5050 C C . CYS A 1 685 ? 23.600 5.264 5.615 1.00 55.34 685 CYS A C 1
ATOM 5052 O O . CYS A 1 685 ? 23.166 5.117 6.760 1.00 55.34 685 CYS A O 1
ATOM 5054 N N . ASN A 1 686 ? 24.899 5.238 5.318 1.00 47.47 686 ASN A N 1
ATOM 5055 C CA . ASN A 1 686 ? 25.982 5.054 6.264 1.00 47.47 686 ASN A CA 1
ATOM 5056 C C . ASN A 1 686 ? 26.234 6.366 7.045 1.00 47.47 686 ASN A C 1
ATOM 5058 O O . ASN A 1 686 ? 26.432 7.409 6.420 1.00 47.47 686 ASN A O 1
ATOM 5062 N N . PRO A 1 687 ? 26.278 6.341 8.391 1.00 42.25 687 PRO A N 1
ATOM 5063 C CA . PRO A 1 687 ? 26.525 7.512 9.250 1.00 42.25 687 PRO A CA 1
ATOM 5064 C C . PRO A 1 687 ? 27.830 8.283 8.990 1.00 42.25 687 PRO A C 1
ATOM 5066 O O . PRO A 1 687 ? 27.992 9.370 9.536 1.00 42.25 687 PRO A O 1
ATOM 5069 N N . THR A 1 688 ? 28.793 7.734 8.245 1.00 45.38 688 THR A N 1
ATOM 5070 C CA . THR A 1 688 ? 30.059 8.429 7.952 1.00 45.38 688 THR A CA 1
ATOM 5071 C C . THR A 1 688 ? 29.956 9.402 6.779 1.00 45.38 688 THR A C 1
ATOM 5073 O O . THR A 1 688 ? 30.888 10.168 6.546 1.00 45.38 688 THR A O 1
ATOM 5076 N N . THR A 1 689 ? 28.853 9.388 6.028 1.00 45.75 689 THR A N 1
ATOM 5077 C CA . THR A 1 689 ? 28.674 10.255 4.861 1.00 45.75 689 THR A CA 1
ATOM 5078 C C . THR A 1 689 ? 28.067 11.591 5.291 1.00 45.75 689 THR A C 1
ATOM 5080 O O . THR A 1 689 ? 26.898 11.662 5.674 1.00 45.75 689 THR A O 1
ATOM 5083 N N . ALA A 1 690 ? 28.857 12.667 5.232 1.00 36.94 690 ALA A N 1
ATOM 5084 C CA . ALA A 1 690 ? 28.373 14.019 5.503 1.00 36.94 690 ALA A CA 1
ATOM 5085 C C . ALA A 1 690 ? 27.229 14.388 4.538 1.00 36.94 690 ALA A C 1
ATOM 5087 O O . ALA A 1 690 ? 27.358 14.215 3.328 1.00 36.94 690 ALA A O 1
ATOM 5088 N N . GLY A 1 691 ? 26.113 14.889 5.078 1.00 46.16 691 GLY A N 1
ATOM 5089 C CA . GLY A 1 691 ? 24.936 15.289 4.298 1.00 46.16 691 GLY A CA 1
ATOM 5090 C C . GLY A 1 691 ? 23.841 14.227 4.152 1.00 46.16 691 GLY A C 1
ATOM 5091 O O . GLY A 1 691 ? 22.808 14.536 3.563 1.00 46.16 691 GLY A O 1
ATOM 5092 N N . CYS A 1 692 ? 23.998 13.016 4.706 1.00 50.38 692 CYS A N 1
ATOM 5093 C CA . CYS A 1 692 ? 22.879 12.074 4.738 1.00 50.38 692 CYS A CA 1
ATOM 5094 C C . CYS A 1 692 ? 21.942 12.323 5.931 1.00 50.38 692 CYS A C 1
ATOM 5096 O O . CYS A 1 692 ? 22.296 12.049 7.077 1.00 50.38 692 CYS A O 1
ATOM 5098 N N . GLY A 1 693 ? 20.729 12.804 5.656 1.00 54.75 693 GLY A N 1
ATOM 5099 C CA . GLY A 1 693 ? 19.618 12.813 6.607 1.00 54.75 693 GLY A CA 1
ATOM 5100 C C . GLY A 1 693 ? 18.682 11.633 6.355 1.00 54.75 693 GLY A C 1
ATOM 5101 O O . GLY A 1 693 ? 18.329 11.359 5.208 1.00 54.75 693 GLY A O 1
ATOM 5102 N N . CYS A 1 694 ? 18.244 10.941 7.410 1.00 60.31 694 CYS A N 1
ATOM 5103 C CA . CYS A 1 694 ? 17.170 9.966 7.263 1.00 60.31 694 CYS A CA 1
ATOM 5104 C C . CYS A 1 694 ? 15.820 10.683 7.161 1.00 60.31 694 CYS A C 1
ATOM 5106 O O . CYS A 1 694 ? 15.213 11.039 8.167 1.00 60.31 694 CYS A O 1
ATOM 5108 N N . LEU A 1 695 ? 15.344 10.882 5.932 1.00 57.69 695 LEU A N 1
ATOM 5109 C CA . LEU A 1 695 ? 14.062 11.533 5.642 1.00 57.69 695 LEU A CA 1
ATOM 5110 C C . LEU A 1 695 ? 12.883 10.545 5.577 1.00 57.69 695 LEU A C 1
ATOM 5112 O O . LEU A 1 695 ? 11.836 10.870 5.021 1.00 57.69 695 LEU A O 1
ATOM 5116 N N . SER A 1 696 ? 13.027 9.336 6.136 1.00 55.66 696 SER A N 1
ATOM 5117 C CA . SER A 1 696 ? 11.979 8.309 6.080 1.00 55.66 696 SER A CA 1
ATOM 5118 C C . SER A 1 696 ? 10.709 8.781 6.795 1.00 55.66 696 SER A C 1
ATOM 5120 O O . SER A 1 696 ? 10.650 8.813 8.027 1.00 55.66 696 SER A O 1
ATOM 5122 N N . HIS A 1 697 ? 9.684 9.136 6.015 1.00 65.56 697 HIS A N 1
ATOM 5123 C CA . HIS A 1 697 ? 8.297 9.318 6.455 1.00 65.56 697 HIS A CA 1
ATOM 5124 C C . HIS A 1 697 ? 8.148 10.175 7.727 1.00 65.56 697 HIS A C 1
ATOM 5126 O O . HIS A 1 697 ? 7.524 9.765 8.708 1.00 65.56 697 HIS A O 1
ATOM 5132 N N . GLY A 1 698 ? 8.792 11.346 7.752 1.00 65.62 698 GLY A N 1
ATOM 5133 C CA . GLY A 1 698 ? 8.719 12.267 8.892 1.00 65.62 698 GLY A CA 1
ATOM 5134 C C . GLY A 1 698 ? 9.329 11.711 10.184 1.00 65.62 698 GLY A C 1
ATOM 5135 O O . GLY A 1 698 ? 8.779 11.932 11.261 1.00 65.62 698 GLY A O 1
ATOM 5136 N N . LEU A 1 699 ? 10.418 10.937 10.084 1.00 81.44 699 LEU A N 1
ATOM 5137 C CA . LEU A 1 699 ? 11.216 10.525 11.240 1.00 81.44 699 LEU A CA 1
ATOM 5138 C C . LEU A 1 699 ? 11.629 11.757 12.055 1.00 81.44 699 LEU A C 1
ATOM 5140 O O . LEU A 1 699 ? 12.197 12.700 11.516 1.00 81.44 699 LEU A O 1
ATOM 5144 N N . GLU A 1 700 ? 11.351 11.740 13.357 1.00 83.06 700 GLU A N 1
ATOM 5145 C CA . GLU A 1 700 ? 11.786 12.802 14.267 1.00 83.06 700 GLU A CA 1
ATOM 5146 C C . GLU A 1 700 ? 13.309 12.701 14.470 1.00 83.06 700 GLU A C 1
ATOM 5148 O O . GLU A 1 700 ? 13.820 11.633 14.816 1.00 83.06 700 GLU A O 1
ATOM 5153 N N . THR A 1 701 ? 14.041 13.789 14.222 1.00 85.69 701 THR A N 1
ATOM 5154 C CA . THR A 1 701 ? 15.517 13.843 14.282 1.00 85.69 701 THR A CA 1
ATOM 5155 C C . THR A 1 701 ? 16.009 14.942 15.225 1.00 85.69 701 THR A C 1
ATOM 5157 O O . THR A 1 701 ? 17.024 15.594 14.966 1.00 85.69 701 THR A O 1
ATOM 5160 N N . THR A 1 702 ? 15.270 15.228 16.303 1.00 87.00 702 THR A N 1
ATOM 5161 C CA . THR A 1 702 ? 15.771 16.150 17.330 1.00 87.00 702 THR A CA 1
ATOM 5162 C C . THR A 1 702 ? 16.991 15.549 18.034 1.00 87.00 702 THR A C 1
ATOM 5164 O O . THR A 1 702 ? 17.253 14.348 17.968 1.00 87.00 702 THR A O 1
ATOM 5167 N N . CYS A 1 703 ? 17.733 16.380 18.769 1.00 89.50 703 CYS A N 1
ATOM 5168 C CA . CYS A 1 703 ? 18.892 15.938 19.551 1.00 89.50 703 CYS A CA 1
ATOM 5169 C C . CYS A 1 703 ? 18.558 14.740 20.463 1.00 89.50 703 CYS A C 1
ATOM 5171 O O . CYS A 1 703 ? 19.328 13.786 20.555 1.00 89.50 703 CYS A O 1
ATOM 5173 N N . ALA A 1 704 ? 17.389 14.775 21.110 1.00 90.56 704 ALA A N 1
ATOM 5174 C CA . ALA A 1 704 ? 16.915 13.711 21.985 1.00 90.56 704 ALA A CA 1
ATOM 5175 C C . ALA A 1 704 ? 16.509 12.443 21.212 1.00 90.56 704 ALA A C 1
ATOM 5177 O O . ALA A 1 704 ? 16.773 11.335 21.682 1.00 90.56 704 ALA A O 1
ATOM 5178 N N . ASP A 1 705 ? 15.941 12.594 20.011 1.00 90.00 705 ASP A N 1
ATOM 5179 C CA . ASP A 1 705 ? 15.577 11.467 19.147 1.00 90.00 705 ASP A CA 1
ATOM 5180 C C . ASP A 1 705 ? 16.789 10.637 18.727 1.00 90.00 705 ASP A C 1
ATOM 5182 O O . ASP A 1 705 ? 16.777 9.407 18.816 1.00 90.00 705 ASP A O 1
ATOM 5186 N N . GLU A 1 706 ? 17.867 11.314 18.338 1.00 88.62 706 GLU A N 1
ATOM 5187 C CA . GLU A 1 706 ? 19.107 10.671 17.900 1.00 88.62 706 GLU A CA 1
ATOM 5188 C C . GLU A 1 706 ? 19.814 9.900 19.026 1.00 88.62 706 GLU A C 1
ATOM 5190 O O . GLU A 1 706 ? 20.547 8.943 18.764 1.00 88.62 706 GLU A O 1
ATOM 5195 N N . LEU A 1 707 ? 19.552 10.243 20.293 1.00 91.12 707 LEU A N 1
ATOM 5196 C CA . LEU A 1 707 ? 20.058 9.483 21.440 1.00 91.12 707 LEU A CA 1
ATOM 5197 C C . LEU A 1 707 ? 19.358 8.129 21.631 1.00 91.12 707 LEU A C 1
ATOM 5199 O O . LEU A 1 707 ? 19.902 7.267 22.322 1.00 91.12 707 LEU A O 1
ATOM 5203 N N . MET A 1 708 ? 18.188 7.913 21.024 1.00 90.25 708 MET A N 1
ATOM 5204 C CA . MET A 1 708 ? 17.484 6.624 21.062 1.00 90.25 708 MET A CA 1
ATOM 5205 C C . MET A 1 708 ? 17.888 5.691 19.915 1.00 90.25 708 MET A C 1
ATOM 5207 O O . MET A 1 708 ? 17.540 4.513 19.935 1.00 90.25 708 MET A O 1
ATOM 5211 N N . GLY A 1 709 ? 18.604 6.190 18.906 1.00 89.38 709 GLY A N 1
ATOM 5212 C CA . GLY A 1 709 ? 18.987 5.440 17.712 1.00 89.38 709 GLY A CA 1
ATOM 5213 C C . GLY A 1 709 ? 18.671 6.196 16.425 1.00 89.38 709 GLY A C 1
ATOM 5214 O O . GLY A 1 709 ? 17.946 7.184 16.423 1.00 89.38 709 GLY A O 1
ATOM 5215 N N . ARG A 1 710 ? 19.204 5.707 15.305 1.00 82.12 710 ARG A N 1
ATOM 5216 C CA . ARG A 1 710 ? 19.199 6.438 14.023 1.00 82.12 710 ARG A CA 1
ATOM 5217 C C . ARG A 1 710 ? 17.919 6.288 13.206 1.00 82.12 710 ARG A C 1
ATOM 5219 O O . ARG A 1 710 ? 17.643 7.094 12.332 1.00 82.12 710 ARG A O 1
ATOM 5226 N N . PHE A 1 711 ? 17.180 5.209 13.440 1.00 85.56 711 PHE A N 1
ATOM 5227 C CA . PHE A 1 711 ? 15.982 4.842 12.687 1.00 85.56 711 PHE A CA 1
ATOM 5228 C C . PHE A 1 711 ? 15.032 4.024 13.553 1.00 85.56 711 PHE A C 1
ATOM 5230 O O . PHE A 1 711 ? 15.440 3.505 14.595 1.00 85.56 711 PHE A O 1
ATOM 5237 N N . ARG A 1 712 ? 13.769 3.901 13.138 1.00 90.25 712 ARG A N 1
ATOM 5238 C CA . ARG A 1 712 ? 12.677 3.356 13.964 1.00 90.25 712 ARG A CA 1
ATOM 5239 C C . ARG A 1 712 ? 12.940 1.937 14.445 1.00 90.25 712 ARG A C 1
ATOM 5241 O O . ARG A 1 712 ? 12.826 1.700 15.645 1.00 90.25 712 ARG A O 1
ATOM 5248 N N . LEU A 1 713 ? 13.404 1.042 13.566 1.00 91.94 713 LEU A N 1
ATOM 5249 C CA . LEU A 1 713 ? 13.763 -0.324 13.963 1.00 91.94 713 LEU A CA 1
ATOM 5250 C C . LEU A 1 713 ? 14.848 -0.345 15.056 1.00 91.94 713 LEU A C 1
ATOM 5252 O O . LEU A 1 713 ? 14.727 -1.070 16.042 1.00 91.94 713 LEU A O 1
ATOM 5256 N N . MET A 1 714 ? 15.896 0.477 14.921 1.00 91.50 714 MET A N 1
ATOM 5257 C CA . MET A 1 714 ? 16.949 0.592 15.937 1.00 91.50 714 MET A CA 1
ATOM 5258 C C . MET A 1 714 ? 16.396 1.168 17.242 1.00 91.50 714 MET A C 1
ATOM 5260 O O . MET A 1 714 ? 16.656 0.601 18.299 1.00 91.50 714 MET A O 1
ATOM 5264 N N . ARG A 1 715 ? 15.609 2.249 17.174 1.00 93.62 715 ARG A N 1
ATOM 5265 C CA . ARG A 1 715 ? 14.983 2.873 18.351 1.00 93.62 715 ARG A CA 1
ATOM 5266 C C . ARG A 1 715 ? 14.098 1.877 19.098 1.00 93.62 715 ARG A C 1
ATOM 5268 O O . ARG A 1 715 ? 14.227 1.751 20.310 1.00 93.62 715 ARG A O 1
ATOM 5275 N N . GLY A 1 716 ? 13.284 1.105 18.376 1.00 96.06 716 GLY A N 1
ATOM 5276 C CA . GLY A 1 716 ? 12.475 0.027 18.938 1.00 96.06 716 GLY A CA 1
ATOM 5277 C C . GLY A 1 716 ? 13.326 -1.007 19.666 1.00 96.06 716 GLY A C 1
ATOM 5278 O O . GLY A 1 716 ? 13.132 -1.211 20.862 1.00 96.06 716 GLY A O 1
ATOM 5279 N N . ARG A 1 717 ? 14.309 -1.612 18.984 1.00 95.44 717 ARG A N 1
ATOM 5280 C CA . ARG A 1 717 ? 15.211 -2.621 19.576 1.00 95.44 717 ARG A CA 1
ATOM 5281 C C . ARG A 1 717 ? 15.913 -2.116 20.837 1.00 95.44 717 ARG A C 1
ATOM 5283 O O . ARG A 1 717 ? 15.952 -2.822 21.842 1.00 95.44 717 ARG A O 1
ATOM 5290 N N . LEU A 1 718 ? 16.462 -0.901 20.791 1.00 94.81 718 LEU A N 1
ATOM 5291 C CA . LEU A 1 718 ? 17.181 -0.308 21.920 1.00 94.81 718 LEU A CA 1
ATOM 5292 C C . LEU A 1 718 ? 16.248 0.012 23.090 1.00 94.81 718 LEU A C 1
ATOM 5294 O O . LEU A 1 718 ? 16.611 -0.222 24.242 1.00 94.81 718 LEU A O 1
ATOM 5298 N N . TYR A 1 719 ? 15.045 0.508 22.812 1.00 95.94 719 TYR A N 1
ATOM 5299 C CA . TYR A 1 719 ? 14.037 0.736 23.838 1.00 95.94 719 TYR A CA 1
ATOM 5300 C C . TYR A 1 719 ? 13.590 -0.578 24.494 1.00 95.94 719 TYR A C 1
ATOM 5302 O O . TYR A 1 719 ? 13.599 -0.689 25.716 1.00 95.94 719 TYR A O 1
ATOM 5310 N N . TYR A 1 720 ? 13.294 -1.617 23.710 1.00 95.25 720 TYR A N 1
ATOM 5311 C CA . TYR A 1 720 ? 12.907 -2.922 24.253 1.00 95.25 720 TYR A CA 1
ATOM 5312 C C . TYR A 1 720 ? 14.025 -3.568 25.079 1.00 95.25 720 TYR A C 1
ATOM 5314 O O . TYR A 1 720 ? 13.767 -4.126 26.141 1.00 95.25 720 TYR A O 1
ATOM 5322 N N . ALA A 1 721 ? 15.284 -3.432 24.658 1.00 92.19 721 ALA A N 1
ATOM 5323 C CA . ALA A 1 721 ? 16.418 -3.885 25.458 1.00 92.19 721 ALA A CA 1
ATOM 5324 C C . ALA A 1 721 ? 16.542 -3.111 26.786 1.00 92.19 721 ALA A C 1
ATOM 5326 O O . ALA A 1 721 ? 16.868 -3.701 27.815 1.00 92.19 721 ALA A O 1
ATOM 5327 N N . GLN A 1 722 ? 16.252 -1.802 26.791 1.00 91.75 722 GLN A N 1
ATOM 5328 C CA . GLN A 1 722 ? 16.202 -1.008 28.024 1.00 91.75 722 GLN A CA 1
ATOM 5329 C C . GLN A 1 722 ? 15.051 -1.459 28.936 1.00 91.75 722 GLN A C 1
ATOM 5331 O O . GLN A 1 722 ? 15.257 -1.609 30.137 1.00 91.75 722 GLN A O 1
ATOM 5336 N N . LEU A 1 723 ? 13.870 -1.720 28.371 1.00 92.25 723 LEU A N 1
ATOM 5337 C CA . LEU A 1 723 ? 12.702 -2.232 29.088 1.00 92.25 723 LEU A CA 1
ATOM 5338 C C . LEU A 1 723 ? 13.026 -3.530 29.840 1.00 92.25 723 LEU A C 1
ATOM 5340 O O . LEU A 1 723 ? 12.741 -3.629 31.034 1.00 92.25 723 LEU A O 1
ATOM 5344 N N . GLN A 1 724 ? 13.672 -4.490 29.167 1.00 91.81 724 GLN A N 1
ATOM 5345 C CA . GLN A 1 724 ? 14.083 -5.746 29.803 1.00 91.81 724 GLN A CA 1
ATOM 5346 C C . GLN A 1 724 ? 15.089 -5.512 30.931 1.00 91.81 724 GLN A C 1
ATOM 5348 O O . GLN A 1 724 ? 14.953 -6.093 32.005 1.00 91.81 724 GLN A O 1
ATOM 5353 N N . ALA A 1 725 ? 16.074 -4.636 30.713 1.00 89.38 725 ALA A N 1
ATOM 5354 C CA . ALA A 1 725 ? 17.080 -4.321 31.723 1.00 89.38 725 ALA A CA 1
ATOM 5355 C C . ALA A 1 725 ? 16.485 -3.612 32.953 1.00 89.38 725 ALA A C 1
ATOM 5357 O O . ALA A 1 725 ? 16.926 -3.864 34.070 1.00 89.38 725 ALA A O 1
ATOM 5358 N N . HIS A 1 726 ? 15.491 -2.741 32.756 1.00 89.62 726 HIS A N 1
ATOM 5359 C CA . HIS A 1 726 ? 14.866 -1.975 33.832 1.00 89.62 726 HIS A CA 1
ATOM 5360 C C . HIS A 1 726 ? 14.019 -2.855 34.756 1.00 89.62 726 HIS A C 1
ATOM 5362 O O . HIS A 1 726 ? 14.157 -2.772 35.974 1.00 89.62 726 HIS A O 1
ATOM 5368 N N . PHE A 1 727 ? 13.150 -3.700 34.192 1.00 89.44 727 PHE A N 1
ATOM 5369 C CA . PHE A 1 727 ? 12.261 -4.537 35.002 1.00 89.44 727 PHE A CA 1
ATOM 5370 C C . PHE A 1 727 ? 12.900 -5.846 35.460 1.00 89.44 727 PHE A C 1
ATOM 5372 O O . PHE A 1 727 ? 12.454 -6.399 36.462 1.00 89.44 727 PHE A O 1
ATOM 5379 N N . ASN A 1 728 ? 13.918 -6.341 34.744 1.00 85.56 728 ASN A N 1
ATOM 5380 C CA . ASN A 1 728 ? 14.649 -7.570 35.061 1.00 85.56 728 ASN A CA 1
ATOM 5381 C C . ASN A 1 728 ? 13.723 -8.740 35.475 1.00 85.56 728 ASN A C 1
ATOM 5383 O O . ASN A 1 728 ? 13.972 -9.437 36.460 1.00 85.56 728 ASN A O 1
ATOM 5387 N N . ALA A 1 729 ? 12.605 -8.905 34.760 1.00 73.50 729 ALA A N 1
ATOM 5388 C CA . ALA A 1 729 ? 11.546 -9.848 35.107 1.00 73.50 729 ALA A CA 1
ATOM 5389 C C . ALA A 1 729 ? 11.690 -11.185 34.361 1.00 73.50 729 ALA A C 1
ATOM 5391 O O . ALA A 1 729 ? 12.209 -11.239 33.245 1.00 73.50 729 ALA A O 1
ATOM 5392 N N . SER A 1 730 ? 11.176 -12.261 34.966 1.00 72.38 730 SER A N 1
ATOM 5393 C CA . SER A 1 730 ? 10.998 -13.570 34.329 1.00 72.38 730 SER A CA 1
ATOM 5394 C C . SER A 1 730 ? 9.565 -14.066 34.588 1.00 72.38 730 SER A C 1
ATOM 5396 O O . SER A 1 730 ? 9.218 -14.278 35.753 1.00 72.38 730 SER A O 1
ATOM 5398 N N . PRO A 1 731 ? 8.710 -14.231 33.557 1.00 80.19 731 PRO A N 1
ATOM 5399 C CA . PRO A 1 731 ? 8.985 -14.007 32.135 1.00 80.19 731 PRO A CA 1
ATOM 5400 C C . PRO A 1 731 ? 9.251 -12.530 31.799 1.00 80.19 731 PRO A C 1
ATOM 5402 O O . PRO A 1 731 ? 8.965 -11.636 32.595 1.00 80.19 731 PRO A O 1
ATOM 5405 N N . ALA A 1 732 ? 9.813 -12.300 30.610 1.00 84.50 732 ALA A N 1
ATOM 5406 C CA . ALA A 1 732 ? 10.102 -10.971 30.078 1.00 84.50 732 ALA A CA 1
ATOM 5407 C C . ALA A 1 732 ? 8.872 -10.047 30.130 1.00 84.50 732 ALA A C 1
ATOM 5409 O O . ALA A 1 732 ? 7.743 -10.480 29.881 1.00 84.50 732 ALA A O 1
ATOM 5410 N N . VAL A 1 733 ? 9.100 -8.762 30.422 1.00 91.19 733 VAL A N 1
ATOM 5411 C CA . VAL A 1 733 ? 8.042 -7.744 30.362 1.00 91.19 733 VAL A CA 1
ATOM 5412 C C . VAL A 1 733 ? 7.775 -7.413 28.901 1.00 91.19 733 VAL A C 1
ATOM 5414 O O . VAL A 1 733 ? 8.692 -7.003 28.195 1.00 91.19 733 VAL A O 1
ATOM 5417 N N . HIS A 1 734 ? 6.518 -7.521 28.465 1.00 95.62 734 HIS A N 1
ATOM 5418 C CA . HIS A 1 734 ? 6.087 -7.206 27.092 1.00 95.62 734 HIS A CA 1
ATOM 5419 C C . HIS A 1 734 ? 6.734 -8.121 26.040 1.00 95.62 734 HIS A C 1
ATOM 5421 O O . HIS A 1 734 ? 7.461 -9.058 26.359 1.00 95.62 734 HIS A O 1
ATOM 5427 N N . SER A 1 735 ? 6.442 -7.878 24.763 1.00 96.75 735 SER A N 1
ATOM 5428 C CA . SER A 1 735 ? 7.052 -8.617 23.653 1.00 96.75 735 SER A CA 1
ATOM 5429 C C . SER A 1 735 ? 7.428 -7.698 22.496 1.00 96.75 735 SER A C 1
ATOM 5431 O O . SER A 1 735 ? 6.862 -6.619 22.328 1.00 96.75 735 SER A O 1
ATOM 5433 N N . MET A 1 736 ? 8.391 -8.126 21.684 1.00 97.44 736 MET A N 1
ATOM 5434 C CA . MET A 1 736 ? 8.755 -7.464 20.436 1.00 97.44 736 MET A CA 1
ATOM 5435 C C . MET A 1 736 ? 8.632 -8.449 19.283 1.00 97.44 736 MET A C 1
ATOM 5437 O O . MET A 1 736 ? 9.121 -9.574 19.368 1.00 97.44 736 MET A O 1
ATOM 5441 N N . VAL A 1 737 ? 8.005 -8.003 18.200 1.00 97.62 737 VAL A N 1
ATOM 5442 C CA . VAL A 1 737 ? 7.836 -8.779 16.974 1.00 97.62 737 VAL A CA 1
ATOM 5443 C C . VAL A 1 737 ? 8.315 -7.935 15.804 1.00 97.62 737 VAL A C 1
ATOM 5445 O O . VAL A 1 737 ? 7.922 -6.779 15.658 1.00 97.62 737 VAL A O 1
ATOM 5448 N N . GLU A 1 738 ? 9.164 -8.512 14.960 1.00 94.69 738 GLU A N 1
ATOM 5449 C CA . GLU A 1 738 ? 9.645 -7.846 13.754 1.00 94.69 738 GLU A CA 1
ATOM 5450 C C . GLU A 1 738 ? 8.974 -8.419 12.505 1.00 94.69 738 GLU A C 1
ATOM 5452 O O . GLU A 1 738 ? 8.965 -9.632 12.293 1.00 94.69 738 GLU A O 1
ATOM 5457 N N . VAL A 1 739 ? 8.437 -7.541 11.662 1.00 79.69 739 VAL A N 1
ATOM 5458 C CA . VAL A 1 739 ? 7.734 -7.897 10.430 1.00 79.69 739 VAL A CA 1
ATOM 5459 C C . VAL A 1 739 ? 8.731 -7.896 9.267 1.00 79.69 739 VAL A C 1
ATOM 5461 O O . VAL A 1 739 ? 9.313 -6.847 8.965 1.00 79.69 739 VAL A O 1
ATOM 5464 N N . PRO A 1 740 ? 8.989 -9.046 8.617 1.00 67.50 740 PRO A N 1
ATOM 5465 C CA . PRO A 1 740 ? 9.921 -9.117 7.498 1.00 67.50 740 PRO A CA 1
ATOM 5466 C C . PRO A 1 740 ? 9.405 -8.320 6.298 1.00 67.50 740 PRO A C 1
ATOM 5468 O O . PRO A 1 740 ? 8.207 -8.284 6.045 1.00 67.50 740 PRO A O 1
ATOM 5471 N N . ASN A 1 741 ? 10.324 -7.705 5.551 1.00 64.44 741 ASN A N 1
ATOM 5472 C CA . ASN A 1 741 ? 10.059 -6.996 4.291 1.00 64.44 741 ASN A CA 1
ATOM 5473 C C . ASN A 1 741 ? 9.094 -5.798 4.379 1.00 64.44 741 ASN A C 1
ATOM 5475 O O . ASN A 1 741 ? 8.695 -5.261 3.349 1.00 64.44 741 ASN A O 1
ATOM 5479 N N . VAL A 1 742 ? 8.753 -5.334 5.585 1.00 70.69 742 VAL A N 1
ATOM 5480 C CA . VAL A 1 742 ? 7.894 -4.160 5.784 1.00 70.69 742 VAL A CA 1
ATOM 5481 C C . VAL A 1 742 ? 8.711 -2.973 6.289 1.00 70.69 742 VAL A C 1
ATOM 5483 O O . VAL A 1 742 ? 9.510 -3.102 7.220 1.00 70.69 742 VAL A O 1
ATOM 5486 N N . GLY A 1 743 ? 8.520 -1.827 5.630 1.00 76.06 743 GLY A N 1
ATOM 5487 C CA . GLY A 1 743 ? 9.074 -0.526 6.003 1.00 76.06 743 GLY A CA 1
ATOM 5488 C C . GLY A 1 743 ? 8.159 0.244 6.958 1.00 76.06 743 GLY A C 1
ATOM 5489 O O . GLY A 1 743 ? 7.687 -0.298 7.954 1.00 76.06 743 GLY A O 1
ATOM 5490 N N . HIS A 1 744 ? 7.902 1.516 6.647 1.00 83.00 744 HIS A N 1
ATOM 5491 C CA . HIS A 1 744 ? 7.088 2.418 7.468 1.00 83.00 744 HIS A CA 1
ATOM 5492 C C . HIS A 1 744 ? 5.629 2.526 6.980 1.00 83.00 744 HIS A C 1
ATOM 5494 O O . HIS A 1 744 ? 5.142 3.622 6.695 1.00 83.00 744 HIS A O 1
ATOM 5500 N N . ASP A 1 745 ? 4.933 1.393 6.848 1.00 83.12 745 ASP A N 1
ATOM 5501 C CA . ASP A 1 745 ? 3.569 1.344 6.304 1.00 83.12 745 ASP A CA 1
ATOM 5502 C C . ASP A 1 745 ? 2.591 0.624 7.238 1.00 83.12 745 ASP A C 1
ATOM 5504 O O . ASP A 1 745 ? 2.699 -0.575 7.486 1.00 83.12 745 ASP A O 1
ATOM 5508 N N . HIS A 1 746 ? 1.587 1.353 7.725 1.00 80.31 746 HIS A N 1
ATOM 5509 C CA . HIS A 1 746 ? 0.587 0.818 8.645 1.00 80.31 746 HIS A CA 1
ATOM 5510 C C . HIS A 1 746 ? -0.217 -0.354 8.057 1.00 80.31 746 HIS A C 1
ATOM 5512 O O . HIS A 1 746 ? -0.457 -1.327 8.764 1.00 80.31 746 HIS A O 1
ATOM 5518 N N . THR A 1 747 ? -0.597 -0.304 6.777 1.00 78.38 747 THR A N 1
ATOM 5519 C CA . THR A 1 747 ? -1.411 -1.347 6.137 1.00 78.38 747 THR A CA 1
ATOM 5520 C C . THR A 1 747 ? -0.633 -2.654 6.060 1.00 78.38 747 THR A C 1
ATOM 5522 O O . THR A 1 747 ? -1.137 -3.692 6.491 1.00 78.38 747 THR A O 1
ATOM 5525 N N . LEU A 1 748 ? 0.621 -2.596 5.604 1.00 75.31 748 LEU A N 1
ATOM 5526 C CA . LEU A 1 748 ? 1.497 -3.768 5.550 1.00 75.31 748 LEU A CA 1
ATOM 5527 C C . LEU A 1 748 ? 1.798 -4.321 6.948 1.00 75.31 748 LEU A C 1
ATOM 5529 O O . LEU A 1 748 ? 1.812 -5.536 7.139 1.00 75.31 748 LEU A O 1
ATOM 5533 N N . MET A 1 749 ? 1.983 -3.451 7.945 1.00 86.50 749 MET A N 1
ATOM 5534 C CA . MET A 1 749 ? 2.181 -3.882 9.329 1.00 86.50 749 MET A CA 1
ATOM 5535 C C . MET A 1 749 ? 0.956 -4.641 9.860 1.00 86.50 749 MET A C 1
ATOM 5537 O O . MET A 1 749 ? 1.124 -5.740 10.385 1.00 86.50 749 MET A O 1
ATOM 5541 N N . TRP A 1 750 ? -0.263 -4.115 9.684 1.00 87.62 750 TRP A N 1
ATOM 5542 C CA . TRP A 1 750 ? -1.504 -4.731 10.184 1.00 87.62 750 TRP A CA 1
ATOM 5543 C C . TRP A 1 750 ? -1.897 -6.019 9.459 1.00 87.62 750 TRP A C 1
ATOM 5545 O O . TRP A 1 750 ? -2.422 -6.931 10.094 1.00 87.62 750 TRP A O 1
ATOM 5555 N N . GLN A 1 751 ? -1.660 -6.090 8.147 1.00 84.62 751 GLN A N 1
ATOM 5556 C CA . GLN A 1 751 ? -2.090 -7.205 7.293 1.00 84.62 751 GLN A CA 1
ATOM 5557 C C . GLN A 1 751 ? -1.034 -8.310 7.146 1.00 84.62 751 GLN A C 1
ATOM 5559 O O . GLN A 1 751 ? -1.347 -9.392 6.651 1.00 84.62 751 GLN A O 1
ATOM 5564 N N . SER A 1 752 ? 0.199 -8.069 7.601 1.00 77.38 752 SER A N 1
ATOM 5565 C CA . SER A 1 752 ? 1.222 -9.113 7.717 1.00 77.38 752 SER A CA 1
ATOM 5566 C C . SER A 1 752 ? 0.792 -10.227 8.673 1.00 77.38 752 SER A C 1
ATOM 5568 O O . SER A 1 752 ? 0.053 -9.988 9.629 1.00 77.38 752 SER A O 1
ATOM 5570 N N . THR A 1 753 ? 1.321 -11.439 8.485 1.00 85.56 753 THR A N 1
ATOM 5571 C CA . THR A 1 753 ? 1.092 -12.565 9.408 1.00 85.56 753 THR A CA 1
ATOM 5572 C C . THR A 1 753 ? 1.392 -12.175 10.858 1.00 85.56 753 THR A C 1
ATOM 5574 O O . THR A 1 753 ? 0.562 -12.381 11.736 1.00 85.56 753 THR A O 1
ATOM 5577 N N . GLN A 1 754 ? 2.534 -11.525 11.096 1.00 94.44 754 GLN A N 1
ATOM 5578 C CA . GLN A 1 754 ? 2.959 -11.061 12.417 1.00 94.44 754 GLN A CA 1
ATOM 5579 C C . GLN A 1 754 ? 2.001 -10.018 13.009 1.00 94.44 754 GLN A C 1
ATOM 5581 O O . GLN A 1 754 ? 1.722 -10.056 14.206 1.00 94.44 754 GLN A O 1
ATOM 5586 N N . GLY A 1 755 ? 1.489 -9.095 12.190 1.00 93.25 755 GLY A N 1
ATOM 5587 C CA . GLY A 1 755 ? 0.494 -8.110 12.610 1.00 93.25 755 GLY A CA 1
ATOM 5588 C C . GLY A 1 755 ? -0.840 -8.749 12.979 1.00 93.25 755 GLY A C 1
ATOM 5589 O O . GLY A 1 755 ? -1.380 -8.471 14.050 1.00 93.25 755 GLY A O 1
ATOM 5590 N N . LEU A 1 756 ? -1.337 -9.658 12.136 1.00 93.31 756 LEU A N 1
ATOM 5591 C CA . LEU A 1 756 ? -2.563 -10.412 12.401 1.00 93.31 756 LEU A CA 1
ATOM 5592 C C . LEU A 1 756 ? -2.442 -11.250 13.678 1.00 93.31 756 LEU A C 1
ATOM 5594 O O . LEU A 1 756 ? -3.391 -11.310 14.462 1.00 93.31 756 LEU A O 1
ATOM 5598 N N . ASP A 1 757 ? -1.280 -11.856 13.918 1.00 95.31 757 ASP A N 1
ATOM 5599 C CA . ASP A 1 757 ? -1.027 -12.635 15.126 1.00 95.31 757 ASP A CA 1
ATOM 5600 C C . ASP A 1 757 ? -0.970 -11.734 16.371 1.00 95.31 757 ASP A C 1
ATOM 5602 O O . ASP A 1 757 ? -1.658 -11.994 17.362 1.00 95.31 757 ASP A O 1
ATOM 5606 N N . ALA A 1 758 ? -0.242 -10.614 16.295 1.00 96.56 758 ALA A N 1
ATOM 5607 C CA . ALA A 1 758 ? -0.128 -9.648 17.385 1.00 96.56 758 ALA A CA 1
ATOM 5608 C C . ALA A 1 758 ? -1.478 -9.017 17.773 1.00 96.56 758 ALA A C 1
ATOM 5610 O O . ALA A 1 758 ? -1.720 -8.792 18.963 1.00 96.56 758 ALA A O 1
ATOM 5611 N N . ILE A 1 759 ? -2.350 -8.748 16.793 1.00 96.38 759 ILE A N 1
ATOM 5612 C CA . ILE A 1 759 ? -3.628 -8.048 16.988 1.00 96.38 759 ILE A CA 1
ATOM 5613 C C . ILE A 1 759 ? -4.785 -9.022 17.261 1.00 96.38 759 ILE A C 1
ATOM 5615 O O . ILE A 1 759 ? -5.589 -8.779 18.158 1.00 96.38 759 ILE A O 1
ATOM 5619 N N . PHE A 1 760 ? -4.900 -10.136 16.533 1.00 95.44 760 PHE A N 1
ATOM 5620 C CA . PHE A 1 760 ? -6.129 -10.944 16.528 1.00 95.44 760 PHE A CA 1
ATOM 5621 C C . PHE A 1 760 ? -5.977 -12.388 17.027 1.00 95.44 760 PHE A C 1
ATOM 5623 O O . PHE A 1 760 ? -6.987 -12.990 17.419 1.00 95.44 760 PHE A O 1
ATOM 5630 N N . ARG A 1 761 ? -4.769 -12.970 17.042 1.00 89.69 761 ARG A N 1
ATOM 5631 C CA . ARG A 1 761 ? -4.555 -14.409 17.330 1.00 89.69 761 ARG A CA 1
ATOM 5632 C C . ARG A 1 761 ? -3.686 -14.647 18.567 1.00 89.69 761 ARG A C 1
ATOM 5634 O O . ARG A 1 761 ? -2.746 -15.434 18.538 1.00 89.69 761 ARG A O 1
ATOM 5641 N N . TRP A 1 762 ? -4.045 -13.978 19.656 1.00 89.06 762 TRP A N 1
ATOM 5642 C CA . TRP A 1 762 ? -3.407 -14.114 20.963 1.00 89.06 762 TRP A CA 1
ATOM 5643 C C . TRP A 1 762 ? -4.377 -14.500 22.072 1.00 89.06 762 TRP A C 1
ATOM 5645 O O . TRP A 1 762 ? -5.596 -14.203 21.932 1.00 89.06 762 TRP A O 1
#

InterPro domains:
  IPR029058 Alpha/Beta hydrolase fold [G3DSA:3.40.50.1820] (443-759)
  IPR029058 Alpha/Beta hydrolase fold [SSF53474] (465-746)

Foldseek 3Di:
DQAFKEKEAELALLLLPLVLDPPPVLSVQSPLSVQLLLVLLLVLQVSVFLEEEEEFLPFDAAQAAFEKEQAFKAKEKEWRPPCQCQFPNPPRDDPTDIQIAIATAPNVVSVVLCVQLVVPGRHHYDDDDVSPDHGYDYSLRRSSNQSNLCNHPVSHHNHYIYTHYHPCCQACVLVCLVVLLVSLQSVLLSSLPDPTRYYYYYRWWAFLACDQRGPLHHDPLRVQLLQLVLVCLQFVDPCSLNPRNSVRSNPGRIRGSSSVSSNSSSLQNNVVVVCVVVVVPDDRDPSCVQWDRDFSHRWDPSGSTIGTIIMIGGDDPPDDDEDPQWDDEPVHTHHNDDDDWDADPVGDTEDPQWDWDQDPPPGIDTDGPDDDDDDDDDDDDDDDDDDDDDDDDDDDDDDDDDDDDDDDDDPPDDDQSRPLDPPDDFQKDWDFAAWVVGDGTFTWIKGKPQHDQLDAAPFLAAEEEAFEEAPVLNLVNSQSLLQVLCVLLVCPPRNYIYMRTRAAAVVVPADARHWHFPCDPPARNLLQQHWTQLCSHPVSHITGTNLSVVLSSLVSNQNCCVVVSHVNHAEYEYEYAESSLSSLQNSLLQRPPFCPDTSHHYEYERELYLAAEAADQWFDDPNDTDHDDPVLCVQCVCLQPPPRYDPYDRHPSQCPRVVHNVVSVVRSLSHAYEYEYEPAQDAPDDPVDPPDQRPPPPRDDPSSSPRCHRTRRSSSVRRLVSQCVVVVDVVGRYYYDYAYPDHRDPSCSCNGPRNSCSRPVD

Radius of gyration: 31.18 Å; chains: 1; bounding box: 70×78×89 Å